Protein AF-A0A847HTV4-F1 (afdb_monomer_lite)

Secondary structure (DSSP, 8-state):
---------TTSS-SSSHHHHHHHHHHHHHHHHTS-----S--PPPPTT------TT-S-----SS----EEEEEETTEEEEEEEEEE-----------------PPPPP----GGG--SEEEEEEEEEEEEETTEEEEEEEEEEEEEE---TTS--PPEEE--S-EEEETT--EEEE-EEE----STT---EEEEEEEESSSPPEES-TTSSEEEEE-SS-EEEEEEEEEE-SS-EEEEEEEEEEEPPPPPP-PPEEE--S-EEEETTPPEEEE-EEE----SSS--EEEEEEEE-SS-EEES-TTSSEEEEEESSSEEEEEEEEEE-SS-EEEEEEEEEEEPPP---PPPPPP-------------PPPP-PPPP-PPPP-PPP--PPP---------S-------TT--GGGS-HHHHHHHHHHHHHHT-TT-SS-HHHHHHTTBHHHIIIIIHHHHHHHHHHHHHH--HHHHHHHHHHHHHHHTT-B-SSSSS--B-BB-S-TT-TTTBT-S--HHHHHHHHHHHHHHHHHHHHTTTSPPTT---HHHHHHHHHHHHHHHHHHHHHHTT--SSS-S----BHHHHHHHHHHHHHHHHHH--HHHHHHHHHHHHHHHHHT-EEEEETTEEEEE-BSBSSTTSS--BBPBHHHHHHHHHHHHHHHHSS-TTS-IIIIIHHHHHHIIIIIS-TTSSS--SBTTTTS-BTTBBPP-PPPPPHHHHTTSGGGGGGGG-TT-HHHHHHHHHHHHHTTT-SS-S-SHHHHHHHHHHHH--

Radius of gyration: 42.13 Å; chains: 1; bounding box: 91×130×142 Å

Sequence (777 aa):
MNHDGRSPNLRGRIGRHVYLAAAALIALVLTACNQAVQAPQDVARIDPTEVRLLSESGDQVALQAQTVSGVVEIQMPERDDVIDVEIYVDDLPTAEGAEPLTQASVSPFRWSIDTTTLEDGSHTVVFKVTFRGKRGTETQLVKVGFKVRNGDRTANKAPRVRAGPNQSTTVGTDLKIRGSVSDDGRPRDGRLEVRWTTERGPAEASFRDADQAQTLVSFPVAGRYVLRLTASDGQKSASDTVRVTVTAPPAQNAAPTVDAGRDLLVTLPNSAKLSGVASDDGLPTGRLDLTWSVVSGPGSVTFADANEGTTTADFSTSGTYVLELSATDGDLTSTDALTVVVEPEPVEPGTPTDPEPSDPEPTEPEPTDPEPTDPKPTDPKPSDPEPTDPEPTDPVPPVRGDLEMVGDPSFKASSLPSETRVWYDRFLAALNNSSQYPNVMSAARSGDIYKIGRTVNVDVTTTLNVFRLTGDLQLLDHVDEVMQAARAELRDTNGDGYLNWRWLHSSSETAWYGDDKHVMDEIMTHGLVAQVAWAFEQNRDLKSPNGVDYRERADFWSDYLRDWESKWRARNRKSSGFPFISKHLTHPHLNLLRFHWYSYRLTGNDGYLKEARRMAAEMNDSQFSAISTPNGTGYVFPHGVVKYSSHDYLAPLNYAGYSTQVLMDLAFEPFEEFSREATLVPLANTIATKVIDNGSRDFAPTIGGSKAIGGYGLSSGSRATVEQWAIWPIGEYAAFDESGTIRSINQQVYDKLERSSERPTRAGIPAAMVIAGLLGN

Structure (mmCIF, N/CA/C/O backbone):
data_AF-A0A847HTV4-F1
#
_entry.id   AF-A0A847HTV4-F1
#
loop_
_atom_site.group_PDB
_atom_site.id
_atom_site.type_symbol
_atom_site.label_atom_id
_atom_site.label_alt_id
_atom_site.label_comp_id
_atom_site.label_asym_id
_atom_site.label_entity_id
_atom_site.label_seq_id
_atom_site.pdbx_PDB_ins_code
_atom_site.Cartn_x
_atom_site.Cartn_y
_atom_site.Cartn_z
_atom_site.occupancy
_atom_site.B_iso_or_equiv
_atom_site.auth_seq_id
_atom_site.auth_comp_id
_atom_site.auth_asym_id
_atom_site.auth_atom_id
_atom_site.pdbx_PDB_model_num
ATOM 1 N N . MET A 1 1 ? 21.998 86.115 -36.693 1.00 37.72 1 MET A N 1
ATOM 2 C CA . MET A 1 1 ? 23.066 85.254 -37.251 1.00 37.72 1 MET A CA 1
ATOM 3 C C . MET A 1 1 ? 22.478 83.850 -37.347 1.00 37.72 1 MET A C 1
ATOM 5 O O . MET A 1 1 ? 22.427 83.174 -36.337 1.00 37.72 1 MET A O 1
ATOM 9 N N . ASN A 1 2 ? 21.644 83.540 -38.339 1.00 27.80 2 ASN A N 1
ATOM 10 C CA . ASN A 1 2 ? 21.916 83.235 -39.755 1.00 27.80 2 ASN A CA 1
ATOM 11 C C . ASN A 1 2 ? 22.825 82.017 -40.010 1.00 27.80 2 ASN A C 1
ATOM 13 O O . ASN A 1 2 ? 24.031 82.106 -39.829 1.00 27.80 2 ASN A O 1
ATOM 17 N N . HIS A 1 3 ? 22.157 80.976 -40.526 1.00 27.45 3 HIS A N 1
ATOM 18 C CA . HIS A 1 3 ? 22.430 80.194 -41.739 1.00 27.45 3 HIS A CA 1
ATOM 19 C C . HIS A 1 3 ? 23.590 79.186 -41.848 1.00 27.45 3 HIS A C 1
ATOM 21 O O . HIS A 1 3 ? 24.761 79.503 -41.697 1.00 27.45 3 HIS A O 1
ATOM 27 N N . ASP A 1 4 ? 23.155 78.003 -42.302 1.00 29.69 4 ASP A N 1
ATOM 28 C CA . ASP A 1 4 ? 23.723 77.123 -43.327 1.00 29.69 4 ASP A CA 1
ATOM 29 C C . ASP A 1 4 ? 25.091 76.462 -43.116 1.00 29.69 4 ASP A C 1
ATOM 31 O O . ASP A 1 4 ? 26.153 77.028 -43.330 1.00 29.69 4 ASP A O 1
ATOM 35 N N . GLY A 1 5 ? 25.016 75.142 -42.923 1.00 30.81 5 GLY A N 1
ATOM 36 C CA . GLY A 1 5 ? 25.168 74.247 -44.069 1.00 30.81 5 GLY A CA 1
ATOM 37 C C . GLY A 1 5 ? 26.599 73.937 -44.501 1.00 30.81 5 GLY A C 1
ATOM 38 O O . GLY A 1 5 ? 27.221 74.702 -45.228 1.00 30.81 5 GLY A O 1
ATOM 39 N N . ARG A 1 6 ? 27.034 72.704 -44.216 1.00 28.41 6 ARG A N 1
ATOM 40 C CA . ARG A 1 6 ? 27.703 71.828 -45.193 1.00 28.41 6 ARG A CA 1
ATOM 41 C C . ARG A 1 6 ? 27.636 70.366 -44.739 1.00 28.41 6 ARG A C 1
ATOM 43 O O . ARG A 1 6 ? 27.933 70.019 -43.605 1.00 28.41 6 ARG A O 1
ATOM 50 N N . SER A 1 7 ? 27.165 69.553 -45.676 1.00 37.97 7 SER A N 1
ATOM 51 C CA . SER A 1 7 ? 26.900 68.113 -45.637 1.00 37.97 7 SER A CA 1
ATOM 52 C C . SER A 1 7 ? 28.132 67.258 -45.297 1.00 37.97 7 SER A C 1
ATOM 54 O O . SER A 1 7 ? 29.165 67.454 -45.939 1.00 37.97 7 SER A O 1
ATOM 56 N N . PRO A 1 8 ? 28.023 66.231 -44.431 1.00 29.69 8 PRO A N 1
ATOM 57 C CA . PRO A 1 8 ? 28.887 65.066 -44.492 1.00 29.69 8 PRO A CA 1
ATOM 58 C C . PRO A 1 8 ? 28.197 63.953 -45.294 1.00 29.69 8 PRO A C 1
ATOM 60 O O . PRO A 1 8 ? 27.258 63.310 -44.838 1.00 29.69 8 PRO A O 1
ATOM 63 N N . ASN A 1 9 ? 28.709 63.768 -46.511 1.00 31.52 9 ASN A N 1
ATOM 64 C CA . ASN A 1 9 ? 28.887 62.513 -47.242 1.00 31.52 9 ASN A CA 1
ATOM 65 C C . ASN A 1 9 ? 27.726 61.499 -47.310 1.00 31.52 9 ASN A C 1
ATOM 67 O O . ASN A 1 9 ? 27.346 60.844 -46.344 1.00 31.52 9 ASN A O 1
ATOM 71 N N . LEU A 1 10 ? 27.310 61.246 -48.556 1.00 35.44 10 LEU A N 1
ATOM 72 C CA . LEU A 1 10 ? 26.372 60.226 -49.048 1.00 35.44 10 LEU A CA 1
ATOM 73 C C . LEU A 1 10 ? 26.632 58.760 -48.614 1.00 35.44 10 LEU A C 1
ATOM 75 O O . LEU A 1 10 ? 25.930 57.871 -49.080 1.00 35.44 10 LEU A O 1
ATOM 79 N N . ARG A 1 11 ? 27.595 58.462 -47.735 1.00 35.53 11 ARG A N 1
ATOM 80 C CA . ARG A 1 11 ? 27.940 57.084 -47.334 1.00 35.53 11 ARG A CA 1
ATOM 81 C C . ARG A 1 11 ? 27.244 56.573 -46.064 1.00 35.53 11 ARG A C 1
ATOM 83 O O . ARG A 1 11 ? 27.432 55.417 -45.720 1.00 35.53 11 ARG A O 1
ATOM 90 N N . GLY A 1 12 ? 26.421 57.383 -45.392 1.00 34.84 12 GLY A N 1
ATOM 91 C CA . GLY A 1 12 ? 25.816 57.020 -44.097 1.00 34.84 12 GLY A CA 1
ATOM 92 C C . GLY A 1 12 ? 24.303 56.756 -44.068 1.00 34.84 12 GLY A C 1
ATOM 93 O O . GLY A 1 12 ? 23.747 56.670 -42.979 1.00 34.84 12 GLY A O 1
ATOM 94 N N . ARG A 1 13 ? 23.587 56.696 -45.204 1.00 37.88 13 ARG A N 1
ATOM 95 C CA . ARG A 1 13 ? 22.099 56.676 -45.200 1.00 37.88 13 ARG A CA 1
ATOM 96 C C . ARG A 1 13 ? 21.413 55.620 -46.076 1.00 37.88 13 ARG A C 1
ATOM 98 O O . ARG A 1 13 ? 20.234 55.766 -46.378 1.00 37.88 13 ARG A O 1
ATOM 105 N N . ILE A 1 14 ? 22.098 54.531 -46.426 1.00 41.38 14 ILE A N 1
ATOM 106 C CA . ILE A 1 14 ? 21.538 53.447 -47.265 1.00 41.38 14 ILE A CA 1
ATOM 107 C C . ILE A 1 14 ? 21.646 52.084 -46.549 1.00 41.38 14 ILE A C 1
ATOM 109 O O . ILE A 1 14 ? 21.955 51.069 -47.150 1.00 41.38 14 ILE A O 1
ATOM 113 N N . GLY A 1 15 ? 21.435 52.044 -45.229 1.00 41.44 15 GLY A N 1
ATOM 114 C CA . GLY A 1 15 ? 21.549 50.798 -44.446 1.00 41.44 15 GLY A CA 1
ATOM 115 C C . GLY A 1 15 ? 20.240 50.018 -44.267 1.00 41.44 15 GLY A C 1
ATOM 116 O O . GLY A 1 15 ? 20.255 48.844 -43.924 1.00 41.44 15 GLY A O 1
ATOM 117 N N . ARG A 1 16 ? 19.080 50.653 -44.486 1.00 40.41 16 ARG A N 1
ATOM 118 C CA . ARG A 1 16 ? 17.779 50.113 -44.032 1.00 40.41 16 ARG A CA 1
ATOM 119 C C . ARG A 1 16 ? 16.759 49.796 -45.116 1.00 40.41 16 ARG A C 1
ATOM 121 O O . ARG A 1 16 ? 15.676 49.324 -44.804 1.00 40.41 16 ARG A O 1
ATOM 128 N N . HIS A 1 17 ? 17.086 50.016 -46.386 1.00 38.69 17 HIS A N 1
ATOM 129 C CA . HIS A 1 17 ? 16.221 49.609 -47.504 1.00 38.69 17 HIS A CA 1
ATOM 130 C C . HIS A 1 17 ? 16.484 48.158 -47.951 1.00 38.69 17 HIS A C 1
ATOM 132 O O . HIS A 1 17 ? 15.803 47.659 -48.838 1.00 38.69 17 HIS A O 1
ATOM 138 N N . VAL A 1 18 ? 17.445 47.474 -47.318 1.00 38.47 18 VAL A N 1
ATOM 139 C CA . VAL A 1 18 ? 17.996 46.198 -47.793 1.00 38.47 18 VAL A CA 1
ATOM 140 C C . VAL A 1 18 ? 17.341 44.977 -47.133 1.00 38.47 18 VAL A C 1
ATOM 142 O O . VAL A 1 18 ? 17.084 43.996 -47.817 1.00 38.47 18 VAL A O 1
ATOM 145 N N . TYR A 1 19 ? 16.953 45.049 -45.854 1.00 37.47 19 TYR A N 1
ATOM 146 C CA . TYR A 1 19 ? 16.320 43.915 -45.154 1.00 37.47 19 TYR A CA 1
ATOM 147 C C . TYR A 1 19 ? 14.873 43.649 -45.603 1.00 37.47 19 TYR A C 1
ATOM 149 O O . TYR A 1 19 ? 14.494 42.502 -45.817 1.00 37.47 19 TYR A O 1
ATOM 157 N N . LEU A 1 20 ? 14.081 44.701 -45.839 1.00 36.72 20 LEU A N 1
ATOM 158 C CA . LEU A 1 20 ? 12.747 44.569 -46.444 1.00 36.72 20 LEU A CA 1
ATOM 159 C C . LEU A 1 20 ? 12.828 44.203 -47.931 1.00 36.72 20 LEU A C 1
ATOM 161 O O . LEU A 1 20 ? 11.952 43.497 -48.416 1.00 36.72 20 LEU A O 1
ATOM 165 N N . ALA A 1 21 ? 13.886 44.619 -48.640 1.00 38.22 21 ALA A N 1
ATOM 166 C CA . ALA A 1 21 ? 14.132 44.173 -50.006 1.00 38.22 21 ALA A CA 1
ATOM 167 C C . ALA A 1 21 ? 14.506 42.688 -50.051 1.00 38.22 21 ALA A C 1
ATOM 169 O O . ALA A 1 21 ? 13.992 42.008 -50.921 1.00 38.22 21 ALA A O 1
ATOM 170 N N . ALA A 1 22 ? 15.304 42.171 -49.108 1.00 40.44 22 ALA A N 1
ATOM 171 C CA . ALA A 1 22 ? 15.650 40.751 -49.002 1.00 40.44 22 ALA A CA 1
ATOM 172 C C . ALA A 1 22 ? 14.446 39.879 -48.608 1.00 40.44 22 ALA A C 1
ATOM 174 O O . ALA A 1 22 ? 14.214 38.856 -49.239 1.00 40.44 22 ALA A O 1
ATOM 175 N N . ALA A 1 23 ? 13.618 40.315 -47.651 1.00 41.25 23 ALA A N 1
ATOM 176 C CA . ALA A 1 23 ? 12.365 39.632 -47.312 1.00 41.25 23 ALA A CA 1
ATOM 177 C C . ALA A 1 23 ? 11.344 39.684 -48.465 1.00 41.25 23 ALA A C 1
ATOM 179 O O . ALA A 1 23 ? 10.691 38.685 -48.755 1.00 41.25 23 ALA A O 1
ATOM 180 N N . ALA A 1 24 ? 11.250 40.814 -49.178 1.00 40.41 24 ALA A N 1
ATOM 181 C CA . ALA A 1 24 ? 10.441 40.928 -50.389 1.00 40.41 24 ALA A CA 1
ATOM 182 C C . ALA A 1 24 ? 11.012 40.104 -51.553 1.00 40.41 24 ALA A C 1
ATOM 184 O O . ALA A 1 24 ? 10.224 39.609 -52.345 1.00 40.41 24 ALA A O 1
ATOM 185 N N . LEU A 1 25 ? 12.338 39.918 -51.647 1.00 44.25 25 LEU A N 1
ATOM 186 C CA . LEU A 1 25 ? 13.009 39.068 -52.640 1.00 44.25 25 LEU A CA 1
ATOM 187 C C . LEU A 1 25 ? 12.782 37.583 -52.338 1.00 44.25 25 LEU A C 1
ATOM 189 O O . LEU A 1 25 ? 12.485 36.835 -53.256 1.00 44.25 25 LEU A O 1
ATOM 193 N N . ILE A 1 26 ? 12.858 37.172 -51.067 1.00 47.19 26 ILE A N 1
ATOM 194 C CA . ILE A 1 26 ? 12.531 35.815 -50.600 1.00 47.19 26 ILE A CA 1
ATOM 195 C C . ILE A 1 26 ? 11.048 35.533 -50.854 1.00 47.19 26 ILE A C 1
ATOM 197 O O . ILE A 1 26 ? 10.716 34.511 -51.443 1.00 47.19 26 ILE A O 1
ATOM 201 N N . ALA A 1 27 ? 10.156 36.475 -50.535 1.00 43.12 27 ALA A N 1
ATOM 202 C CA . ALA A 1 27 ? 8.742 36.375 -50.884 1.00 43.12 27 ALA A CA 1
ATOM 203 C C . ALA A 1 27 ? 8.513 36.361 -52.409 1.00 43.12 27 ALA A C 1
ATOM 205 O O . ALA A 1 27 ? 7.641 35.634 -52.872 1.00 43.12 27 ALA A O 1
ATOM 206 N N . LEU A 1 28 ? 9.296 37.102 -53.208 1.00 42.84 28 LEU A N 1
ATOM 207 C CA . LEU A 1 28 ? 9.221 37.083 -54.677 1.00 42.84 28 LEU A CA 1
ATOM 208 C C . LEU A 1 28 ? 9.718 35.759 -55.270 1.00 42.84 28 LEU A C 1
ATOM 210 O O . LEU A 1 28 ? 9.140 35.293 -56.242 1.00 42.84 28 LEU A O 1
ATOM 214 N N . VAL A 1 29 ? 10.775 35.170 -54.705 1.00 45.62 29 VAL A N 1
ATOM 215 C CA . VAL A 1 29 ? 11.336 33.869 -55.105 1.00 45.62 29 VAL A CA 1
ATOM 216 C C . VAL A 1 29 ? 10.373 32.746 -54.718 1.00 45.62 29 VAL A C 1
ATOM 218 O O . VAL A 1 29 ? 10.079 31.898 -55.552 1.00 45.62 29 VAL A O 1
ATOM 221 N N . LEU A 1 30 ? 9.764 32.810 -53.530 1.00 46.00 30 LEU A N 1
ATOM 222 C CA . LEU A 1 30 ? 8.685 31.906 -53.111 1.00 46.00 30 LEU A CA 1
ATOM 223 C C . LEU A 1 30 ? 7.420 32.083 -53.976 1.00 46.00 30 LEU A C 1
ATOM 225 O O . LEU A 1 30 ? 6.795 31.101 -54.362 1.00 46.00 30 LEU A O 1
ATOM 229 N N . THR A 1 31 ? 7.075 33.317 -54.367 1.00 38.72 31 THR A N 1
ATOM 230 C CA . THR A 1 31 ? 5.949 33.609 -55.282 1.00 38.72 31 THR A CA 1
ATOM 231 C C . THR A 1 31 ? 6.245 33.190 -56.727 1.00 38.72 31 THR A C 1
ATOM 233 O O . THR A 1 31 ? 5.329 32.829 -57.461 1.00 38.72 31 THR A O 1
ATOM 236 N N . ALA A 1 32 ? 7.506 33.207 -57.157 1.00 38.41 32 ALA A N 1
ATOM 237 C CA . ALA A 1 32 ? 7.910 32.759 -58.485 1.00 38.41 32 ALA A CA 1
ATOM 238 C C . ALA A 1 32 ? 8.011 31.233 -58.587 1.00 38.41 32 ALA A C 1
ATOM 240 O O . ALA A 1 32 ? 7.598 30.680 -59.604 1.00 38.41 32 ALA A O 1
ATOM 241 N N . CYS A 1 33 ? 8.427 30.549 -57.514 1.00 39.97 33 CYS A N 1
ATOM 242 C CA . CYS A 1 33 ? 8.220 29.105 -57.367 1.00 39.97 33 CYS A CA 1
ATOM 243 C C . CYS A 1 33 ? 6.720 28.746 -57.397 1.00 39.97 33 CYS A C 1
ATOM 245 O O . CYS A 1 33 ? 6.359 27.686 -57.893 1.00 39.97 33 CYS A O 1
ATOM 247 N N . ASN A 1 34 ? 5.842 29.659 -56.957 1.00 36.50 34 ASN A N 1
ATOM 248 C CA . ASN A 1 34 ? 4.381 29.504 -56.975 1.00 36.50 34 ASN A CA 1
ATOM 249 C C . ASN A 1 34 ? 3.705 29.843 -58.332 1.00 36.50 34 ASN A C 1
ATOM 251 O O . ASN A 1 34 ? 2.546 29.502 -58.535 1.00 36.50 34 ASN A O 1
ATOM 255 N N . GLN A 1 35 ? 4.374 30.514 -59.286 1.00 33.06 35 GLN A N 1
ATOM 256 C CA . GLN A 1 35 ? 3.789 30.846 -60.610 1.00 33.06 35 GLN A CA 1
ATOM 257 C C . GLN A 1 35 ? 4.310 29.980 -61.768 1.00 33.06 35 GLN A C 1
ATOM 259 O O . GLN A 1 35 ? 3.923 30.195 -62.918 1.00 33.06 35 GLN A O 1
ATOM 264 N N . ALA A 1 36 ? 5.140 28.977 -61.488 1.00 34.19 36 ALA A N 1
ATOM 265 C CA . ALA A 1 36 ? 5.730 28.098 -62.490 1.00 34.19 36 ALA A CA 1
ATOM 266 C C . ALA A 1 36 ? 4.812 26.930 -62.913 1.00 34.19 36 ALA A C 1
ATOM 268 O O . ALA A 1 36 ? 5.281 25.805 -62.971 1.00 34.19 36 ALA A O 1
ATOM 269 N N . VAL A 1 37 ? 3.532 27.178 -63.238 1.00 28.38 37 VAL A N 1
ATOM 270 C CA . VAL A 1 37 ? 2.711 26.271 -64.076 1.00 28.38 37 VAL A CA 1
ATOM 271 C C . VAL A 1 37 ? 1.621 27.066 -64.826 1.00 28.38 37 VAL A C 1
ATOM 273 O O . VAL A 1 37 ? 0.684 27.592 -64.230 1.00 28.38 37 VAL A O 1
ATOM 276 N N . GLN A 1 38 ? 1.703 27.120 -66.157 1.00 28.97 38 GLN A N 1
ATOM 277 C CA . GLN A 1 38 ? 0.558 27.300 -67.069 1.00 28.97 38 GLN A CA 1
ATOM 278 C C . GLN A 1 38 ? 0.746 26.269 -68.193 1.00 28.97 38 GLN A C 1
ATOM 280 O O . GLN A 1 38 ? 1.819 26.266 -68.782 1.00 28.97 38 GLN A O 1
ATOM 285 N N . ALA A 1 39 ? -0.160 25.383 -68.613 1.00 26.73 39 ALA A N 1
ATOM 286 C CA . ALA A 1 39 ? -1.536 24.945 -68.304 1.00 26.73 39 ALA A CA 1
ATOM 287 C C . ALA A 1 39 ? -1.730 23.587 -69.082 1.00 26.73 39 ALA A C 1
ATOM 289 O O . ALA A 1 39 ? -0.781 23.215 -69.779 1.00 26.73 39 ALA A O 1
ATOM 290 N N . PRO A 1 40 ? -2.888 22.872 -69.132 1.00 35.09 40 PRO A N 1
ATOM 291 C CA . PRO A 1 40 ? -4.180 23.091 -68.474 1.00 35.09 40 PRO A CA 1
ATOM 292 C C . PRO A 1 40 ? -4.839 21.842 -67.817 1.00 35.09 40 PRO A C 1
ATOM 294 O O . PRO A 1 40 ? -4.515 20.703 -68.130 1.00 35.09 40 PRO A O 1
ATOM 297 N N . GLN A 1 41 ? -5.910 22.154 -67.072 1.00 31.06 41 GLN A N 1
ATOM 298 C CA . GLN A 1 41 ? -6.976 21.317 -66.490 1.00 31.06 41 GLN A CA 1
ATOM 299 C C . GLN A 1 41 ? -6.641 20.702 -65.118 1.00 31.06 41 GLN A C 1
ATOM 301 O O . GLN A 1 41 ? -5.731 19.901 -64.991 1.00 31.06 41 GLN A O 1
ATOM 306 N N . ASP A 1 42 ? -7.425 21.127 -64.123 1.00 32.50 42 ASP A N 1
ATOM 307 C CA . ASP A 1 42 ? -7.474 20.689 -62.721 1.00 32.50 42 ASP A CA 1
ATOM 308 C C . ASP A 1 42 ? -6.347 21.181 -61.799 1.00 32.50 42 ASP A C 1
ATOM 310 O O . ASP A 1 42 ? -5.410 20.469 -61.481 1.00 32.50 42 ASP A O 1
ATOM 314 N N . VAL A 1 43 ? -6.459 22.425 -61.303 1.00 33.19 43 VAL A N 1
ATOM 315 C CA . VAL A 1 43 ? -5.600 22.916 -60.209 1.00 33.19 43 VAL A CA 1
ATOM 316 C C . VAL A 1 43 ? -6.421 23.594 -59.116 1.00 33.19 43 VAL A C 1
ATOM 318 O O . VAL A 1 43 ? -7.114 24.593 -59.338 1.00 33.19 43 VAL A O 1
ATOM 321 N N . ALA A 1 44 ? -6.280 23.042 -57.913 1.00 26.84 44 ALA A N 1
ATOM 322 C CA . ALA A 1 44 ? -6.667 23.629 -56.644 1.00 26.84 44 ALA A CA 1
ATOM 323 C C . ALA A 1 44 ? -5.771 24.828 -56.280 1.00 26.84 44 ALA A C 1
ATOM 325 O O . ALA A 1 44 ? -4.561 24.837 -56.493 1.00 26.84 44 ALA A O 1
ATOM 326 N N . ARG A 1 45 ? -6.389 25.849 -55.687 1.00 25.94 45 ARG A N 1
ATOM 327 C CA . ARG A 1 45 ? -5.724 26.997 -55.058 1.00 25.94 45 ARG A CA 1
ATOM 328 C C . ARG A 1 45 ? -5.063 26.542 -53.751 1.00 25.94 45 ARG A C 1
ATOM 330 O O . ARG A 1 45 ? -5.766 25.994 -52.909 1.00 25.94 45 ARG A O 1
ATOM 337 N N . ILE A 1 46 ? -3.784 26.849 -53.537 1.00 31.23 46 ILE A N 1
ATOM 338 C CA . ILE A 1 46 ? -3.188 26.849 -52.191 1.00 31.23 46 ILE A CA 1
ATOM 339 C C . ILE A 1 46 ? -3.214 28.286 -51.658 1.00 31.23 46 ILE A C 1
ATOM 341 O O . ILE A 1 46 ? -2.808 29.228 -52.344 1.00 31.23 46 ILE A O 1
ATOM 345 N N . ASP A 1 47 ? -3.765 28.445 -50.456 1.00 30.55 47 ASP A N 1
ATOM 346 C CA . ASP A 1 47 ? -3.891 29.710 -49.729 1.00 30.55 47 ASP A CA 1
ATOM 347 C C . ASP A 1 47 ? -2.503 30.117 -49.171 1.00 30.55 47 ASP A C 1
ATOM 349 O O . ASP A 1 47 ? -1.794 29.259 -48.644 1.00 30.55 47 ASP A O 1
ATOM 353 N N . PRO A 1 48 ? -2.054 31.385 -49.265 1.00 30.95 48 PRO A N 1
ATOM 354 C CA . PRO A 1 48 ? -0.684 31.793 -48.924 1.00 30.95 48 PRO A CA 1
ATOM 355 C C . PRO A 1 48 ? -0.353 31.789 -47.418 1.00 30.95 48 PRO A C 1
ATOM 357 O O . PRO A 1 48 ? 0.662 32.349 -47.005 1.00 30.95 48 PRO A O 1
ATOM 360 N N . THR A 1 49 ? -1.195 31.191 -46.580 1.00 27.39 49 THR A N 1
ATOM 361 C CA . THR A 1 49 ? -1.078 31.176 -45.116 1.00 27.39 49 THR A CA 1
ATOM 362 C C . THR A 1 49 ? -0.234 30.025 -44.555 1.00 27.39 49 THR A C 1
ATOM 364 O O . THR A 1 49 ? 0.072 30.049 -43.365 1.00 27.39 49 THR A O 1
ATOM 367 N N . GLU A 1 50 ? 0.220 29.068 -45.371 1.00 32.47 50 GLU A N 1
ATOM 368 C CA . GLU A 1 50 ? 1.009 27.912 -44.906 1.00 32.47 50 GLU A CA 1
ATOM 369 C C . GLU A 1 50 ? 2.382 27.787 -45.584 1.00 32.47 50 GLU A C 1
ATOM 371 O O . GLU A 1 50 ? 2.689 26.811 -46.258 1.00 32.47 50 GLU A O 1
ATOM 376 N N . VAL A 1 51 ? 3.263 28.762 -45.353 1.00 31.44 51 VAL A N 1
ATOM 377 C CA . VAL A 1 51 ? 4.714 28.563 -45.512 1.00 31.44 51 VAL A CA 1
ATOM 378 C C . VAL A 1 51 ? 5.362 28.789 -44.150 1.00 31.44 51 VAL A C 1
ATOM 380 O O . VAL A 1 51 ? 5.330 29.901 -43.622 1.00 31.44 51 VAL A O 1
ATOM 383 N N . ARG A 1 52 ? 5.928 27.734 -43.549 1.00 31.77 52 ARG A N 1
ATOM 384 C CA . ARG A 1 52 ? 6.657 27.818 -42.274 1.00 31.77 52 ARG A CA 1
ATOM 385 C C . ARG A 1 52 ? 8.155 27.675 -42.527 1.00 31.77 52 ARG A C 1
ATOM 387 O O . ARG A 1 52 ? 8.597 26.666 -43.056 1.00 31.77 52 ARG A O 1
ATOM 394 N N . LEU A 1 53 ? 8.929 28.680 -42.121 1.00 30.72 53 LEU A N 1
ATOM 395 C CA . LEU A 1 53 ? 10.385 28.577 -42.009 1.00 30.72 53 LEU A CA 1
ATOM 396 C C . LEU A 1 53 ? 10.709 27.824 -40.715 1.00 30.72 53 LEU A C 1
ATOM 398 O O . LEU A 1 53 ? 10.296 28.259 -39.640 1.00 30.72 53 LEU A O 1
ATOM 402 N N . LEU A 1 54 ? 11.426 26.709 -40.815 1.00 29.88 54 LEU A N 1
ATOM 403 C CA . LEU A 1 54 ? 11.886 25.941 -39.661 1.00 29.88 54 LEU A CA 1
ATOM 404 C C . LEU A 1 54 ? 13.388 26.176 -39.480 1.00 29.88 54 LEU A C 1
ATOM 406 O O . LEU A 1 54 ? 14.170 25.922 -40.393 1.00 29.88 54 LEU A O 1
ATOM 410 N N . SER A 1 55 ? 13.789 26.674 -38.309 1.00 31.72 55 SER A N 1
ATOM 411 C CA . SER A 1 55 ? 15.168 26.540 -37.829 1.00 31.72 55 SER A CA 1
ATOM 412 C C . SER A 1 55 ? 15.267 25.256 -37.000 1.00 31.72 55 SER A C 1
ATOM 414 O O . SER A 1 55 ? 14.285 24.854 -36.371 1.00 31.72 55 SER A O 1
ATOM 416 N N . GLU A 1 56 ? 16.437 24.614 -36.970 1.00 32.72 56 GLU A N 1
ATOM 417 C CA . GLU A 1 56 ? 16.654 23.334 -36.268 1.00 32.72 56 GLU A CA 1
ATOM 418 C C . GLU A 1 56 ? 16.382 23.378 -34.746 1.00 32.72 56 GLU A C 1
ATOM 420 O O . GLU A 1 56 ? 16.368 22.328 -34.108 1.00 32.72 56 GLU A O 1
ATOM 425 N N . SER A 1 57 ? 16.113 24.549 -34.149 1.00 33.09 57 SER A N 1
ATOM 426 C CA . SER A 1 57 ? 15.836 24.700 -32.712 1.00 33.09 57 SER A CA 1
ATOM 427 C C . SER A 1 57 ? 14.457 25.271 -32.346 1.00 33.09 57 SER A C 1
ATOM 429 O O . SER A 1 57 ? 14.165 25.388 -31.161 1.00 33.09 57 SER A O 1
ATOM 431 N N . GLY A 1 58 ? 13.585 25.605 -33.305 1.00 30.86 58 GLY A N 1
ATOM 432 C CA . GLY A 1 58 ? 12.175 25.934 -33.021 1.00 30.86 58 GLY A CA 1
ATOM 433 C C . GLY A 1 58 ? 11.854 27.314 -32.411 1.00 30.86 58 GLY A C 1
ATOM 434 O O . GLY A 1 58 ? 10.682 27.563 -32.134 1.00 30.86 58 GLY A O 1
ATOM 435 N N . ASP A 1 59 ? 12.817 28.230 -32.266 1.00 30.08 59 ASP A N 1
ATOM 436 C CA . ASP A 1 59 ? 12.576 29.609 -31.789 1.00 30.08 59 ASP A CA 1
ATOM 437 C C . ASP A 1 59 ? 12.502 30.651 -32.930 1.00 30.08 59 ASP A C 1
ATOM 439 O O . ASP A 1 59 ? 13.108 30.484 -33.994 1.00 30.08 59 ASP A O 1
ATOM 443 N N . GLN A 1 60 ? 11.788 31.772 -32.705 1.00 28.70 60 GLN A N 1
ATOM 444 C CA . GLN A 1 60 ? 11.778 32.933 -33.615 1.00 28.70 60 GLN A CA 1
ATOM 445 C C . GLN A 1 60 ? 13.192 33.519 -33.767 1.00 28.70 60 GLN A C 1
ATOM 447 O O . GLN A 1 60 ? 13.783 34.018 -32.811 1.00 28.70 60 GLN A O 1
ATOM 452 N N . VAL A 1 61 ? 13.718 33.512 -34.995 1.00 29.50 61 VAL A N 1
ATOM 453 C CA . VAL A 1 61 ? 15.055 34.034 -35.306 1.00 29.50 61 VAL A CA 1
ATOM 454 C C . VAL A 1 61 ? 15.057 35.566 -35.249 1.00 29.50 61 VAL A C 1
ATOM 456 O O . VAL A 1 61 ? 14.501 36.238 -36.120 1.00 29.50 61 VAL A O 1
ATOM 459 N N . ALA A 1 62 ? 15.735 36.136 -34.251 1.00 26.45 62 ALA A N 1
ATOM 460 C CA . ALA A 1 62 ? 16.136 37.538 -34.275 1.00 26.45 62 ALA A CA 1
ATOM 461 C C . ALA A 1 62 ? 17.285 37.707 -35.285 1.00 26.45 62 ALA A C 1
ATOM 463 O O . ALA A 1 62 ? 18.422 37.313 -35.034 1.00 26.45 62 ALA A O 1
ATOM 464 N N . LEU A 1 63 ? 16.978 38.271 -36.455 1.00 31.95 63 LEU A N 1
ATOM 465 C CA . LEU A 1 63 ? 17.942 38.486 -37.535 1.00 31.95 63 LEU A CA 1
ATOM 466 C C . LEU A 1 63 ? 18.897 39.639 -37.189 1.00 31.95 63 LEU A C 1
ATOM 468 O O . LEU A 1 63 ? 18.638 40.797 -37.526 1.00 31.95 63 LEU A O 1
ATOM 472 N N . GLN A 1 64 ? 20.018 39.328 -36.541 1.00 26.56 64 GLN A N 1
ATOM 473 C CA . GLN A 1 64 ? 21.195 40.193 -36.542 1.00 26.56 64 GLN A CA 1
ATOM 474 C C . GLN A 1 64 ? 22.294 39.580 -37.411 1.00 26.56 64 GLN A C 1
ATOM 476 O O . GLN A 1 64 ? 22.809 38.510 -37.122 1.00 26.56 64 GLN A O 1
ATOM 481 N N . ALA A 1 65 ? 22.595 40.300 -38.495 1.00 35.81 65 ALA A N 1
ATOM 482 C CA . ALA A 1 65 ? 23.830 40.305 -39.273 1.00 35.81 65 ALA A CA 1
ATOM 483 C C . ALA A 1 65 ? 24.716 39.050 -39.191 1.00 35.81 65 ALA A C 1
ATOM 485 O O . ALA A 1 65 ? 25.736 39.058 -38.511 1.00 35.81 65 ALA A O 1
ATOM 486 N N . GLN A 1 66 ? 24.369 38.033 -39.975 1.00 32.59 66 GLN A N 1
ATOM 487 C CA . GLN A 1 66 ? 25.275 37.134 -40.695 1.00 32.59 66 GLN A CA 1
ATOM 488 C C . GLN A 1 66 ? 24.418 36.196 -41.555 1.00 32.59 66 GLN A C 1
ATOM 490 O O . GLN A 1 66 ? 23.216 36.075 -41.329 1.00 32.59 66 GLN A O 1
ATOM 495 N N . THR A 1 67 ? 25.023 35.643 -42.604 1.00 33.00 67 THR A N 1
ATOM 496 C CA . THR A 1 67 ? 24.466 34.728 -43.611 1.00 33.00 67 THR A CA 1
ATOM 497 C C . THR A 1 67 ? 23.203 33.980 -43.165 1.00 33.00 67 THR A C 1
ATOM 499 O O . THR A 1 67 ? 23.253 33.169 -42.245 1.00 33.00 67 THR A O 1
ATOM 502 N N . VAL A 1 68 ? 22.073 34.224 -43.838 1.00 33.47 68 VAL A N 1
ATOM 503 C CA . VAL A 1 68 ? 20.850 33.435 -43.637 1.00 33.47 68 VAL A CA 1
ATOM 504 C C . VAL A 1 68 ? 20.928 32.229 -44.562 1.00 33.47 68 VAL A C 1
ATOM 506 O O . VAL A 1 68 ? 20.641 32.351 -45.750 1.00 33.47 68 VAL A O 1
ATOM 509 N N . SER A 1 69 ? 21.345 31.087 -44.027 1.00 35.66 69 SER A N 1
ATOM 510 C CA . SER A 1 69 ? 21.086 29.788 -44.641 1.00 35.66 69 SER A CA 1
ATOM 511 C C . SER A 1 69 ? 19.784 29.233 -44.068 1.00 35.66 69 SER A C 1
ATOM 513 O O . SER A 1 69 ? 19.531 29.289 -42.865 1.00 35.66 69 SER A O 1
ATOM 515 N N . GLY A 1 70 ? 18.924 28.730 -44.944 1.00 34.66 70 GLY A N 1
ATOM 516 C CA . GLY A 1 70 ? 17.682 28.066 -44.571 1.00 34.66 70 GLY A CA 1
ATOM 517 C C . GLY A 1 70 ? 17.373 26.977 -45.584 1.00 34.66 70 GLY A C 1
ATOM 518 O O . GLY A 1 70 ? 17.677 27.136 -46.766 1.00 34.66 70 GLY A O 1
ATOM 519 N N . VAL A 1 71 ? 16.798 25.877 -45.107 1.00 33.16 71 VAL A N 1
ATOM 520 C CA . VAL A 1 71 ? 16.259 24.811 -45.952 1.00 33.16 71 VAL A CA 1
ATOM 521 C C . VAL A 1 71 ? 14.770 25.087 -46.118 1.00 33.16 71 VAL A C 1
ATOM 523 O O . VAL A 1 71 ? 14.051 25.241 -45.130 1.00 33.16 71 VAL A O 1
ATOM 526 N N . VAL A 1 72 ? 14.313 25.204 -47.362 1.00 35.72 72 VAL A N 1
ATOM 527 C CA . VAL A 1 72 ? 12.885 25.309 -47.680 1.00 35.72 72 VAL A CA 1
ATOM 528 C C . VAL A 1 72 ? 12.466 24.000 -48.329 1.00 35.72 72 VAL A C 1
ATOM 530 O O . VAL A 1 72 ? 12.844 23.743 -49.468 1.00 35.72 72 VAL A O 1
ATOM 533 N N . GLU A 1 73 ? 11.685 23.189 -47.615 1.00 34.84 73 GLU A N 1
ATOM 534 C CA . GLU A 1 73 ? 10.998 22.042 -48.210 1.00 34.84 73 GLU A CA 1
ATOM 535 C C . GLU A 1 73 ? 9.774 22.558 -48.978 1.00 34.84 73 GLU A C 1
ATOM 537 O O . GLU A 1 73 ? 8.850 23.131 -48.396 1.00 34.84 73 GLU A O 1
ATOM 542 N N . ILE A 1 74 ? 9.769 22.381 -50.299 1.00 36.31 74 ILE A N 1
ATOM 543 C CA . ILE A 1 74 ? 8.591 22.641 -51.132 1.00 36.31 74 ILE A CA 1
ATOM 544 C C . ILE A 1 74 ? 7.957 21.294 -51.448 1.00 36.31 74 ILE A C 1
ATOM 546 O O . ILE A 1 74 ? 8.529 20.504 -52.194 1.00 36.31 74 ILE A O 1
ATOM 550 N N . GLN A 1 75 ? 6.779 21.045 -50.883 1.00 36.81 75 GLN A N 1
ATOM 551 C CA . GLN A 1 75 ? 6.015 19.828 -51.128 1.00 36.81 75 GLN A CA 1
ATOM 552 C C . GLN A 1 75 ? 5.043 20.072 -52.287 1.00 36.81 75 GLN A C 1
ATOM 554 O O . GLN A 1 75 ? 4.185 20.954 -52.208 1.00 36.81 75 GLN A O 1
ATOM 559 N N . MET A 1 76 ? 5.203 19.339 -53.392 1.00 34.75 76 MET A N 1
ATOM 560 C CA . MET A 1 76 ? 4.307 19.464 -54.543 1.00 34.75 76 MET A CA 1
ATOM 561 C C . MET A 1 76 ? 3.103 18.526 -54.365 1.00 34.75 76 MET A C 1
ATOM 563 O O . MET A 1 76 ? 3.290 17.334 -54.148 1.00 34.75 76 MET A O 1
ATOM 567 N N . PRO A 1 77 ? 1.859 19.014 -54.485 1.00 32.78 77 PRO A N 1
ATOM 568 C CA . PRO A 1 77 ? 0.670 18.236 -54.123 1.00 32.78 77 PRO A CA 1
ATOM 569 C C . PRO A 1 77 ? 0.379 17.023 -55.027 1.00 32.78 77 PRO A C 1
ATOM 571 O O . PRO A 1 77 ? -0.474 16.216 -54.678 1.00 32.78 77 PRO A O 1
ATOM 574 N N . GLU A 1 78 ? 1.081 16.860 -56.156 1.00 33.34 78 GLU A N 1
ATOM 575 C CA . GLU A 1 78 ? 0.926 15.703 -57.060 1.00 33.34 78 GLU A CA 1
ATOM 576 C C . GLU A 1 78 ? 2.226 14.908 -57.294 1.00 33.34 78 GLU A C 1
ATOM 578 O O . GLU A 1 78 ? 2.251 13.965 -58.088 1.00 33.34 78 GLU A O 1
ATOM 583 N N . ARG A 1 79 ? 3.319 15.265 -56.606 1.00 35.25 79 ARG A N 1
ATOM 584 C CA . ARG A 1 79 ? 4.572 14.498 -56.563 1.00 35.25 79 ARG A CA 1
ATOM 585 C C . ARG A 1 79 ? 5.240 14.712 -55.210 1.00 35.25 79 ARG A C 1
ATOM 587 O O . ARG A 1 79 ? 5.617 15.839 -54.907 1.00 35.25 79 ARG A O 1
ATOM 594 N N . ASP A 1 80 ? 5.494 13.639 -54.466 1.00 38.44 80 ASP A N 1
ATOM 595 C CA . ASP A 1 80 ? 6.239 13.666 -53.194 1.00 38.44 80 ASP A CA 1
ATOM 596 C C . ASP A 1 80 ? 7.757 13.912 -53.378 1.00 38.44 80 ASP A C 1
ATOM 598 O O . ASP A 1 80 ? 8.605 13.377 -52.662 1.00 38.44 80 ASP A O 1
ATOM 602 N N . ASP A 1 81 ? 8.129 14.742 -54.355 1.00 36.69 81 ASP A N 1
ATOM 603 C CA . ASP A 1 81 ? 9.485 15.248 -54.503 1.00 36.69 81 ASP A CA 1
ATOM 604 C C . ASP A 1 81 ? 9.685 16.393 -53.496 1.00 36.69 81 ASP A C 1
ATOM 606 O O . ASP A 1 81 ? 9.096 17.465 -53.628 1.00 36.69 81 ASP A O 1
ATOM 610 N N . VAL A 1 82 ? 10.550 16.179 -52.504 1.00 34.72 82 VAL A N 1
ATOM 611 C CA . VAL A 1 82 ? 11.084 17.254 -51.658 1.00 34.72 82 VAL A CA 1
ATOM 612 C C . VAL A 1 82 ? 12.332 17.804 -52.340 1.00 34.72 82 VAL A C 1
ATOM 614 O O . VAL A 1 82 ? 13.308 17.076 -52.532 1.00 34.72 82 VAL A O 1
ATOM 617 N N . ILE A 1 83 ? 12.298 19.076 -52.741 1.00 35.47 83 ILE A N 1
ATOM 618 C CA . ILE A 1 83 ? 13.480 19.774 -53.257 1.00 35.47 83 ILE A CA 1
ATOM 619 C C . ILE A 1 83 ? 14.098 20.561 -52.108 1.00 35.47 83 ILE A C 1
ATOM 621 O O . ILE A 1 83 ? 13.535 21.565 -51.678 1.00 35.47 83 ILE A O 1
ATOM 625 N N . ASP A 1 84 ? 15.275 20.133 -51.655 1.00 33.94 84 ASP A N 1
ATOM 626 C CA . ASP A 1 84 ? 16.077 20.908 -50.713 1.00 33.94 84 ASP A CA 1
ATOM 627 C C . ASP A 1 84 ? 16.736 22.072 -51.456 1.00 33.94 84 ASP A C 1
ATOM 629 O O . ASP A 1 84 ? 17.631 21.879 -52.289 1.00 33.94 84 ASP A O 1
ATOM 633 N N . VAL A 1 85 ? 16.279 23.292 -51.164 1.00 35.56 85 VAL A N 1
ATOM 634 C CA . VAL A 1 85 ? 16.839 24.524 -51.727 1.00 35.56 85 VAL A CA 1
ATOM 635 C C . VAL A 1 85 ? 17.616 25.260 -50.645 1.00 35.56 85 VAL A C 1
ATOM 637 O O . VAL A 1 85 ? 17.037 25.840 -49.729 1.00 35.56 85 VAL A O 1
ATOM 640 N N . GLU A 1 86 ? 18.941 25.255 -50.768 1.00 34.12 86 GLU A N 1
ATOM 641 C CA . GLU A 1 86 ? 19.836 26.037 -49.914 1.00 34.12 86 GLU A CA 1
ATOM 642 C C . GLU A 1 86 ? 20.065 27.410 -50.559 1.00 34.12 86 GLU A C 1
ATOM 644 O O . GLU A 1 86 ? 20.635 27.491 -51.650 1.00 34.12 86 GLU A O 1
ATOM 649 N N . ILE A 1 87 ? 19.593 28.481 -49.913 1.00 36.69 87 ILE A N 1
ATOM 650 C CA . ILE A 1 87 ? 19.703 29.864 -50.405 1.00 36.69 87 ILE A CA 1
ATOM 651 C C . ILE A 1 87 ? 20.823 30.578 -49.653 1.00 36.69 87 ILE A C 1
ATOM 653 O O . ILE A 1 87 ? 20.882 30.520 -48.427 1.00 36.69 87 ILE A O 1
ATOM 657 N N . TYR A 1 88 ? 21.678 31.294 -50.380 1.00 37.50 88 TYR A N 1
ATOM 658 C CA . TYR A 1 88 ? 22.691 32.162 -49.786 1.00 37.50 88 TYR A CA 1
ATOM 659 C C . TYR A 1 88 ? 22.731 33.524 -50.488 1.00 37.50 88 TYR A C 1
ATOM 661 O O . TYR A 1 88 ? 22.464 33.653 -51.688 1.00 37.50 88 TYR A O 1
ATOM 669 N N . VAL A 1 89 ? 23.046 34.558 -49.707 1.00 37.03 89 VAL A N 1
ATOM 670 C CA . VAL A 1 89 ? 23.176 35.946 -50.160 1.00 37.03 89 VAL A CA 1
ATOM 671 C C . VAL A 1 89 ? 24.538 36.447 -49.705 1.00 37.03 89 VAL A C 1
ATOM 673 O O . VAL A 1 89 ? 24.750 36.633 -48.508 1.00 37.03 89 VAL A O 1
ATOM 676 N N . ASP A 1 90 ? 25.449 36.660 -50.650 1.00 34.00 90 ASP A N 1
ATOM 677 C CA . ASP A 1 90 ? 26.782 37.178 -50.342 1.00 34.00 90 ASP A CA 1
ATOM 678 C C . ASP A 1 90 ? 26.806 38.716 -50.337 1.00 34.00 90 ASP A C 1
ATOM 680 O O . ASP A 1 90 ? 26.195 39.369 -51.187 1.00 34.00 90 ASP A O 1
ATOM 684 N N . ASP A 1 91 ? 27.558 39.262 -49.373 1.00 36.81 91 ASP A N 1
ATOM 685 C CA . ASP A 1 91 ? 27.881 40.678 -49.133 1.00 36.81 91 ASP A CA 1
ATOM 686 C C . ASP A 1 91 ? 26.718 41.625 -48.772 1.00 36.81 91 ASP A C 1
ATOM 688 O O . ASP A 1 91 ? 26.252 42.434 -49.580 1.00 36.81 91 ASP A O 1
ATOM 692 N N . LEU A 1 92 ? 26.346 41.648 -47.484 1.00 35.84 92 LEU A N 1
ATOM 693 C CA . LEU A 1 92 ? 25.604 42.772 -46.897 1.00 35.84 92 LEU A CA 1
ATOM 694 C C . LEU A 1 92 ? 26.491 43.577 -45.925 1.00 35.84 92 LEU A C 1
ATOM 696 O O . LEU A 1 92 ? 26.954 43.023 -44.928 1.00 35.84 92 LEU A O 1
ATOM 700 N N . PRO A 1 93 ? 26.719 44.888 -46.152 1.00 33.72 93 PRO A N 1
ATOM 701 C CA . PRO A 1 93 ? 27.504 45.714 -45.238 1.00 33.72 93 PRO A CA 1
ATOM 702 C C . PRO A 1 93 ? 26.725 46.009 -43.943 1.00 33.72 93 PRO A C 1
ATOM 704 O O . PRO A 1 93 ? 25.579 46.457 -43.972 1.00 33.72 93 PRO A O 1
ATOM 707 N N . THR A 1 94 ? 27.361 45.771 -42.795 1.00 31.05 94 THR A N 1
ATOM 708 C CA . THR A 1 94 ? 26.785 45.865 -41.441 1.00 31.05 94 THR A CA 1
ATOM 709 C C . THR A 1 94 ? 26.935 47.253 -40.804 1.00 31.05 94 THR A C 1
ATOM 711 O O . THR A 1 94 ? 28.022 47.826 -40.861 1.00 31.05 94 THR A O 1
ATOM 714 N N . ALA A 1 95 ? 25.899 47.760 -40.116 1.00 32.25 95 ALA A N 1
ATOM 715 C CA . ALA A 1 95 ? 26.038 48.807 -39.087 1.00 32.25 95 ALA A CA 1
ATOM 716 C C . ALA A 1 95 ? 24.866 48.811 -38.072 1.00 32.25 95 ALA A C 1
ATOM 718 O O . ALA A 1 95 ? 23.706 48.683 -38.465 1.00 32.25 95 ALA A O 1
ATOM 719 N N . GLU A 1 96 ? 25.189 48.976 -36.781 1.00 31.55 96 GLU A N 1
ATOM 720 C CA . GLU A 1 96 ? 24.294 48.966 -35.605 1.00 31.55 96 GLU A CA 1
ATOM 721 C C . GLU A 1 96 ? 23.432 50.237 -35.434 1.00 31.55 96 GLU A C 1
ATOM 723 O O . GLU A 1 96 ? 23.897 51.354 -35.662 1.00 31.55 96 GLU A O 1
ATOM 728 N N . GLY A 1 97 ? 22.205 50.059 -34.916 1.00 39.16 97 GLY A N 1
ATOM 729 C CA . GLY A 1 97 ? 21.423 51.102 -34.230 1.00 39.16 97 GLY A CA 1
ATOM 730 C C . GLY A 1 97 ? 20.053 51.480 -34.837 1.00 39.16 97 GLY A C 1
ATOM 731 O O . GLY A 1 97 ? 19.969 51.944 -35.972 1.00 39.16 97 GLY A O 1
ATOM 732 N N . ALA A 1 98 ? 19.008 51.409 -33.993 1.00 29.92 98 ALA A N 1
ATOM 733 C CA . ALA A 1 98 ? 17.647 51.995 -34.089 1.00 29.92 98 ALA A CA 1
ATOM 734 C C . ALA A 1 98 ? 16.518 51.196 -34.799 1.00 29.92 98 ALA A C 1
ATOM 736 O O . ALA A 1 98 ? 16.771 50.126 -35.333 1.00 29.92 98 ALA A O 1
ATOM 737 N N . GLU A 1 99 ? 15.272 51.724 -34.738 1.00 32.84 99 GLU A N 1
ATOM 738 C CA . GLU A 1 99 ? 13.920 51.099 -34.551 1.00 32.84 99 GLU A CA 1
ATOM 739 C C . GLU A 1 99 ? 12.995 50.891 -35.793 1.00 32.84 99 GLU A C 1
ATOM 741 O O . GLU A 1 99 ? 13.299 51.452 -36.844 1.00 32.84 99 GLU A O 1
ATOM 746 N N . PRO A 1 100 ? 11.900 50.089 -35.754 1.00 28.95 100 PRO A N 1
ATOM 747 C CA . PRO A 1 100 ? 11.170 49.624 -36.955 1.00 28.95 100 PRO A CA 1
ATOM 748 C C . PRO A 1 100 ? 10.319 50.686 -37.694 1.00 28.95 100 PRO A C 1
ATOM 750 O O . PRO A 1 100 ? 9.794 51.616 -37.091 1.00 28.95 100 PRO A O 1
ATOM 753 N N . LEU A 1 101 ? 10.138 50.512 -39.017 1.00 30.47 101 LEU A N 1
ATOM 754 C CA . LEU A 1 101 ? 9.159 51.239 -39.850 1.00 30.47 101 LEU A CA 1
ATOM 755 C C . LEU A 1 101 ? 8.054 50.291 -40.337 1.00 30.47 101 LEU A C 1
ATOM 757 O O . LEU A 1 101 ? 8.322 49.163 -40.749 1.00 30.47 101 LEU A O 1
ATOM 761 N N . THR A 1 102 ? 6.820 50.786 -40.341 1.00 31.34 102 THR A N 1
ATOM 762 C CA . THR A 1 102 ? 5.599 50.090 -40.750 1.00 31.34 102 THR A CA 1
ATOM 763 C C . THR A 1 102 ? 5.347 50.210 -42.264 1.00 31.34 102 THR A C 1
ATOM 765 O O . THR A 1 102 ? 5.203 51.303 -42.799 1.00 31.34 102 THR A O 1
ATOM 768 N N . GLN A 1 103 ? 5.306 49.049 -42.930 1.00 29.75 103 GLN A N 1
ATOM 769 C CA . GLN A 1 103 ? 4.636 48.719 -44.202 1.00 29.75 103 GLN A CA 1
ATOM 770 C C . GLN A 1 103 ? 4.902 49.617 -45.439 1.00 29.75 103 GLN A C 1
ATOM 772 O O . GLN A 1 103 ? 4.323 50.687 -45.600 1.00 29.75 103 GLN A O 1
ATOM 777 N N . ALA A 1 104 ? 5.695 49.111 -46.396 1.00 29.19 104 ALA A N 1
ATOM 778 C CA . ALA A 1 104 ? 5.783 49.649 -47.759 1.00 29.19 104 ALA A CA 1
ATOM 779 C C . ALA A 1 104 ? 5.182 48.660 -48.771 1.00 29.19 104 ALA A C 1
ATOM 781 O O . ALA A 1 104 ? 5.496 47.471 -48.760 1.00 29.19 104 ALA A O 1
ATOM 782 N N . SER A 1 105 ? 4.315 49.159 -49.648 1.00 27.62 105 SER A N 1
ATOM 783 C CA . SER A 1 105 ? 3.625 48.405 -50.694 1.00 27.62 105 SER A CA 1
ATOM 784 C C . SER A 1 105 ? 4.566 48.096 -51.865 1.00 27.62 105 SER A C 1
ATOM 786 O O . SER A 1 105 ? 5.021 48.999 -52.567 1.00 27.62 105 SER A O 1
ATOM 788 N N . VAL A 1 106 ? 4.844 46.812 -52.096 1.00 32.75 106 VAL A N 1
ATOM 789 C CA . VAL A 1 106 ? 5.629 46.324 -53.241 1.00 32.75 106 VAL A CA 1
ATOM 790 C C . VAL A 1 106 ? 4.655 45.890 -54.341 1.00 32.75 106 VAL A C 1
ATOM 792 O O . VAL A 1 106 ? 3.789 45.055 -54.103 1.00 32.75 106 VAL A O 1
ATOM 795 N N . SER A 1 107 ? 4.752 46.474 -55.540 1.00 27.72 107 SER A N 1
ATOM 796 C CA . SER A 1 107 ? 3.962 46.024 -56.701 1.00 27.72 107 SER A CA 1
ATOM 797 C C . SER A 1 107 ? 4.541 44.721 -57.279 1.00 27.72 107 SER A C 1
ATOM 799 O O . SER A 1 107 ? 5.766 44.591 -57.326 1.00 27.72 107 SER A O 1
ATOM 801 N N . PRO A 1 108 ? 3.711 43.762 -57.731 1.00 28.03 108 PRO A N 1
ATOM 802 C CA . PRO A 1 108 ? 4.190 42.451 -58.161 1.00 28.03 108 PRO A CA 1
ATOM 803 C C . PRO A 1 108 ? 4.912 42.529 -59.515 1.00 28.03 108 PRO A C 1
ATOM 805 O O . PRO A 1 108 ? 4.340 42.958 -60.516 1.00 28.03 108 PRO A O 1
ATOM 808 N N . PHE A 1 109 ? 6.169 42.085 -59.554 1.00 29.67 109 PHE A N 1
ATOM 809 C CA . PHE A 1 109 ? 6.902 41.799 -60.790 1.00 29.67 109 PHE A CA 1
ATOM 810 C C . PHE A 1 109 ? 6.591 40.363 -61.244 1.00 29.67 109 PHE A C 1
ATOM 812 O O . PHE A 1 109 ? 6.568 39.456 -60.415 1.00 29.67 109 PHE A O 1
ATOM 819 N N . ARG A 1 110 ? 6.382 40.139 -62.549 1.00 28.05 110 ARG A N 1
ATOM 820 C CA . ARG A 1 110 ? 6.258 38.794 -63.146 1.00 28.05 110 ARG A CA 1
ATOM 821 C C . ARG A 1 110 ? 7.550 38.402 -63.852 1.00 28.05 110 ARG A C 1
ATOM 823 O O . ARG A 1 110 ? 8.064 39.172 -64.659 1.00 28.05 110 ARG A O 1
ATOM 830 N N . TRP A 1 111 ? 8.017 37.190 -63.590 1.00 30.89 111 TRP A N 1
ATOM 831 C CA . TRP A 1 111 ? 9.064 36.500 -64.340 1.00 30.89 111 TRP A CA 1
ATOM 832 C C . TRP A 1 111 ? 8.769 34.993 -64.331 1.00 30.89 111 TRP A C 1
ATOM 834 O O . TRP A 1 111 ? 7.976 34.534 -63.512 1.00 30.89 111 TRP A O 1
ATOM 844 N N . SER A 1 112 ? 9.369 34.236 -65.251 1.00 30.45 112 SER A N 1
ATOM 845 C CA . SER A 1 112 ? 9.218 32.778 -65.363 1.00 30.45 112 SER A CA 1
ATOM 846 C C . SER A 1 112 ? 10.592 32.112 -65.453 1.00 30.45 112 SER A C 1
ATOM 848 O O . SER A 1 112 ? 11.438 32.586 -66.212 1.00 30.45 112 SER A O 1
ATOM 850 N N . ILE A 1 113 ? 10.804 31.021 -64.714 1.00 35.59 113 ILE A N 1
ATOM 851 C CA . ILE A 1 113 ? 11.950 30.114 -64.883 1.00 35.59 113 ILE A CA 1
ATOM 852 C C . ILE A 1 113 ? 11.425 28.796 -65.451 1.00 35.59 113 ILE A C 1
ATOM 854 O O . ILE A 1 113 ? 10.428 28.271 -64.962 1.00 35.59 113 ILE A O 1
ATOM 858 N N . ASP A 1 114 ? 12.099 28.280 -66.477 1.00 34.75 114 ASP A N 1
ATOM 859 C CA . ASP A 1 114 ? 11.872 26.931 -66.991 1.00 34.75 114 ASP A CA 1
ATOM 860 C C . ASP A 1 114 ? 12.620 25.933 -66.095 1.00 34.75 114 ASP A C 1
ATOM 862 O O . ASP A 1 114 ? 13.850 25.930 -66.030 1.00 34.75 114 ASP A O 1
ATOM 866 N N . THR A 1 115 ? 11.872 25.141 -65.329 1.00 40.09 115 THR A N 1
ATOM 867 C CA . THR A 1 115 ? 12.409 24.205 -64.331 1.00 40.09 115 THR A CA 1
ATOM 868 C C . THR A 1 115 ? 12.772 22.843 -64.922 1.00 40.09 115 THR A C 1
ATOM 870 O O . THR A 1 115 ? 13.344 22.012 -64.218 1.00 40.09 115 THR A O 1
ATOM 873 N N . THR A 1 116 ? 12.499 22.605 -66.210 1.00 36.50 116 THR A N 1
ATOM 874 C CA . THR A 1 116 ? 12.747 21.306 -66.861 1.00 36.50 116 THR A CA 1
ATOM 875 C C . THR A 1 116 ? 14.223 21.036 -67.182 1.00 36.50 116 THR A C 1
ATOM 877 O O . THR A 1 116 ? 14.575 19.906 -67.512 1.00 36.50 116 THR A O 1
ATOM 880 N N . THR A 1 117 ? 15.101 22.034 -67.031 1.00 37.88 117 THR A N 1
ATOM 881 C CA . THR A 1 117 ? 16.543 21.946 -67.338 1.00 37.88 117 THR A CA 1
ATOM 882 C C . THR A 1 117 ? 17.461 22.155 -66.129 1.00 37.88 117 THR A C 1
ATOM 884 O O . THR A 1 117 ? 18.664 22.346 -66.301 1.00 37.88 117 THR A O 1
ATOM 887 N N . LEU A 1 118 ? 16.930 22.182 -64.902 1.00 41.75 118 LEU A N 1
ATOM 888 C CA . LEU A 1 118 ? 17.764 22.351 -63.708 1.00 41.75 118 LEU A CA 1
ATOM 889 C C . LEU A 1 118 ? 18.447 21.019 -63.355 1.00 41.75 118 LEU A C 1
ATOM 891 O O . LEU A 1 118 ? 17.851 20.148 -62.728 1.00 41.75 118 LEU A O 1
ATOM 895 N N . GLU A 1 119 ? 19.702 20.865 -63.781 1.00 45.03 119 GLU A N 1
ATOM 896 C CA . GLU A 1 119 ? 20.589 19.772 -63.356 1.00 45.03 119 GLU A CA 1
ATOM 897 C C . GLU A 1 119 ? 21.099 19.991 -61.913 1.00 45.03 119 GLU A C 1
ATOM 899 O O . GLU A 1 119 ? 21.127 21.128 -61.420 1.00 45.03 119 GLU A O 1
ATOM 904 N N . ASP A 1 120 ? 21.514 18.908 -61.237 1.00 46.12 120 ASP A N 1
ATOM 905 C CA . ASP A 1 120 ? 22.099 18.946 -59.886 1.00 46.12 120 ASP A CA 1
ATOM 906 C C . ASP A 1 120 ? 23.323 19.876 -59.856 1.00 46.12 120 ASP A C 1
ATOM 908 O O . ASP A 1 120 ? 24.356 19.610 -60.475 1.00 46.12 120 ASP A O 1
ATOM 912 N N . GLY A 1 121 ? 23.216 20.993 -59.132 1.00 46.72 121 GLY A N 1
ATOM 913 C CA . GLY A 1 121 ? 24.243 22.031 -59.153 1.00 46.72 121 GLY A CA 1
ATOM 914 C C . GLY A 1 121 ? 23.836 23.347 -58.494 1.00 46.72 121 GLY A C 1
ATOM 915 O O . GLY A 1 121 ? 22.696 23.538 -58.063 1.00 46.72 121 GLY A O 1
ATOM 916 N N . SER A 1 122 ? 24.809 24.254 -58.379 1.00 44.81 122 SER A N 1
ATOM 917 C CA . SER A 1 122 ? 24.603 25.620 -57.885 1.00 44.81 122 SER A CA 1
ATOM 918 C C . SER A 1 122 ? 24.169 26.534 -59.028 1.00 44.81 122 SER A C 1
ATOM 920 O O . SER A 1 122 ? 24.889 26.694 -60.013 1.00 44.81 122 SER A O 1
ATOM 922 N N . HIS A 1 123 ? 23.022 27.179 -58.863 1.00 49.25 123 HIS A N 1
ATOM 923 C CA . HIS A 1 123 ? 22.422 28.122 -59.801 1.00 49.25 123 HIS A CA 1
ATOM 924 C C . HIS A 1 123 ? 22.454 29.534 -59.209 1.00 49.25 123 HIS A C 1
ATOM 926 O O . HIS A 1 123 ? 22.481 29.712 -57.993 1.00 49.25 123 HIS A O 1
ATOM 932 N N . THR A 1 124 ? 22.496 30.576 -60.042 1.00 45.84 124 THR A N 1
ATOM 933 C CA . THR A 1 124 ? 22.525 31.973 -59.569 1.00 45.84 124 THR A CA 1
ATOM 934 C C . THR A 1 124 ? 21.628 32.855 -60.418 1.00 45.84 124 THR A C 1
ATOM 936 O O . THR A 1 124 ? 21.773 32.913 -61.637 1.00 45.84 124 THR A O 1
ATOM 939 N N . VAL A 1 125 ? 20.739 33.596 -59.762 1.00 45.22 125 VAL A N 1
ATOM 940 C CA . VAL A 1 125 ? 19.854 34.579 -60.392 1.00 45.22 125 VAL A CA 1
ATOM 941 C C . VAL A 1 125 ? 20.295 35.979 -59.983 1.00 45.22 125 VAL A C 1
ATOM 943 O O . VAL A 1 125 ? 20.528 36.261 -58.809 1.00 45.22 125 VAL A O 1
ATOM 946 N N . VAL A 1 126 ? 20.435 36.874 -60.962 1.00 41.91 126 VAL A N 1
ATOM 947 C CA . VAL A 1 126 ? 20.843 38.265 -60.733 1.00 41.91 126 VAL A CA 1
ATOM 948 C C . VAL A 1 126 ? 19.644 39.184 -60.913 1.00 41.91 126 VAL A C 1
ATOM 950 O O . VAL A 1 126 ? 19.147 39.370 -62.021 1.00 41.91 126 VAL A O 1
ATOM 953 N N . PHE A 1 127 ? 19.200 39.794 -59.824 1.00 43.72 127 PHE A N 1
ATOM 954 C CA . PHE A 1 127 ? 18.129 40.777 -59.809 1.00 43.72 127 PHE A CA 1
ATOM 955 C C . PHE A 1 127 ? 18.689 42.186 -59.961 1.00 43.72 127 PHE A C 1
ATOM 957 O O . PHE A 1 127 ? 19.717 42.534 -59.386 1.00 43.72 127 PHE A O 1
ATOM 964 N N . LYS A 1 128 ? 17.977 43.035 -60.701 1.00 41.22 128 LYS A N 1
ATOM 965 C CA . LYS A 1 128 ? 18.246 44.471 -60.781 1.00 41.22 128 LYS A CA 1
ATOM 966 C C . LYS A 1 128 ? 17.175 45.206 -59.992 1.00 41.22 128 LYS A C 1
ATOM 968 O O . LYS A 1 128 ? 16.037 45.308 -60.437 1.00 41.22 128 LYS A O 1
ATOM 973 N N . VAL A 1 129 ? 17.541 45.691 -58.814 1.00 41.91 129 VAL A N 1
ATOM 974 C CA . VAL A 1 129 ? 16.631 46.356 -57.883 1.00 41.91 129 VAL A CA 1
ATOM 975 C C . VAL A 1 129 ? 16.833 47.859 -57.978 1.00 41.91 129 VAL A C 1
ATOM 977 O O . VAL A 1 129 ? 17.929 48.370 -57.763 1.00 41.91 129 VAL A O 1
ATOM 980 N N . THR A 1 130 ? 15.765 48.577 -58.309 1.00 40.00 130 THR A N 1
ATOM 981 C CA . THR A 1 130 ? 15.781 50.031 -58.459 1.00 40.00 130 THR A CA 1
ATOM 982 C C . THR A 1 130 ? 14.967 50.686 -57.349 1.00 40.00 130 THR A C 1
ATOM 984 O O . THR A 1 130 ? 13.759 50.486 -57.253 1.00 40.00 130 THR A O 1
ATOM 987 N N . PHE A 1 131 ? 15.615 51.510 -56.532 1.00 40.50 131 PHE A N 1
ATOM 988 C CA . PHE A 1 131 ? 14.990 52.298 -55.479 1.00 40.50 131 PHE A CA 1
ATOM 989 C C . PHE A 1 131 ? 14.660 53.694 -55.989 1.00 40.50 131 PHE A C 1
ATOM 991 O O . PHE A 1 131 ? 15.483 54.352 -56.627 1.00 40.50 131 PHE A O 1
ATOM 998 N N . ARG A 1 132 ? 13.457 54.182 -55.680 1.00 39.72 132 ARG A N 1
ATOM 999 C CA . ARG A 1 132 ? 13.027 55.529 -56.060 1.00 39.72 132 ARG A CA 1
ATOM 1000 C C . ARG A 1 132 ? 12.666 56.333 -54.822 1.00 39.72 132 ARG A C 1
ATOM 1002 O O . ARG A 1 132 ? 11.644 56.091 -54.191 1.00 39.72 132 ARG A O 1
ATOM 1009 N N . GLY A 1 133 ? 13.526 57.285 -54.476 1.00 39.75 133 GLY A N 1
ATOM 1010 C CA . GLY A 1 133 ? 13.316 58.212 -53.367 1.00 39.75 133 GLY A CA 1
ATOM 1011 C C . GLY A 1 133 ? 12.923 59.605 -53.854 1.00 39.75 133 GLY A C 1
ATOM 1012 O O . GLY A 1 133 ? 13.063 59.938 -55.031 1.00 39.75 133 GLY A O 1
ATOM 1013 N N . LYS A 1 134 ? 12.503 60.477 -52.928 1.00 39.25 134 LYS A N 1
ATOM 1014 C CA . LYS A 1 134 ? 12.062 61.858 -53.228 1.00 39.25 134 LYS A CA 1
ATOM 1015 C C . LYS A 1 134 ? 13.117 62.755 -53.917 1.00 39.25 134 LYS A C 1
ATOM 1017 O O . LYS A 1 134 ? 12.784 63.875 -54.284 1.00 39.25 134 LYS A O 1
ATOM 1022 N N . ARG A 1 135 ? 14.371 62.312 -54.090 1.00 35.28 135 ARG A N 1
ATOM 1023 C CA . ARG A 1 135 ? 15.448 63.064 -54.774 1.00 35.28 135 ARG A CA 1
ATOM 1024 C C . ARG A 1 135 ? 16.163 62.300 -55.900 1.00 35.28 135 ARG A C 1
ATOM 1026 O O . ARG A 1 135 ? 17.163 62.798 -56.403 1.00 35.28 135 ARG A O 1
ATOM 1033 N N . GLY A 1 136 ? 15.681 61.128 -56.319 1.00 40.78 136 GLY A N 1
ATOM 1034 C CA . GLY A 1 136 ? 16.309 60.389 -57.418 1.00 40.78 136 GLY A CA 1
ATOM 1035 C C . GLY A 1 136 ? 16.027 58.891 -57.416 1.00 40.78 136 GLY A C 1
ATOM 1036 O O . GLY A 1 136 ? 15.429 58.353 -56.484 1.00 40.78 136 GLY A O 1
ATOM 1037 N N . THR A 1 137 ? 16.448 58.237 -58.499 1.00 40.19 137 THR A N 1
ATOM 1038 C CA . THR A 1 137 ? 16.301 56.793 -58.719 1.00 40.19 137 THR A CA 1
ATOM 1039 C C . THR A 1 137 ? 17.687 56.151 -58.699 1.00 40.19 137 THR A C 1
ATOM 1041 O O . THR A 1 137 ? 18.543 56.565 -59.476 1.00 40.19 137 THR A O 1
ATOM 1044 N N . GLU A 1 138 ? 17.914 55.163 -57.841 1.00 41.19 138 GLU A N 1
ATOM 1045 C CA . GLU A 1 138 ? 19.181 54.431 -57.726 1.00 41.19 138 GLU A CA 1
ATOM 1046 C C . GLU A 1 138 ? 18.948 52.955 -58.034 1.00 41.19 138 GLU A C 1
ATOM 1048 O O . GLU A 1 138 ? 17.893 52.420 -57.715 1.00 41.19 138 GLU A O 1
ATOM 1053 N N . THR A 1 139 ? 19.889 52.292 -58.704 1.00 41.62 139 THR A N 1
ATOM 1054 C CA . THR A 1 139 ? 19.731 50.890 -59.106 1.00 41.62 139 THR A CA 1
ATOM 1055 C C . THR A 1 139 ? 20.925 50.060 -58.687 1.00 41.62 139 THR A C 1
ATOM 1057 O O . THR A 1 139 ? 22.058 50.425 -58.987 1.00 41.62 139 THR A O 1
ATOM 1060 N N . GLN A 1 140 ? 20.657 48.918 -58.065 1.00 44.34 140 GLN A N 1
ATOM 1061 C CA . GLN A 1 140 ? 21.658 47.975 -57.599 1.00 44.34 140 GLN A CA 1
ATOM 1062 C C . GLN A 1 140 ? 21.367 46.571 -58.130 1.00 44.34 140 GLN A C 1
ATOM 1064 O O . GLN A 1 140 ? 20.214 46.179 -58.296 1.00 44.34 140 GLN A O 1
ATOM 1069 N N . LEU A 1 141 ? 22.426 45.823 -58.431 1.00 41.75 141 LEU A N 1
ATOM 1070 C CA . LEU A 1 141 ? 22.329 44.421 -58.824 1.00 41.75 141 LEU A CA 1
ATOM 1071 C C . LEU A 1 141 ? 22.528 43.548 -57.583 1.00 41.75 141 LEU A C 1
ATOM 1073 O O . LEU A 1 141 ? 23.527 43.706 -56.887 1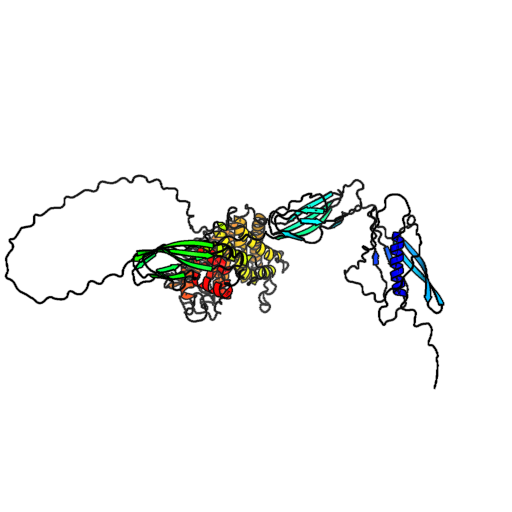.00 41.75 141 LEU A O 1
ATOM 1077 N N . VAL A 1 142 ? 21.592 42.640 -57.327 1.00 44.66 142 VAL A N 1
ATOM 1078 C CA . VAL A 1 142 ? 21.624 41.674 -56.225 1.00 44.66 142 VAL A CA 1
ATOM 1079 C C . VAL A 1 142 ? 21.699 40.280 -56.828 1.00 44.66 142 VAL A C 1
ATOM 1081 O O . VAL A 1 142 ? 20.850 39.916 -57.638 1.00 44.66 142 VAL A O 1
ATOM 1084 N N . LYS A 1 143 ? 22.716 39.501 -56.462 1.00 44.47 143 LYS A N 1
ATOM 1085 C CA . LYS A 1 143 ? 22.864 38.112 -56.910 1.00 44.47 143 LYS A CA 1
ATOM 1086 C C . LYS A 1 143 ? 22.379 37.180 -55.809 1.00 44.47 143 LYS A C 1
ATOM 1088 O O . LYS A 1 143 ? 22.783 37.341 -54.664 1.00 44.47 143 LYS A O 1
ATOM 1093 N N . VAL A 1 144 ? 21.535 36.221 -56.164 1.00 46.47 144 VAL A N 1
ATOM 1094 C CA . VAL A 1 144 ? 21.042 35.185 -55.253 1.00 46.47 144 VAL A CA 1
ATOM 1095 C C . VAL A 1 144 ? 21.430 33.834 -55.825 1.00 46.47 144 VAL A C 1
ATOM 1097 O O . VAL A 1 144 ? 21.066 33.518 -56.960 1.00 46.47 144 VAL A O 1
ATOM 1100 N N . GLY A 1 145 ? 22.193 33.067 -55.053 1.00 43.34 145 GLY A N 1
ATOM 1101 C CA . GLY A 1 145 ? 22.547 31.693 -55.379 1.00 43.34 145 GLY A CA 1
ATOM 1102 C C . GLY A 1 145 ? 21.596 30.708 -54.709 1.00 43.34 145 GLY A C 1
ATOM 1103 O O . GLY A 1 145 ? 21.154 30.945 -53.584 1.00 43.34 145 GLY A O 1
ATOM 1104 N N . PHE A 1 146 ? 21.294 29.604 -55.386 1.00 47.31 146 PHE A N 1
ATOM 1105 C CA . PHE A 1 146 ? 20.665 28.445 -54.762 1.00 47.31 146 PHE A CA 1
ATOM 1106 C C . PHE A 1 146 ? 21.271 27.146 -55.284 1.00 47.31 146 PHE A C 1
ATOM 1108 O O . PHE A 1 146 ? 21.694 27.073 -56.437 1.00 47.31 146 PHE A O 1
ATOM 1115 N N . LYS A 1 147 ? 21.326 26.113 -54.443 1.00 42.59 147 LYS A N 1
ATOM 1116 C CA . LYS A 1 147 ? 21.804 24.783 -54.836 1.00 42.59 147 LYS A CA 1
ATOM 1117 C C . LYS A 1 147 ? 20.669 23.776 -54.735 1.00 42.59 147 LYS A C 1
ATOM 1119 O O . LYS A 1 147 ? 20.038 23.683 -53.688 1.00 42.59 147 LYS A O 1
ATOM 1124 N N . VAL A 1 148 ? 20.443 23.032 -55.814 1.00 46.25 148 VAL A N 1
ATOM 1125 C CA . VAL A 1 148 ? 19.504 21.904 -55.835 1.00 46.25 148 VAL A CA 1
ATOM 1126 C C . VAL A 1 148 ? 20.285 20.647 -55.454 1.00 46.25 148 VAL A C 1
ATOM 1128 O O . VAL A 1 148 ? 21.348 20.397 -56.027 1.00 46.25 148 VAL A O 1
ATOM 1131 N N . ARG A 1 149 ? 19.811 19.903 -54.448 1.00 43.41 149 ARG A N 1
ATOM 1132 C CA . ARG A 1 149 ? 20.377 18.604 -54.051 1.00 43.41 149 ARG A CA 1
ATOM 1133 C C . ARG A 1 149 ? 19.320 17.519 -54.245 1.00 43.41 149 ARG A C 1
ATOM 1135 O O . ARG A 1 149 ? 18.402 17.408 -53.441 1.00 43.41 149 ARG A O 1
ATOM 1142 N N . ASN A 1 150 ? 19.437 16.715 -55.295 1.00 44.94 150 ASN A N 1
ATOM 1143 C CA . ASN A 1 150 ? 18.550 15.576 -55.519 1.00 44.94 150 ASN A CA 1
ATOM 1144 C C . ASN A 1 150 ? 19.141 14.330 -54.827 1.00 44.94 150 ASN A C 1
ATOM 1146 O O . ASN A 1 150 ? 20.193 13.825 -55.213 1.00 44.94 150 ASN A O 1
ATOM 1150 N N . GLY A 1 151 ? 18.499 13.837 -53.765 1.00 44.44 151 GLY A N 1
ATOM 1151 C CA . GLY A 1 151 ? 18.879 12.558 -53.151 1.00 44.44 151 GLY A CA 1
ATOM 1152 C C . GLY A 1 151 ? 18.635 11.390 -54.114 1.00 44.44 151 GLY A C 1
ATOM 1153 O O . GLY A 1 151 ? 17.674 11.419 -54.878 1.00 44.44 151 GLY A O 1
ATOM 1154 N N . ASP A 1 152 ? 19.497 10.369 -54.081 1.00 45.47 152 ASP A N 1
ATOM 1155 C CA . ASP A 1 152 ? 19.463 9.208 -54.986 1.00 45.47 152 ASP A CA 1
ATOM 1156 C C . ASP A 1 152 ? 18.045 8.619 -55.141 1.00 45.47 152 ASP A C 1
ATOM 1158 O O . ASP A 1 152 ? 17.478 8.013 -54.228 1.00 45.47 152 ASP A O 1
ATOM 1162 N N . ARG A 1 153 ? 17.464 8.818 -56.332 1.00 50.56 153 ARG A N 1
ATOM 1163 C CA . ARG A 1 153 ? 16.086 8.463 -56.703 1.00 50.56 153 ARG A CA 1
ATOM 1164 C C . ARG A 1 153 ? 15.966 6.991 -57.096 1.00 50.56 153 ARG A C 1
ATOM 1166 O O . ARG A 1 153 ? 15.207 6.672 -58.012 1.00 50.56 153 ARG A O 1
ATOM 1173 N N . THR A 1 154 ? 16.685 6.070 -56.466 1.00 52.38 154 THR A N 1
ATOM 1174 C CA . THR A 1 154 ? 16.564 4.624 -56.748 1.00 52.38 154 THR A CA 1
ATOM 1175 C C . THR A 1 154 ? 16.240 3.784 -55.515 1.00 52.38 154 THR A C 1
ATOM 1177 O O . THR A 1 154 ? 15.566 2.766 -55.655 1.00 52.38 154 THR A O 1
ATOM 1180 N N . ALA A 1 155 ? 16.585 4.242 -54.311 1.00 66.38 155 ALA A N 1
ATOM 1181 C CA . ALA A 1 155 ? 16.305 3.522 -53.071 1.00 66.38 155 ALA A CA 1
ATOM 1182 C C . ALA A 1 155 ? 14.911 3.857 -52.511 1.00 66.38 155 ALA A C 1
ATOM 1184 O O . ALA A 1 155 ? 14.556 5.027 -52.413 1.00 66.38 155 ALA A O 1
ATOM 1185 N N . ASN A 1 156 ? 14.149 2.831 -52.120 1.00 81.94 156 ASN A N 1
ATOM 1186 C CA . ASN A 1 156 ? 12.891 2.994 -51.385 1.00 81.94 156 ASN A CA 1
ATOM 1187 C C . ASN A 1 156 ? 13.143 3.596 -49.983 1.00 81.94 156 ASN A C 1
ATOM 1189 O O . ASN A 1 156 ? 14.090 3.164 -49.305 1.00 81.94 156 ASN A O 1
ATOM 1193 N N . LYS A 1 157 ? 12.318 4.535 -49.509 1.00 81.69 157 LYS A N 1
ATOM 1194 C CA . LYS A 1 157 ? 12.336 5.059 -48.128 1.00 81.69 157 LYS A CA 1
ATOM 1195 C C . LYS A 1 157 ? 11.137 4.520 -47.348 1.00 81.69 157 LYS A C 1
ATOM 1197 O O . LYS A 1 157 ? 10.169 4.093 -47.927 1.00 81.69 157 LYS A O 1
ATOM 1202 N N . ALA A 1 158 ? 11.232 4.478 -46.018 1.00 84.00 158 ALA A N 1
ATOM 1203 C CA . ALA A 1 158 ? 10.073 4.084 -45.218 1.00 84.00 158 ALA A CA 1
ATOM 1204 C C . ALA A 1 158 ? 9.017 5.205 -45.231 1.00 84.00 158 ALA A C 1
ATOM 1206 O O . ALA A 1 158 ? 9.422 6.379 -45.224 1.00 84.00 158 ALA A O 1
ATOM 1207 N N . PRO A 1 159 ? 7.716 4.875 -45.127 1.00 89.50 159 PRO A N 1
ATOM 1208 C CA . PRO A 1 159 ? 6.667 5.874 -44.973 1.00 89.50 159 PRO A CA 1
ATOM 1209 C C . PRO A 1 159 ? 6.941 6.811 -43.792 1.00 89.50 159 PRO A C 1
ATOM 1211 O O . PRO A 1 159 ? 7.481 6.410 -42.759 1.00 89.50 159 PRO A O 1
ATOM 1214 N N . ARG A 1 160 ? 6.536 8.073 -43.899 1.00 81.69 160 ARG A N 1
ATOM 1215 C CA . ARG A 1 160 ? 6.542 9.022 -42.781 1.00 81.69 160 ARG A CA 1
ATOM 1216 C C . ARG A 1 160 ? 5.187 8.982 -42.090 1.00 81.69 160 ARG A C 1
ATOM 1218 O O . ARG A 1 160 ? 4.162 9.214 -42.721 1.00 81.69 160 ARG A O 1
ATOM 1225 N N . VAL A 1 161 ? 5.186 8.733 -40.782 1.00 88.31 161 VAL A N 1
ATOM 1226 C CA . VAL A 1 161 ? 3.965 8.597 -39.976 1.00 88.31 161 VAL A CA 1
ATOM 1227 C C . VAL A 1 161 ? 3.958 9.622 -38.851 1.00 88.31 161 VAL A C 1
ATOM 1229 O O . VAL A 1 161 ? 4.965 9.801 -38.168 1.00 88.31 161 VAL A O 1
ATOM 1232 N N . ARG A 1 162 ? 2.817 10.289 -38.651 1.00 84.56 162 ARG A N 1
ATOM 1233 C CA . ARG A 1 162 ? 2.537 11.107 -37.465 1.00 84.56 162 ARG A CA 1
ATOM 1234 C C . ARG A 1 162 ? 1.173 10.730 -36.905 1.00 84.56 162 ARG A C 1
ATOM 1236 O O . ARG A 1 162 ? 0.172 10.849 -37.607 1.00 84.56 162 ARG A O 1
ATOM 1243 N N . ALA A 1 163 ? 1.124 10.305 -35.650 1.00 81.44 163 ALA A N 1
ATOM 1244 C CA . ALA A 1 163 ? -0.104 9.887 -34.972 1.00 81.44 163 ALA A CA 1
ATOM 1245 C C . ALA A 1 163 ? -0.957 11.083 -34.499 1.00 81.44 163 ALA A C 1
ATOM 1247 O O . ALA A 1 163 ? -2.152 10.939 -34.240 1.00 81.44 163 ALA A O 1
ATOM 1248 N N . GLY A 1 164 ? -0.361 12.277 -34.439 1.00 82.62 164 GLY A N 1
ATOM 1249 C CA . GLY A 1 164 ? -1.007 13.504 -33.975 1.00 82.62 164 GLY A CA 1
ATOM 1250 C C . GLY A 1 164 ? -0.728 13.804 -32.494 1.00 82.62 164 GLY A C 1
ATOM 1251 O O . GLY A 1 164 ? -0.044 13.040 -31.814 1.00 82.62 164 GLY A O 1
ATOM 1252 N N . PRO A 1 165 ? -1.202 14.951 -31.980 1.00 79.88 165 PRO A N 1
ATOM 1253 C CA . PRO A 1 165 ? -0.951 15.360 -30.599 1.00 79.88 165 PRO A CA 1
ATOM 1254 C C . PRO A 1 165 ? -1.769 14.535 -29.600 1.00 79.88 165 PRO A C 1
ATOM 1256 O O . PRO A 1 165 ? -2.878 14.108 -29.915 1.00 79.88 165 PRO A O 1
ATOM 1259 N N . ASN A 1 166 ? -1.266 14.392 -28.369 1.00 84.94 166 ASN A N 1
ATOM 1260 C CA . ASN A 1 166 ? -1.984 13.730 -27.270 1.00 84.94 166 ASN A CA 1
ATOM 1261 C C . ASN A 1 166 ? -3.382 14.339 -27.048 1.00 84.94 166 ASN A C 1
ATOM 1263 O O . ASN A 1 166 ? -3.563 15.546 -27.215 1.00 84.94 166 ASN A O 1
ATOM 1267 N N . GLN A 1 167 ? -4.348 13.512 -26.647 1.00 86.69 167 GLN A N 1
ATOM 1268 C CA . GLN A 1 167 ? -5.766 13.875 -26.524 1.00 86.69 167 GLN A CA 1
ATOM 1269 C C . GLN A 1 167 ? -6.363 13.442 -25.174 1.00 86.69 167 GLN A C 1
ATOM 1271 O O . GLN A 1 167 ? -5.759 12.678 -24.418 1.00 86.69 167 GLN A O 1
ATOM 1276 N N . SER A 1 168 ? -7.588 13.890 -24.894 1.00 82.50 168 SER A N 1
ATOM 1277 C CA . SER A 1 168 ? -8.403 13.409 -23.775 1.00 82.50 168 SER A CA 1
ATOM 1278 C C . SER A 1 168 ? -9.873 13.268 -24.172 1.00 82.50 168 SER A C 1
ATOM 1280 O O . SER A 1 168 ? -10.353 14.025 -25.014 1.00 82.50 168 SER A O 1
ATOM 1282 N N . THR A 1 169 ? -10.585 12.321 -23.564 1.00 91.62 169 THR A N 1
ATOM 1283 C CA . THR A 1 169 ? -12.033 12.107 -23.745 1.00 91.62 169 THR A CA 1
ATOM 1284 C C . THR A 1 169 ? -12.638 11.464 -22.489 1.00 91.62 169 THR A C 1
ATOM 1286 O O . THR A 1 169 ? -11.929 11.212 -21.516 1.00 91.62 169 THR A O 1
ATOM 1289 N N . THR A 1 170 ? -13.936 11.184 -22.495 1.00 80.88 170 THR A N 1
ATOM 1290 C CA . THR A 1 170 ? -14.649 10.451 -21.440 1.00 80.88 170 THR A CA 1
ATOM 1291 C C . THR A 1 170 ? -15.188 9.140 -22.012 1.00 80.88 170 THR A C 1
ATOM 1293 O O . THR A 1 170 ? -15.496 9.065 -23.206 1.00 80.88 170 THR A O 1
ATOM 1296 N N . VAL A 1 171 ? -15.278 8.094 -21.186 1.00 83.44 171 VAL A N 1
ATOM 1297 C CA . VAL A 1 171 ? -15.866 6.800 -21.583 1.00 83.44 171 VAL A CA 1
ATOM 1298 C C . VAL A 1 171 ? -17.241 7.022 -22.223 1.00 83.44 171 VAL A C 1
ATOM 1300 O O . VAL A 1 171 ? -18.038 7.826 -21.744 1.00 83.44 171 VAL A O 1
ATOM 1303 N N . GLY A 1 172 ? -17.504 6.325 -23.331 1.00 79.06 172 GLY A N 1
ATOM 1304 C CA . GLY A 1 172 ? -18.755 6.448 -24.087 1.00 79.06 172 GLY A CA 1
ATOM 1305 C C . GLY A 1 172 ? -18.804 7.598 -25.103 1.00 79.06 172 GLY A C 1
ATOM 1306 O O . GLY A 1 172 ? -19.815 7.744 -25.783 1.00 79.06 172 GLY A O 1
ATOM 1307 N N . THR A 1 173 ? -17.733 8.392 -25.249 1.00 87.38 173 THR A N 1
ATOM 1308 C CA . THR A 1 173 ? -17.628 9.438 -26.286 1.00 87.38 173 THR A CA 1
ATOM 1309 C C . THR A 1 173 ? -16.627 9.050 -27.378 1.00 87.38 173 THR A C 1
ATOM 1311 O O . THR A 1 173 ? -15.452 8.813 -27.088 1.00 87.38 173 THR A O 1
ATOM 1314 N N . ASP A 1 174 ? -17.068 9.054 -28.640 1.00 92.56 174 ASP A N 1
ATOM 1315 C CA . ASP A 1 174 ? -16.196 8.847 -29.802 1.00 92.56 174 ASP A CA 1
ATOM 1316 C C . ASP A 1 174 ? -15.194 10.004 -29.952 1.00 92.56 174 ASP A C 1
ATOM 1318 O O . ASP A 1 174 ? -15.568 11.162 -30.157 1.00 92.56 174 ASP A O 1
ATOM 1322 N N . LEU A 1 175 ? -13.899 9.690 -29.906 1.00 95.38 175 LEU A N 1
ATOM 1323 C CA . LEU A 1 175 ? -12.814 10.642 -30.117 1.00 95.38 175 LEU A CA 1
ATOM 1324 C C . LEU A 1 175 ? -12.320 10.579 -31.564 1.00 95.38 175 LEU A C 1
ATOM 1326 O O . LEU A 1 175 ? -11.969 9.517 -32.072 1.00 95.38 175 LEU A O 1
ATOM 1330 N N . LYS A 1 176 ? -12.210 11.731 -32.231 1.00 95.19 176 LYS A N 1
ATOM 1331 C CA . LYS A 1 176 ? -11.599 11.814 -33.564 1.00 95.19 176 LYS A CA 1
ATOM 1332 C C . LYS A 1 176 ? -10.082 11.957 -33.468 1.00 95.19 176 LYS A C 1
ATOM 1334 O O . LYS A 1 176 ? -9.593 13.013 -33.070 1.00 95.19 176 LYS A O 1
ATOM 1339 N N . ILE A 1 177 ? -9.346 10.948 -33.926 1.00 91.69 177 ILE A N 1
ATOM 1340 C CA . ILE A 1 177 ? -7.883 10.992 -34.055 1.00 91.69 177 ILE A CA 1
ATOM 1341 C C . ILE A 1 177 ? -7.483 11.360 -35.488 1.00 91.69 177 ILE A C 1
ATOM 1343 O O . ILE A 1 177 ? -8.102 10.920 -36.459 1.00 91.69 177 ILE A O 1
ATOM 1347 N N . ARG A 1 178 ? -6.477 12.233 -35.622 1.00 87.19 178 ARG A N 1
ATOM 1348 C CA . ARG A 1 178 ? -6.045 12.820 -36.902 1.00 87.19 178 ARG A CA 1
ATOM 1349 C C . ARG A 1 178 ? -4.573 12.520 -37.164 1.00 87.19 178 ARG A C 1
ATOM 1351 O O . ARG A 1 178 ? -3.727 13.397 -37.004 1.00 87.19 178 ARG A O 1
ATOM 1358 N N . GLY A 1 179 ? -4.286 11.285 -37.555 1.00 82.00 179 GLY A N 1
ATOM 1359 C CA . GLY A 1 179 ? -2.968 10.914 -38.044 1.00 82.00 179 GLY A CA 1
ATOM 1360 C C . GLY A 1 179 ? -2.722 11.403 -39.473 1.00 82.00 179 GLY A C 1
ATOM 1361 O O . GLY A 1 179 ? -3.657 11.726 -40.214 1.00 82.00 179 GLY A O 1
ATOM 1362 N N . SER A 1 180 ? -1.453 11.441 -39.863 1.00 84.12 180 SER A N 1
ATOM 1363 C CA . SER A 1 180 ? -1.008 11.713 -41.230 1.00 84.12 180 SER A CA 1
ATOM 1364 C C . SER A 1 180 ? 0.062 10.712 -41.642 1.00 84.12 180 SER A C 1
ATOM 1366 O O . SER A 1 180 ? 0.990 10.450 -40.871 1.00 84.12 180 SER A O 1
ATOM 1368 N N . VAL A 1 181 ? -0.047 10.202 -42.864 1.00 83.31 181 VAL A N 1
ATOM 1369 C CA . VAL A 1 181 ? 0.930 9.301 -43.474 1.00 83.31 181 VAL A CA 1
ATOM 1370 C C . VAL A 1 181 ? 1.293 9.849 -44.848 1.00 83.31 181 VAL A C 1
ATOM 1372 O O . VAL A 1 181 ? 0.400 10.246 -45.593 1.00 83.31 181 VAL A O 1
ATOM 1375 N N . SER A 1 182 ? 2.583 9.875 -45.168 1.00 82.94 182 SER A N 1
ATOM 1376 C CA . SER A 1 182 ? 3.088 10.142 -46.518 1.00 82.94 182 SER A CA 1
ATOM 1377 C C . SER A 1 182 ? 4.174 9.134 -46.879 1.00 82.94 182 SER A C 1
ATOM 1379 O O . SER A 1 182 ? 4.815 8.571 -45.993 1.00 82.94 182 SER A O 1
ATOM 1381 N N . ASP A 1 183 ? 4.386 8.904 -48.166 1.00 80.75 183 ASP A N 1
ATOM 1382 C CA . ASP A 1 183 ? 5.345 7.929 -48.684 1.00 80.75 183 ASP A CA 1
ATOM 1383 C C . ASP A 1 183 ? 6.055 8.499 -49.921 1.00 80.75 183 ASP A C 1
ATOM 1385 O O . ASP A 1 183 ? 5.571 9.467 -50.500 1.00 80.75 183 ASP A O 1
ATOM 1389 N N . ASP A 1 184 ? 7.211 7.962 -50.318 1.00 74.62 184 ASP A N 1
ATOM 1390 C CA . ASP A 1 184 ? 7.920 8.422 -51.524 1.00 74.62 184 ASP A CA 1
ATOM 1391 C C . ASP A 1 184 ? 7.403 7.765 -52.825 1.00 74.62 184 ASP A C 1
ATOM 1393 O O . ASP A 1 184 ? 7.984 7.952 -53.906 1.00 74.62 184 ASP A O 1
ATOM 1397 N N . GLY A 1 185 ? 6.298 7.015 -52.728 1.00 74.88 185 GLY A N 1
ATOM 1398 C CA . GLY A 1 185 ? 5.620 6.348 -53.834 1.00 74.88 185 GLY A CA 1
ATOM 1399 C C . GLY A 1 185 ? 6.384 5.124 -54.329 1.00 74.88 185 GLY A C 1
ATOM 1400 O O . GLY A 1 185 ? 6.304 4.782 -55.520 1.00 74.88 185 GLY A O 1
ATOM 1401 N N . ARG A 1 186 ? 7.196 4.511 -53.459 1.00 76.75 186 ARG A N 1
ATOM 1402 C CA . ARG A 1 186 ? 8.028 3.351 -53.779 1.00 76.75 186 ARG A CA 1
ATOM 1403 C C . ARG A 1 186 ? 7.770 2.206 -52.792 1.00 76.75 186 ARG A C 1
ATOM 1405 O O . ARG A 1 186 ? 7.507 2.446 -51.630 1.00 76.75 186 ARG A O 1
ATOM 1412 N N . PRO A 1 187 ? 7.891 0.944 -53.241 1.00 77.62 187 PRO A N 1
ATOM 1413 C CA . PRO A 1 187 ? 8.041 0.533 -54.639 1.00 77.62 187 PRO A CA 1
ATOM 1414 C C . PRO A 1 187 ? 6.822 0.961 -55.485 1.00 77.62 187 PRO A C 1
ATOM 1416 O O . PRO A 1 187 ? 5.749 1.209 -54.955 1.00 77.62 187 PRO A O 1
ATOM 1419 N N . ARG A 1 188 ? 6.992 1.137 -56.806 1.00 71.12 188 ARG A N 1
ATOM 1420 C CA . ARG A 1 188 ? 5.960 1.757 -57.679 1.00 71.12 188 ARG A CA 1
ATOM 1421 C C . ARG A 1 188 ? 4.660 0.946 -57.786 1.00 71.12 188 ARG A C 1
ATOM 1423 O O . ARG A 1 188 ? 3.656 1.452 -58.274 1.00 71.12 188 ARG A O 1
ATOM 1430 N N . ASP A 1 189 ? 4.721 -0.317 -57.395 1.00 72.25 189 ASP A N 1
ATOM 1431 C CA . ASP A 1 189 ? 3.638 -1.289 -57.281 1.00 72.25 189 ASP A CA 1
ATOM 1432 C C . ASP A 1 189 ? 3.238 -1.566 -55.817 1.00 72.25 189 ASP A C 1
ATOM 1434 O O . ASP A 1 189 ? 2.317 -2.343 -55.566 1.00 72.25 189 ASP A O 1
ATOM 1438 N N . GLY A 1 190 ? 3.908 -0.922 -54.858 1.00 68.06 190 GLY A N 1
ATOM 1439 C CA . GLY A 1 190 ? 3.607 -0.984 -53.435 1.00 68.06 190 GLY A CA 1
ATOM 1440 C C . GLY A 1 190 ? 2.336 -0.215 -53.109 1.00 68.06 190 GLY A C 1
ATOM 1441 O O . GLY A 1 190 ? 2.150 0.933 -53.516 1.00 68.06 190 GLY A O 1
ATOM 1442 N N . ARG A 1 191 ? 1.433 -0.857 -52.370 1.00 82.38 191 ARG A N 1
ATOM 1443 C CA . ARG A 1 191 ? 0.259 -0.197 -51.804 1.00 82.38 191 ARG A CA 1
ATOM 1444 C C . ARG A 1 191 ? 0.636 0.336 -50.429 1.00 82.38 191 ARG A C 1
ATOM 1446 O O . ARG A 1 191 ? 1.063 -0.439 -49.582 1.00 82.38 191 ARG A O 1
ATOM 1453 N N . LEU A 1 192 ? 0.424 1.631 -50.201 1.00 88.31 192 LEU A N 1
ATOM 1454 C CA . LEU A 1 192 ? 0.551 2.214 -48.870 1.00 88.31 192 LEU A CA 1
ATOM 1455 C C . LEU A 1 192 ? -0.611 1.736 -47.992 1.00 88.31 192 LEU A C 1
ATOM 1457 O O . LEU A 1 192 ? -1.768 2.106 -48.207 1.00 88.31 192 LEU A O 1
ATOM 1461 N N . GLU A 1 193 ? -0.295 0.904 -47.010 1.00 94.00 193 GLU A N 1
ATOM 1462 C CA . GLU A 1 193 ? -1.228 0.411 -46.005 1.00 94.00 193 GLU A CA 1
ATOM 1463 C C . GLU A 1 193 ? -1.016 1.167 -44.705 1.00 94.00 193 GLU A C 1
ATOM 1465 O O . GLU A 1 193 ? 0.118 1.403 -44.288 1.00 94.00 193 GLU A O 1
ATOM 1470 N N . VAL A 1 194 ? -2.110 1.553 -44.059 1.00 94.31 194 VAL A N 1
ATOM 1471 C CA . VAL A 1 194 ? -2.091 2.238 -42.767 1.00 94.31 194 VAL A CA 1
ATOM 1472 C C . VAL A 1 194 ? -2.957 1.460 -41.799 1.00 94.31 194 VAL A C 1
ATOM 1474 O O . VAL A 1 194 ? -3.969 0.902 -42.210 1.00 94.31 194 VAL A O 1
ATOM 1477 N N . ARG A 1 195 ? -2.565 1.416 -40.526 1.00 96.94 195 ARG A N 1
ATOM 1478 C CA . ARG A 1 195 ? -3.350 0.751 -39.490 1.00 96.94 195 ARG A CA 1
ATOM 1479 C C . ARG A 1 195 ? -3.152 1.387 -38.125 1.00 96.94 195 ARG A C 1
ATOM 1481 O O . ARG A 1 195 ? -2.021 1.596 -37.682 1.00 96.94 195 ARG A O 1
ATOM 1488 N N . TRP A 1 196 ? -4.262 1.632 -37.447 1.00 97.81 196 TRP A N 1
ATOM 1489 C CA . TRP A 1 196 ? -4.309 1.955 -36.033 1.00 97.81 196 TRP A CA 1
ATOM 1490 C C . TRP A 1 196 ? -4.415 0.694 -35.179 1.00 97.81 196 TRP A C 1
ATOM 1492 O O . TRP A 1 196 ? -5.199 -0.209 -35.466 1.00 97.81 196 TRP A O 1
ATOM 1502 N N . THR A 1 197 ? -3.647 0.661 -34.096 1.00 96.00 197 THR A N 1
ATOM 1503 C CA . THR A 1 197 ? -3.722 -0.383 -33.070 1.00 96.00 197 THR A CA 1
ATOM 1504 C C . THR A 1 197 ? -3.639 0.232 -31.683 1.00 96.00 197 THR A C 1
ATOM 1506 O O . THR A 1 197 ? -2.937 1.228 -31.474 1.00 96.00 197 THR A O 1
ATOM 1509 N N . THR A 1 198 ? -4.296 -0.385 -30.706 1.00 95.19 198 THR A N 1
ATOM 1510 C CA . THR A 1 198 ? -4.031 -0.093 -29.296 1.00 95.19 198 THR A CA 1
ATOM 1511 C C . THR A 1 198 ? -2.712 -0.746 -28.908 1.00 95.19 198 THR A C 1
ATOM 1513 O O . THR A 1 198 ? -2.598 -1.964 -28.909 1.00 95.19 198 THR A O 1
ATOM 1516 N N . GLU A 1 199 ? -1.697 0.060 -28.610 1.00 90.75 199 GLU A N 1
ATOM 1517 C CA . GLU A 1 199 ? -0.406 -0.455 -28.150 1.00 90.75 199 GLU A CA 1
ATOM 1518 C C . GLU A 1 199 ? -0.416 -0.712 -26.645 1.00 90.75 199 GLU A C 1
ATOM 1520 O O . GLU A 1 199 ? 0.122 -1.711 -26.178 1.00 90.75 199 GLU A O 1
ATOM 1525 N N . ARG A 1 200 ? -1.010 0.212 -25.883 1.00 80.44 200 ARG A N 1
ATOM 1526 C CA . ARG A 1 200 ? -1.217 0.087 -24.436 1.00 80.44 200 ARG A CA 1
ATOM 1527 C C . ARG A 1 200 ? -2.543 0.728 -24.053 1.00 80.44 200 ARG A C 1
ATOM 1529 O O . ARG A 1 200 ? -2.938 1.723 -24.657 1.00 80.44 200 ARG A O 1
ATOM 1536 N N . GLY A 1 201 ? -3.201 0.203 -23.035 1.00 69.19 201 GLY A N 1
ATOM 1537 C CA . GLY A 1 201 ? -4.437 0.755 -22.491 1.00 69.19 201 GLY A CA 1
ATOM 1538 C C . GLY A 1 201 ? -5.134 -0.262 -21.589 1.00 69.19 201 GLY A C 1
ATOM 1539 O O . GLY A 1 201 ? -4.848 -1.450 -21.717 1.00 69.19 201 GLY A O 1
ATOM 1540 N N . PRO A 1 202 ? -6.041 0.184 -20.704 1.00 62.12 202 PRO A N 1
ATOM 1541 C CA . PRO A 1 202 ? -6.781 -0.699 -19.794 1.00 62.12 202 PRO A CA 1
ATOM 1542 C C . PRO A 1 202 ? -7.726 -1.668 -20.529 1.00 62.12 202 PRO A C 1
ATOM 1544 O O . PRO A 1 202 ? -8.163 -2.662 -19.967 1.00 62.12 202 PRO A O 1
ATOM 1547 N N . ALA A 1 203 ? -8.034 -1.400 -21.800 1.00 81.12 203 ALA A N 1
ATOM 1548 C CA . ALA A 1 203 ? -8.775 -2.284 -22.691 1.00 81.12 203 ALA A CA 1
ATOM 1549 C C . ALA A 1 203 ? -8.372 -2.021 -24.153 1.00 81.12 203 ALA A C 1
ATOM 1551 O O . ALA A 1 203 ? -7.654 -1.062 -24.447 1.00 81.12 203 ALA A O 1
ATOM 1552 N N . GLU A 1 204 ? -8.842 -2.844 -25.090 1.00 88.38 204 GLU A N 1
ATOM 1553 C CA . GLU A 1 204 ? -8.679 -2.560 -26.519 1.00 88.38 204 GLU A CA 1
ATOM 1554 C C . GLU A 1 204 ? -9.598 -1.399 -26.933 1.00 88.38 204 GLU A C 1
ATOM 1556 O O . GLU A 1 204 ? -10.786 -1.371 -26.598 1.00 88.38 204 GLU A O 1
ATOM 1561 N N . ALA A 1 205 ? -9.045 -0.410 -27.637 1.00 93.12 205 ALA A N 1
ATOM 1562 C CA . ALA A 1 205 ? -9.831 0.697 -28.163 1.00 93.12 205 ALA A CA 1
ATOM 1563 C C . ALA A 1 205 ? -10.510 0.262 -29.466 1.00 93.12 205 ALA A C 1
ATOM 1565 O O . ALA A 1 205 ? -9.884 -0.344 -30.334 1.00 93.12 205 ALA A O 1
ATOM 1566 N N . SER A 1 206 ? -11.788 0.598 -29.625 1.00 95.75 206 SER A N 1
ATOM 1567 C CA . SER A 1 206 ? -12.539 0.250 -30.830 1.00 95.75 206 SER A CA 1
ATOM 1568 C C . SER A 1 206 ? -12.429 1.379 -31.848 1.00 95.75 206 SER A C 1
ATOM 1570 O O . SER A 1 206 ? -12.869 2.502 -31.597 1.00 95.75 206 SER A O 1
ATOM 1572 N N . PHE A 1 207 ? -11.831 1.082 -32.998 1.00 96.56 207 PHE A N 1
ATOM 1573 C CA . PHE A 1 207 ? -11.692 2.011 -34.114 1.00 96.56 207 PHE A CA 1
ATOM 1574 C C . PHE A 1 207 ? -12.828 1.791 -35.105 1.00 96.56 207 PHE A C 1
ATOM 1576 O O . PHE A 1 207 ? -13.063 0.666 -35.544 1.00 96.56 207 PHE A O 1
ATOM 1583 N N . ARG A 1 208 ? -13.505 2.868 -35.511 1.00 95.06 208 ARG A N 1
ATOM 1584 C CA . ARG A 1 208 ? -14.561 2.784 -36.528 1.00 95.06 208 ARG A CA 1
ATOM 1585 C C . ARG A 1 208 ? -14.019 2.309 -37.876 1.00 95.06 208 ARG A C 1
ATOM 1587 O O . ARG A 1 208 ? -14.678 1.541 -38.565 1.00 95.06 208 ARG A O 1
ATOM 1594 N N . ASP A 1 209 ? -12.834 2.790 -38.232 1.00 94.38 209 ASP A N 1
ATOM 1595 C CA . ASP A 1 209 ? -12.061 2.331 -39.383 1.00 94.38 209 ASP A CA 1
ATOM 1596 C C . ASP A 1 209 ? -10.575 2.416 -39.023 1.00 94.38 209 ASP A C 1
ATOM 1598 O O . ASP A 1 209 ? -10.007 3.508 -38.953 1.00 94.38 209 ASP A O 1
ATOM 1602 N N . ALA A 1 210 ? -9.967 1.280 -38.683 1.00 95.81 210 ALA A N 1
ATOM 1603 C CA . ALA A 1 210 ? -8.572 1.237 -38.254 1.00 95.81 210 ALA A CA 1
ATOM 1604 C C . ALA A 1 210 ? -7.598 1.496 -39.413 1.00 95.81 210 ALA A C 1
ATOM 1606 O O . ALA A 1 210 ? -6.463 1.892 -39.158 1.00 95.81 210 ALA A O 1
ATOM 1607 N N . ASP A 1 211 ? -8.033 1.324 -40.664 1.00 95.94 211 ASP A N 1
ATOM 1608 C CA . ASP A 1 211 ? -7.169 1.373 -41.846 1.00 95.94 211 ASP A CA 1
ATOM 1609 C C . ASP A 1 211 ? -7.236 2.741 -42.558 1.00 95.94 211 ASP A C 1
ATOM 1611 O O . ASP A 1 211 ? -6.934 2.883 -43.746 1.00 95.94 211 ASP A O 1
ATOM 1615 N N . GLN A 1 212 ? -7.626 3.783 -41.815 1.00 93.31 212 GLN A N 1
ATOM 1616 C CA . GLN A 1 212 ? -7.606 5.184 -42.230 1.00 93.31 212 GLN A CA 1
ATOM 1617 C C . GLN A 1 212 ? -6.745 6.013 -41.274 1.00 93.31 212 GLN A C 1
ATOM 1619 O O . GLN A 1 212 ? -6.888 5.939 -40.054 1.00 93.31 212 GLN A O 1
ATOM 1624 N N . ALA A 1 213 ? -5.886 6.881 -41.819 1.00 87.25 213 ALA A N 1
ATOM 1625 C CA . ALA A 1 213 ? -5.027 7.748 -41.005 1.00 87.25 213 ALA A CA 1
ATOM 1626 C C . ALA A 1 213 ? -5.839 8.678 -40.075 1.00 87.25 213 ALA A C 1
ATOM 1628 O O . ALA A 1 213 ? -5.391 8.994 -38.972 1.00 87.25 213 ALA A O 1
ATOM 1629 N N . GLN A 1 214 ? -7.056 9.065 -40.480 1.00 91.62 214 GLN A N 1
ATOM 1630 C CA . GLN A 1 214 ? -8.018 9.781 -39.639 1.00 91.62 214 GLN A CA 1
ATOM 1631 C C . GLN A 1 214 ? -9.243 8.907 -39.373 1.00 91.62 214 GLN A C 1
ATOM 1633 O O . GLN A 1 214 ? -9.916 8.490 -40.311 1.00 91.62 214 GLN A O 1
ATOM 1638 N N . THR A 1 215 ? -9.570 8.683 -38.102 1.00 95.69 215 THR A N 1
ATOM 1639 C CA . THR A 1 215 ? -10.671 7.794 -37.713 1.00 95.69 215 THR A CA 1
ATOM 1640 C C . THR A 1 215 ? -11.322 8.229 -36.399 1.00 95.69 215 THR A C 1
ATOM 1642 O O . THR A 1 215 ? -10.863 9.170 -35.742 1.00 95.69 215 THR A O 1
ATOM 1645 N N . LEU A 1 216 ? -12.430 7.580 -36.045 1.00 96.31 216 LEU A N 1
ATOM 1646 C CA . LEU A 1 216 ? -13.062 7.693 -34.732 1.00 96.31 216 LEU A CA 1
ATOM 1647 C C . LEU A 1 216 ? -12.650 6.493 -33.886 1.00 96.31 216 LEU A C 1
ATOM 1649 O O . LEU A 1 216 ? -12.662 5.362 -34.373 1.00 96.31 216 LEU A O 1
ATOM 1653 N N . VAL A 1 217 ? -12.308 6.751 -32.632 1.00 96.81 217 VAL A N 1
ATOM 1654 C CA . VAL A 1 217 ? -11.953 5.735 -31.648 1.00 96.81 217 VAL A CA 1
ATOM 1655 C C . VAL A 1 217 ? -12.817 5.902 -30.404 1.00 96.81 217 VAL A C 1
ATOM 1657 O O . VAL A 1 217 ? -12.982 7.010 -29.893 1.00 96.81 217 VAL A O 1
ATOM 1660 N N . SER A 1 218 ? -13.365 4.794 -29.922 1.00 94.69 218 SER A N 1
ATOM 1661 C CA . SER A 1 218 ? -14.141 4.718 -28.687 1.00 94.69 218 SER A CA 1
ATOM 1662 C C . SER A 1 218 ? -13.409 3.857 -27.664 1.00 94.69 218 SER A C 1
ATOM 1664 O O . SER A 1 218 ? -12.779 2.858 -28.024 1.00 94.69 218 SER A O 1
ATOM 1666 N N . PHE A 1 219 ? -13.536 4.215 -26.390 1.00 92.88 219 PHE A N 1
ATOM 1667 C CA . PHE A 1 219 ? -12.831 3.559 -25.293 1.00 92.88 219 PHE A CA 1
ATOM 1668 C C . PHE A 1 219 ? -13.838 2.961 -24.309 1.00 92.88 219 PHE A C 1
ATOM 1670 O O . PHE A 1 219 ? -14.695 3.702 -23.818 1.00 92.88 219 PHE A O 1
ATOM 1677 N N . PRO A 1 220 ? -13.756 1.652 -24.016 1.00 83.06 220 PRO A N 1
ATOM 1678 C CA . PRO A 1 220 ? -14.720 0.996 -23.136 1.00 83.06 220 PRO A CA 1
ATOM 1679 C C . PRO A 1 220 ? -14.431 1.240 -21.648 1.00 83.06 220 PRO A C 1
ATOM 1681 O O . PRO A 1 220 ? -15.342 1.143 -20.834 1.00 83.06 220 PRO A O 1
ATOM 1684 N N . VAL A 1 221 ? -13.186 1.572 -21.289 1.00 77.00 221 VAL A N 1
ATOM 1685 C CA . VAL A 1 221 ? -12.742 1.745 -19.896 1.00 77.00 221 VAL A CA 1
ATOM 1686 C C . VAL A 1 221 ? -11.983 3.064 -19.743 1.00 77.00 221 VAL A C 1
ATOM 1688 O O . VAL A 1 221 ? -11.267 3.486 -20.656 1.00 77.00 221 VAL A O 1
ATOM 1691 N N . ALA A 1 222 ? -12.139 3.732 -18.601 1.00 69.44 222 ALA A N 1
ATOM 1692 C CA . ALA A 1 222 ? -11.357 4.919 -18.269 1.00 69.44 222 ALA A CA 1
ATOM 1693 C C . ALA A 1 222 ? -9.884 4.546 -18.036 1.00 69.44 222 ALA A C 1
ATOM 1695 O O . ALA A 1 222 ? -9.580 3.465 -17.553 1.00 69.44 222 ALA A O 1
ATOM 1696 N N . GLY A 1 223 ? -8.958 5.436 -18.372 1.00 66.88 223 GLY A N 1
ATOM 1697 C CA . GLY A 1 223 ? -7.528 5.232 -18.170 1.00 66.88 223 GLY A CA 1
ATOM 1698 C C . GLY A 1 223 ? -6.685 5.822 -19.292 1.00 66.88 223 GLY A C 1
ATOM 1699 O O . GLY A 1 223 ? -7.161 6.583 -20.138 1.00 66.88 223 GLY A O 1
ATOM 1700 N N . ARG A 1 224 ? -5.389 5.512 -19.281 1.00 79.56 224 ARG A N 1
ATOM 1701 C CA . ARG A 1 224 ? -4.432 6.040 -20.260 1.00 79.56 224 ARG A CA 1
ATOM 1702 C C . ARG A 1 224 ? -4.205 5.032 -21.375 1.00 79.56 224 ARG A C 1
ATOM 1704 O O . ARG A 1 224 ? -3.731 3.931 -21.126 1.00 79.56 224 ARG A O 1
ATOM 1711 N N . TYR A 1 225 ? -4.472 5.450 -22.603 1.00 91.00 225 TYR A N 1
ATOM 1712 C CA . TYR A 1 225 ? -4.241 4.670 -23.810 1.00 91.00 225 TYR A CA 1
ATOM 1713 C C . TYR A 1 225 ? -3.043 5.229 -24.579 1.00 91.00 225 TYR A C 1
ATOM 1715 O O . TYR A 1 225 ? -2.829 6.441 -24.642 1.00 91.00 225 TYR A O 1
ATOM 1723 N N . VAL A 1 226 ? -2.275 4.339 -25.195 1.00 92.81 226 VAL A N 1
ATOM 1724 C CA . VAL A 1 226 ? -1.268 4.634 -26.211 1.00 92.81 226 VAL A CA 1
ATOM 1725 C C . VAL A 1 226 ? -1.746 3.971 -27.493 1.00 92.81 226 VAL A C 1
ATOM 1727 O O . VAL A 1 226 ? -1.803 2.744 -27.585 1.00 92.81 226 VAL A O 1
ATOM 1730 N N . LEU A 1 227 ? -2.134 4.785 -28.468 1.00 96.12 227 LEU A N 1
ATOM 1731 C CA . LEU A 1 227 ? -2.553 4.314 -29.782 1.00 96.12 227 LEU A CA 1
ATOM 1732 C C . LEU A 1 227 ? -1.386 4.472 -30.746 1.00 96.12 227 LEU A C 1
ATOM 1734 O O . LEU A 1 227 ? -0.731 5.515 -30.761 1.00 96.12 227 LEU A O 1
ATOM 1738 N N . ARG A 1 228 ? -1.141 3.450 -31.556 1.00 97.38 228 ARG A N 1
ATOM 1739 C CA . ARG A 1 228 ? -0.071 3.420 -32.547 1.00 97.38 228 ARG A CA 1
ATOM 1740 C C . ARG A 1 228 ? -0.667 3.472 -33.942 1.00 97.38 228 ARG A C 1
ATOM 1742 O O . ARG A 1 228 ? -1.493 2.629 -34.281 1.00 97.38 228 ARG A O 1
ATOM 1749 N N . LEU A 1 229 ? -0.215 4.430 -34.743 1.00 97.25 229 LEU A N 1
ATOM 1750 C CA . LEU A 1 229 ? -0.437 4.449 -36.183 1.00 97.25 229 LEU A CA 1
ATOM 1751 C C . LEU A 1 229 ? 0.790 3.845 -36.849 1.00 97.25 229 LEU A C 1
ATOM 1753 O O . LEU A 1 229 ? 1.904 4.310 -36.618 1.00 97.25 229 LEU A O 1
ATOM 1757 N N . THR A 1 230 ? 0.586 2.827 -37.672 1.00 97.19 230 THR A N 1
ATOM 1758 C CA . THR A 1 230 ? 1.634 2.199 -38.479 1.00 97.19 230 THR A CA 1
ATOM 1759 C C . THR A 1 230 ? 1.307 2.396 -39.948 1.00 97.19 230 THR A C 1
ATOM 1761 O O . THR A 1 230 ? 0.140 2.323 -40.327 1.00 97.19 230 THR A O 1
ATOM 1764 N N . ALA A 1 231 ? 2.325 2.630 -40.771 1.00 95.19 231 ALA A N 1
ATOM 1765 C CA . ALA A 1 231 ? 2.197 2.601 -42.218 1.00 95.19 231 ALA A CA 1
ATOM 1766 C C . ALA A 1 231 ? 3.286 1.741 -42.855 1.00 95.19 231 ALA A C 1
ATOM 1768 O O . ALA A 1 231 ? 4.422 1.725 -42.369 1.00 95.19 231 ALA A O 1
ATOM 1769 N N . SER A 1 232 ? 2.947 1.052 -43.942 1.00 94.12 232 SER A N 1
ATOM 1770 C CA . SER A 1 232 ? 3.878 0.254 -44.735 1.00 94.12 232 SER A CA 1
ATOM 1771 C C . SER A 1 232 ? 3.613 0.404 -46.227 1.00 94.12 232 SER A C 1
ATOM 1773 O O . SER A 1 232 ? 2.464 0.430 -46.651 1.00 94.12 232 SER A O 1
ATOM 1775 N N . ASP A 1 233 ? 4.682 0.472 -47.012 1.00 91.06 233 ASP A N 1
ATOM 1776 C CA . ASP A 1 233 ? 4.656 0.491 -48.482 1.00 91.06 233 ASP A CA 1
ATOM 1777 C C . ASP A 1 233 ? 4.789 -0.927 -49.102 1.00 91.06 233 ASP A C 1
ATOM 1779 O O . ASP A 1 233 ? 4.903 -1.089 -50.318 1.00 91.06 233 ASP A O 1
ATOM 1783 N N . GLY A 1 234 ? 4.811 -1.974 -48.263 1.00 87.88 234 GLY A N 1
ATOM 1784 C CA . GLY A 1 234 ? 5.044 -3.371 -48.654 1.00 87.88 234 GLY A CA 1
ATOM 1785 C C . GLY A 1 234 ? 6.510 -3.834 -48.607 1.00 87.88 234 GLY A C 1
ATOM 1786 O O . GLY A 1 234 ? 6.771 -5.034 -48.686 1.00 87.88 234 GLY A O 1
ATOM 1787 N N . GLN A 1 235 ? 7.474 -2.926 -48.434 1.00 88.38 235 GLN A N 1
ATOM 1788 C CA . GLN A 1 235 ? 8.904 -3.219 -48.243 1.00 88.38 235 GLN A CA 1
ATOM 1789 C C . GLN A 1 235 ? 9.482 -2.611 -46.960 1.00 88.38 235 GLN A C 1
ATOM 1791 O O . GLN A 1 235 ? 10.381 -3.192 -46.347 1.00 88.38 235 GLN A O 1
ATOM 1796 N N . LYS A 1 236 ? 9.000 -1.438 -46.558 1.00 88.56 236 LYS A N 1
ATOM 1797 C CA . LYS A 1 236 ? 9.404 -0.712 -45.360 1.00 88.56 236 LYS A CA 1
ATOM 1798 C C . LYS A 1 236 ? 8.174 -0.284 -44.570 1.00 88.56 236 LYS A C 1
ATOM 1800 O O . LYS A 1 236 ? 7.053 -0.234 -45.074 1.00 88.56 236 LYS A O 1
ATOM 1805 N N . SER A 1 237 ? 8.389 -0.009 -43.290 1.00 92.56 237 SER A N 1
ATOM 1806 C CA . SER A 1 237 ? 7.335 0.407 -42.371 1.00 92.56 237 SER A CA 1
ATOM 1807 C C . SER A 1 237 ? 7.849 1.433 -41.377 1.00 92.56 237 SER A C 1
ATOM 1809 O O . SER A 1 237 ? 9.002 1.360 -40.945 1.00 92.56 237 SER A O 1
ATOM 1811 N N . ALA A 1 238 ? 6.970 2.332 -40.957 1.00 89.75 238 ALA A N 1
ATOM 1812 C CA . ALA A 1 238 ? 7.203 3.230 -39.838 1.00 89.75 238 ALA A CA 1
ATOM 1813 C C . ALA A 1 238 ? 5.945 3.340 -38.980 1.00 89.75 238 ALA A C 1
ATOM 1815 O O . ALA A 1 238 ? 4.845 2.981 -39.401 1.00 89.75 238 ALA A O 1
ATOM 1816 N N . SER A 1 239 ? 6.106 3.852 -37.766 1.00 91.88 239 SER A N 1
ATOM 1817 C CA . SER A 1 239 ? 4.992 4.048 -36.849 1.00 91.88 239 SER A CA 1
ATOM 1818 C C . SER A 1 239 ? 5.230 5.236 -35.935 1.00 91.88 239 SER A C 1
ATOM 1820 O O . SER A 1 239 ? 6.378 5.537 -35.611 1.00 91.88 239 SER A O 1
ATOM 1822 N N . ASP A 1 240 ? 4.145 5.830 -35.460 1.00 91.12 240 ASP A N 1
ATOM 1823 C CA . ASP A 1 240 ? 4.144 6.861 -34.426 1.00 91.12 240 ASP A CA 1
ATOM 1824 C C . ASP A 1 240 ? 3.023 6.585 -33.414 1.00 91.12 240 ASP A C 1
ATOM 1826 O O . ASP A 1 240 ? 2.091 5.824 -33.695 1.00 91.12 240 ASP A O 1
ATOM 1830 N N . THR A 1 241 ? 3.110 7.185 -32.228 1.00 93.50 241 THR A N 1
ATOM 1831 C CA . THR A 1 241 ? 2.175 6.939 -31.121 1.00 93.50 241 THR A CA 1
ATOM 1832 C C . THR A 1 241 ? 1.531 8.223 -30.616 1.00 93.50 241 THR A C 1
ATOM 1834 O O . THR A 1 241 ? 2.178 9.264 -30.534 1.00 93.50 241 THR A O 1
ATOM 1837 N N . VAL A 1 242 ? 0.267 8.133 -30.206 1.00 90.75 242 VAL A N 1
ATOM 1838 C CA . VAL A 1 242 ? -0.473 9.207 -29.535 1.00 90.75 242 VAL A CA 1
ATOM 1839 C C . VAL A 1 242 ? -0.998 8.707 -28.193 1.00 90.75 242 VAL A C 1
ATOM 1841 O O . VAL A 1 242 ? -1.482 7.579 -28.084 1.00 90.75 242 VAL A O 1
ATOM 1844 N N . ARG A 1 243 ? -0.904 9.540 -27.152 1.00 88.25 243 ARG A N 1
ATOM 1845 C CA . ARG A 1 243 ? -1.476 9.228 -25.835 1.00 88.25 243 ARG A CA 1
ATOM 1846 C C . ARG A 1 243 ? -2.877 9.812 -25.715 1.00 88.25 243 ARG A C 1
ATOM 1848 O O . ARG A 1 243 ? -3.078 10.984 -26.034 1.00 88.25 243 ARG A O 1
ATOM 1855 N N . VAL A 1 244 ? -3.817 9.023 -25.209 1.00 89.25 244 VAL A N 1
ATOM 1856 C CA . VAL A 1 244 ? -5.194 9.446 -24.940 1.00 89.25 244 VAL A CA 1
ATOM 1857 C C . VAL A 1 244 ? -5.529 9.195 -23.474 1.00 89.25 244 VAL A C 1
ATOM 1859 O O . VAL A 1 244 ? -5.426 8.067 -23.000 1.00 89.25 244 VAL A O 1
ATOM 1862 N N . THR A 1 245 ? -5.938 10.236 -22.754 1.00 83.38 245 THR A N 1
ATOM 1863 C CA . THR A 1 245 ? -6.458 10.108 -21.384 1.00 83.38 245 THR A CA 1
ATOM 1864 C C . THR A 1 245 ? -7.978 10.018 -21.421 1.00 83.38 245 THR A C 1
ATOM 1866 O O . THR A 1 245 ? -8.640 10.964 -21.843 1.00 83.38 245 THR A O 1
ATOM 1869 N N . VAL A 1 246 ? -8.535 8.901 -20.968 1.00 83.38 246 VAL A N 1
ATOM 1870 C CA . VAL A 1 246 ? -9.980 8.664 -20.909 1.00 83.38 246 VAL A CA 1
ATOM 1871 C C . VAL A 1 246 ? -10.431 8.765 -19.457 1.00 83.38 246 VAL A C 1
ATOM 1873 O O . VAL A 1 246 ? -9.931 8.026 -18.615 1.00 83.38 246 VAL A O 1
ATOM 1876 N N . THR A 1 247 ? -11.353 9.664 -19.136 1.00 68.00 247 THR A N 1
ATOM 1877 C CA . THR A 1 247 ? -11.925 9.766 -17.783 1.00 68.00 247 THR A CA 1
ATOM 1878 C C . THR A 1 247 ? -13.233 8.987 -17.681 1.00 68.00 247 THR A C 1
ATOM 1880 O O . THR A 1 247 ? -13.930 8.800 -18.679 1.00 68.00 247 THR A O 1
ATOM 1883 N N . ALA A 1 248 ? -13.577 8.525 -16.479 1.00 68.56 248 ALA A N 1
ATOM 1884 C CA . ALA A 1 248 ? -14.890 7.945 -16.220 1.00 68.56 248 ALA A CA 1
ATOM 1885 C C . ALA A 1 248 ? -15.992 9.018 -16.362 1.00 68.56 248 ALA A C 1
ATOM 1887 O O . ALA A 1 248 ? -15.694 10.213 -16.225 1.00 68.56 248 ALA A O 1
ATOM 1888 N N . PRO A 1 249 ? -17.247 8.624 -16.643 1.00 70.44 249 PRO A N 1
ATOM 1889 C CA . PRO A 1 249 ? -18.380 9.535 -16.544 1.00 70.44 249 PRO A CA 1
ATOM 1890 C C . PRO A 1 249 ? -18.516 10.049 -15.100 1.00 70.44 249 PRO A C 1
ATOM 1892 O O . PRO A 1 249 ? -18.120 9.343 -14.170 1.00 70.44 249 PRO A O 1
ATOM 1895 N N . PRO A 1 250 ? -19.077 11.250 -14.883 1.00 63.94 250 PRO A N 1
ATOM 1896 C CA . PRO A 1 250 ? -19.429 11.693 -13.538 1.00 63.94 250 PRO A CA 1
ATOM 1897 C C . PRO A 1 250 ? -20.436 10.719 -12.905 1.00 63.94 250 PRO A C 1
ATOM 1899 O O . PRO A 1 250 ? -21.360 10.261 -13.579 1.00 63.94 250 PRO A O 1
ATOM 1902 N N . ALA A 1 251 ? -20.233 10.390 -11.626 1.00 66.88 251 ALA A N 1
ATOM 1903 C CA . ALA A 1 251 ? -21.151 9.551 -10.860 1.00 66.88 251 ALA A CA 1
ATOM 1904 C C . ALA A 1 251 ? -22.512 10.250 -10.685 1.00 66.88 251 ALA A C 1
ATOM 1906 O O . ALA A 1 251 ? -22.590 11.479 -10.642 1.00 66.88 251 ALA A O 1
ATOM 1907 N N . GLN A 1 252 ? -23.585 9.460 -10.636 1.00 78.81 252 GLN A N 1
ATOM 1908 C CA . GLN A 1 252 ? -24.945 9.943 -10.397 1.00 78.81 252 GLN A CA 1
ATOM 1909 C C . GLN A 1 252 ? -25.248 9.871 -8.899 1.00 78.81 252 GLN A C 1
ATOM 1911 O O . GLN A 1 252 ? -24.903 8.865 -8.291 1.00 78.81 252 GLN A O 1
ATOM 1916 N N . ASN A 1 253 ? -25.911 10.899 -8.354 1.00 84.00 253 ASN A N 1
ATOM 1917 C CA . ASN A 1 253 ? -26.283 10.958 -6.938 1.00 84.00 253 ASN A CA 1
ATOM 1918 C C . ASN A 1 253 ? -27.168 9.769 -6.522 1.00 84.00 253 ASN A C 1
ATOM 1920 O O . ASN A 1 253 ? -28.159 9.477 -7.209 1.00 84.00 253 ASN A O 1
ATOM 1924 N N . ALA A 1 254 ? -26.832 9.126 -5.408 1.00 74.69 254 ALA A N 1
ATOM 1925 C CA . ALA A 1 254 ? -27.608 8.080 -4.754 1.00 74.69 254 ALA A CA 1
ATOM 1926 C C . ALA A 1 254 ? -28.105 8.559 -3.383 1.00 74.69 254 ALA A C 1
ATOM 1928 O O . ALA A 1 254 ? -27.456 9.359 -2.738 1.00 74.69 254 ALA A O 1
ATOM 1929 N N . ALA A 1 255 ? -29.261 8.061 -2.933 1.00 81.50 255 ALA A N 1
ATOM 1930 C CA . ALA A 1 255 ? -29.788 8.445 -1.625 1.00 81.50 255 ALA A CA 1
ATOM 1931 C C . ALA A 1 255 ? -28.890 7.921 -0.487 1.00 81.50 255 ALA A C 1
ATOM 1933 O O . ALA A 1 255 ? -28.360 6.808 -0.620 1.00 81.50 255 ALA A O 1
ATOM 1934 N N . PRO A 1 256 ? -28.823 8.623 0.660 1.00 82.31 256 PRO A N 1
ATOM 1935 C CA . PRO A 1 256 ? -28.086 8.145 1.822 1.00 82.31 256 PRO A CA 1
ATOM 1936 C C . PRO A 1 256 ? -28.538 6.758 2.286 1.00 82.31 256 PRO A C 1
ATOM 1938 O O . PRO A 1 256 ? -29.707 6.390 2.170 1.00 82.31 256 PRO A O 1
ATOM 1941 N N . THR A 1 257 ? -27.638 5.991 2.887 1.00 77.25 257 THR A N 1
ATOM 1942 C CA . THR A 1 257 ? -27.962 4.772 3.639 1.00 77.25 257 THR A CA 1
ATOM 1943 C C . THR A 1 257 ? -28.009 5.098 5.124 1.00 77.25 257 THR A C 1
ATOM 1945 O O . THR A 1 257 ? -27.069 5.708 5.634 1.00 77.25 257 THR A O 1
ATOM 1948 N N . VAL A 1 258 ? -29.067 4.675 5.815 1.00 86.06 258 VAL A N 1
ATOM 1949 C CA . VAL A 1 258 ? -29.320 4.993 7.228 1.00 86.06 258 VAL A CA 1
ATOM 1950 C C . VAL A 1 258 ? -29.546 3.709 8.015 1.00 86.06 258 VAL A C 1
ATOM 1952 O O . VAL A 1 258 ? -30.223 2.812 7.524 1.00 86.06 258 VAL A O 1
ATOM 1955 N N . ASP A 1 259 ? -28.974 3.648 9.213 1.00 80.69 259 ASP A N 1
ATOM 1956 C CA . ASP A 1 259 ? -29.189 2.614 10.225 1.00 80.69 259 ASP A CA 1
ATOM 1957 C C . ASP A 1 259 ? -29.442 3.318 11.565 1.00 80.69 259 ASP A C 1
ATOM 1959 O O . ASP A 1 259 ? -28.591 4.057 12.068 1.00 80.69 259 ASP A O 1
ATOM 1963 N N . ALA A 1 260 ? -30.631 3.148 12.131 1.00 83.75 260 ALA A N 1
ATOM 1964 C CA . ALA A 1 260 ? -31.010 3.729 13.413 1.00 83.75 260 ALA A CA 1
ATOM 1965 C C . ALA A 1 260 ? -30.379 2.962 14.599 1.00 83.75 260 ALA A C 1
ATOM 1967 O O . ALA A 1 260 ? -30.272 3.490 15.710 1.00 83.75 260 ALA A O 1
ATOM 1968 N N . GLY A 1 261 ? -29.892 1.745 14.369 1.00 78.56 261 GLY A N 1
ATOM 1969 C CA . GLY A 1 261 ? -29.376 0.832 15.376 1.00 78.56 261 GLY A CA 1
ATOM 1970 C C . GLY A 1 261 ? -30.454 -0.102 15.929 1.00 78.56 261 GLY A C 1
ATOM 1971 O O . GLY A 1 261 ? -31.641 0.004 15.641 1.00 78.56 261 GLY A O 1
ATOM 1972 N N . ARG A 1 262 ? -30.028 -1.059 16.759 1.00 83.56 262 ARG A N 1
ATOM 1973 C CA . ARG A 1 262 ? -30.920 -2.077 17.342 1.00 83.56 262 ARG A CA 1
ATOM 1974 C C . ARG A 1 262 ? -31.963 -1.502 18.303 1.00 83.56 262 ARG A C 1
ATOM 1976 O O . ARG A 1 262 ? -31.719 -0.504 18.981 1.00 83.56 262 ARG A O 1
ATOM 1983 N N . ASP A 1 263 ? -33.045 -2.256 18.474 1.00 90.19 263 ASP A N 1
ATOM 1984 C CA . ASP A 1 263 ? -34.056 -2.026 19.506 1.00 90.19 263 ASP A CA 1
ATOM 1985 C C . ASP A 1 263 ? -33.458 -1.970 20.924 1.00 90.19 263 ASP A C 1
ATOM 1987 O O . ASP A 1 263 ? -32.455 -2.625 21.245 1.00 90.19 263 ASP A O 1
ATOM 1991 N N . LEU A 1 264 ? -34.093 -1.183 21.797 1.00 86.94 264 LEU A N 1
ATOM 1992 C CA . LEU A 1 264 ? -33.595 -0.865 23.135 1.00 86.94 264 LEU A CA 1
ATOM 1993 C C . LEU A 1 264 ? -34.631 -1.154 24.226 1.00 86.94 264 LEU A C 1
ATOM 1995 O O . LEU A 1 264 ? -35.833 -0.975 24.040 1.00 86.94 264 LEU A O 1
ATOM 1999 N N . LEU A 1 265 ? -34.135 -1.532 25.403 1.00 93.25 265 LEU A N 1
ATOM 2000 C CA . LEU A 1 265 ? -34.903 -1.643 26.642 1.00 93.25 265 LEU A CA 1
ATOM 2001 C C . LEU A 1 265 ? -34.331 -0.656 27.663 1.00 93.25 265 LEU A C 1
ATOM 2003 O O . LEU A 1 265 ? -33.122 -0.649 27.905 1.00 93.25 265 LEU A O 1
ATOM 2007 N N . VAL A 1 266 ? -35.188 0.177 28.251 1.00 94.06 266 VAL A N 1
ATOM 2008 C CA . VAL A 1 266 ? -34.801 1.215 29.216 1.00 94.06 266 VAL A CA 1
ATOM 2009 C C . VAL A 1 266 ? -35.785 1.234 30.377 1.00 94.06 266 VAL A C 1
ATOM 2011 O O . VAL A 1 266 ? -36.988 1.180 30.167 1.00 94.06 266 VAL A O 1
ATOM 2014 N N . THR A 1 267 ? -35.298 1.365 31.607 1.00 95.56 267 THR A N 1
ATOM 2015 C CA . THR A 1 267 ? -36.144 1.537 32.799 1.00 95.56 267 THR A CA 1
ATOM 2016 C C . THR A 1 267 ? -36.037 2.976 33.292 1.00 95.56 267 THR A C 1
ATOM 2018 O O . THR A 1 267 ? -34.923 3.491 33.447 1.00 95.56 267 THR A O 1
ATOM 2021 N N . LEU A 1 268 ? -37.174 3.626 33.553 1.00 93.19 268 LEU A N 1
ATOM 2022 C CA . LEU A 1 268 ? -37.197 4.982 34.107 1.00 93.19 268 LEU A CA 1
ATOM 2023 C C . LEU A 1 268 ? -36.448 5.054 35.454 1.00 93.19 268 LEU A C 1
ATOM 2025 O O . LEU A 1 268 ? -36.507 4.096 36.228 1.00 93.19 268 LEU A O 1
ATOM 2029 N N . PRO A 1 269 ? -35.753 6.173 35.745 1.00 93.94 269 PRO A N 1
ATOM 2030 C CA . PRO A 1 269 ? -35.677 7.421 34.968 1.00 93.94 269 PRO A CA 1
ATOM 2031 C C . PRO A 1 269 ? -34.496 7.492 33.971 1.00 93.94 269 PRO A C 1
ATOM 2033 O O . PRO A 1 269 ? -34.065 8.588 33.622 1.00 93.94 269 PRO A O 1
ATOM 2036 N N . ASN A 1 270 ? -33.921 6.363 33.537 1.00 93.56 270 ASN A N 1
ATOM 2037 C CA . ASN A 1 270 ? -32.761 6.379 32.635 1.00 93.56 270 ASN A CA 1
ATOM 2038 C C . ASN A 1 270 ? -33.131 6.812 31.203 1.00 93.56 270 ASN A C 1
ATOM 2040 O O . ASN A 1 270 ? -34.233 6.543 30.729 1.00 93.56 270 ASN A O 1
ATOM 2044 N N . SER A 1 271 ? -32.174 7.411 30.490 1.00 94.69 271 SER A N 1
ATOM 2045 C CA . SER A 1 271 ? -32.285 7.745 29.062 1.00 94.69 271 SER A CA 1
ATOM 2046 C C . SER A 1 271 ? -31.882 6.563 28.167 1.00 94.69 271 SER A C 1
ATOM 2048 O O . SER A 1 271 ? -30.967 5.802 28.502 1.00 94.69 271 SER A O 1
ATOM 2050 N N . ALA A 1 272 ? -32.483 6.447 26.978 1.00 96.19 272 ALA A N 1
ATOM 2051 C CA . ALA A 1 272 ? -31.979 5.566 25.921 1.00 96.19 272 ALA A CA 1
ATOM 2052 C C . ALA A 1 272 ? -30.733 6.174 25.274 1.00 96.19 272 ALA A C 1
ATOM 2054 O O . ALA A 1 272 ? -30.718 7.362 24.957 1.00 96.19 272 ALA A O 1
ATOM 2055 N N . LYS A 1 273 ? -29.708 5.355 25.030 1.00 95.06 273 LYS A N 1
ATOM 2056 C CA . LYS A 1 273 ? -28.549 5.736 24.213 1.00 95.06 273 LYS A CA 1
ATOM 2057 C C . LYS A 1 273 ? -28.800 5.299 22.777 1.00 95.06 273 LYS A C 1
ATOM 2059 O O . LYS A 1 273 ? -28.822 4.100 22.511 1.00 95.06 273 LYS A O 1
ATOM 2064 N N . LEU A 1 274 ? -28.994 6.264 21.888 1.00 91.62 274 LEU A N 1
ATOM 2065 C CA . LEU A 1 274 ? -29.182 6.036 20.460 1.00 91.62 274 LEU A CA 1
ATOM 2066 C C . LEU A 1 274 ? -27.820 6.088 19.769 1.00 91.62 274 LEU A C 1
ATOM 2068 O O . LEU A 1 274 ? -26.960 6.897 20.123 1.00 91.62 274 LEU A O 1
ATOM 2072 N N . SER A 1 275 ? -27.596 5.195 18.815 1.00 87.88 275 SER A N 1
ATOM 2073 C CA . SER A 1 275 ? -26.330 5.086 18.083 1.00 87.88 275 SER A CA 1
ATOM 2074 C C . SER A 1 275 ? -26.633 4.800 16.624 1.00 87.88 275 SER A C 1
ATOM 2076 O O . SER A 1 275 ? -26.365 3.710 16.133 1.00 87.88 275 SER A O 1
ATOM 2078 N N . GLY A 1 276 ? -27.252 5.781 15.975 1.00 81.12 276 GLY A N 1
ATOM 2079 C CA . GLY A 1 276 ? -27.574 5.707 14.564 1.00 81.12 276 GLY A CA 1
ATOM 2080 C C . GLY A 1 276 ? -26.430 6.216 13.696 1.00 81.12 276 GLY A C 1
ATOM 2081 O O . GLY A 1 276 ? -25.655 7.100 14.086 1.00 81.12 276 GLY A O 1
ATOM 2082 N N . VAL A 1 277 ? -26.328 5.634 12.512 1.00 77.81 277 VAL A N 1
ATOM 2083 C CA . VAL A 1 277 ? -25.264 5.864 11.543 1.00 77.81 277 VAL A CA 1
ATOM 2084 C C . VAL A 1 277 ? -25.911 6.148 10.195 1.00 77.81 277 VAL A C 1
ATOM 2086 O O . VAL A 1 277 ? -26.884 5.507 9.809 1.00 77.81 277 VAL A O 1
ATOM 2089 N N . ALA A 1 278 ? -25.368 7.108 9.454 1.00 79.56 278 ALA A N 1
ATOM 2090 C CA . ALA A 1 278 ? -25.687 7.247 8.044 1.00 79.56 278 ALA A CA 1
ATOM 2091 C C . ALA A 1 278 ? -24.422 7.477 7.233 1.00 79.56 278 ALA A C 1
ATOM 2093 O O . ALA A 1 278 ? -23.448 8.070 7.707 1.00 79.56 278 ALA A O 1
ATOM 2094 N N . SER A 1 279 ? -24.466 7.018 5.993 1.00 74.62 279 SER A N 1
ATOM 2095 C CA . SER A 1 279 ? -23.438 7.260 4.992 1.00 74.62 279 SER A CA 1
ATOM 2096 C C . SER A 1 279 ? -24.084 7.619 3.672 1.00 74.62 279 SER A C 1
ATOM 2098 O O . SER A 1 279 ? -25.216 7.235 3.402 1.00 74.62 279 SER A O 1
ATOM 2100 N N . ASP A 1 280 ? -23.344 8.342 2.854 1.00 82.06 280 ASP A N 1
ATOM 2101 C CA . ASP A 1 280 ? -23.800 8.840 1.571 1.00 82.06 280 ASP A CA 1
ATOM 2102 C C . ASP A 1 280 ? -22.653 8.758 0.556 1.00 82.06 280 ASP A C 1
ATOM 2104 O O . ASP A 1 280 ? -21.488 8.618 0.951 1.00 82.06 280 ASP A O 1
ATOM 2108 N N . ASP A 1 281 ? -22.966 8.806 -0.739 1.00 70.31 281 ASP A N 1
ATOM 2109 C CA . ASP A 1 281 ? -21.955 8.782 -1.804 1.00 70.31 281 ASP A CA 1
ATOM 2110 C C . ASP A 1 281 ? -21.195 10.120 -1.947 1.00 70.31 281 ASP A C 1
ATOM 2112 O O . ASP A 1 281 ? -20.220 10.213 -2.702 1.00 70.31 281 ASP A O 1
ATOM 2116 N N . GLY A 1 282 ? -21.593 11.135 -1.171 1.00 72.94 282 GLY A N 1
ATOM 2117 C CA . GLY A 1 282 ? -20.969 12.448 -1.121 1.00 72.94 282 GLY A CA 1
ATOM 2118 C C . GLY A 1 282 ? -21.438 13.372 -2.242 1.00 72.94 282 GLY A C 1
ATOM 2119 O O . GLY A 1 282 ? -20.874 14.457 -2.419 1.00 72.94 282 GLY A O 1
ATOM 2120 N N . LEU A 1 283 ? -22.447 12.973 -3.008 1.00 77.56 283 LEU A N 1
ATOM 2121 C CA . LEU A 1 283 ? -23.129 13.813 -3.977 1.00 77.56 283 LEU A CA 1
ATOM 2122 C C . LEU A 1 283 ? -24.407 14.396 -3.332 1.00 77.56 283 LEU A C 1
ATOM 2124 O O . LEU A 1 283 ? -24.814 13.990 -2.260 1.00 77.56 283 LEU A O 1
ATOM 2128 N N . PRO A 1 284 ? -24.981 15.481 -3.877 1.00 79.50 284 PRO A N 1
ATOM 2129 C CA . PRO A 1 284 ? -24.360 16.386 -4.838 1.00 79.50 284 PRO A CA 1
ATOM 2130 C C . PRO A 1 284 ? -23.223 17.238 -4.236 1.00 79.50 284 PRO A C 1
ATOM 2132 O O . PRO A 1 284 ? -22.434 17.800 -4.995 1.00 79.50 284 PRO A O 1
ATOM 2135 N N . THR A 1 285 ? -23.145 17.392 -2.906 1.00 82.19 285 THR A N 1
ATOM 2136 C CA . THR A 1 285 ? -22.262 18.393 -2.256 1.00 82.19 285 THR A CA 1
ATOM 2137 C C . THR A 1 285 ? -21.444 17.882 -1.066 1.00 82.19 285 THR A C 1
ATOM 2139 O O . THR A 1 285 ? -20.754 18.674 -0.426 1.00 82.19 285 THR A O 1
ATOM 2142 N N . GLY A 1 286 ? -21.534 16.593 -0.732 1.00 71.81 286 GLY A N 1
ATOM 2143 C CA . GLY A 1 286 ? -20.892 16.006 0.451 1.00 71.81 286 GLY A CA 1
ATOM 2144 C C . GLY A 1 286 ? -21.557 16.387 1.776 1.00 71.81 286 GLY A C 1
ATOM 2145 O O . GLY A 1 286 ? -21.050 16.063 2.850 1.00 71.81 286 GLY A O 1
ATOM 2146 N N . ARG A 1 287 ? -22.680 17.104 1.711 1.00 86.00 287 ARG A N 1
ATOM 2147 C CA . ARG A 1 287 ? -23.510 17.457 2.856 1.00 86.00 287 ARG A CA 1
ATOM 2148 C C . ARG A 1 287 ? -24.387 16.265 3.208 1.00 86.00 287 ARG A C 1
ATOM 2150 O O . ARG A 1 287 ? -25.051 15.746 2.331 1.00 86.00 287 ARG A O 1
ATOM 2157 N N . LEU A 1 288 ? -24.434 15.894 4.481 1.00 90.62 288 LEU A N 1
ATOM 2158 C CA . LEU A 1 288 ? -25.335 14.866 4.989 1.00 90.62 288 LEU A CA 1
ATOM 2159 C C . LEU A 1 288 ? -25.928 15.356 6.309 1.00 90.62 288 LEU A C 1
ATOM 2161 O O . LEU A 1 288 ? -25.194 15.518 7.285 1.00 90.62 288 LEU A O 1
ATOM 2165 N N . ASP A 1 289 ? -27.231 15.629 6.333 1.00 95.69 289 ASP A N 1
ATOM 2166 C CA . ASP A 1 289 ? -27.929 15.975 7.573 1.00 95.69 289 ASP A CA 1
ATOM 2167 C C . ASP A 1 289 ? -28.592 14.747 8.167 1.00 95.69 289 ASP A C 1
ATOM 2169 O O . ASP A 1 289 ? -29.172 13.949 7.436 1.00 95.69 289 ASP A O 1
ATOM 2173 N N . LEU A 1 290 ? -28.572 14.660 9.492 1.00 95.19 290 LEU A N 1
ATOM 2174 C CA . LEU A 1 290 ? -29.243 13.635 10.278 1.00 95.19 290 LEU A CA 1
ATOM 2175 C C . LEU A 1 290 ? -30.368 14.273 11.087 1.00 95.19 290 LEU A C 1
ATOM 2177 O O . LEU A 1 290 ? -30.242 15.412 11.539 1.00 95.19 290 LEU A O 1
ATOM 2181 N N . THR A 1 291 ? -31.461 13.548 11.301 1.00 98.06 291 THR A N 1
ATOM 2182 C CA . THR A 1 291 ? -32.518 13.982 12.221 1.00 98.06 291 THR A CA 1
ATOM 2183 C C . THR A 1 291 ? -33.226 12.787 12.846 1.00 98.06 291 THR A C 1
ATOM 2185 O O . THR A 1 291 ? -33.763 11.936 12.143 1.00 98.06 291 THR A O 1
ATOM 2188 N N . TRP A 1 292 ? -33.258 12.754 14.173 1.00 98.31 292 TRP A N 1
ATOM 2189 C CA . TRP A 1 292 ? -34.067 11.856 14.980 1.00 98.31 292 TRP A CA 1
ATOM 2190 C C . TRP A 1 292 ? -35.473 12.412 15.169 1.00 98.31 292 TRP A C 1
ATOM 2192 O O . TRP A 1 292 ? -35.665 13.589 15.486 1.00 98.31 292 TRP A O 1
ATOM 2202 N N . SER A 1 293 ? -36.469 11.544 15.035 1.00 97.69 293 SER A N 1
ATOM 2203 C CA . SER A 1 293 ? -37.868 11.886 15.256 1.00 97.69 293 SER A CA 1
ATOM 2204 C C . SER A 1 293 ? -38.621 10.772 15.981 1.00 97.69 293 SER A C 1
ATOM 2206 O O . SER A 1 293 ? -38.183 9.624 16.051 1.00 97.69 293 SER A O 1
ATOM 2208 N N . VAL A 1 294 ? -39.763 11.130 16.569 1.00 97.75 294 VAL A N 1
ATOM 2209 C CA . VAL A 1 294 ? -40.674 10.172 17.203 1.00 97.75 294 VAL A CA 1
ATOM 2210 C C . VAL A 1 294 ? -41.766 9.825 16.204 1.00 97.75 294 VAL A C 1
ATOM 2212 O O . VAL A 1 294 ? -42.560 10.691 15.837 1.00 97.75 294 VAL A O 1
ATOM 2215 N N . VAL A 1 295 ? -41.845 8.556 15.815 1.00 97.81 295 VAL A N 1
ATOM 2216 C CA . VAL A 1 295 ? -42.916 8.049 14.948 1.00 97.81 295 VAL A CA 1
ATOM 2217 C C . VAL A 1 295 ? -44.161 7.737 15.776 1.00 97.81 295 VAL A C 1
ATOM 2219 O O . VAL A 1 295 ? -45.276 8.093 15.398 1.00 97.81 295 VAL A O 1
ATOM 2222 N N . SER A 1 296 ? -43.989 7.075 16.926 1.00 97.25 296 SER A N 1
ATOM 2223 C CA . SER A 1 296 ? -45.091 6.760 17.845 1.00 97.25 296 SER A CA 1
ATOM 2224 C C . SER A 1 296 ? -44.615 6.535 19.285 1.00 97.25 296 SER A C 1
ATOM 2226 O O . SER A 1 296 ? -43.447 6.230 19.519 1.00 97.25 296 SER A O 1
ATOM 2228 N N . GLY A 1 297 ? -45.524 6.686 20.254 1.00 96.69 297 GLY A N 1
ATOM 2229 C CA . GLY A 1 297 ? -45.275 6.384 21.665 1.00 96.69 297 GLY A CA 1
ATOM 2230 C C . GLY A 1 297 ? -46.324 6.987 22.615 1.00 96.69 297 GLY A C 1
ATOM 2231 O O . GLY A 1 297 ? -47.060 7.891 22.218 1.00 96.69 297 GLY A O 1
ATOM 2232 N N . PRO A 1 298 ? -46.427 6.495 23.864 1.00 95.19 298 PRO A N 1
ATOM 2233 C CA . PRO A 1 298 ? -47.457 6.905 24.830 1.00 95.19 298 PRO A CA 1
ATOM 2234 C C . PRO A 1 298 ? -47.193 8.243 25.547 1.00 95.19 298 PRO A C 1
ATOM 2236 O O . PRO A 1 298 ? -48.077 8.739 26.243 1.00 95.19 298 PRO A O 1
ATOM 2239 N N . GLY A 1 299 ? -46.002 8.827 25.404 1.00 94.81 299 GLY A N 1
ATOM 2240 C CA . GLY A 1 299 ? -45.600 10.076 26.063 1.00 94.81 299 GLY A CA 1
ATOM 2241 C C . GLY A 1 299 ? -44.655 10.917 25.201 1.00 94.81 299 GLY A C 1
ATOM 2242 O O . GLY A 1 299 ? -44.408 10.585 24.045 1.00 94.81 299 GLY A O 1
ATOM 2243 N N . SER A 1 300 ? -44.105 12.001 25.747 1.00 95.56 300 SER A N 1
ATOM 2244 C CA . SER A 1 300 ? -43.115 12.824 25.040 1.00 95.56 300 SER A CA 1
ATOM 2245 C C . SER A 1 300 ? -41.717 12.207 25.112 1.00 95.56 300 SER A C 1
ATOM 2247 O O . SER A 1 300 ? -41.334 11.694 26.167 1.00 95.56 300 SER A O 1
ATOM 2249 N N . VAL A 1 301 ? -40.952 12.329 24.023 1.00 98.06 301 VAL A N 1
ATOM 2250 C CA . VAL A 1 301 ? -39.522 11.992 23.958 1.00 98.06 301 VAL A CA 1
ATOM 2251 C C . VAL A 1 301 ? -38.722 13.277 23.776 1.00 98.06 301 VAL A C 1
ATOM 2253 O O . VAL A 1 301 ? -39.070 14.096 22.925 1.00 98.06 301 VAL A O 1
ATOM 2256 N N . THR A 1 302 ? -37.667 13.458 24.566 1.00 97.88 302 THR A N 1
ATOM 2257 C CA . THR A 1 302 ? -36.738 14.589 24.426 1.00 97.88 302 THR A CA 1
ATOM 2258 C C . THR A 1 302 ? -35.372 14.061 24.016 1.00 97.88 302 THR A C 1
ATOM 2260 O O . THR A 1 302 ? -34.778 13.279 24.750 1.00 97.88 302 THR A O 1
ATOM 2263 N N . PHE A 1 303 ? -34.875 14.482 22.854 1.00 97.88 303 PHE A N 1
ATOM 2264 C CA . PHE A 1 303 ? -33.518 14.170 22.408 1.00 97.88 303 PHE A CA 1
ATOM 2265 C C . PHE A 1 303 ? -32.540 15.217 22.946 1.00 97.88 303 PHE A C 1
ATOM 2267 O O . PHE A 1 303 ? -32.852 16.409 22.920 1.00 97.88 303 PHE A O 1
ATOM 2274 N N . ALA A 1 304 ? -31.362 14.789 23.404 1.00 96.75 304 ALA A N 1
ATOM 2275 C CA . ALA A 1 304 ? -30.301 15.711 23.820 1.00 96.75 304 ALA A CA 1
ATOM 2276 C C . ALA A 1 304 ? -29.809 16.563 22.637 1.00 96.75 304 ALA A C 1
ATOM 2278 O O . ALA A 1 304 ? -29.731 17.785 22.742 1.00 96.75 304 ALA A O 1
ATOM 2279 N N . ASP A 1 305 ? -29.565 15.914 21.500 1.00 95.69 305 ASP A N 1
ATOM 2280 C CA . ASP A 1 305 ? -29.466 16.542 20.182 1.00 95.69 305 ASP A CA 1
ATOM 2281 C C . ASP A 1 305 ? -30.122 15.621 19.149 1.00 95.69 305 ASP A C 1
ATOM 2283 O O . ASP A 1 305 ? -29.732 14.463 19.011 1.00 95.69 305 ASP A O 1
ATOM 2287 N N . ALA A 1 306 ? -31.149 16.105 18.451 1.00 96.88 306 ALA A N 1
ATOM 2288 C CA . ALA A 1 306 ? -31.837 15.315 17.437 1.00 96.88 306 ALA A CA 1
ATOM 2289 C C . ALA A 1 306 ? -31.038 15.211 16.128 1.00 96.88 306 ALA A C 1
ATOM 2291 O O . ALA A 1 306 ? -31.342 14.347 15.318 1.00 96.88 306 ALA A O 1
ATOM 2292 N N . ASN A 1 307 ? -30.032 16.060 15.899 1.00 96.00 307 ASN A N 1
ATOM 2293 C CA . ASN A 1 307 ? -29.292 16.099 14.635 1.00 96.00 307 ASN A CA 1
ATOM 2294 C C . ASN A 1 307 ? -27.945 15.362 14.691 1.00 96.00 307 ASN A C 1
ATOM 2296 O O . ASN A 1 307 ? -27.198 15.367 13.713 1.00 96.00 307 ASN A O 1
ATOM 2300 N N . GLU A 1 308 ? -27.622 14.719 15.817 1.00 88.81 308 GLU A N 1
ATOM 2301 C CA . GLU A 1 308 ? -26.455 13.845 15.943 1.00 88.81 308 GLU A CA 1
ATOM 2302 C C . GLU A 1 308 ? -26.867 12.371 15.858 1.00 88.81 308 GLU A C 1
ATOM 2304 O O . GLU A 1 308 ? -27.815 11.931 16.508 1.00 88.81 308 GLU A O 1
ATOM 2309 N N . GLY A 1 309 ? -26.124 11.576 15.078 1.00 84.00 309 GLY A N 1
ATOM 2310 C CA . GLY A 1 309 ? -26.382 10.136 14.953 1.00 84.00 309 GLY A CA 1
ATOM 2311 C C . GLY A 1 309 ? -26.285 9.402 16.297 1.00 84.00 309 GLY A C 1
ATOM 2312 O O . GLY A 1 309 ? -27.126 8.562 16.613 1.00 84.00 309 GLY A O 1
ATOM 2313 N N . THR A 1 310 ? -25.318 9.782 17.141 1.00 91.31 310 THR A N 1
ATOM 2314 C CA . THR A 1 310 ? -25.214 9.307 18.529 1.00 91.31 310 THR A CA 1
ATOM 2315 C C . THR A 1 310 ? -25.765 10.355 19.485 1.00 91.31 310 THR A C 1
ATOM 2317 O O . THR A 1 310 ? -25.204 11.436 19.603 1.00 91.31 310 THR A O 1
ATOM 2320 N N . THR A 1 311 ? -26.839 10.025 20.197 1.00 96.56 311 THR A N 1
ATOM 2321 C CA . THR A 1 311 ? -27.526 10.951 21.107 1.00 96.56 311 THR A CA 1
ATOM 2322 C C . THR A 1 311 ? -28.213 10.187 22.238 1.00 96.56 311 THR A C 1
ATOM 2324 O O . THR A 1 311 ? -28.177 8.955 22.290 1.00 96.56 311 THR A O 1
ATOM 2327 N N . THR A 1 312 ? -28.843 10.897 23.169 1.00 96.94 312 THR A N 1
ATOM 2328 C CA . THR A 1 312 ? -29.706 10.289 24.188 1.00 96.94 312 THR A CA 1
ATOM 2329 C C . THR A 1 312 ? -31.144 10.750 24.041 1.00 96.94 312 THR A C 1
ATOM 2331 O O . THR A 1 312 ? -31.390 11.902 23.685 1.00 96.94 312 THR A O 1
ATOM 2334 N N . ALA A 1 313 ? -32.083 9.860 24.353 1.00 97.94 313 ALA A N 1
ATOM 2335 C CA . ALA A 1 313 ? -33.514 10.137 24.367 1.00 97.94 313 ALA A CA 1
ATOM 2336 C C . ALA A 1 313 ? -34.108 9.880 25.761 1.00 97.94 313 ALA A C 1
ATOM 2338 O O . ALA A 1 313 ? -33.971 8.784 26.308 1.00 97.94 313 ALA A O 1
ATOM 2339 N N . ASP A 1 314 ? -34.773 10.889 26.319 1.00 98.06 314 ASP A N 1
ATOM 2340 C CA . ASP A 1 314 ? -35.506 10.832 27.586 1.00 98.06 314 ASP A CA 1
ATOM 2341 C C . ASP A 1 314 ? -37.005 10.646 27.346 1.00 98.06 314 ASP A C 1
ATOM 2343 O O . ASP A 1 314 ? -37.569 11.260 26.439 1.00 98.06 314 ASP A O 1
ATOM 2347 N N . PHE A 1 315 ? -37.672 9.857 28.193 1.00 98.00 315 PHE A N 1
ATOM 2348 C CA . PHE A 1 315 ? -39.084 9.490 28.039 1.00 98.00 315 PHE A CA 1
ATOM 2349 C C . PHE A 1 315 ? -39.916 9.945 29.240 1.00 98.00 315 PHE A C 1
ATOM 2351 O O . PHE A 1 315 ? -39.523 9.755 30.388 1.00 98.00 315 PHE A O 1
ATOM 2358 N N . SER A 1 316 ? -41.102 10.510 28.995 1.00 96.38 316 SER A N 1
ATOM 2359 C CA . SER A 1 316 ? -41.996 10.963 30.074 1.00 96.38 316 SER A CA 1
ATOM 2360 C C . SER A 1 316 ? -42.852 9.856 30.694 1.00 96.38 316 SER A C 1
ATOM 2362 O O . SER A 1 316 ? -43.507 10.079 31.713 1.00 96.38 316 SER A O 1
ATOM 2364 N N . THR A 1 317 ? -42.987 8.710 30.026 1.00 95.88 317 THR A N 1
ATOM 2365 C CA . THR A 1 317 ? -43.968 7.673 30.376 1.00 95.88 317 THR A CA 1
ATOM 2366 C C . THR A 1 317 ? -43.459 6.304 29.940 1.00 95.88 317 THR A C 1
ATOM 2368 O O . THR A 1 317 ? -42.840 6.180 28.890 1.00 95.88 317 THR A O 1
ATOM 2371 N N . SER A 1 318 ? -43.722 5.268 30.737 1.00 96.06 318 SER A N 1
ATOM 2372 C CA . SER A 1 318 ? -43.413 3.887 30.359 1.00 96.06 318 SER A CA 1
ATOM 2373 C C . SER A 1 318 ? -44.306 3.402 29.210 1.00 96.06 318 SER A C 1
ATOM 2375 O O . SER A 1 318 ? -45.503 3.696 29.180 1.00 96.06 318 SER A O 1
ATOM 2377 N N . GLY A 1 319 ? -43.744 2.603 28.310 1.00 96.44 319 GLY A N 1
ATOM 2378 C CA . GLY A 1 319 ? -44.406 1.927 27.197 1.00 96.44 319 GLY A CA 1
ATOM 2379 C C . GLY A 1 319 ? -43.494 1.825 25.973 1.00 96.44 319 GLY A C 1
ATOM 2380 O O . GLY A 1 319 ? -42.294 2.069 26.064 1.00 96.44 319 GLY A O 1
ATOM 2381 N N . THR A 1 320 ? -44.045 1.427 24.829 1.00 97.19 320 THR A N 1
ATOM 2382 C CA . THR A 1 320 ? -43.269 1.197 23.600 1.00 97.19 320 THR A CA 1
ATOM 2383 C C . THR A 1 320 ? -43.270 2.432 22.703 1.00 97.19 320 THR A C 1
ATOM 2385 O O . THR A 1 320 ? -44.332 2.979 22.402 1.00 97.19 320 THR A O 1
ATOM 2388 N N . TYR A 1 321 ? -42.084 2.842 22.261 1.00 98.19 321 TYR A N 1
ATOM 2389 C CA . TYR A 1 321 ? -41.841 3.956 21.349 1.00 98.19 321 TYR A CA 1
ATOM 2390 C C . TYR A 1 321 ? -41.207 3.455 20.052 1.00 98.19 321 TYR A C 1
ATOM 2392 O O . TYR A 1 321 ? -40.402 2.529 20.084 1.00 98.19 321 TYR A O 1
ATOM 2400 N N . VAL A 1 322 ? -41.528 4.102 18.932 1.00 98.00 322 VAL A N 1
ATOM 2401 C CA . VAL A 1 322 ? -40.818 3.931 17.655 1.00 98.00 322 VAL A CA 1
ATOM 2402 C C . VAL A 1 322 ? -40.133 5.249 17.325 1.00 98.00 322 VAL A C 1
ATOM 2404 O O . VAL A 1 322 ? -40.807 6.279 17.207 1.00 98.00 322 VAL A O 1
ATOM 2407 N N . LEU A 1 323 ? -38.809 5.213 17.213 1.00 98.00 323 LEU A N 1
ATOM 2408 C CA . LEU A 1 323 ? -37.965 6.357 16.876 1.00 98.00 323 LEU A CA 1
ATOM 2409 C C . LEU A 1 323 ? -37.377 6.141 15.482 1.00 98.00 323 LEU A C 1
ATOM 2411 O O . LEU A 1 323 ? -36.983 5.025 15.161 1.00 98.00 323 LEU A O 1
ATOM 2415 N N . GLU A 1 324 ? -37.316 7.189 14.670 1.00 98.25 324 GLU A N 1
ATOM 2416 C CA . GLU A 1 324 ? -36.790 7.137 13.301 1.00 98.25 324 GLU A CA 1
ATOM 2417 C C . GLU A 1 324 ? -35.606 8.089 13.158 1.00 98.25 324 GLU A C 1
ATOM 2419 O O . GLU A 1 324 ? -35.680 9.242 13.594 1.00 98.25 324 GLU A O 1
ATOM 2424 N N . LEU A 1 325 ? -34.535 7.607 12.534 1.00 97.94 325 LEU A N 1
ATOM 2425 C CA . LEU A 1 325 ? -33.433 8.415 12.041 1.00 97.94 325 LEU A CA 1
ATOM 2426 C C . LEU A 1 325 ? -33.628 8.649 10.544 1.00 97.94 325 LEU A C 1
ATOM 2428 O O . LEU A 1 325 ? -33.746 7.702 9.771 1.00 97.94 325 LEU A O 1
ATOM 2432 N N . SER A 1 326 ? -33.621 9.908 10.121 1.00 97.25 326 SER A N 1
ATOM 2433 C CA . SER A 1 326 ? -33.564 10.291 8.710 1.00 97.25 326 SER A CA 1
ATOM 2434 C C . SER A 1 326 ? -32.191 10.843 8.361 1.00 97.25 326 SER A C 1
ATOM 2436 O O . SER A 1 326 ? -31.638 11.606 9.157 1.00 97.25 326 SER A O 1
ATOM 2438 N N . ALA A 1 327 ? -31.693 10.544 7.162 1.00 94.00 327 ALA A N 1
ATOM 2439 C CA . ALA A 1 327 ? -30.540 11.227 6.592 1.00 94.00 327 ALA A CA 1
ATOM 2440 C C . ALA A 1 327 ? -30.830 11.762 5.188 1.00 94.00 327 ALA A C 1
ATOM 2442 O O . ALA A 1 327 ? -31.461 11.080 4.379 1.00 94.00 327 ALA A O 1
ATOM 2443 N N . THR A 1 328 ? -30.364 12.978 4.898 1.00 95.19 328 THR A N 1
ATOM 2444 C CA . THR A 1 328 ? -30.570 13.651 3.607 1.00 95.19 328 THR A CA 1
ATOM 2445 C C . THR A 1 328 ? -29.287 14.291 3.090 1.00 95.19 328 THR A C 1
ATOM 2447 O O . THR A 1 328 ? -28.601 14.997 3.831 1.00 95.19 328 THR A O 1
ATOM 2450 N N . ASP A 1 329 ? -29.000 14.094 1.805 1.00 89.94 329 ASP A N 1
ATOM 2451 C CA . ASP A 1 329 ? -27.846 14.693 1.114 1.00 89.94 329 ASP A CA 1
ATOM 2452 C C . ASP A 1 329 ? -28.143 16.118 0.564 1.00 89.94 329 ASP A C 1
ATOM 2454 O O . ASP A 1 329 ? -27.264 16.871 0.136 1.00 89.94 329 ASP A O 1
ATOM 2458 N N . GLY A 1 330 ? -29.420 16.516 0.621 1.00 91.94 330 GLY A N 1
ATOM 2459 C CA . GLY A 1 330 ? -29.957 17.780 0.104 1.00 91.94 330 GLY A CA 1
ATOM 2460 C C . GLY A 1 330 ? -30.853 17.613 -1.128 1.00 91.94 330 GLY A C 1
ATOM 2461 O O . GLY A 1 330 ? -31.722 18.458 -1.346 1.00 91.94 330 GLY A O 1
ATOM 2462 N N . ASP A 1 331 ? -30.698 16.509 -1.857 1.00 91.56 331 ASP A N 1
ATOM 2463 C CA . ASP A 1 331 ? -31.489 16.105 -3.023 1.00 91.56 331 ASP A CA 1
ATOM 2464 C C . ASP A 1 331 ? -32.334 14.843 -2.745 1.00 91.56 331 ASP A C 1
ATOM 2466 O O . ASP A 1 331 ? -33.489 14.764 -3.176 1.00 91.56 331 ASP A O 1
ATOM 2470 N N . LEU A 1 332 ? -31.784 13.860 -2.029 1.00 88.06 332 LEU A N 1
ATOM 2471 C CA . LEU A 1 332 ? -32.373 12.565 -1.704 1.00 88.06 332 LEU A CA 1
ATOM 2472 C C . LEU A 1 332 ? -32.324 12.298 -0.190 1.00 88.06 332 LEU A C 1
ATOM 2474 O O . LEU A 1 332 ? -31.454 12.775 0.537 1.00 88.06 332 LEU A O 1
ATOM 2478 N N . THR A 1 333 ? -33.293 11.524 0.299 1.00 94.50 333 THR A N 1
ATOM 2479 C CA . THR A 1 333 ? -33.475 11.236 1.729 1.00 94.50 333 THR A CA 1
ATOM 2480 C C . THR A 1 333 ? -33.812 9.764 1.933 1.00 94.50 333 THR A C 1
ATOM 2482 O O . THR A 1 333 ? -34.620 9.212 1.184 1.00 94.50 333 THR A O 1
ATOM 2485 N N . SER A 1 334 ? -33.254 9.172 2.987 1.00 89.69 334 SER A N 1
ATOM 2486 C CA . SER A 1 334 ? -33.591 7.830 3.473 1.00 89.69 334 SER A CA 1
ATOM 2487 C C . SER A 1 334 ? -33.850 7.853 4.975 1.00 89.69 334 SER A C 1
ATOM 2489 O O . SER A 1 334 ? -33.390 8.759 5.674 1.00 89.69 334 SER A O 1
ATOM 2491 N N . THR A 1 335 ? -34.581 6.859 5.475 1.00 94.62 335 THR A N 1
ATOM 2492 C CA . THR A 1 335 ? -34.887 6.720 6.901 1.00 94.62 335 THR A CA 1
ATOM 2493 C C . THR A 1 335 ? -34.728 5.279 7.368 1.00 94.62 335 THR A C 1
ATOM 2495 O O . THR A 1 335 ? -34.814 4.351 6.562 1.00 94.62 335 THR A O 1
ATOM 2498 N N . ASP A 1 336 ? -34.497 5.109 8.667 1.00 89.12 336 ASP A N 1
ATOM 2499 C CA . ASP A 1 336 ? -34.564 3.827 9.366 1.00 89.12 336 ASP A CA 1
ATOM 2500 C C . ASP A 1 336 ? -35.129 4.021 10.782 1.00 89.12 336 ASP A C 1
ATOM 2502 O O . ASP A 1 336 ? -35.008 5.108 11.355 1.00 89.12 336 ASP A O 1
ATOM 2506 N N . ALA A 1 337 ? -35.766 2.997 11.351 1.00 93.94 337 ALA A N 1
ATOM 2507 C CA . ALA A 1 337 ? -36.479 3.103 12.622 1.00 93.94 337 ALA A CA 1
ATOM 2508 C C . ALA A 1 337 ? -36.161 1.966 13.597 1.00 93.94 337 ALA A C 1
ATOM 2510 O O . ALA A 1 337 ? -36.029 0.811 13.206 1.00 93.94 337 ALA A O 1
ATOM 2511 N N . LEU A 1 338 ? -36.148 2.299 14.890 1.00 94.69 338 LEU A N 1
ATOM 2512 C CA . LEU A 1 338 ? -35.947 1.361 15.994 1.00 94.69 338 LEU A CA 1
ATOM 2513 C C . LEU A 1 338 ? -37.068 1.452 17.029 1.00 94.69 338 LEU A C 1
ATOM 2515 O O . LEU A 1 338 ? -37.718 2.492 17.205 1.00 94.69 338 LEU A O 1
ATOM 2519 N N . THR A 1 339 ? -37.255 0.365 17.769 1.00 96.25 339 THR A N 1
ATOM 2520 C CA . THR A 1 339 ? -38.209 0.270 18.874 1.00 96.25 339 THR A CA 1
ATOM 2521 C C . THR A 1 339 ? -37.506 0.443 20.219 1.00 96.25 339 THR A C 1
ATOM 2523 O O . THR A 1 339 ? -36.517 -0.226 20.515 1.00 96.25 339 THR A O 1
ATOM 2526 N N . VAL A 1 340 ? -38.049 1.302 21.085 1.00 96.94 340 VAL A N 1
ATOM 2527 C CA . VAL A 1 340 ? -37.620 1.431 22.486 1.00 96.94 340 VAL A CA 1
ATOM 2528 C C . VAL A 1 340 ? -38.749 1.000 23.412 1.00 96.94 340 VAL A C 1
ATOM 2530 O O . VAL A 1 340 ? -39.827 1.596 23.413 1.00 96.94 340 VAL A O 1
ATOM 2533 N N . VAL A 1 341 ? -38.505 -0.017 24.232 1.00 96.81 341 VAL A N 1
ATOM 2534 C CA . VAL A 1 341 ? -39.407 -0.424 25.313 1.00 96.81 341 VAL A CA 1
ATOM 2535 C C . VAL A 1 341 ? -38.969 0.273 26.598 1.00 96.81 341 VAL A C 1
ATOM 2537 O O . VAL A 1 341 ? -37.849 0.078 27.065 1.00 96.81 341 VAL A O 1
ATOM 2540 N N . VAL A 1 342 ? -39.853 1.098 27.161 1.00 97.44 342 VAL A N 1
ATOM 2541 C CA . VAL A 1 342 ? -39.599 1.863 28.387 1.00 97.44 342 VAL A CA 1
ATOM 2542 C C . VAL A 1 342 ? -40.395 1.270 29.547 1.00 97.44 342 VAL A C 1
ATOM 2544 O O . VAL A 1 342 ? -41.625 1.288 29.536 1.00 97.44 342 VAL A O 1
ATOM 2547 N N . GLU A 1 343 ? -39.713 0.773 30.570 1.00 96.25 343 GLU A N 1
ATOM 2548 C CA . GLU A 1 343 ? -40.313 0.210 31.780 1.00 96.25 343 GLU A CA 1
ATOM 2549 C C . GLU A 1 343 ? -40.475 1.271 32.885 1.00 96.25 343 GLU A C 1
ATOM 2551 O O . GLU A 1 343 ? -39.680 2.216 32.961 1.00 96.25 343 GLU A O 1
ATOM 2556 N N . PRO A 1 344 ? -41.504 1.154 33.748 1.00 93.69 344 PRO A N 1
ATOM 2557 C CA . PRO A 1 344 ? -41.692 2.068 34.871 1.00 93.69 344 PRO A CA 1
ATOM 2558 C C . PRO A 1 344 ? -40.567 1.932 35.906 1.00 93.69 344 PRO A C 1
ATOM 2560 O O . PRO A 1 344 ? -39.934 0.884 36.020 1.00 93.69 344 PRO A O 1
ATOM 2563 N N . GLU A 1 345 ? -40.351 2.988 36.691 1.00 89.38 345 GLU A N 1
ATOM 2564 C CA . GLU A 1 345 ? -39.396 2.968 37.801 1.00 89.38 345 GLU A CA 1
ATOM 2565 C C . GLU A 1 345 ? -39.787 1.881 38.828 1.00 89.38 345 GLU A C 1
ATOM 2567 O O . GLU A 1 345 ? -40.972 1.771 39.174 1.00 89.38 345 GLU A O 1
ATOM 2572 N N . PRO A 1 346 ? -38.836 1.063 39.322 1.00 83.12 346 PRO A N 1
ATOM 2573 C CA . PRO A 1 346 ? -39.125 0.062 40.341 1.00 83.12 346 PRO A CA 1
ATOM 2574 C C . PRO A 1 346 ? -39.675 0.722 41.609 1.00 83.12 346 PRO A C 1
ATOM 2576 O O . PRO A 1 346 ? -39.016 1.554 42.228 1.00 83.12 346 PRO A O 1
ATOM 2579 N N . VAL A 1 347 ? -40.884 0.338 42.022 1.00 79.88 347 VAL A N 1
ATOM 2580 C CA . VAL A 1 347 ? -41.472 0.834 43.271 1.00 79.88 347 VAL A CA 1
ATOM 2581 C C . VAL A 1 347 ? -40.749 0.162 44.439 1.00 79.88 347 VAL A C 1
ATOM 2583 O O . VAL A 1 347 ? -40.861 -1.055 44.607 1.00 79.88 347 VAL A O 1
ATOM 2586 N N . GLU A 1 348 ? -40.014 0.921 45.257 1.00 69.94 348 GLU A N 1
ATOM 2587 C CA . GLU A 1 348 ? -39.484 0.375 46.510 1.00 69.94 348 GLU A CA 1
ATOM 2588 C C . GLU A 1 348 ? -40.651 -0.016 47.441 1.00 69.94 348 GLU A C 1
ATOM 2590 O O . GLU A 1 348 ? -41.575 0.785 47.638 1.00 69.94 348 GLU A O 1
ATOM 2595 N N . PRO A 1 349 ? -40.659 -1.228 48.030 1.00 59.88 349 PRO A N 1
ATOM 2596 C CA . PRO A 1 349 ? -41.674 -1.599 49.005 1.00 59.88 349 PRO A CA 1
ATOM 2597 C C . PRO A 1 349 ? -41.553 -0.694 50.236 1.00 59.88 349 PRO A C 1
ATOM 2599 O O . PRO A 1 349 ? -40.562 -0.734 50.963 1.00 59.88 349 PRO A O 1
ATOM 2602 N N . GLY A 1 350 ? -42.577 0.133 50.459 1.00 51.62 350 GLY A N 1
ATOM 2603 C CA . GLY A 1 350 ? -42.649 1.033 51.605 1.00 51.62 350 GLY A CA 1
ATOM 2604 C C . GLY A 1 350 ? -42.522 0.290 52.938 1.00 51.62 350 GLY A C 1
ATOM 2605 O O . GLY A 1 350 ? -43.052 -0.807 53.121 1.00 51.62 350 GLY A O 1
ATOM 2606 N N . THR A 1 351 ? -41.825 0.912 53.884 1.00 46.25 351 THR A N 1
ATOM 2607 C CA . THR A 1 351 ? -41.713 0.476 55.279 1.00 46.25 351 THR A CA 1
ATOM 2608 C C . THR A 1 351 ? -43.108 0.313 55.904 1.00 46.25 351 THR A C 1
ATOM 2610 O O . THR A 1 351 ? -43.920 1.239 55.800 1.00 46.25 351 THR A O 1
ATOM 2613 N N . PRO A 1 352 ? -43.418 -0.811 56.584 1.00 48.81 352 PRO A N 1
ATOM 2614 C CA . PRO A 1 352 ? -44.697 -0.972 57.264 1.00 48.81 352 PRO A CA 1
ATOM 2615 C C . PRO A 1 352 ? -44.809 0.068 58.380 1.00 48.81 352 PRO A C 1
ATOM 2617 O O . PRO A 1 352 ? -43.941 0.152 59.248 1.00 48.81 352 PRO A O 1
ATOM 2620 N N . THR A 1 353 ? -45.873 0.866 58.359 1.00 43.50 353 THR A N 1
ATOM 2621 C CA . THR A 1 353 ? -46.267 1.674 59.514 1.00 43.50 353 THR A CA 1
ATOM 2622 C C . THR A 1 353 ? -47.020 0.772 60.485 1.00 43.50 353 THR A C 1
ATOM 2624 O O . THR A 1 353 ? -48.029 0.167 60.135 1.00 43.50 353 THR A O 1
ATOM 2627 N N . ASP A 1 354 ? -46.458 0.653 61.684 1.00 42.00 354 ASP A N 1
ATOM 2628 C CA . ASP A 1 354 ? -46.965 -0.080 62.843 1.00 42.00 354 ASP A CA 1
ATOM 2629 C C . ASP A 1 354 ? -48.305 0.509 63.336 1.00 42.00 354 ASP A C 1
ATOM 2631 O O . ASP A 1 354 ? -48.340 1.693 63.692 1.00 42.00 354 ASP A O 1
ATOM 2635 N N . PRO A 1 355 ? -49.417 -0.253 63.352 1.00 45.50 355 PRO A N 1
ATOM 2636 C CA . PRO A 1 355 ? -50.618 0.135 64.071 1.00 45.50 355 PRO A CA 1
ATOM 2637 C C . PRO A 1 355 ? -50.586 -0.385 65.520 1.00 45.50 355 PRO A C 1
ATOM 2639 O O . PRO A 1 355 ? -50.377 -1.564 65.789 1.00 45.50 355 PRO A O 1
ATOM 2642 N N . GLU A 1 356 ? -50.855 0.541 66.440 1.00 40.97 356 GLU A N 1
ATOM 2643 C CA . GLU A 1 356 ? -51.013 0.388 67.893 1.00 40.97 356 GLU A CA 1
ATOM 2644 C C . GLU A 1 356 ? -51.890 -0.826 68.307 1.00 40.97 356 GLU A C 1
ATOM 2646 O O . GLU A 1 356 ? -52.902 -1.108 67.654 1.00 40.97 356 GLU A O 1
ATOM 2651 N N . PRO A 1 357 ? -51.553 -1.555 69.395 1.00 45.78 357 PRO A N 1
ATOM 2652 C CA . PRO A 1 357 ? -52.161 -2.846 69.691 1.00 45.78 357 PRO A CA 1
ATOM 2653 C C . PRO A 1 357 ? -53.547 -2.692 70.322 1.00 45.78 357 PRO A C 1
ATOM 2655 O O . PRO A 1 357 ? -53.734 -1.974 71.305 1.00 45.78 357 PRO A O 1
ATOM 2658 N N . SER A 1 358 ? -54.511 -3.455 69.812 1.00 37.84 358 SER A N 1
ATOM 2659 C CA . SER A 1 358 ? -55.735 -3.796 70.538 1.00 37.84 358 SER A CA 1
ATOM 2660 C C . SER A 1 358 ? -55.870 -5.315 70.587 1.00 37.84 358 SER A C 1
ATOM 2662 O O . SER A 1 358 ? -55.886 -5.994 69.565 1.00 37.84 358 SER A O 1
ATOM 2664 N N . ASP A 1 359 ? -55.879 -5.820 71.814 1.00 45.09 359 ASP A N 1
ATOM 2665 C CA . ASP A 1 359 ? -55.988 -7.226 72.191 1.00 45.09 359 ASP A CA 1
ATOM 2666 C C . ASP A 1 359 ? -57.423 -7.738 71.971 1.00 45.09 359 ASP A C 1
ATOM 2668 O O . ASP A 1 359 ? -58.383 -7.067 72.374 1.00 45.09 359 ASP A O 1
ATOM 2672 N N . PRO A 1 360 ? -57.591 -8.921 71.357 1.00 40.56 360 PRO A N 1
ATOM 2673 C CA . PRO A 1 360 ? -58.577 -9.848 71.893 1.00 40.56 360 PRO A CA 1
ATOM 2674 C C . PRO A 1 360 ? -58.074 -11.298 72.039 1.00 40.56 360 PRO A C 1
ATOM 2676 O O . PRO A 1 360 ? -57.249 -11.798 71.277 1.00 40.56 360 PRO A O 1
ATOM 2679 N N . GLU A 1 361 ? -58.687 -11.946 73.034 1.00 38.41 361 GLU A N 1
ATOM 2680 C CA . GLU A 1 361 ? -58.532 -13.305 73.576 1.00 38.41 361 GLU A CA 1
ATOM 2681 C C . GLU A 1 361 ? -58.338 -14.482 72.592 1.00 38.41 361 GLU A C 1
ATOM 2683 O O . GLU A 1 361 ? -58.793 -14.447 71.447 1.00 38.41 361 GLU A O 1
ATOM 2688 N N . PRO A 1 362 ? -57.751 -15.601 73.078 1.00 46.72 362 PRO A N 1
ATOM 2689 C CA . PRO A 1 362 ? -57.344 -16.733 72.258 1.00 46.72 362 PRO A CA 1
ATOM 2690 C C . PRO A 1 362 ? -58.486 -17.729 72.017 1.00 46.72 362 PRO A C 1
ATOM 2692 O O . PRO A 1 362 ? -59.278 -18.036 72.908 1.00 46.72 362 PRO A O 1
ATOM 2695 N N . THR A 1 363 ? -58.511 -18.332 70.829 1.00 36.62 363 THR A N 1
ATOM 2696 C CA . THR A 1 363 ? -59.192 -19.615 70.602 1.00 36.62 363 THR A CA 1
ATOM 2697 C C . THR A 1 363 ? -58.322 -20.521 69.729 1.00 36.62 363 THR A C 1
ATOM 2699 O O . THR A 1 363 ? -57.866 -20.132 68.657 1.00 36.62 363 THR A O 1
ATOM 2702 N N . GLU A 1 364 ? -58.052 -21.712 70.262 1.00 46.16 364 GLU A N 1
ATOM 2703 C CA . GLU A 1 364 ? -57.292 -22.830 69.686 1.00 46.16 364 GLU A CA 1
ATOM 2704 C C . GLU A 1 364 ? -57.813 -23.297 68.316 1.00 46.16 364 GLU A C 1
ATOM 2706 O O . GLU A 1 364 ? -59.027 -23.392 68.126 1.00 46.16 364 GLU A O 1
ATOM 2711 N N . PRO A 1 365 ? -56.916 -23.761 67.427 1.00 40.94 365 PRO A N 1
ATOM 2712 C CA . PRO A 1 365 ? -57.239 -24.818 66.480 1.00 40.94 365 PRO A CA 1
ATOM 2713 C C . PRO A 1 365 ? -56.525 -26.141 66.822 1.00 40.94 365 PRO A C 1
ATOM 2715 O O . PRO A 1 365 ? -55.348 -26.174 67.180 1.00 40.94 365 PRO A O 1
ATOM 2718 N N . GLU A 1 366 ? -57.281 -27.233 66.682 1.00 43.47 366 GLU A N 1
ATOM 2719 C CA . GLU A 1 366 ? -56.859 -28.638 66.771 1.00 43.47 366 GLU A CA 1
ATOM 2720 C C . GLU A 1 366 ? -55.765 -29.021 65.747 1.00 43.47 366 GLU A C 1
ATOM 2722 O O . GLU A 1 366 ? -55.652 -28.390 64.692 1.00 43.47 366 GLU A O 1
ATOM 2727 N N . PRO A 1 367 ? -54.982 -30.092 66.003 1.00 45.50 367 PRO A N 1
ATOM 2728 C CA . PRO A 1 367 ? -53.924 -30.535 65.106 1.00 45.50 367 PRO A CA 1
ATOM 2729 C C . PRO A 1 367 ? -54.455 -31.495 64.029 1.00 45.50 367 PRO A C 1
ATOM 2731 O O . PRO A 1 367 ? -55.175 -32.447 64.328 1.00 45.50 367 PRO A O 1
ATOM 2734 N N . THR A 1 368 ? -54.005 -31.320 62.786 1.00 38.28 368 THR A N 1
ATOM 2735 C CA . THR A 1 368 ? -54.047 -32.374 61.760 1.00 38.28 368 THR A CA 1
ATOM 2736 C C . THR A 1 368 ? -52.635 -32.701 61.287 1.00 38.28 368 THR A C 1
ATOM 2738 O O . THR A 1 368 ? -51.898 -31.829 60.832 1.00 38.28 368 THR A O 1
ATOM 2741 N N . ASP A 1 369 ? -52.296 -33.977 61.452 1.00 40.94 369 ASP A N 1
ATOM 2742 C CA . ASP A 1 369 ? -51.059 -34.679 61.097 1.00 40.94 369 ASP A CA 1
ATOM 2743 C C . ASP A 1 369 ? -50.838 -34.701 59.564 1.00 40.94 369 ASP A C 1
ATOM 2745 O O . ASP A 1 369 ? -51.817 -34.859 58.825 1.00 40.94 369 ASP A O 1
ATOM 2749 N N . PRO A 1 370 ? -49.603 -34.552 59.046 1.00 45.62 370 PRO A N 1
ATOM 2750 C CA . PRO A 1 370 ? -49.328 -34.654 57.618 1.00 45.62 370 PRO A CA 1
ATOM 2751 C C . PRO A 1 370 ? -49.147 -36.115 57.175 1.00 45.62 370 PRO A C 1
ATOM 2753 O O . PRO A 1 370 ? -48.390 -36.882 57.767 1.00 45.62 370 PRO A O 1
ATOM 2756 N N . GLU A 1 371 ? -49.798 -36.485 56.074 1.00 43.22 371 GLU A N 1
ATOM 2757 C CA . GLU A 1 371 ? -49.573 -37.757 55.382 1.00 43.22 371 GLU A CA 1
ATOM 2758 C C . GLU A 1 371 ? -48.284 -37.681 54.526 1.00 43.22 371 GLU A C 1
ATOM 2760 O O . GLU A 1 371 ? -48.081 -36.682 53.827 1.00 43.22 371 GLU A O 1
ATOM 2765 N N . PRO A 1 372 ? -47.397 -38.697 54.542 1.00 46.81 372 PRO A N 1
ATOM 2766 C CA . PRO A 1 372 ? -46.170 -38.689 53.755 1.00 46.81 372 PRO A CA 1
ATOM 2767 C C . PRO A 1 372 ? -46.406 -39.287 52.362 1.00 46.81 372 PRO A C 1
ATOM 2769 O O . PRO A 1 372 ? -46.893 -40.409 52.226 1.00 46.81 372 PRO A O 1
ATOM 2772 N N . THR A 1 373 ? -45.991 -38.582 51.310 1.00 39.66 373 THR A N 1
ATOM 2773 C CA . THR A 1 373 ? -45.876 -39.156 49.961 1.00 39.66 373 THR A CA 1
ATOM 2774 C C . THR A 1 373 ? -44.412 -39.389 49.609 1.00 39.66 373 THR A C 1
ATOM 2776 O O . THR A 1 373 ? -43.661 -38.436 49.394 1.00 39.66 373 THR A O 1
ATOM 2779 N N . ASP A 1 374 ? -44.028 -40.664 49.530 1.00 40.97 374 ASP A N 1
ATOM 2780 C CA . ASP A 1 374 ? -42.744 -41.121 48.995 1.00 40.97 374 ASP A CA 1
ATOM 2781 C C . ASP A 1 374 ? -42.621 -40.840 47.482 1.00 40.97 374 ASP A C 1
ATOM 2783 O O . ASP A 1 374 ? -43.583 -41.036 46.728 1.00 40.97 374 ASP A O 1
ATOM 2787 N N . PRO A 1 375 ? -41.430 -40.451 46.991 1.00 44.66 375 PRO A N 1
ATOM 2788 C CA . PRO A 1 375 ? -41.163 -40.301 45.568 1.00 44.66 375 PRO A CA 1
ATOM 2789 C C . PRO A 1 375 ? -40.907 -41.665 44.907 1.00 44.66 375 PRO A C 1
ATOM 2791 O O . PRO A 1 375 ? -40.059 -42.452 45.328 1.00 44.66 375 PRO A O 1
ATOM 2794 N N . LYS A 1 376 ? -41.621 -41.933 43.811 1.00 40.69 376 LYS A N 1
ATOM 2795 C CA . LYS A 1 376 ? -41.394 -43.092 42.939 1.00 40.69 376 LYS A CA 1
ATOM 2796 C C . LYS A 1 376 ? -40.187 -42.835 42.015 1.00 40.69 376 LYS A C 1
ATOM 2798 O O . LYS A 1 376 ? -40.137 -41.769 41.403 1.00 40.69 376 LYS A O 1
ATOM 2803 N N . PRO A 1 377 ? -39.258 -43.794 41.840 1.00 45.62 377 PRO A N 1
ATOM 2804 C CA . PRO A 1 377 ? -38.130 -43.643 40.929 1.00 45.62 377 PRO A CA 1
ATOM 2805 C C . PRO A 1 377 ? -38.572 -43.872 39.478 1.00 45.62 377 PRO A C 1
ATOM 2807 O O . PRO A 1 377 ? -39.306 -44.818 39.177 1.00 45.62 377 PRO A O 1
ATOM 2810 N N . THR A 1 378 ? -38.110 -43.017 38.572 1.00 38.56 378 THR A N 1
ATOM 2811 C CA . THR A 1 378 ? -38.216 -43.209 37.120 1.00 38.56 378 THR A CA 1
ATOM 2812 C C . THR A 1 378 ? -36.829 -43.463 36.548 1.00 38.56 378 THR A C 1
ATOM 2814 O O . THR A 1 378 ? -35.974 -42.580 36.596 1.00 38.56 378 THR A O 1
ATOM 2817 N N . ASP A 1 379 ? -36.622 -44.666 36.012 1.00 40.19 379 ASP A N 1
ATOM 2818 C CA . ASP A 1 379 ? -35.439 -45.021 35.225 1.00 40.19 379 ASP A CA 1
ATOM 2819 C C . ASP A 1 379 ? -35.372 -44.196 33.924 1.00 40.19 379 ASP A C 1
ATOM 2821 O O . ASP A 1 379 ? -36.404 -43.987 33.273 1.00 40.19 379 ASP A O 1
ATOM 2825 N N . PRO A 1 380 ? -34.174 -43.766 33.490 1.00 40.72 380 PRO A N 1
ATOM 2826 C CA . PRO A 1 380 ? -33.991 -43.093 32.215 1.00 40.72 380 PRO A CA 1
ATOM 2827 C C . PRO A 1 380 ? -34.039 -44.114 31.069 1.00 40.72 380 PRO A C 1
ATOM 2829 O O . PRO A 1 380 ? -33.266 -45.071 31.018 1.00 40.72 380 PRO A O 1
ATOM 2832 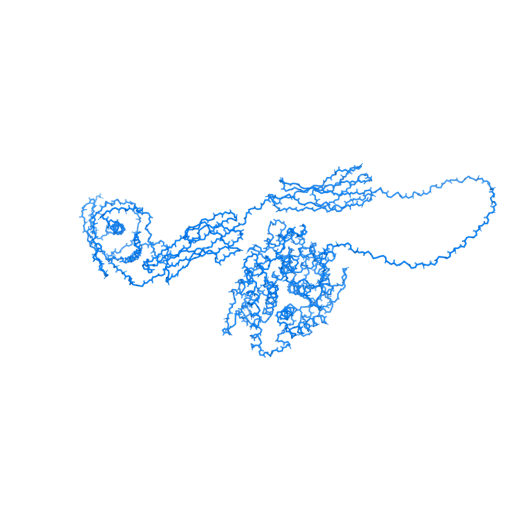N N . LYS A 1 381 ? -34.943 -43.893 30.112 1.00 38.56 381 LYS A N 1
ATOM 2833 C CA . LYS A 1 381 ? -34.941 -44.575 28.812 1.00 38.56 381 LYS A CA 1
ATOM 2834 C C . LYS A 1 381 ? -33.959 -43.845 27.878 1.00 38.56 381 LYS A C 1
ATOM 2836 O O . LYS A 1 381 ? -34.009 -42.618 27.843 1.00 38.56 381 LYS A O 1
ATOM 2841 N N . PRO A 1 382 ? -33.104 -44.545 27.111 1.00 43.28 382 PRO A N 1
ATOM 2842 C CA . PRO A 1 382 ? -32.219 -43.897 26.149 1.00 43.28 382 PRO A CA 1
ATOM 2843 C C . PRO A 1 382 ? -33.052 -43.339 24.988 1.00 43.28 382 PRO A C 1
ATOM 2845 O O . PRO A 1 382 ? -33.818 -44.075 24.360 1.00 43.28 382 PRO A O 1
ATOM 2848 N N . SER A 1 383 ? -32.933 -42.040 24.727 1.00 36.41 383 SER A N 1
ATOM 2849 C CA . SER A 1 383 ? -33.361 -41.415 23.480 1.00 36.41 383 SER A CA 1
ATOM 2850 C C . SER A 1 383 ? -32.229 -41.552 22.468 1.00 36.41 383 SER A C 1
ATOM 2852 O O . SER A 1 383 ? -31.139 -41.020 22.661 1.00 36.41 383 SER A O 1
ATOM 2854 N N . ASP A 1 384 ? -32.494 -42.298 21.402 1.00 43.25 384 ASP A N 1
ATOM 2855 C CA . ASP A 1 384 ? -31.696 -42.245 20.180 1.00 43.25 384 ASP A CA 1
ATOM 2856 C C . ASP A 1 384 ? -31.847 -40.839 19.569 1.00 43.25 384 ASP A C 1
ATOM 2858 O O . ASP A 1 384 ? -32.979 -40.345 19.497 1.00 43.25 384 ASP A O 1
ATOM 2862 N N . PRO A 1 385 ? -30.762 -40.168 19.149 1.00 37.44 385 PRO A N 1
ATOM 2863 C CA . PRO A 1 385 ? -30.870 -38.893 18.463 1.00 37.44 385 PRO A CA 1
ATOM 2864 C C . PRO A 1 385 ? -31.411 -39.114 17.045 1.00 37.44 385 PRO A C 1
ATOM 2866 O O . PRO A 1 385 ? -30.879 -39.897 16.260 1.00 37.44 385 PRO A O 1
ATOM 2869 N N . GLU A 1 386 ? -32.486 -38.404 16.727 1.00 37.66 386 GLU A N 1
ATOM 2870 C CA . GLU A 1 386 ? -33.010 -38.250 15.373 1.00 37.66 386 GLU A CA 1
ATOM 2871 C C . GLU A 1 386 ? -31.990 -37.446 14.534 1.00 37.66 386 GLU A C 1
ATOM 2873 O O . GLU A 1 386 ? -31.453 -36.452 15.032 1.00 37.66 386 GLU A O 1
ATOM 2878 N N . PRO A 1 387 ? -31.660 -37.853 13.294 1.00 37.50 387 PRO A N 1
ATOM 2879 C CA . PRO A 1 387 ? -30.713 -37.118 12.469 1.00 37.50 387 PRO A CA 1
ATOM 2880 C C . PRO A 1 387 ? -31.393 -35.859 11.927 1.00 37.50 387 PRO A C 1
ATOM 2882 O O . PRO A 1 387 ? -32.154 -35.912 10.964 1.00 37.50 387 PRO A O 1
ATOM 2885 N N . THR A 1 388 ? -31.118 -34.714 12.543 1.00 37.47 388 THR A N 1
ATOM 2886 C CA . THR A 1 388 ? -31.366 -33.411 11.925 1.00 37.47 388 THR A CA 1
ATOM 2887 C C . THR A 1 388 ? -30.323 -33.181 10.840 1.00 37.47 388 THR A C 1
ATOM 2889 O O . THR A 1 388 ? -29.146 -32.971 11.134 1.00 37.47 388 THR A O 1
ATOM 2892 N N . ASP A 1 389 ? -30.771 -33.250 9.591 1.00 38.66 389 ASP A N 1
ATOM 2893 C CA . ASP A 1 389 ? -30.039 -32.753 8.430 1.00 38.66 389 ASP A CA 1
ATOM 2894 C C . ASP A 1 389 ? -29.861 -31.229 8.604 1.00 38.66 389 ASP A C 1
ATOM 2896 O O . ASP A 1 389 ? -30.861 -30.537 8.832 1.00 38.66 389 ASP A O 1
ATOM 2900 N N . PRO A 1 390 ? -28.631 -30.686 8.600 1.00 36.56 390 PRO A N 1
ATOM 2901 C CA . PRO A 1 390 ? -28.431 -29.253 8.748 1.00 36.56 390 PRO A CA 1
ATOM 2902 C C . PRO A 1 390 ? -28.985 -28.522 7.520 1.00 36.56 390 PRO A C 1
ATOM 2904 O O . PRO A 1 390 ? -28.652 -28.846 6.380 1.00 36.56 390 PRO A O 1
ATOM 2907 N N . GLU A 1 391 ? -29.819 -27.510 7.765 1.00 38.81 391 GLU A N 1
ATOM 2908 C CA . GLU A 1 391 ? -30.145 -26.479 6.778 1.00 38.81 391 GLU A CA 1
ATOM 2909 C C . GLU A 1 391 ? -28.841 -25.919 6.180 1.00 38.81 391 GLU A C 1
ATOM 2911 O O . GLU A 1 391 ? -27.866 -25.743 6.920 1.00 38.81 391 GLU A O 1
ATOM 2916 N N . PRO A 1 392 ? -28.781 -25.636 4.865 1.00 32.62 392 PRO A N 1
ATOM 2917 C CA . PRO A 1 392 ? -27.601 -25.043 4.264 1.00 32.62 392 PRO A CA 1
ATOM 2918 C C . PRO A 1 392 ? -27.466 -23.613 4.789 1.00 32.62 392 PRO A C 1
ATOM 2920 O O . PRO A 1 392 ? -28.063 -22.682 4.259 1.00 32.62 392 PRO A O 1
ATOM 2923 N N . THR A 1 393 ? -26.682 -23.437 5.849 1.00 39.00 393 THR A N 1
ATOM 2924 C CA . THR A 1 393 ? -26.109 -22.135 6.170 1.00 39.00 393 THR A CA 1
ATOM 2925 C C . THR A 1 393 ? -25.230 -21.736 5.001 1.00 39.00 393 THR A C 1
ATOM 2927 O O . THR A 1 393 ? -24.345 -22.507 4.612 1.00 39.00 393 THR A O 1
ATOM 2930 N N . ASP A 1 394 ? -25.473 -20.544 4.457 1.00 36.16 394 ASP A N 1
ATOM 2931 C CA . ASP A 1 394 ? -24.526 -19.882 3.568 1.00 36.16 394 ASP A CA 1
ATOM 2932 C C . ASP A 1 394 ? -23.115 -20.018 4.160 1.00 36.16 394 ASP A C 1
ATOM 2934 O O . ASP A 1 394 ? -22.951 -19.926 5.384 1.00 36.16 394 ASP A O 1
ATOM 2938 N N . PRO A 1 395 ? -22.094 -20.298 3.336 1.00 29.78 395 PRO A N 1
ATOM 2939 C CA . PRO A 1 395 ? -20.757 -20.525 3.842 1.00 29.78 395 PRO A CA 1
ATOM 2940 C C . PRO A 1 395 ? -20.262 -19.236 4.495 1.00 29.78 395 PRO A C 1
ATOM 2942 O O . PRO A 1 395 ? -19.836 -18.306 3.819 1.00 29.78 395 PRO A O 1
ATOM 2945 N N . VAL A 1 396 ? -20.277 -19.202 5.826 1.00 34.31 396 VAL A N 1
ATOM 2946 C CA . VAL A 1 396 ? -19.345 -18.373 6.583 1.00 34.31 396 VAL A CA 1
ATOM 2947 C C . VAL A 1 396 ? -17.959 -18.895 6.200 1.00 34.31 396 VAL A C 1
ATOM 2949 O O . VAL A 1 396 ? -17.673 -20.070 6.464 1.00 34.31 396 VAL A O 1
ATOM 2952 N N . PRO A 1 397 ? -17.105 -18.095 5.535 1.00 30.47 397 PRO A N 1
ATOM 2953 C CA . PRO A 1 397 ? -15.759 -18.535 5.229 1.00 30.47 397 PRO A CA 1
ATOM 2954 C C . PRO A 1 397 ? -15.068 -18.853 6.555 1.00 30.47 397 PRO A C 1
ATOM 2956 O O . PRO A 1 397 ? -15.164 -18.069 7.504 1.00 30.47 397 PRO A O 1
ATOM 2959 N N . PRO A 1 398 ? -14.381 -19.995 6.670 1.00 30.30 398 PRO A N 1
ATOM 2960 C CA . PRO A 1 398 ? -13.596 -20.250 7.856 1.00 30.30 398 PRO A CA 1
ATOM 2961 C C . PRO A 1 398 ? -12.501 -19.182 7.900 1.00 30.30 398 PRO A C 1
ATOM 2963 O O . PRO A 1 398 ? -11.675 -19.129 6.992 1.00 30.30 398 PRO A O 1
ATOM 2966 N N . VAL A 1 399 ? -12.434 -18.366 8.955 1.00 43.47 399 VAL A N 1
ATOM 2967 C CA . VAL A 1 399 ? -11.200 -17.625 9.264 1.00 43.47 399 VAL A CA 1
ATOM 2968 C C . VAL A 1 399 ? -10.198 -18.646 9.814 1.00 43.47 399 VAL A C 1
ATOM 2970 O O . VAL A 1 399 ? -9.920 -18.728 11.008 1.00 43.47 399 VAL A O 1
ATOM 2973 N N . ARG A 1 400 ? -9.726 -19.522 8.922 1.00 37.19 400 ARG A N 1
ATOM 2974 C CA . ARG A 1 400 ? -8.448 -20.223 9.050 1.00 37.19 400 ARG A CA 1
ATOM 2975 C C . ARG A 1 400 ? -7.358 -19.192 8.774 1.00 37.19 400 ARG A C 1
ATOM 2977 O O . ARG A 1 400 ? -7.605 -18.229 8.056 1.00 37.19 400 ARG A O 1
ATOM 2984 N N . GLY A 1 401 ? -6.169 -19.376 9.336 1.00 40.50 401 GLY A N 1
ATOM 2985 C CA . GLY A 1 401 ? -5.002 -18.504 9.131 1.00 40.50 401 GLY A CA 1
ATOM 2986 C C . GLY A 1 401 ? -4.441 -18.488 7.700 1.00 40.50 401 GLY A C 1
ATOM 2987 O O . GLY A 1 401 ? -3.245 -18.308 7.532 1.00 40.50 401 GLY A O 1
ATOM 2988 N N . ASP A 1 402 ? -5.289 -18.672 6.690 1.00 63.19 402 ASP A N 1
ATOM 2989 C CA . ASP A 1 402 ? -4.945 -18.803 5.280 1.00 63.19 402 ASP A CA 1
ATOM 2990 C C . ASP A 1 402 ? -5.554 -17.614 4.515 1.00 63.19 402 ASP A C 1
ATOM 2992 O O . ASP A 1 402 ? -6.409 -17.778 3.645 1.00 63.19 402 ASP A O 1
ATOM 2996 N N . LEU A 1 403 ? -5.156 -16.387 4.867 1.00 83.25 403 LEU A N 1
ATOM 2997 C CA . LEU A 1 403 ? -5.519 -15.192 4.096 1.00 83.25 403 LEU A CA 1
ATOM 2998 C C . LEU A 1 403 ? -4.561 -15.061 2.912 1.00 83.25 403 LEU A C 1
ATOM 3000 O O . LEU A 1 403 ? -3.744 -14.143 2.867 1.00 83.25 403 LEU A O 1
ATOM 3004 N N . GLU A 1 404 ? -4.589 -16.023 1.990 1.00 84.69 404 GLU A N 1
ATOM 3005 C CA . GLU A 1 404 ? -3.661 -16.067 0.858 1.00 84.69 404 GLU A CA 1
ATOM 3006 C C . GLU A 1 404 ? -3.782 -14.824 -0.043 1.00 84.69 404 GLU A C 1
ATOM 3008 O O . GLU A 1 404 ? -4.823 -14.178 -0.127 1.00 84.69 404 GLU A O 1
ATOM 3013 N N . MET A 1 405 ? -2.699 -14.474 -0.744 1.00 93.62 405 MET A N 1
ATOM 3014 C CA . MET A 1 405 ? -2.679 -13.352 -1.693 1.00 93.62 405 MET A CA 1
ATOM 3015 C C . MET A 1 405 ? -3.343 -13.731 -3.025 1.00 93.62 405 MET A C 1
ATOM 3017 O O . MET A 1 405 ? -2.707 -13.651 -4.074 1.00 93.62 405 MET A O 1
ATOM 3021 N N . VAL A 1 406 ? -4.599 -14.170 -2.998 1.00 93.12 406 VAL A N 1
ATOM 3022 C CA . VAL A 1 406 ? -5.338 -14.606 -4.190 1.00 93.12 406 VAL A CA 1
ATOM 3023 C C . VAL A 1 406 ? -6.410 -13.580 -4.536 1.00 93.12 406 VAL A C 1
ATOM 3025 O O . VAL A 1 406 ? -7.203 -13.171 -3.694 1.00 93.12 406 VAL A O 1
ATOM 3028 N N . GLY A 1 407 ? -6.420 -13.158 -5.793 1.00 94.19 407 GLY A N 1
ATOM 3029 C CA . GLY A 1 407 ? -7.384 -12.221 -6.336 1.00 94.19 407 GLY A CA 1
ATOM 3030 C C . GLY A 1 407 ? -8.703 -12.897 -6.681 1.00 94.19 407 GLY A C 1
ATOM 3031 O O . GLY A 1 407 ? -8.743 -14.045 -7.123 1.00 94.19 407 GLY A O 1
ATOM 3032 N N . ASP A 1 408 ? -9.782 -12.140 -6.536 1.00 93.31 408 ASP A N 1
ATOM 3033 C CA . ASP A 1 408 ? -11.135 -12.522 -6.901 1.00 93.31 408 ASP A CA 1
ATOM 3034 C C . ASP A 1 408 ? -11.609 -11.648 -8.076 1.00 93.31 408 ASP A C 1
ATOM 3036 O O . ASP A 1 408 ? -12.030 -10.505 -7.881 1.00 93.31 408 ASP A O 1
ATOM 3040 N N . PRO A 1 409 ? -11.590 -12.168 -9.320 1.00 90.12 409 PRO A N 1
ATOM 3041 C CA . PRO A 1 409 ? -12.101 -11.450 -10.488 1.00 90.12 409 PRO A CA 1
ATOM 3042 C C . PRO A 1 409 ? -13.593 -11.089 -10.409 1.00 90.12 409 PRO A C 1
ATOM 3044 O O . PRO A 1 409 ? -14.081 -10.336 -11.254 1.00 90.12 409 PRO A O 1
ATOM 3047 N N . SER A 1 410 ? -14.337 -11.668 -9.461 1.00 88.94 410 SER A N 1
ATOM 3048 C CA . SER A 1 410 ? -15.757 -11.396 -9.241 1.00 88.94 410 SER A CA 1
ATOM 3049 C C . SER A 1 410 ? -16.025 -10.347 -8.160 1.00 88.94 410 SER A C 1
ATOM 3051 O O . SER A 1 410 ? -17.182 -9.938 -8.011 1.00 88.94 410 SER A O 1
ATOM 3053 N N . PHE A 1 411 ? -14.981 -9.880 -7.463 1.00 92.75 411 PHE A N 1
ATOM 3054 C CA . PHE A 1 411 ? -15.103 -8.897 -6.396 1.00 92.75 411 PHE A CA 1
ATOM 3055 C C . PHE A 1 411 ? -15.797 -7.620 -6.876 1.00 92.75 411 PHE A C 1
ATOM 3057 O O . PHE A 1 411 ? -15.558 -7.103 -7.972 1.00 92.75 411 PHE A O 1
ATOM 3064 N N . LYS A 1 412 ? -16.669 -7.087 -6.020 1.00 85.56 412 LYS A N 1
ATOM 3065 C CA . LYS A 1 412 ? -17.333 -5.800 -6.223 1.00 85.56 412 LYS A CA 1
ATOM 3066 C C . LYS A 1 412 ? -17.293 -5.035 -4.914 1.00 85.56 412 LYS A C 1
ATOM 3068 O O . LYS A 1 412 ? -17.838 -5.510 -3.930 1.00 85.56 412 LYS A O 1
ATOM 3073 N N . ALA A 1 413 ? -16.796 -3.799 -4.914 1.00 85.06 413 ALA A N 1
ATOM 3074 C CA . ALA A 1 413 ? -16.812 -2.950 -3.715 1.00 85.06 413 ALA A CA 1
ATOM 3075 C C . ALA A 1 413 ? -18.219 -2.803 -3.092 1.00 85.06 413 ALA A C 1
ATOM 3077 O O . ALA A 1 413 ? -18.360 -2.628 -1.887 1.00 85.06 413 ALA A O 1
ATOM 3078 N N . SER A 1 414 ? -19.278 -2.936 -3.900 1.00 83.75 414 SER A N 1
ATOM 3079 C CA . SER A 1 414 ? -20.664 -2.920 -3.429 1.00 83.75 414 SER A CA 1
ATOM 3080 C C . SER A 1 414 ? -21.088 -4.123 -2.587 1.00 83.75 414 SER A C 1
ATOM 3082 O O . SER A 1 414 ? -22.170 -4.067 -2.013 1.00 83.75 414 SER A O 1
ATOM 3084 N N . SER A 1 415 ? -20.307 -5.206 -2.546 1.00 87.38 415 SER A N 1
ATOM 3085 C CA . SER A 1 415 ? -20.570 -6.352 -1.668 1.00 87.38 415 SER A CA 1
ATOM 3086 C C . SER A 1 415 ? -19.972 -6.184 -0.272 1.00 87.38 415 SER A C 1
ATOM 3088 O O . SER A 1 415 ? -20.232 -7.015 0.592 1.00 87.38 415 SER A O 1
ATOM 3090 N N . LEU A 1 416 ? -19.162 -5.145 -0.042 1.00 85.25 416 LEU A N 1
ATOM 3091 C CA . LEU A 1 416 ? -18.643 -4.835 1.287 1.00 85.25 416 LEU A CA 1
ATOM 3092 C C . LEU A 1 416 ? -19.771 -4.305 2.192 1.00 85.25 416 LEU A C 1
ATOM 3094 O O . LEU A 1 416 ? -20.651 -3.593 1.695 1.00 85.25 416 LEU A O 1
ATOM 3098 N N . PRO A 1 417 ? -19.727 -4.572 3.515 1.00 86.25 417 PRO A N 1
ATOM 3099 C CA . PRO A 1 417 ? -20.593 -3.897 4.482 1.00 86.25 417 PRO A CA 1
ATOM 3100 C C . PRO A 1 417 ? -20.527 -2.374 4.310 1.00 86.25 417 PRO A C 1
ATOM 3102 O O . PRO A 1 417 ? -19.457 -1.844 4.011 1.00 86.25 417 PRO A O 1
ATOM 3105 N N . SER A 1 418 ? -21.642 -1.665 4.502 1.00 80.62 418 SER A N 1
ATOM 3106 C CA . SER A 1 418 ? -21.757 -0.219 4.233 1.00 80.62 418 SER A CA 1
ATOM 3107 C C . SER A 1 418 ? -20.659 0.606 4.914 1.00 80.62 418 SER A C 1
ATOM 3109 O O . SER A 1 418 ? -19.971 1.376 4.243 1.00 80.62 418 SER A O 1
ATOM 3111 N N . GLU A 1 419 ? -20.417 0.386 6.210 1.00 78.94 419 GLU A N 1
ATOM 3112 C CA . GLU A 1 419 ? -19.341 1.069 6.944 1.00 78.94 419 GLU A CA 1
ATOM 3113 C C . GLU A 1 419 ? -17.955 0.775 6.354 1.00 78.94 419 GLU A C 1
ATOM 3115 O O . GLU A 1 419 ? -17.143 1.680 6.151 1.00 78.94 419 GLU A O 1
ATOM 3120 N N . THR A 1 420 ? -17.682 -0.494 6.052 1.00 86.69 420 THR A N 1
ATOM 3121 C CA . THR A 1 420 ? -16.414 -0.949 5.468 1.00 86.69 420 THR A CA 1
ATOM 3122 C C . THR A 1 420 ? -16.208 -0.367 4.074 1.00 86.69 420 THR A C 1
ATOM 3124 O O . THR A 1 420 ? -15.098 0.043 3.734 1.00 86.69 420 THR A O 1
ATOM 3127 N N . ARG A 1 421 ? -17.274 -0.273 3.275 1.00 90.00 421 ARG A N 1
ATOM 3128 C CA . ARG A 1 421 ? -17.245 0.293 1.929 1.00 90.00 421 ARG A CA 1
ATOM 3129 C C . ARG A 1 421 ? -16.818 1.757 1.938 1.00 90.00 421 ARG A C 1
ATOM 3131 O O . ARG A 1 421 ? -15.967 2.132 1.141 1.00 90.00 421 ARG A O 1
ATOM 3138 N N . VAL A 1 422 ? -17.318 2.559 2.879 1.00 86.00 422 VAL A N 1
ATOM 3139 C CA . VAL A 1 422 ? -16.898 3.966 3.024 1.00 86.00 422 VAL A CA 1
ATOM 3140 C C . VAL A 1 422 ? -15.387 4.070 3.251 1.00 86.00 422 VAL A C 1
ATOM 3142 O O . VAL A 1 422 ? -14.711 4.911 2.654 1.00 86.00 422 VAL A O 1
ATOM 3145 N N . TRP A 1 423 ? -14.830 3.209 4.104 1.00 89.62 423 TRP A N 1
ATOM 3146 C CA . TRP A 1 423 ? -13.386 3.171 4.346 1.00 89.62 423 TRP A CA 1
ATOM 3147 C C . TRP A 1 423 ? -12.595 2.635 3.159 1.00 89.62 423 TRP A C 1
ATOM 3149 O O . TRP A 1 423 ? -11.494 3.117 2.898 1.00 89.62 423 TRP A O 1
ATOM 3159 N N . TYR A 1 424 ? -13.172 1.699 2.415 1.00 93.88 424 TYR A N 1
ATOM 3160 C CA . TYR A 1 424 ? -12.588 1.160 1.198 1.00 93.88 424 TYR A CA 1
ATOM 3161 C C . TYR A 1 424 ? -12.492 2.216 0.093 1.00 93.88 424 TYR A C 1
ATOM 3163 O O . TYR A 1 424 ? -11.421 2.424 -0.474 1.00 93.88 424 TYR A O 1
ATOM 3171 N N . ASP A 1 425 ? -13.562 2.974 -0.138 1.00 88.31 425 ASP A N 1
ATOM 3172 C CA . ASP A 1 425 ? -13.577 4.060 -1.120 1.00 88.31 425 ASP A CA 1
ATOM 3173 C C . ASP A 1 425 ? -12.581 5.168 -0.734 1.00 88.31 425 ASP A C 1
ATOM 3175 O O . ASP A 1 425 ? -11.839 5.681 -1.575 1.00 88.31 425 ASP A O 1
ATOM 3179 N N . ARG A 1 426 ? -12.471 5.478 0.566 1.00 89.25 426 ARG A N 1
ATOM 3180 C CA . ARG A 1 426 ? -11.434 6.371 1.115 1.00 89.25 426 ARG A CA 1
ATOM 3181 C C . ARG A 1 426 ? -10.024 5.836 0.888 1.00 89.25 426 ARG A C 1
ATOM 3183 O O . ARG A 1 426 ? -9.128 6.607 0.548 1.00 89.25 426 ARG A O 1
ATOM 3190 N N . PHE A 1 427 ? -9.817 4.536 1.070 1.00 93.19 427 PHE A N 1
ATOM 3191 C CA . PHE A 1 427 ? -8.532 3.891 0.832 1.00 93.19 427 PHE A CA 1
ATOM 3192 C C . PHE A 1 427 ? -8.130 4.004 -0.643 1.00 93.19 427 PHE A C 1
ATOM 3194 O O . PHE A 1 427 ? -7.045 4.506 -0.938 1.00 93.19 427 PHE A O 1
ATOM 3201 N N . LEU A 1 428 ? -9.034 3.681 -1.572 1.00 90.62 428 LEU A N 1
ATOM 3202 C CA . LEU A 1 428 ? -8.806 3.870 -3.008 1.00 90.62 428 LEU A CA 1
ATOM 3203 C C . LEU A 1 428 ? -8.555 5.336 -3.378 1.00 90.62 428 LEU A C 1
ATOM 3205 O O . LEU A 1 428 ? -7.691 5.630 -4.207 1.00 90.62 428 LEU A O 1
ATOM 3209 N N . ALA A 1 429 ? -9.296 6.272 -2.781 1.00 85.56 429 ALA A N 1
ATOM 3210 C CA . ALA A 1 429 ? -9.104 7.700 -3.017 1.00 85.56 429 ALA A CA 1
ATOM 3211 C C . ALA A 1 429 ? -7.709 8.173 -2.579 1.00 85.56 429 ALA A C 1
ATOM 3213 O O . ALA A 1 429 ? -7.110 8.998 -3.275 1.00 85.56 429 ALA A O 1
ATOM 3214 N N . ALA A 1 430 ? -7.185 7.631 -1.473 1.00 87.56 430 ALA A N 1
ATOM 3215 C CA . ALA A 1 430 ? -5.816 7.880 -1.038 1.00 87.56 430 ALA A CA 1
ATOM 3216 C C . ALA A 1 430 ? -4.810 7.321 -2.056 1.00 87.56 430 ALA A C 1
ATOM 3218 O O . ALA A 1 430 ? -4.038 8.093 -2.623 1.00 87.56 430 ALA A O 1
ATOM 3219 N N . LEU A 1 431 ? -4.888 6.026 -2.392 1.00 88.44 431 LEU A N 1
ATOM 3220 C CA . LEU A 1 431 ? -3.957 5.383 -3.338 1.00 88.44 431 LEU A CA 1
ATOM 3221 C C . LEU A 1 431 ? -3.891 6.095 -4.704 1.00 88.44 431 LEU A C 1
ATOM 3223 O O . LEU A 1 431 ? -2.821 6.224 -5.300 1.00 88.44 431 LEU A O 1
ATOM 3227 N N . ASN A 1 432 ? -5.023 6.618 -5.183 1.00 80.06 432 ASN A N 1
ATOM 3228 C CA . ASN A 1 432 ? -5.118 7.327 -6.462 1.00 80.06 432 ASN A CA 1
ATOM 3229 C C . ASN A 1 432 ? -4.611 8.786 -6.425 1.00 80.06 432 ASN A C 1
ATOM 3231 O O . ASN A 1 432 ? -4.569 9.462 -7.461 1.00 80.06 432 ASN A O 1
ATOM 3235 N N . ASN A 1 433 ? -4.227 9.315 -5.261 1.00 76.94 433 ASN A N 1
ATOM 3236 C CA . ASN A 1 433 ? -3.778 10.695 -5.113 1.00 76.94 433 ASN A CA 1
ATOM 3237 C C . ASN A 1 433 ? -2.252 10.826 -5.269 1.00 76.94 433 ASN A C 1
ATOM 3239 O O . ASN A 1 433 ? -1.482 10.654 -4.328 1.00 76.94 433 ASN A O 1
ATOM 3243 N N . SER A 1 434 ? -1.788 11.266 -6.443 1.00 58.41 434 SER A N 1
ATOM 3244 C CA . SER A 1 434 ? -0.350 11.435 -6.737 1.00 58.41 434 SER A CA 1
ATOM 3245 C C . SER A 1 434 ? 0.385 12.494 -5.891 1.00 58.41 434 SER A C 1
ATOM 3247 O O . SER A 1 434 ? 1.614 12.603 -5.972 1.00 58.41 434 SER A O 1
ATOM 3249 N N . SER A 1 435 ? -0.348 13.298 -5.116 1.00 64.19 435 SER A N 1
ATOM 3250 C CA . SER A 1 435 ? 0.186 14.345 -4.233 1.00 64.19 435 SER A CA 1
ATOM 3251 C C . SER A 1 435 ? 0.231 13.926 -2.755 1.00 64.19 435 SER A C 1
ATOM 3253 O O . SER A 1 435 ? 0.598 14.746 -1.914 1.00 64.19 435 SER A O 1
ATOM 3255 N N . GLN A 1 436 ? -0.131 12.677 -2.435 1.00 71.19 436 GLN A N 1
ATOM 3256 C CA . GLN A 1 436 ? -0.193 12.140 -1.071 1.00 71.19 436 GLN A CA 1
ATOM 3257 C C . GLN A 1 436 ? 1.144 12.231 -0.322 1.00 71.19 436 GLN A C 1
ATOM 3259 O O . GLN A 1 436 ? 2.231 12.138 -0.903 1.00 71.19 436 GLN A O 1
ATOM 3264 N N . TYR A 1 437 ? 1.045 12.390 1.001 1.00 72.88 437 TYR A N 1
ATOM 3265 C CA . TYR A 1 437 ? 2.147 12.187 1.933 1.00 72.88 437 TYR A CA 1
ATOM 3266 C C . TYR A 1 437 ? 1.936 10.874 2.720 1.00 72.88 437 TYR A C 1
ATOM 3268 O O . TYR A 1 437 ? 0.907 10.738 3.366 1.00 72.88 437 TYR A O 1
ATOM 3276 N N . PRO A 1 438 ? 2.893 9.932 2.740 1.00 84.69 438 PRO A N 1
ATOM 3277 C CA . PRO A 1 438 ? 4.164 10.001 2.042 1.00 84.69 438 PRO A CA 1
ATOM 3278 C C . PRO A 1 438 ? 3.948 9.801 0.538 1.00 84.69 438 PRO A C 1
ATOM 3280 O O . PRO A 1 438 ? 3.076 9.050 0.123 1.00 84.69 438 PRO A O 1
ATOM 3283 N N . ASN A 1 439 ? 4.758 10.459 -0.290 1.00 89.56 439 ASN A N 1
ATOM 3284 C CA . ASN A 1 439 ? 4.639 10.306 -1.737 1.00 89.56 439 ASN A CA 1
ATOM 3285 C C . ASN A 1 439 ? 5.316 8.998 -2.174 1.00 89.56 439 ASN A C 1
ATOM 3287 O O . ASN A 1 439 ? 6.525 8.969 -2.424 1.00 89.56 439 ASN A O 1
ATOM 3291 N N . VAL A 1 440 ? 4.537 7.915 -2.220 1.00 92.69 440 VAL A N 1
ATOM 3292 C CA . VAL A 1 440 ? 5.016 6.550 -2.491 1.00 92.69 440 VAL A CA 1
ATOM 3293 C C . VAL A 1 440 ? 5.601 6.437 -3.895 1.00 92.69 440 VAL A C 1
ATOM 3295 O O . VAL A 1 440 ? 6.699 5.913 -4.061 1.00 92.69 440 VAL A O 1
ATOM 3298 N N . MET A 1 441 ? 4.953 7.030 -4.900 1.00 91.25 441 MET A N 1
ATOM 3299 C CA . MET A 1 441 ? 5.476 7.032 -6.270 1.00 91.25 441 MET A CA 1
ATOM 3300 C C . MET A 1 441 ? 6.800 7.790 -6.396 1.00 91.25 441 MET A C 1
ATOM 3302 O O . MET A 1 441 ? 7.693 7.361 -7.124 1.00 91.25 441 MET A O 1
ATOM 3306 N N . SER A 1 442 ? 6.971 8.898 -5.674 1.00 92.44 442 SER A N 1
ATOM 3307 C CA . SER A 1 442 ? 8.252 9.612 -5.590 1.00 92.44 442 SER A CA 1
ATOM 3308 C C . SER A 1 442 ? 9.316 8.778 -4.874 1.00 92.44 442 SER A C 1
ATOM 3310 O O . SER A 1 442 ? 10.467 8.740 -5.309 1.00 92.44 442 SER A O 1
ATOM 3312 N N . ALA A 1 443 ? 8.941 8.060 -3.810 1.00 94.19 443 ALA A N 1
ATOM 3313 C CA . ALA A 1 443 ? 9.828 7.120 -3.133 1.00 94.19 443 ALA A CA 1
ATOM 3314 C C . ALA A 1 443 ? 10.282 5.989 -4.074 1.00 94.19 443 ALA A C 1
ATOM 3316 O O . ALA A 1 443 ? 11.485 5.754 -4.178 1.00 94.19 443 ALA A O 1
ATOM 3317 N N . ALA A 1 444 ? 9.367 5.368 -4.821 1.00 94.94 444 ALA A N 1
ATOM 3318 C CA . ALA A 1 444 ? 9.680 4.325 -5.797 1.00 94.94 444 ALA A CA 1
ATOM 3319 C C . ALA A 1 444 ? 10.594 4.840 -6.927 1.00 94.94 444 ALA A C 1
ATOM 3321 O O . ALA A 1 444 ? 11.645 4.260 -7.191 1.00 94.94 444 ALA A O 1
ATOM 3322 N N . ARG A 1 445 ? 10.265 5.998 -7.522 1.00 94.38 445 ARG A N 1
ATOM 3323 C CA . ARG A 1 445 ? 11.045 6.633 -8.609 1.00 94.38 445 ARG A CA 1
ATOM 3324 C C . ARG A 1 445 ? 12.381 7.226 -8.169 1.00 94.38 445 ARG A C 1
ATOM 3326 O O . ARG A 1 445 ? 13.152 7.688 -9.002 1.00 94.38 445 ARG A O 1
ATOM 3333 N N . SER A 1 446 ? 12.658 7.277 -6.869 1.00 94.62 446 SER A N 1
ATOM 3334 C CA . SER A 1 446 ? 13.916 7.846 -6.380 1.00 94.62 446 SER A CA 1
ATOM 3335 C C . SER A 1 446 ? 15.124 6.947 -6.645 1.00 94.62 446 SER A C 1
ATOM 3337 O O . SER A 1 446 ? 16.259 7.425 -6.603 1.00 94.62 446 SER A O 1
ATOM 3339 N N . GLY A 1 447 ? 14.892 5.648 -6.862 1.00 91.88 447 GLY A N 1
ATOM 3340 C CA . GLY A 1 447 ? 15.949 4.641 -6.912 1.00 91.88 447 GLY A CA 1
ATOM 3341 C C . GLY A 1 447 ? 16.734 4.500 -5.600 1.00 91.88 447 GLY A C 1
ATOM 3342 O O . GLY A 1 447 ? 17.837 3.950 -5.614 1.00 91.88 447 GLY A O 1
ATOM 3343 N N . ASP A 1 448 ? 16.194 5.029 -4.493 1.00 96.06 448 ASP A N 1
ATOM 3344 C CA . ASP A 1 448 ? 16.781 4.989 -3.156 1.00 96.06 448 ASP A CA 1
ATOM 3345 C C . ASP A 1 448 ? 16.277 3.768 -2.383 1.00 96.06 448 ASP A C 1
ATOM 3347 O O . ASP A 1 448 ? 15.134 3.734 -1.913 1.00 96.06 448 ASP A O 1
ATOM 3351 N N . ILE A 1 449 ? 17.153 2.784 -2.192 1.00 95.31 449 ILE A N 1
ATOM 3352 C CA . ILE A 1 449 ? 16.835 1.547 -1.474 1.00 95.31 449 ILE A CA 1
ATOM 3353 C C . ILE A 1 449 ? 16.387 1.812 -0.021 1.00 95.31 449 ILE A C 1
ATOM 3355 O O . ILE A 1 449 ? 15.613 1.037 0.537 1.00 95.31 449 ILE A O 1
ATOM 3359 N N . TYR A 1 450 ? 16.767 2.952 0.578 1.00 95.38 450 TYR A N 1
ATOM 3360 C CA . TYR A 1 450 ? 16.247 3.387 1.882 1.00 95.38 450 TYR A CA 1
ATOM 3361 C C . TYR A 1 450 ? 14.742 3.620 1.886 1.00 95.38 450 TYR A C 1
ATOM 3363 O O . TYR A 1 450 ? 14.047 3.227 2.831 1.00 95.38 450 TYR A O 1
ATOM 3371 N N . LYS A 1 451 ? 14.257 4.316 0.853 1.00 96.62 451 LYS A N 1
ATOM 3372 C CA . LYS A 1 451 ? 12.853 4.696 0.712 1.00 96.62 451 LYS A CA 1
ATOM 3373 C C . LYS A 1 451 ? 12.026 3.512 0.243 1.00 96.62 451 LYS A C 1
ATOM 3375 O O . LYS A 1 451 ? 10.904 3.352 0.716 1.00 96.62 451 LYS A O 1
ATOM 3380 N N . ILE A 1 452 ? 12.591 2.665 -0.618 1.00 97.62 452 ILE A N 1
ATOM 3381 C CA . ILE A 1 452 ? 11.933 1.437 -1.069 1.00 97.62 452 ILE A CA 1
ATOM 3382 C C . ILE A 1 452 ? 11.725 0.492 0.120 1.00 97.62 452 ILE A C 1
ATOM 3384 O O . ILE A 1 452 ? 10.591 0.134 0.424 1.00 97.62 452 ILE A O 1
ATOM 3388 N N . GLY A 1 453 ? 12.776 0.196 0.890 1.00 96.00 453 GLY A N 1
ATOM 3389 C CA . GLY A 1 453 ? 12.693 -0.684 2.061 1.00 96.00 453 GLY A CA 1
ATOM 3390 C C . GLY A 1 453 ? 11.837 -0.165 3.229 1.00 96.00 453 GLY A C 1
ATOM 3391 O O . GLY A 1 453 ? 11.613 -0.912 4.183 1.00 96.00 453 GLY A O 1
ATOM 3392 N N . ARG A 1 454 ? 11.351 1.087 3.180 1.00 94.00 454 ARG A N 1
ATOM 3393 C CA . ARG A 1 454 ? 10.504 1.713 4.217 1.00 94.00 454 ARG A CA 1
ATOM 3394 C C . ARG A 1 454 ? 9.181 2.214 3.665 1.00 94.00 454 ARG A C 1
ATOM 3396 O O . ARG A 1 454 ? 8.167 1.575 3.881 1.00 94.00 454 ARG A O 1
ATOM 3403 N N . THR A 1 455 ? 9.184 3.358 2.989 1.00 93.81 455 THR A N 1
ATOM 3404 C CA . THR A 1 455 ? 7.964 4.022 2.519 1.00 93.81 455 THR A CA 1
ATOM 3405 C C . THR A 1 455 ? 7.190 3.148 1.542 1.00 93.81 455 THR A C 1
ATOM 3407 O O . THR A 1 455 ? 6.000 2.951 1.745 1.00 93.81 455 THR A O 1
ATOM 3410 N N . VAL A 1 456 ? 7.864 2.602 0.525 1.00 96.81 456 VAL A N 1
ATOM 3411 C CA . VAL A 1 456 ? 7.214 1.709 -0.450 1.00 96.81 456 VAL A CA 1
ATOM 3412 C C . VAL A 1 456 ? 6.823 0.393 0.214 1.00 96.81 456 VAL A C 1
ATOM 3414 O O . VAL A 1 456 ? 5.721 -0.087 0.010 1.00 96.81 456 VAL A O 1
ATOM 3417 N N . ASN A 1 457 ? 7.698 -0.153 1.060 1.00 97.62 457 ASN A N 1
ATOM 3418 C CA . ASN A 1 457 ? 7.438 -1.391 1.789 1.00 97.62 457 ASN A CA 1
ATOM 3419 C C . ASN A 1 457 ? 6.164 -1.331 2.644 1.00 97.62 457 ASN A C 1
ATOM 3421 O O . ASN A 1 457 ? 5.328 -2.223 2.538 1.00 97.62 457 ASN A O 1
ATOM 3425 N N . VAL A 1 458 ? 5.998 -0.262 3.430 1.00 94.94 458 VAL A N 1
ATOM 3426 C CA . VAL A 1 458 ? 4.801 -0.047 4.257 1.00 94.94 458 VAL A CA 1
ATOM 3427 C C . VAL A 1 458 ? 3.554 0.050 3.394 1.00 94.94 458 VAL A C 1
ATOM 3429 O O . VAL A 1 458 ? 2.587 -0.655 3.656 1.00 94.94 458 VAL A O 1
ATOM 3432 N N . ASP A 1 459 ? 3.585 0.874 2.352 1.00 95.12 459 ASP A N 1
ATOM 3433 C CA . ASP A 1 459 ? 2.425 1.098 1.492 1.00 95.12 459 ASP A CA 1
ATOM 3434 C C . ASP A 1 459 ? 1.998 -0.166 0.725 1.00 95.12 459 ASP A C 1
ATOM 3436 O O . ASP A 1 459 ? 0.830 -0.555 0.756 1.00 95.12 459 ASP A O 1
ATOM 3440 N N . VAL A 1 460 ? 2.959 -0.875 0.125 1.00 97.81 460 VAL A N 1
ATOM 3441 C CA . VAL A 1 460 ? 2.701 -2.126 -0.597 1.00 97.81 460 VAL A CA 1
ATOM 3442 C C . VAL A 1 460 ? 2.224 -3.222 0.354 1.00 97.81 460 VAL A C 1
ATOM 3444 O O . VAL A 1 460 ? 1.256 -3.905 0.036 1.00 97.81 460 VAL A O 1
ATOM 3447 N N . THR A 1 461 ? 2.838 -3.373 1.533 1.00 97.94 461 THR A N 1
ATOM 3448 C CA . THR A 1 461 ? 2.394 -4.369 2.525 1.00 97.94 461 THR A CA 1
ATOM 3449 C C . THR A 1 461 ? 0.966 -4.070 2.996 1.00 97.94 461 THR A C 1
ATOM 3451 O O . THR A 1 461 ? 0.135 -4.972 3.019 1.00 97.94 461 THR A O 1
ATOM 3454 N N . THR A 1 462 ? 0.655 -2.801 3.289 1.00 96.56 462 THR A N 1
ATOM 3455 C CA . THR A 1 462 ? -0.695 -2.341 3.673 1.00 96.56 462 THR A CA 1
ATOM 3456 C C . THR A 1 462 ? -1.716 -2.655 2.575 1.00 96.56 462 THR A C 1
ATOM 3458 O O . THR A 1 462 ? -2.787 -3.204 2.832 1.00 96.56 462 THR A O 1
ATOM 3461 N N . THR A 1 463 ? -1.365 -2.356 1.321 1.00 97.81 463 THR A N 1
ATOM 3462 C CA . THR A 1 463 ? -2.217 -2.627 0.156 1.00 97.81 463 THR A CA 1
ATOM 3463 C C . THR A 1 463 ? -2.454 -4.120 -0.033 1.00 97.81 463 THR A C 1
ATOM 3465 O O . THR A 1 463 ? -3.589 -4.534 -0.268 1.00 97.81 463 THR A O 1
ATOM 3468 N N . LEU A 1 464 ? -1.417 -4.942 0.140 1.00 98.44 464 LEU A N 1
ATOM 3469 C CA . LEU A 1 464 ? -1.538 -6.394 0.060 1.00 98.44 464 LEU A CA 1
ATOM 3470 C C . LEU A 1 464 ? -2.382 -6.970 1.206 1.00 98.44 464 LEU A C 1
ATOM 3472 O O . LEU A 1 464 ? -3.125 -7.916 0.972 1.00 98.44 464 LEU A O 1
ATOM 3476 N N . ASN A 1 465 ? -2.357 -6.384 2.407 1.00 96.75 465 ASN A N 1
ATOM 3477 C CA . ASN A 1 465 ? -3.237 -6.802 3.504 1.00 96.75 465 ASN A CA 1
ATOM 3478 C C . ASN A 1 465 ? -4.720 -6.579 3.170 1.00 96.75 465 ASN A C 1
ATOM 3480 O O . ASN A 1 465 ? -5.539 -7.466 3.402 1.00 96.75 465 ASN A O 1
ATOM 3484 N N . VAL A 1 466 ? -5.071 -5.435 2.572 1.00 97.50 466 VAL A N 1
ATOM 3485 C CA . VAL A 1 466 ? -6.445 -5.190 2.096 1.00 97.50 466 VAL A CA 1
ATOM 3486 C C . VAL A 1 466 ? -6.786 -6.100 0.910 1.00 97.50 466 VAL A C 1
ATOM 3488 O O . VAL A 1 466 ? -7.896 -6.631 0.836 1.00 97.50 466 VAL A O 1
ATOM 3491 N N . PHE A 1 467 ? -5.834 -6.335 0.003 1.00 98.25 467 PHE A N 1
ATOM 3492 C CA . PHE A 1 467 ? -6.002 -7.258 -1.122 1.00 98.25 467 PHE A CA 1
ATOM 3493 C C . PHE A 1 467 ? -6.306 -8.686 -0.661 1.00 98.25 467 PHE A C 1
ATOM 3495 O O . PHE A 1 467 ? -7.249 -9.273 -1.168 1.00 98.25 467 PHE A O 1
ATOM 3502 N N . ARG A 1 468 ? -5.606 -9.221 0.346 1.00 95.81 468 ARG A N 1
ATOM 3503 C CA . ARG A 1 468 ? -5.885 -10.560 0.907 1.00 95.81 468 ARG A CA 1
ATOM 3504 C C . ARG A 1 468 ? -7.334 -10.729 1.378 1.00 95.81 468 ARG A C 1
ATOM 3506 O O . ARG A 1 468 ? -7.877 -11.824 1.318 1.00 95.81 468 ARG A O 1
ATOM 3513 N N . LEU A 1 469 ? -7.948 -9.655 1.876 1.00 94.94 469 LEU A N 1
ATOM 3514 C CA . LEU A 1 469 ? -9.305 -9.683 2.430 1.00 94.94 469 LEU A CA 1
ATOM 3515 C C . LEU A 1 469 ? -10.395 -9.440 1.386 1.00 94.94 469 LEU A C 1
ATOM 3517 O O . LEU A 1 469 ? -11.541 -9.828 1.592 1.00 94.94 469 LEU A O 1
ATOM 3521 N N . THR A 1 470 ? -10.057 -8.751 0.300 1.00 95.88 470 THR A N 1
ATOM 3522 C CA . THR A 1 470 ? -11.023 -8.333 -0.726 1.00 95.88 470 THR A CA 1
ATOM 3523 C C . THR A 1 470 ? -10.886 -9.122 -2.021 1.00 95.88 470 THR A C 1
ATOM 3525 O O . THR A 1 470 ? -11.849 -9.254 -2.761 1.00 95.88 470 THR A O 1
ATOM 3528 N N . GLY A 1 471 ? -9.693 -9.626 -2.327 1.00 96.25 471 GLY A N 1
ATOM 3529 C CA . GLY A 1 471 ? -9.341 -10.167 -3.633 1.00 96.25 471 GLY A CA 1
ATOM 3530 C C . GLY A 1 471 ? -9.314 -9.114 -4.748 1.00 96.25 471 GLY A C 1
ATOM 3531 O O . GLY A 1 471 ? -9.196 -9.483 -5.915 1.00 96.25 471 GLY A O 1
ATOM 3532 N N . ASP A 1 472 ? -9.423 -7.814 -4.447 1.00 97.25 472 ASP A N 1
ATOM 3533 C CA . ASP A 1 472 ? -9.586 -6.807 -5.495 1.00 97.25 472 ASP A CA 1
ATOM 3534 C C . ASP A 1 472 ? -8.308 -6.614 -6.325 1.00 97.25 472 ASP A C 1
ATOM 3536 O O . ASP A 1 472 ? -7.326 -6.007 -5.889 1.00 97.25 472 ASP A O 1
ATOM 3540 N N . LEU A 1 473 ? -8.348 -7.083 -7.572 1.00 96.31 473 LEU A N 1
ATOM 3541 C CA . LEU A 1 473 ? -7.234 -7.012 -8.514 1.00 96.31 473 LEU A CA 1
ATOM 3542 C C . LEU A 1 473 ? -6.784 -5.578 -8.840 1.00 96.31 473 LEU A C 1
ATOM 3544 O O . LEU A 1 473 ? -5.638 -5.393 -9.250 1.00 96.31 473 LEU A O 1
ATOM 3548 N N . GLN A 1 474 ? -7.610 -4.549 -8.615 1.00 96.00 474 GLN A N 1
ATOM 3549 C CA . GLN A 1 474 ? -7.158 -3.161 -8.773 1.00 96.00 474 GLN A CA 1
ATOM 3550 C C . GLN A 1 474 ? -6.083 -2.778 -7.742 1.00 96.00 474 GLN A C 1
ATOM 3552 O O . GLN A 1 474 ? -5.224 -1.942 -8.021 1.00 96.00 474 GLN A O 1
ATOM 3557 N N . LEU A 1 475 ? -6.097 -3.406 -6.561 1.00 98.12 475 LEU A N 1
ATOM 3558 C CA . LEU A 1 475 ? -5.069 -3.209 -5.539 1.00 98.12 475 LEU A CA 1
ATOM 3559 C C . LEU A 1 475 ? -3.756 -3.877 -5.954 1.00 98.12 475 LEU A C 1
ATOM 3561 O O . LEU A 1 475 ? -2.687 -3.298 -5.774 1.00 98.12 475 LEU A O 1
ATOM 3565 N N . LEU A 1 476 ? -3.827 -5.058 -6.576 1.00 98.25 476 LEU A N 1
ATOM 3566 C CA . LEU A 1 476 ? -2.649 -5.718 -7.139 1.00 98.25 476 LEU A CA 1
ATOM 3567 C C . LEU A 1 476 ? -2.072 -4.934 -8.333 1.00 98.25 476 LEU A C 1
ATOM 3569 O O . LEU A 1 476 ? -0.854 -4.835 -8.475 1.00 98.25 476 LEU A O 1
ATOM 3573 N N . ASP A 1 477 ? -2.922 -4.306 -9.148 1.00 96.75 477 ASP A N 1
ATOM 3574 C CA . ASP A 1 477 ? -2.487 -3.380 -10.202 1.00 96.75 477 ASP A CA 1
ATOM 3575 C C . ASP A 1 477 ? -1.814 -2.121 -9.636 1.00 96.75 477 ASP A C 1
ATOM 3577 O O . ASP A 1 477 ? -0.829 -1.645 -10.202 1.00 96.75 477 ASP A O 1
ATOM 3581 N N . HIS A 1 478 ? -2.294 -1.593 -8.504 1.00 96.06 478 HIS A N 1
ATOM 3582 C CA . HIS A 1 478 ? -1.623 -0.493 -7.809 1.00 96.06 478 HIS A CA 1
ATOM 3583 C C . HIS A 1 478 ? -0.228 -0.908 -7.316 1.00 96.06 478 HIS A C 1
ATOM 3585 O O . HIS A 1 478 ? 0.751 -0.185 -7.522 1.00 96.06 478 HIS A O 1
ATOM 3591 N N . VAL A 1 479 ? -0.112 -2.109 -6.735 1.00 98.44 479 VAL A N 1
ATOM 3592 C CA . VAL A 1 479 ? 1.187 -2.692 -6.368 1.00 98.44 479 VAL A CA 1
ATOM 3593 C C . VAL A 1 479 ? 2.094 -2.810 -7.597 1.00 98.44 479 VAL A C 1
ATOM 3595 O O . VAL A 1 479 ? 3.272 -2.456 -7.502 1.00 98.44 479 VAL A O 1
ATOM 3598 N N . ASP A 1 480 ? 1.573 -3.231 -8.758 1.00 98.19 480 ASP A N 1
ATOM 3599 C CA . ASP A 1 480 ? 2.346 -3.226 -10.008 1.00 98.19 480 ASP A CA 1
ATOM 3600 C C . ASP A 1 480 ? 2.829 -1.821 -10.368 1.00 98.19 480 ASP A C 1
ATOM 3602 O O . ASP A 1 480 ? 4.020 -1.638 -10.598 1.00 98.19 480 ASP A O 1
ATOM 3606 N N . GLU A 1 481 ? 1.955 -0.814 -10.379 1.00 95.44 481 GLU A N 1
ATOM 3607 C CA . GLU A 1 481 ? 2.329 0.558 -10.740 1.00 95.44 481 GLU A CA 1
ATOM 3608 C C . GLU A 1 481 ? 3.511 1.069 -9.898 1.00 95.44 481 GLU A C 1
ATOM 3610 O O . GLU A 1 481 ? 4.508 1.574 -10.439 1.00 95.44 481 GLU A O 1
ATOM 3615 N N . VAL A 1 482 ? 3.426 0.892 -8.578 1.00 96.44 482 VAL A N 1
ATOM 3616 C CA . VAL A 1 482 ? 4.466 1.301 -7.629 1.00 96.44 482 VAL A CA 1
ATOM 3617 C C . VAL A 1 482 ? 5.756 0.508 -7.857 1.00 96.44 482 VAL A C 1
ATOM 3619 O O . VAL A 1 482 ? 6.847 1.086 -7.945 1.00 96.44 482 VAL A O 1
ATOM 3622 N N . MET A 1 483 ? 5.655 -0.814 -8.004 1.00 98.44 483 MET A N 1
ATOM 3623 C CA . MET A 1 483 ? 6.822 -1.684 -8.143 1.00 98.44 483 MET A CA 1
ATOM 3624 C C . MET A 1 483 ? 7.484 -1.579 -9.518 1.00 98.44 483 MET A C 1
ATOM 3626 O O . MET A 1 483 ? 8.710 -1.653 -9.594 1.00 98.44 483 MET A O 1
ATOM 3630 N N . GLN A 1 484 ? 6.747 -1.310 -10.600 1.00 96.38 484 GLN A N 1
ATOM 3631 C CA . GLN A 1 484 ? 7.336 -0.997 -11.907 1.00 96.38 484 GLN A CA 1
ATOM 3632 C C . GLN A 1 484 ? 8.068 0.347 -11.883 1.00 96.38 484 GLN A C 1
ATOM 3634 O O . GLN A 1 484 ? 9.116 0.484 -12.519 1.00 96.38 484 GLN A O 1
ATOM 3639 N N . ALA A 1 485 ? 7.571 1.332 -11.129 1.00 94.12 485 ALA A N 1
ATOM 3640 C CA . ALA A 1 485 ? 8.287 2.589 -10.940 1.00 94.12 485 ALA A CA 1
ATOM 3641 C C . ALA A 1 485 ? 9.616 2.386 -10.197 1.00 94.12 485 ALA A C 1
ATOM 3643 O O . ALA A 1 485 ? 10.615 2.991 -10.579 1.00 94.12 485 ALA A O 1
ATOM 3644 N N . ALA A 1 486 ? 9.655 1.496 -9.199 1.00 95.94 486 ALA A N 1
ATOM 3645 C CA . ALA A 1 486 ? 10.907 1.086 -8.567 1.00 95.94 486 ALA A CA 1
ATOM 3646 C C . ALA A 1 486 ? 11.796 0.296 -9.544 1.00 95.94 486 ALA A C 1
ATOM 3648 O O . ALA A 1 486 ? 12.969 0.629 -9.712 1.00 95.94 486 ALA A O 1
ATOM 3649 N N . ARG A 1 487 ? 11.251 -0.706 -10.248 1.00 96.88 487 ARG A N 1
ATOM 3650 C CA . ARG A 1 487 ? 11.962 -1.531 -11.247 1.00 96.88 487 ARG A CA 1
ATOM 3651 C C . ARG A 1 487 ? 12.665 -0.679 -12.300 1.00 96.88 487 ARG A C 1
ATOM 3653 O O . ARG A 1 487 ? 13.802 -0.969 -12.662 1.00 96.88 487 ARG A O 1
ATOM 3660 N N . ALA A 1 488 ? 12.019 0.391 -12.764 1.00 93.38 488 ALA A N 1
ATOM 3661 C CA . ALA A 1 488 ? 12.576 1.313 -13.749 1.00 93.38 488 ALA A CA 1
ATOM 3662 C C . ALA A 1 488 ? 13.871 1.999 -13.283 1.00 93.38 488 ALA A C 1
ATOM 3664 O O . ALA A 1 488 ? 14.625 2.486 -14.126 1.00 93.38 488 ALA A O 1
ATOM 3665 N N . GLU A 1 489 ? 14.168 2.000 -11.981 1.00 95.62 489 GLU A N 1
ATOM 3666 C CA . GLU A 1 489 ? 15.377 2.574 -11.380 1.00 95.62 489 GLU A CA 1
ATOM 3667 C C . GLU A 1 489 ? 16.476 1.556 -11.051 1.00 95.62 489 GLU A C 1
ATOM 3669 O O . GLU A 1 489 ? 17.525 1.935 -10.533 1.00 95.62 489 GLU A O 1
ATOM 3674 N N . LEU A 1 490 ? 16.287 0.280 -11.388 1.00 92.62 490 LEU A N 1
ATOM 3675 C CA . LEU A 1 490 ? 17.321 -0.741 -11.248 1.00 92.62 490 LEU A CA 1
ATOM 3676 C C . LEU A 1 490 ? 18.518 -0.436 -12.170 1.00 92.62 490 LEU A C 1
ATOM 3678 O O . LEU A 1 490 ? 18.360 -0.230 -13.378 1.00 92.62 490 LEU A O 1
ATOM 3682 N N . ARG A 1 491 ? 19.734 -0.388 -11.613 1.00 89.75 491 ARG A N 1
ATOM 3683 C CA . ARG A 1 491 ? 20.979 -0.085 -12.345 1.00 89.75 491 ARG A CA 1
ATOM 3684 C C . ARG A 1 491 ? 22.107 -1.005 -11.898 1.00 89.75 491 ARG A C 1
ATOM 3686 O O . ARG A 1 491 ? 22.247 -1.280 -10.711 1.00 89.75 491 ARG A O 1
ATOM 3693 N N . ASP A 1 492 ? 22.964 -1.402 -12.830 1.00 88.94 492 ASP A N 1
ATOM 3694 C CA . ASP A 1 492 ? 24.266 -1.979 -12.494 1.00 88.94 492 ASP A CA 1
ATOM 3695 C C . ASP A 1 492 ? 25.236 -0.838 -12.157 1.00 88.94 492 ASP A C 1
ATOM 3697 O O . ASP A 1 492 ? 25.869 -0.243 -13.030 1.00 88.94 492 ASP A O 1
ATOM 3701 N N . THR A 1 493 ? 25.265 -0.449 -10.882 1.00 83.75 493 THR A N 1
ATOM 3702 C CA . THR A 1 493 ? 25.986 0.757 -10.443 1.00 83.75 493 THR A CA 1
ATOM 3703 C C . THR A 1 493 ? 27.492 0.520 -10.306 1.00 83.75 493 THR A C 1
ATOM 3705 O O . THR A 1 493 ? 28.279 1.450 -10.470 1.00 83.75 493 THR A O 1
ATOM 3708 N N . ASN A 1 494 ? 27.910 -0.713 -10.020 1.00 79.56 494 ASN A N 1
ATOM 3709 C CA . ASN A 1 494 ? 29.312 -1.080 -9.806 1.00 79.56 494 ASN A CA 1
ATOM 3710 C C . ASN A 1 494 ? 29.905 -1.960 -10.915 1.00 79.56 494 ASN A C 1
ATOM 3712 O O . ASN A 1 494 ? 31.057 -2.379 -10.790 1.00 79.56 494 ASN A O 1
ATOM 3716 N N . GLY A 1 495 ? 29.172 -2.176 -12.010 1.00 81.25 495 GLY A N 1
ATOM 3717 C CA . GLY A 1 495 ? 29.653 -2.905 -13.182 1.00 81.25 495 GLY A CA 1
ATOM 3718 C C . GLY A 1 495 ? 29.806 -4.403 -12.934 1.00 81.25 495 GLY A C 1
ATOM 3719 O O . GLY A 1 495 ? 30.625 -5.044 -13.595 1.00 81.25 495 GLY A O 1
ATOM 3720 N N . ASP A 1 496 ? 29.090 -4.952 -11.949 1.00 77.19 496 ASP A N 1
ATOM 3721 C CA . ASP A 1 496 ? 29.151 -6.373 -11.604 1.00 77.19 496 ASP A CA 1
ATOM 3722 C C . ASP A 1 496 ? 28.101 -7.223 -12.335 1.00 77.19 496 ASP A C 1
ATOM 3724 O O . ASP A 1 496 ? 28.032 -8.434 -12.119 1.00 77.19 496 ASP A O 1
ATOM 3728 N N . GLY A 1 497 ? 27.348 -6.606 -13.251 1.00 75.31 497 GLY A N 1
ATOM 3729 C CA . GLY A 1 497 ? 26.412 -7.252 -14.164 1.00 75.31 497 GLY A CA 1
ATOM 3730 C C . GLY A 1 497 ? 24.991 -7.389 -13.628 1.00 75.31 497 GLY A C 1
ATOM 3731 O O . GLY A 1 497 ? 24.134 -7.885 -14.358 1.00 75.31 497 GLY A O 1
ATOM 3732 N N . TYR A 1 498 ? 24.709 -6.946 -12.399 1.00 81.50 498 TYR A N 1
ATOM 3733 C CA . TYR A 1 498 ? 23.384 -7.106 -11.800 1.00 81.50 498 TYR A CA 1
ATOM 3734 C C . TYR A 1 498 ? 22.753 -5.770 -11.453 1.00 81.50 498 TYR A C 1
ATOM 3736 O O . TYR A 1 498 ? 23.345 -4.926 -10.775 1.00 81.50 498 TYR A O 1
ATOM 3744 N N . LEU A 1 499 ? 21.491 -5.630 -11.837 1.00 88.56 499 LEU A N 1
ATOM 3745 C CA . LEU A 1 499 ? 20.734 -4.426 -11.570 1.00 88.56 499 LEU A CA 1
ATOM 3746 C C . LEU A 1 499 ? 20.285 -4.385 -10.103 1.00 88.56 499 LEU A C 1
ATOM 3748 O O . LEU A 1 499 ? 19.737 -5.356 -9.593 1.00 88.56 499 LEU A O 1
ATOM 3752 N N . ASN A 1 500 ? 20.498 -3.262 -9.424 1.00 92.88 500 ASN A N 1
ATOM 3753 C CA . ASN A 1 500 ? 20.007 -3.017 -8.067 1.00 92.88 500 ASN A CA 1
ATOM 3754 C C . ASN A 1 500 ? 19.743 -1.512 -7.857 1.00 92.88 500 ASN A C 1
ATOM 3756 O O . ASN A 1 500 ? 20.051 -0.686 -8.721 1.00 92.88 500 ASN A O 1
ATOM 3760 N N . TRP A 1 501 ? 19.154 -1.150 -6.720 1.00 94.81 501 TRP A N 1
ATOM 3761 C CA . TRP A 1 501 ? 18.974 0.236 -6.284 1.00 94.81 501 TRP A CA 1
ATOM 3762 C C . TRP A 1 501 ? 20.171 0.742 -5.485 1.00 94.81 501 TRP A C 1
ATOM 3764 O O . TRP A 1 501 ? 20.987 -0.034 -4.991 1.00 94.81 501 TRP A O 1
ATOM 3774 N N . ARG A 1 502 ? 20.269 2.064 -5.328 1.00 93.38 502 ARG A N 1
ATOM 3775 C CA . ARG A 1 502 ? 21.375 2.714 -4.611 1.00 93.38 502 ARG A CA 1
ATOM 3776 C C . ARG A 1 502 ? 20.926 3.184 -3.240 1.00 93.38 502 ARG A C 1
ATOM 3778 O O . ARG A 1 502 ? 19.770 3.541 -3.044 1.00 93.38 502 ARG A O 1
ATOM 3785 N N . TRP A 1 503 ? 21.854 3.262 -2.300 1.00 93.88 503 TRP A N 1
ATOM 3786 C CA . TRP A 1 503 ? 21.633 3.930 -1.023 1.00 93.88 503 TRP A CA 1
ATOM 3787 C C . TRP A 1 503 ? 21.788 5.444 -1.166 1.00 93.88 503 TRP A C 1
ATOM 3789 O O . TRP A 1 503 ? 22.896 5.924 -1.395 1.00 93.88 503 TRP A O 1
ATOM 3799 N N . LEU A 1 504 ? 20.701 6.213 -1.033 1.00 92.88 504 LEU A N 1
ATOM 3800 C CA . LEU A 1 504 ? 20.715 7.676 -1.207 1.00 92.88 504 LEU A CA 1
ATOM 3801 C C . LEU A 1 504 ? 20.232 8.446 0.037 1.00 92.88 504 LEU A C 1
ATOM 3803 O O . LEU A 1 504 ? 20.081 9.666 -0.030 1.00 92.88 504 LEU A O 1
ATOM 3807 N N . HIS A 1 505 ? 20.034 7.767 1.173 1.00 90.06 505 HIS A N 1
ATOM 3808 C CA . HIS A 1 505 ? 19.470 8.370 2.386 1.00 90.06 505 HIS A CA 1
ATOM 3809 C C . HIS A 1 505 ? 20.289 9.538 2.944 1.00 90.06 505 HIS A C 1
ATOM 3811 O O . HIS A 1 505 ? 19.753 10.622 3.174 1.00 90.06 505 HIS A O 1
ATOM 3817 N N . SER A 1 506 ? 21.581 9.316 3.190 1.00 87.31 506 SER A N 1
ATOM 3818 C CA . SER A 1 506 ? 22.448 10.321 3.793 1.00 87.31 506 SER A CA 1
ATOM 3819 C C . SER A 1 506 ? 23.816 10.327 3.136 1.00 87.31 506 SER A C 1
ATOM 3821 O O . SER A 1 506 ? 24.578 9.368 3.248 1.00 87.31 506 SER A O 1
ATOM 3823 N N . SER A 1 507 ? 24.164 11.447 2.501 1.00 79.06 507 SER A N 1
ATOM 3824 C CA . SER A 1 507 ? 25.494 11.648 1.919 1.00 79.06 507 SER A CA 1
ATOM 3825 C C . SER A 1 507 ? 26.600 11.748 2.972 1.00 79.06 507 SER A C 1
ATOM 3827 O O . SER A 1 507 ? 27.774 11.679 2.620 1.00 79.06 507 SER A O 1
ATOM 3829 N N . SER A 1 508 ? 26.254 11.909 4.257 1.00 81.69 508 SER A N 1
ATOM 3830 C CA . SER A 1 508 ? 27.229 11.824 5.350 1.00 81.69 508 SER A CA 1
ATOM 3831 C C . SER A 1 508 ? 27.636 10.380 5.667 1.00 81.69 508 SER A C 1
ATOM 3833 O O . SER A 1 508 ? 28.727 10.165 6.193 1.00 81.69 508 SER A O 1
ATOM 3835 N N . GLU A 1 509 ? 26.827 9.385 5.291 1.00 80.94 509 GLU A N 1
ATOM 3836 C CA . GLU A 1 509 ? 27.177 7.962 5.360 1.00 80.94 509 GLU A CA 1
ATOM 3837 C C . GLU A 1 509 ? 27.937 7.537 4.095 1.00 80.94 509 GLU A C 1
ATOM 3839 O O . GLU A 1 509 ? 27.509 6.693 3.303 1.00 80.94 509 GLU A O 1
ATOM 3844 N N . THR A 1 510 ? 29.104 8.149 3.900 1.00 80.75 510 THR A N 1
ATOM 3845 C CA . THR A 1 510 ? 29.916 8.023 2.679 1.00 80.75 510 THR A CA 1
ATOM 3846 C C . THR A 1 510 ? 30.352 6.595 2.352 1.00 80.75 510 THR A C 1
ATOM 3848 O O . THR A 1 510 ? 30.689 6.319 1.208 1.00 80.75 510 THR A O 1
ATOM 3851 N N . ALA A 1 511 ? 30.337 5.675 3.324 1.00 85.38 511 ALA A N 1
ATOM 3852 C CA . ALA A 1 511 ? 30.704 4.273 3.115 1.00 85.38 511 ALA A CA 1
ATOM 3853 C C . ALA A 1 511 ? 29.754 3.524 2.163 1.00 85.38 511 ALA A C 1
ATOM 3855 O O . ALA A 1 511 ? 30.145 2.504 1.592 1.00 85.38 511 ALA A O 1
ATOM 3856 N N . TRP A 1 512 ? 28.519 4.014 2.024 1.00 87.06 512 TRP A N 1
ATOM 3857 C CA . TRP A 1 512 ? 27.461 3.337 1.277 1.00 87.06 512 TRP A CA 1
ATOM 3858 C C . TRP A 1 512 ? 26.705 4.260 0.329 1.00 87.06 512 TRP A C 1
ATOM 3860 O O . TRP A 1 512 ? 26.034 3.766 -0.568 1.00 87.06 512 TRP A O 1
ATOM 3870 N N . TYR A 1 513 ? 26.773 5.581 0.520 1.00 88.75 513 TYR A N 1
ATOM 3871 C CA . TYR A 1 513 ? 26.048 6.526 -0.324 1.00 88.75 513 TYR A CA 1
ATOM 3872 C C . TYR A 1 513 ? 26.407 6.359 -1.807 1.00 88.75 513 TYR A C 1
ATOM 3874 O O . TYR A 1 513 ? 27.570 6.454 -2.192 1.00 88.75 513 TYR A O 1
ATOM 3882 N N . GLY A 1 514 ? 25.389 6.141 -2.637 1.00 89.00 514 GLY A N 1
ATOM 3883 C CA . GLY A 1 514 ? 25.521 5.871 -4.065 1.00 89.00 514 GLY A CA 1
ATOM 3884 C C . GLY A 1 514 ? 25.792 4.406 -4.418 1.00 89.00 514 GLY A C 1
ATOM 3885 O O . GLY A 1 514 ? 25.695 4.074 -5.595 1.00 89.00 514 GLY A O 1
ATOM 3886 N N . ASP A 1 515 ? 26.059 3.537 -3.440 1.00 86.81 515 ASP A N 1
ATOM 3887 C CA . ASP A 1 515 ? 26.322 2.113 -3.651 1.00 86.81 515 ASP A CA 1
ATOM 3888 C C . ASP A 1 515 ? 25.073 1.247 -3.422 1.00 86.81 515 ASP A C 1
ATOM 3890 O O . ASP A 1 515 ? 24.164 1.592 -2.666 1.00 86.81 515 ASP A O 1
ATOM 3894 N N . ASP A 1 516 ? 25.068 0.061 -4.027 1.00 88.00 516 ASP A N 1
ATOM 3895 C CA . ASP A 1 516 ? 23.999 -0.941 -3.962 1.00 88.00 516 ASP A CA 1
ATOM 3896 C C . ASP A 1 516 ? 24.299 -2.080 -2.966 1.00 88.00 516 ASP A C 1
ATOM 3898 O O . ASP A 1 516 ? 23.959 -3.236 -3.204 1.00 88.00 516 ASP A O 1
ATOM 3902 N N . LYS A 1 517 ? 25.030 -1.781 -1.886 1.00 87.06 517 LYS A N 1
ATOM 3903 C CA . LYS A 1 517 ? 25.580 -2.784 -0.946 1.00 87.06 517 LYS A CA 1
ATOM 3904 C C . LYS A 1 517 ? 25.250 -2.492 0.527 1.00 87.06 517 LYS A C 1
ATOM 3906 O O . LYS A 1 517 ? 25.920 -2.985 1.439 1.00 87.06 517 LYS A O 1
ATOM 3911 N N . HIS A 1 518 ? 24.249 -1.644 0.778 1.00 91.25 518 HIS A N 1
ATOM 3912 C CA . HIS A 1 518 ? 23.824 -1.307 2.135 1.00 91.25 518 HIS A CA 1
ATOM 3913 C C . HIS A 1 518 ? 22.982 -2.438 2.743 1.00 91.25 518 HIS A C 1
ATOM 3915 O O . HIS A 1 518 ? 21.760 -2.464 2.621 1.00 91.25 518 HIS A O 1
ATOM 3921 N N . VAL A 1 519 ? 23.651 -3.373 3.426 1.00 90.81 519 VAL A N 1
ATOM 3922 C CA . VAL A 1 519 ? 23.091 -4.667 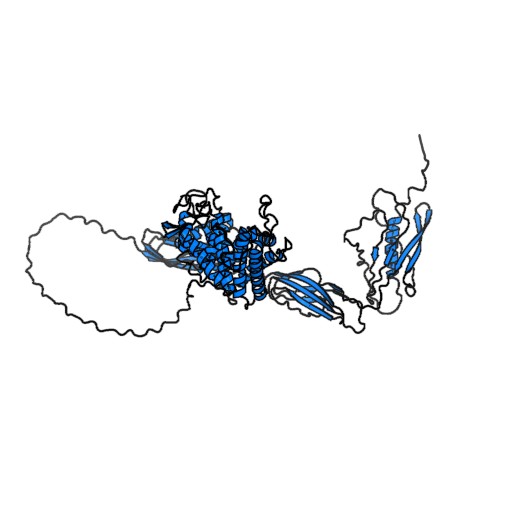3.868 1.00 90.81 519 VAL A CA 1
ATOM 3923 C C . VAL A 1 519 ? 21.729 -4.569 4.564 1.00 90.81 519 VAL A C 1
ATOM 3925 O O . VAL A 1 519 ? 20.870 -5.411 4.331 1.00 90.81 519 VAL A O 1
ATOM 3928 N N . MET A 1 520 ? 21.519 -3.585 5.447 1.00 90.94 520 MET A N 1
ATOM 3929 C CA . MET A 1 520 ? 20.241 -3.463 6.164 1.00 90.94 520 MET A CA 1
ATOM 3930 C C . MET A 1 520 ? 19.083 -3.215 5.197 1.00 90.94 520 MET A C 1
ATOM 3932 O O . MET A 1 520 ? 18.028 -3.819 5.337 1.00 90.94 520 MET A O 1
ATOM 3936 N N . ASP A 1 521 ? 19.286 -2.353 4.212 1.00 93.38 521 ASP A N 1
ATOM 3937 C CA . ASP A 1 521 ? 18.213 -1.887 3.339 1.00 93.38 521 ASP A CA 1
ATOM 3938 C C . ASP A 1 521 ? 18.077 -2.726 2.086 1.00 93.38 521 ASP A C 1
ATOM 3940 O O . ASP A 1 521 ? 16.975 -2.835 1.554 1.00 93.38 521 ASP A O 1
ATOM 3944 N N . GLU A 1 522 ? 19.145 -3.431 1.708 1.00 93.00 522 GLU A N 1
ATOM 3945 C CA . GLU A 1 522 ? 19.027 -4.622 0.878 1.00 93.00 522 GLU A CA 1
ATOM 3946 C C . GLU A 1 522 ? 18.067 -5.623 1.527 1.00 93.00 522 GLU A C 1
ATOM 3948 O O . GLU A 1 522 ? 17.093 -6.001 0.892 1.00 93.00 522 GLU A O 1
ATOM 3953 N N . ILE A 1 523 ? 18.256 -5.988 2.800 1.00 95.25 523 ILE A N 1
ATOM 3954 C CA . ILE A 1 523 ? 17.348 -6.924 3.483 1.00 95.25 523 ILE A CA 1
ATOM 3955 C C . ILE A 1 523 ? 15.906 -6.407 3.505 1.00 95.25 523 ILE A C 1
ATOM 3957 O O . ILE A 1 523 ? 14.992 -7.132 3.119 1.00 95.25 523 ILE A O 1
ATOM 3961 N N . MET A 1 524 ? 15.696 -5.163 3.950 1.00 95.38 524 MET A N 1
ATOM 3962 C CA . MET A 1 524 ? 14.352 -4.577 4.038 1.00 95.38 524 MET A CA 1
ATOM 3963 C C . MET A 1 524 ? 13.649 -4.577 2.673 1.00 95.38 524 MET A C 1
ATOM 3965 O O . MET A 1 524 ? 12.477 -4.930 2.578 1.00 95.38 524 MET A O 1
ATOM 3969 N N . THR A 1 525 ? 14.374 -4.212 1.614 1.00 97.31 525 THR A N 1
ATOM 3970 C CA . THR A 1 525 ? 13.833 -4.132 0.252 1.00 97.31 525 THR A CA 1
ATOM 3971 C C . THR A 1 525 ? 13.577 -5.509 -0.347 1.00 97.31 525 THR A C 1
ATOM 3973 O O . THR A 1 525 ? 12.530 -5.726 -0.941 1.00 97.31 525 THR A O 1
ATOM 3976 N N . HIS A 1 526 ? 14.477 -6.474 -0.172 1.00 97.25 526 HIS A N 1
ATOM 3977 C CA . HIS A 1 526 ? 14.307 -7.799 -0.776 1.00 97.25 526 HIS A CA 1
ATOM 3978 C C . HIS A 1 526 ? 13.281 -8.654 -0.023 1.00 97.25 526 HIS A C 1
ATOM 3980 O O . HIS A 1 526 ? 12.627 -9.492 -0.636 1.00 97.25 526 HIS A O 1
ATOM 3986 N N . GLY A 1 527 ? 13.051 -8.381 1.268 1.00 98.12 527 GLY A N 1
ATOM 3987 C CA . GLY A 1 527 ? 11.893 -8.902 1.996 1.00 98.12 527 GLY A CA 1
ATOM 3988 C C . GLY A 1 527 ? 10.562 -8.446 1.394 1.00 98.12 527 GLY A C 1
ATOM 3989 O O . GLY A 1 527 ? 9.645 -9.254 1.286 1.00 98.12 527 GLY A O 1
ATOM 3990 N N . LEU A 1 528 ? 10.469 -7.180 0.967 1.00 98.56 528 LEU A N 1
ATOM 3991 C CA . LEU A 1 528 ? 9.319 -6.663 0.215 1.00 98.56 528 LEU A CA 1
ATOM 3992 C C . LEU A 1 528 ? 9.214 -7.317 -1.167 1.00 98.56 528 LEU A C 1
ATOM 3994 O O . LEU A 1 528 ? 8.150 -7.792 -1.543 1.00 98.56 528 LEU A O 1
ATOM 3998 N N . VAL A 1 529 ? 10.310 -7.357 -1.931 1.00 98.75 529 VAL A N 1
ATOM 3999 C CA . VAL A 1 529 ? 10.288 -7.915 -3.294 1.00 98.75 529 VAL A CA 1
ATOM 4000 C C . VAL A 1 529 ? 9.871 -9.389 -3.285 1.00 98.75 529 VAL A C 1
ATOM 4002 O O . VAL A 1 529 ? 9.135 -9.805 -4.172 1.00 98.75 529 VAL A O 1
ATOM 4005 N N . ALA A 1 530 ? 10.264 -10.167 -2.271 1.00 98.81 530 ALA A N 1
ATOM 4006 C CA . ALA A 1 530 ? 9.826 -11.555 -2.116 1.00 98.81 530 ALA A CA 1
ATOM 4007 C C . ALA A 1 530 ? 8.313 -11.684 -1.886 1.00 98.81 530 ALA A C 1
ATOM 4009 O O . ALA A 1 530 ? 7.676 -12.528 -2.513 1.00 98.81 530 ALA A O 1
ATOM 4010 N N . GLN A 1 531 ? 7.731 -10.813 -1.057 1.00 98.69 531 GLN A N 1
ATOM 4011 C CA . GLN A 1 531 ? 6.281 -10.734 -0.861 1.00 98.69 531 GLN A CA 1
ATOM 4012 C C . GLN A 1 531 ? 5.558 -10.378 -2.172 1.00 98.69 531 GLN A C 1
ATOM 4014 O O . GLN A 1 531 ? 4.591 -11.034 -2.547 1.00 98.69 531 GLN A O 1
ATOM 4019 N N . VAL A 1 532 ? 6.060 -9.380 -2.906 1.00 98.81 532 VAL A N 1
ATOM 4020 C CA . VAL A 1 532 ? 5.496 -8.947 -4.197 1.00 98.81 532 VAL A CA 1
ATOM 4021 C C . VAL A 1 532 ? 5.587 -10.047 -5.256 1.00 98.81 532 VAL A C 1
ATOM 4023 O O . VAL A 1 532 ? 4.619 -10.294 -5.972 1.00 98.81 532 VAL A O 1
ATOM 4026 N N . ALA A 1 533 ? 6.731 -10.728 -5.355 1.00 98.75 533 ALA A N 1
ATOM 4027 C CA . ALA A 1 533 ? 6.913 -11.851 -6.269 1.00 98.75 533 ALA A CA 1
ATOM 4028 C C . ALA A 1 533 ? 5.888 -12.957 -5.989 1.00 98.75 533 ALA A C 1
ATOM 4030 O O . ALA A 1 533 ? 5.282 -13.485 -6.919 1.00 98.75 533 ALA A O 1
ATOM 4031 N N . TRP A 1 534 ? 5.651 -13.259 -4.710 1.00 98.50 534 TRP A N 1
ATOM 4032 C CA . TRP A 1 534 ? 4.645 -14.232 -4.302 1.00 98.50 534 TRP A CA 1
ATOM 4033 C C . TRP A 1 534 ? 3.217 -13.790 -4.640 1.00 98.50 534 TRP A C 1
ATOM 4035 O O . TRP A 1 534 ? 2.459 -14.588 -5.189 1.00 98.50 534 TRP A O 1
ATOM 4045 N N . ALA A 1 535 ? 2.872 -12.521 -4.396 1.00 98.62 535 ALA A N 1
ATOM 4046 C CA . ALA A 1 535 ? 1.574 -11.963 -4.774 1.00 98.62 535 ALA A CA 1
ATOM 4047 C C . ALA A 1 535 ? 1.300 -12.145 -6.275 1.00 98.62 535 ALA A C 1
ATOM 4049 O O . ALA A 1 535 ? 0.225 -12.593 -6.664 1.00 98.62 535 ALA A O 1
ATOM 4050 N N . PHE A 1 536 ? 2.279 -11.853 -7.135 1.00 98.75 536 PHE A N 1
ATOM 4051 C CA . PHE A 1 536 ? 2.115 -12.060 -8.573 1.00 98.75 536 PHE A CA 1
ATOM 4052 C C . PHE A 1 536 ? 2.088 -13.538 -8.968 1.00 98.75 536 PHE A C 1
ATOM 4054 O O . PHE A 1 536 ? 1.291 -13.898 -9.830 1.00 98.75 536 PHE A O 1
ATOM 4061 N N . GLU A 1 537 ? 2.887 -14.407 -8.339 1.00 98.12 537 GLU A N 1
ATOM 4062 C CA . GLU A 1 537 ? 2.864 -15.849 -8.633 1.00 98.12 537 GLU A CA 1
ATOM 4063 C C . GLU A 1 537 ? 1.496 -16.468 -8.319 1.00 98.12 537 GLU A C 1
ATOM 4065 O O . GLU A 1 537 ? 0.973 -17.236 -9.126 1.00 98.12 537 GLU A O 1
ATOM 4070 N N . GLN A 1 538 ? 0.869 -16.078 -7.206 1.00 97.06 538 GLN A N 1
ATOM 4071 C CA . GLN A 1 538 ? -0.484 -16.524 -6.844 1.00 97.06 538 GLN A CA 1
ATOM 4072 C C . GLN A 1 538 ? -1.553 -16.103 -7.860 1.00 97.06 538 GLN A C 1
ATOM 4074 O O . GLN A 1 538 ? -2.540 -16.806 -8.058 1.00 97.06 538 GLN A O 1
ATOM 4079 N N . ASN A 1 539 ? -1.340 -14.976 -8.539 1.00 98.06 539 ASN A N 1
ATOM 4080 C CA . ASN A 1 539 ? -2.303 -14.379 -9.464 1.00 98.06 539 ASN A CA 1
ATOM 4081 C C . ASN A 1 539 ? -1.889 -14.505 -10.932 1.00 98.06 539 ASN A C 1
ATOM 4083 O O . ASN A 1 539 ? -2.518 -13.909 -11.804 1.00 98.06 539 ASN A O 1
ATOM 4087 N N . ARG A 1 540 ? -0.850 -15.291 -11.230 1.00 97.56 540 ARG A N 1
ATOM 4088 C CA . ARG A 1 540 ? -0.193 -15.352 -12.545 1.00 97.56 540 ARG A CA 1
ATOM 4089 C C . ARG A 1 540 ? -1.119 -15.661 -13.722 1.00 97.56 540 ARG A C 1
ATOM 4091 O O . ARG A 1 540 ? -0.822 -15.287 -14.854 1.00 97.56 540 ARG A O 1
ATOM 4098 N N . ASP A 1 541 ? -2.200 -16.392 -13.461 1.00 95.75 541 ASP A N 1
ATOM 4099 C CA . ASP A 1 541 ? -3.162 -16.852 -14.465 1.00 95.75 541 ASP A CA 1
ATOM 4100 C C . ASP A 1 541 ? -4.417 -15.965 -14.534 1.00 95.75 541 ASP A C 1
ATOM 4102 O O . ASP A 1 541 ? -5.253 -16.138 -15.425 1.00 95.75 541 ASP A O 1
ATOM 4106 N N . LEU A 1 542 ? -4.558 -15.008 -13.611 1.00 92.12 542 LEU A N 1
ATOM 4107 C CA . LEU A 1 542 ? -5.680 -14.079 -13.585 1.00 92.12 542 LEU A CA 1
ATOM 4108 C C . LEU A 1 542 ? -5.479 -12.938 -14.583 1.00 92.12 542 LEU A C 1
ATOM 4110 O O . LEU A 1 542 ? -4.364 -12.558 -14.939 1.00 92.12 542 LEU A O 1
ATOM 4114 N N . LYS A 1 543 ? -6.599 -12.371 -15.034 1.00 90.31 543 LYS A N 1
ATOM 4115 C CA . LYS A 1 543 ? -6.600 -11.193 -15.901 1.00 90.31 543 LYS A CA 1
ATOM 4116 C C . LYS A 1 543 ? -6.679 -9.937 -15.049 1.00 90.31 543 LYS A C 1
ATOM 4118 O O . LYS A 1 543 ? -7.671 -9.732 -14.358 1.00 90.31 543 LYS A O 1
ATOM 4123 N N . SER A 1 544 ? -5.663 -9.093 -15.163 1.00 89.94 544 SER A N 1
ATOM 4124 C CA . SER A 1 544 ? -5.670 -7.757 -14.577 1.00 89.94 544 SER A CA 1
ATOM 4125 C C . SER A 1 544 ? -6.795 -6.889 -15.167 1.00 89.94 544 SER A C 1
ATOM 4127 O O . SER A 1 544 ? -6.987 -6.898 -16.391 1.00 89.94 544 SER A O 1
ATOM 4129 N N . PRO A 1 545 ? -7.499 -6.093 -14.341 1.00 82.62 545 PRO A N 1
ATOM 4130 C CA . PRO A 1 545 ? -8.472 -5.118 -14.821 1.00 82.62 545 PRO A CA 1
ATOM 4131 C C . PRO A 1 545 ? -7.831 -3.960 -15.607 1.00 82.62 545 PRO A C 1
ATOM 4133 O O . PRO A 1 545 ? -8.513 -3.358 -16.435 1.00 82.62 545 PRO A O 1
ATOM 4136 N N . ASN A 1 546 ? -6.536 -3.671 -15.414 1.00 80.88 546 ASN A N 1
ATOM 4137 C CA . ASN A 1 546 ? -5.804 -2.627 -16.145 1.00 80.88 546 ASN A CA 1
ATOM 4138 C C . ASN A 1 546 ? -4.779 -3.169 -17.160 1.00 80.88 546 ASN A C 1
ATOM 4140 O O . ASN A 1 546 ? -3.929 -2.418 -17.647 1.00 80.88 546 ASN A O 1
ATOM 4144 N N . GLY A 1 547 ? -4.855 -4.457 -17.509 1.00 85.75 547 GLY A N 1
ATOM 4145 C CA . GLY A 1 547 ? -3.993 -5.073 -18.524 1.00 85.75 547 GLY A CA 1
ATOM 4146 C C . GLY A 1 547 ? -2.557 -5.356 -18.066 1.00 85.75 547 GLY A C 1
ATOM 4147 O O . GLY A 1 547 ? -1.665 -5.491 -18.907 1.00 85.75 547 GLY A O 1
ATOM 4148 N N . VAL A 1 548 ? -2.314 -5.444 -16.755 1.00 89.12 548 VAL A N 1
ATOM 4149 C CA . VAL A 1 548 ? -1.047 -5.930 -16.192 1.00 89.12 548 VAL A CA 1
ATOM 4150 C C . VAL A 1 548 ? -0.867 -7.418 -16.515 1.00 89.12 548 VAL A C 1
ATOM 4152 O O . VAL A 1 548 ? -1.773 -8.230 -16.331 1.00 89.12 548 VAL A O 1
ATOM 4155 N N . ASP A 1 549 ? 0.326 -7.783 -16.983 1.00 93.19 549 ASP A N 1
ATOM 4156 C CA . ASP A 1 549 ? 0.727 -9.178 -17.172 1.00 93.19 549 ASP A CA 1
ATOM 4157 C C . ASP A 1 549 ? 1.318 -9.723 -15.865 1.00 93.19 549 ASP A C 1
ATOM 4159 O O . ASP A 1 549 ? 2.514 -9.575 -15.595 1.00 93.19 549 ASP A O 1
ATOM 4163 N N . TYR A 1 550 ? 0.468 -10.321 -15.025 1.00 97.62 550 TYR A N 1
ATOM 4164 C CA . TYR A 1 550 ? 0.891 -10.870 -13.734 1.00 97.62 550 TYR A CA 1
ATOM 4165 C C . TYR A 1 550 ? 1.899 -12.010 -13.873 1.00 97.62 550 TYR A C 1
ATOM 4167 O O . TYR A 1 550 ? 2.767 -12.145 -13.012 1.00 97.62 550 TYR A O 1
ATOM 4175 N N . ARG A 1 551 ? 1.852 -12.788 -14.963 1.00 96.94 551 ARG A N 1
ATOM 4176 C CA . ARG A 1 551 ? 2.857 -13.826 -15.213 1.00 96.94 551 ARG A CA 1
ATOM 4177 C C . ARG A 1 551 ? 4.226 -13.206 -15.450 1.00 96.94 551 ARG A C 1
ATOM 4179 O O . ARG A 1 551 ? 5.185 -13.637 -14.819 1.00 96.94 551 ARG A O 1
ATOM 4186 N N . GLU A 1 552 ? 4.319 -12.179 -16.297 1.00 97.31 552 GLU A N 1
ATOM 4187 C CA . GLU A 1 552 ? 5.596 -11.480 -16.508 1.00 97.31 552 GLU A CA 1
ATOM 4188 C C . GLU A 1 552 ? 6.127 -10.886 -15.204 1.00 97.31 552 GLU A C 1
ATOM 4190 O O . GLU A 1 552 ? 7.332 -10.948 -14.954 1.00 97.31 552 GLU A O 1
ATOM 4195 N N . ARG A 1 553 ? 5.244 -10.352 -14.349 1.00 97.69 553 ARG A N 1
ATOM 4196 C CA . ARG A 1 553 ? 5.658 -9.799 -13.052 1.00 97.69 553 ARG A CA 1
ATOM 4197 C C . ARG A 1 553 ? 6.204 -10.881 -12.131 1.00 97.69 553 ARG A C 1
ATOM 4199 O O . ARG A 1 553 ? 7.256 -10.674 -11.525 1.00 97.69 553 ARG A O 1
ATOM 4206 N N . ALA A 1 554 ? 5.509 -12.012 -12.041 1.00 97.44 554 ALA A N 1
ATOM 4207 C CA . ALA A 1 554 ? 5.929 -13.155 -11.241 1.00 97.44 554 ALA A CA 1
ATOM 4208 C C . ALA A 1 554 ? 7.300 -13.676 -11.696 1.00 97.44 554 ALA A C 1
ATOM 4210 O O . ALA A 1 554 ? 8.211 -13.810 -10.873 1.00 97.44 554 ALA A O 1
ATOM 4211 N N . ASP A 1 555 ? 7.467 -13.883 -13.007 1.00 95.00 555 ASP A N 1
ATOM 4212 C CA . ASP A 1 555 ? 8.709 -14.376 -13.606 1.00 95.00 555 ASP A CA 1
ATOM 4213 C C . ASP A 1 555 ? 9.864 -13.391 -13.347 1.00 95.00 555 ASP A C 1
ATOM 4215 O O . ASP A 1 555 ? 10.907 -13.776 -12.813 1.00 95.00 555 ASP A O 1
ATOM 4219 N N . PHE A 1 556 ? 9.665 -12.096 -13.625 1.00 97.44 556 PHE A N 1
ATOM 4220 C CA . PHE A 1 556 ? 10.707 -11.082 -13.445 1.00 97.44 556 PHE A CA 1
ATOM 4221 C C . PHE A 1 556 ? 11.170 -10.955 -11.990 1.00 97.44 556 PHE A C 1
ATOM 4223 O O . PHE A 1 556 ? 12.375 -10.940 -11.725 1.00 97.44 556 PHE A O 1
ATOM 4230 N N . TRP A 1 557 ? 10.241 -10.825 -11.039 1.00 98.06 557 TRP A N 1
ATOM 4231 C CA . TRP A 1 557 ? 10.619 -10.620 -9.639 1.00 98.06 557 TRP A CA 1
ATOM 4232 C C . TRP A 1 557 ? 11.239 -11.876 -9.024 1.00 98.06 557 TRP A C 1
ATOM 4234 O O . TRP A 1 557 ? 12.171 -11.764 -8.226 1.00 98.06 557 TRP A O 1
ATOM 4244 N N . SER A 1 558 ? 10.800 -13.064 -9.442 1.00 97.00 558 SER A N 1
ATOM 4245 C CA . SER A 1 558 ? 11.427 -14.327 -9.040 1.00 97.00 558 SER A CA 1
ATOM 4246 C C . SER A 1 558 ? 12.855 -14.454 -9.579 1.00 97.00 558 SER A C 1
ATOM 4248 O O . SER A 1 558 ? 13.765 -14.818 -8.830 1.00 97.00 558 SER A O 1
ATOM 4250 N N . ASP A 1 559 ? 13.082 -14.110 -10.850 1.00 94.06 559 ASP A N 1
ATOM 4251 C CA . ASP A 1 559 ? 14.418 -14.073 -11.462 1.00 94.06 559 ASP A CA 1
ATOM 4252 C C . ASP A 1 559 ? 15.336 -13.093 -10.735 1.00 94.06 559 ASP A C 1
ATOM 4254 O O . ASP A 1 559 ? 16.443 -13.451 -10.325 1.00 94.06 559 ASP A O 1
ATOM 4258 N N . TYR A 1 560 ? 14.833 -11.886 -10.484 1.00 96.19 560 TYR A N 1
ATOM 4259 C CA . TYR A 1 560 ? 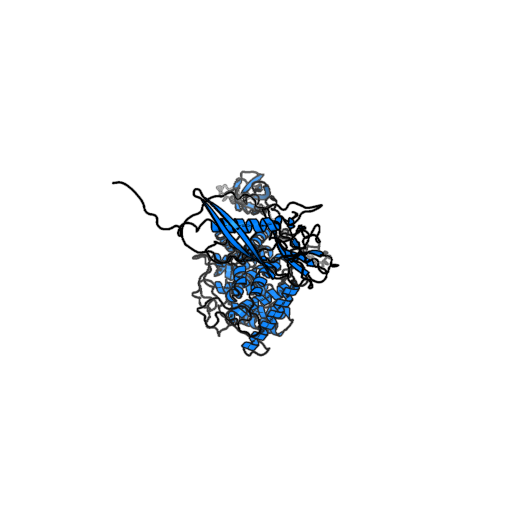15.554 -10.843 -9.769 1.00 96.19 560 TYR A CA 1
ATOM 4260 C C . TYR A 1 560 ? 16.024 -11.293 -8.376 1.00 96.19 560 TYR A C 1
ATOM 4262 O O . TYR A 1 560 ? 17.177 -11.060 -8.011 1.00 96.19 560 TYR A O 1
ATOM 4270 N N . LEU A 1 561 ? 15.170 -11.966 -7.594 1.00 96.25 561 LEU A N 1
ATOM 4271 C CA . LEU A 1 561 ? 15.535 -12.451 -6.255 1.00 96.25 561 LEU A CA 1
ATOM 4272 C C . LEU A 1 561 ? 16.628 -13.527 -6.303 1.00 96.25 561 LEU A C 1
ATOM 4274 O O . LEU A 1 561 ? 17.533 -13.517 -5.462 1.00 96.25 561 LEU A O 1
ATOM 4278 N N . ARG A 1 562 ? 16.572 -14.430 -7.294 1.00 93.12 562 ARG A N 1
ATOM 4279 C CA . ARG A 1 562 ? 17.607 -15.459 -7.507 1.00 93.12 562 ARG A CA 1
ATOM 4280 C C . ARG A 1 562 ? 18.957 -14.827 -7.831 1.00 93.12 562 ARG A C 1
ATOM 4282 O O . ARG A 1 562 ? 19.975 -15.208 -7.242 1.00 93.12 562 ARG A O 1
ATOM 4289 N N . ASP A 1 563 ? 18.952 -13.838 -8.716 1.00 91.69 563 ASP A N 1
ATOM 4290 C CA . ASP A 1 563 ? 20.143 -13.088 -9.104 1.00 91.69 563 ASP A CA 1
ATOM 4291 C C . ASP A 1 563 ? 20.717 -12.289 -7.927 1.00 91.69 563 ASP A C 1
ATOM 4293 O O . ASP A 1 563 ? 21.922 -12.360 -7.656 1.00 91.69 563 ASP A O 1
ATOM 4297 N N . TRP A 1 564 ? 19.860 -11.594 -7.172 1.00 92.00 564 TRP A N 1
ATOM 4298 C CA . TRP A 1 564 ? 20.264 -10.852 -5.980 1.00 92.00 564 TRP A CA 1
ATOM 4299 C C . TRP A 1 564 ? 20.934 -11.750 -4.939 1.00 92.00 564 TRP A C 1
ATOM 4301 O O . TRP A 1 564 ? 22.029 -11.428 -4.469 1.00 92.00 564 TRP A O 1
ATOM 4311 N N . GLU A 1 565 ? 20.327 -12.884 -4.581 1.00 93.00 565 GLU A N 1
ATOM 4312 C CA . GLU A 1 565 ? 20.902 -13.770 -3.567 1.00 93.00 565 GLU A CA 1
ATOM 4313 C C . GLU A 1 565 ? 22.257 -14.331 -4.021 1.00 93.00 565 GLU A C 1
ATOM 4315 O O . GLU A 1 565 ? 23.227 -14.313 -3.255 1.00 93.00 565 GLU A O 1
ATOM 4320 N N . SER A 1 566 ? 22.344 -14.797 -5.272 1.00 90.12 566 SER A N 1
ATOM 4321 C CA . SER A 1 566 ? 23.586 -15.306 -5.865 1.00 90.12 566 SER A CA 1
ATOM 4322 C C . SER A 1 566 ? 24.709 -14.266 -5.781 1.00 90.12 566 SER A C 1
ATOM 4324 O O . SER A 1 566 ? 25.802 -14.538 -5.264 1.00 90.12 566 SER A O 1
ATOM 4326 N N . LYS A 1 567 ? 24.406 -13.030 -6.189 1.00 86.62 567 LYS A N 1
ATOM 4327 C CA . LYS A 1 567 ? 25.305 -11.875 -6.121 1.00 86.62 567 LYS A CA 1
ATOM 4328 C C . LYS A 1 567 ? 25.726 -11.570 -4.690 1.00 86.62 567 LYS A C 1
ATOM 4330 O O . LYS A 1 567 ? 26.917 -11.411 -4.404 1.00 86.62 567 LYS A O 1
ATOM 4335 N N . TRP A 1 568 ? 24.763 -11.495 -3.778 1.00 90.12 568 TRP A N 1
ATOM 4336 C CA . TRP A 1 568 ? 25.023 -11.179 -2.384 1.00 90.12 568 TRP A CA 1
ATOM 4337 C C . TRP A 1 568 ? 25.957 -12.224 -1.764 1.00 90.12 568 TRP A C 1
ATOM 4339 O O . TRP A 1 568 ? 26.948 -11.866 -1.115 1.00 90.12 568 TRP A O 1
ATOM 4349 N N . ARG A 1 569 ? 25.717 -13.516 -2.028 1.00 91.75 569 ARG A N 1
ATOM 4350 C CA . ARG A 1 569 ? 26.586 -14.614 -1.581 1.00 91.75 569 ARG A CA 1
ATOM 4351 C C . ARG A 1 569 ? 27.992 -14.495 -2.162 1.00 91.75 569 ARG A C 1
ATOM 4353 O O . ARG A 1 569 ? 28.959 -14.608 -1.406 1.00 91.75 569 ARG A O 1
ATOM 4360 N N . ALA A 1 570 ? 28.122 -14.209 -3.458 1.00 89.88 570 ALA A N 1
ATOM 4361 C CA . ALA A 1 570 ? 29.415 -14.042 -4.119 1.00 89.88 570 ALA A CA 1
ATOM 4362 C C . ALA A 1 570 ? 30.223 -12.878 -3.518 1.00 89.88 570 ALA A C 1
ATOM 4364 O O . ALA A 1 570 ? 31.362 -13.074 -3.082 1.00 89.88 570 ALA A O 1
ATOM 4365 N N . ARG A 1 571 ? 29.611 -11.690 -3.398 1.00 87.38 571 ARG A N 1
ATOM 4366 C CA . ARG A 1 571 ? 30.221 -10.492 -2.788 1.00 87.38 571 ARG A CA 1
ATOM 4367 C C . ARG A 1 571 ? 30.713 -10.755 -1.364 1.00 87.38 571 ARG A C 1
ATOM 4369 O O . ARG A 1 571 ? 31.792 -10.307 -0.980 1.00 87.38 571 ARG A O 1
ATOM 4376 N N . ASN A 1 572 ? 29.941 -11.516 -0.590 1.00 88.69 572 ASN A N 1
ATOM 4377 C CA . ASN A 1 572 ? 30.227 -11.798 0.817 1.00 88.69 572 ASN A CA 1
ATOM 4378 C C . ASN A 1 572 ? 30.985 -13.116 1.046 1.00 88.69 572 ASN A C 1
ATOM 4380 O O . ASN A 1 572 ? 31.197 -13.501 2.199 1.00 88.69 572 ASN A O 1
ATOM 4384 N N . ARG A 1 573 ? 31.426 -13.794 -0.026 1.00 91.81 573 ARG A N 1
ATOM 4385 C CA . ARG A 1 573 ? 32.139 -15.085 0.018 1.00 91.81 573 ARG A CA 1
ATOM 4386 C C . ARG A 1 573 ? 31.404 -16.133 0.865 1.00 91.81 573 ARG A C 1
ATOM 4388 O O . ARG A 1 573 ? 32.006 -16.819 1.692 1.00 91.81 573 ARG A O 1
ATOM 4395 N N . LYS A 1 574 ? 30.087 -16.230 0.684 1.00 91.31 574 LYS A N 1
ATOM 4396 C CA . LYS A 1 574 ? 29.219 -17.189 1.376 1.00 91.31 574 LYS A CA 1
ATOM 4397 C C . LYS A 1 574 ? 28.964 -18.412 0.499 1.00 91.31 574 LYS A C 1
ATOM 4399 O O . LYS A 1 574 ? 28.781 -18.284 -0.707 1.00 91.31 574 LYS A O 1
ATOM 4404 N N . SER A 1 575 ? 28.953 -19.595 1.113 1.00 87.38 575 SER A N 1
ATOM 4405 C CA . SER A 1 575 ? 28.527 -20.840 0.459 1.00 87.38 575 SER A CA 1
ATOM 4406 C C . SER A 1 575 ? 27.009 -20.844 0.236 1.00 87.38 575 SER A C 1
ATOM 4408 O O . SER A 1 575 ? 26.335 -19.899 0.631 1.00 87.38 575 SER A O 1
ATOM 4410 N N . SER A 1 576 ? 26.455 -21.898 -0.371 1.00 79.81 576 SER A N 1
ATOM 4411 C CA . SER A 1 576 ? 25.012 -22.066 -0.626 1.00 79.81 576 SER A CA 1
ATOM 4412 C C . SER A 1 576 ? 24.166 -22.395 0.617 1.00 79.81 576 SER A C 1
ATOM 4414 O O . SER A 1 576 ? 22.948 -22.492 0.515 1.00 79.81 576 SER A O 1
ATOM 4416 N N . GLY A 1 577 ? 24.782 -22.565 1.793 1.00 88.00 577 GLY A N 1
ATOM 4417 C CA . GLY A 1 577 ? 24.083 -22.885 3.044 1.00 88.00 577 GLY A CA 1
ATOM 4418 C C . GLY A 1 577 ? 23.459 -21.674 3.748 1.00 88.00 577 GLY A C 1
ATOM 4419 O O . GLY A 1 577 ? 23.638 -20.530 3.327 1.00 88.00 577 GLY A O 1
ATOM 4420 N N . PHE A 1 578 ? 22.755 -21.936 4.849 1.00 91.62 578 PHE A N 1
ATOM 4421 C CA . PHE A 1 578 ? 22.157 -20.932 5.737 1.00 91.62 578 PHE A CA 1
ATOM 4422 C C . PHE A 1 578 ? 22.849 -20.939 7.120 1.00 91.62 578 PHE A C 1
ATOM 4424 O O . PHE A 1 578 ? 23.391 -21.981 7.503 1.00 91.62 578 PHE A O 1
ATOM 4431 N N . PRO A 1 579 ? 22.861 -19.816 7.868 1.00 90.12 579 PRO A N 1
ATOM 4432 C CA . PRO A 1 579 ? 22.481 -18.472 7.432 1.00 90.12 579 PRO A CA 1
ATOM 4433 C C . PRO A 1 579 ? 23.522 -17.909 6.457 1.00 90.12 579 PRO A C 1
ATOM 4435 O O . PRO A 1 579 ? 24.732 -18.006 6.686 1.00 90.12 579 PRO A O 1
ATOM 4438 N N . PHE A 1 580 ? 23.073 -17.279 5.374 1.00 89.75 580 PHE A N 1
ATOM 4439 C CA . PHE A 1 580 ? 23.995 -16.589 4.467 1.00 89.75 580 PHE A CA 1
ATOM 4440 C C . PHE A 1 580 ? 24.172 -15.124 4.849 1.00 89.75 580 PHE A C 1
ATOM 4442 O O . PHE A 1 580 ? 25.293 -14.614 4.836 1.00 89.75 580 PHE A O 1
ATOM 4449 N N . ILE A 1 581 ? 23.094 -14.498 5.307 1.00 89.56 581 ILE A N 1
ATOM 4450 C CA . ILE A 1 581 ? 23.004 -13.114 5.754 1.00 89.56 581 ILE A CA 1
ATOM 4451 C C . ILE A 1 581 ? 22.392 -13.081 7.159 1.00 89.56 581 ILE A C 1
ATOM 4453 O O . ILE A 1 581 ? 21.612 -13.953 7.524 1.00 89.56 581 ILE A O 1
ATOM 4457 N N . SER A 1 582 ? 22.787 -12.106 7.976 1.00 84.50 582 SER A N 1
ATOM 4458 C CA . SER A 1 582 ? 22.260 -11.941 9.332 1.00 84.50 582 SER A CA 1
ATOM 4459 C C . SER A 1 582 ? 22.287 -10.473 9.745 1.00 84.50 582 SER A C 1
ATOM 4461 O O . SER A 1 582 ? 23.302 -9.790 9.563 1.00 84.50 582 SER A O 1
ATOM 4463 N N . LYS A 1 583 ? 21.206 -9.991 10.361 1.00 86.50 583 LYS A N 1
ATOM 4464 C CA . LYS A 1 583 ? 21.153 -8.683 11.023 1.00 86.50 583 LYS A CA 1
ATOM 4465 C C . LYS A 1 583 ? 20.430 -8.801 12.351 1.00 86.50 583 LYS A C 1
ATOM 4467 O O . LYS A 1 583 ? 19.357 -9.371 12.421 1.00 86.50 583 LYS A O 1
ATOM 4472 N N . HIS A 1 584 ? 21.021 -8.213 13.386 1.00 83.88 584 HIS A N 1
ATOM 4473 C CA . HIS A 1 584 ? 20.546 -8.364 14.760 1.00 83.88 584 HIS A CA 1
ATOM 4474 C C . HIS A 1 584 ? 19.620 -7.232 15.231 1.00 83.88 584 HIS A C 1
ATOM 4476 O O . HIS A 1 584 ? 19.392 -7.117 16.429 1.00 83.88 584 HIS A O 1
ATOM 4482 N N . LEU A 1 585 ? 19.118 -6.389 14.320 1.00 88.50 585 LEU A N 1
ATOM 4483 C CA . LEU A 1 585 ? 18.023 -5.449 14.593 1.00 88.50 585 LEU A CA 1
ATOM 4484 C C . LEU A 1 585 ? 16.695 -6.118 14.224 1.00 88.50 585 LEU A C 1
ATOM 4486 O O . LEU A 1 585 ? 16.637 -6.845 13.233 1.00 88.50 585 LEU A O 1
ATOM 4490 N N . THR A 1 586 ? 15.630 -5.849 14.976 1.00 90.06 586 THR A N 1
ATOM 4491 C CA . THR A 1 586 ? 14.352 -6.569 14.839 1.00 90.06 586 THR A CA 1
ATOM 4492 C C . THR A 1 586 ? 13.710 -6.388 13.461 1.00 90.06 586 THR A C 1
ATOM 4494 O O . THR A 1 586 ? 13.319 -7.366 12.833 1.00 90.06 586 THR A O 1
ATOM 4497 N N . HIS A 1 587 ? 13.660 -5.158 12.940 1.00 90.94 587 HIS A N 1
ATOM 4498 C CA . HIS A 1 587 ? 13.008 -4.862 11.660 1.00 90.94 587 HIS A CA 1
ATOM 4499 C C . HIS A 1 587 ? 13.696 -5.503 10.429 1.00 90.94 587 HIS A C 1
ATOM 4501 O O . HIS A 1 587 ? 12.976 -6.105 9.627 1.00 90.94 587 HIS A O 1
ATOM 4507 N N . PRO A 1 588 ? 15.041 -5.484 10.249 1.00 93.44 588 PRO A N 1
ATOM 4508 C CA . PRO A 1 588 ? 15.660 -6.240 9.163 1.00 93.44 588 PRO A CA 1
ATOM 4509 C C . PRO A 1 588 ? 15.616 -7.749 9.408 1.00 93.44 588 PRO A C 1
ATOM 4511 O O . PRO A 1 588 ? 15.482 -8.493 8.448 1.00 93.44 588 PRO A O 1
ATOM 4514 N N . HIS A 1 589 ? 15.687 -8.229 10.654 1.00 93.12 589 HIS A N 1
ATOM 4515 C CA . HIS A 1 589 ? 15.570 -9.667 10.924 1.00 93.12 589 HIS A CA 1
ATOM 4516 C C . HIS A 1 589 ? 14.217 -10.217 10.483 1.00 93.12 589 HIS A C 1
ATOM 4518 O O . HIS A 1 589 ? 14.171 -11.231 9.796 1.00 93.12 589 HIS A O 1
ATOM 4524 N N . LEU A 1 590 ? 13.130 -9.509 10.797 1.00 94.25 590 LEU A N 1
ATOM 4525 C CA . LEU A 1 590 ? 11.790 -9.847 10.316 1.00 94.25 590 LEU A CA 1
ATOM 4526 C C . LEU A 1 590 ? 11.694 -9.808 8.791 1.00 94.25 590 LEU A C 1
ATOM 4528 O O . LEU A 1 590 ? 11.156 -10.730 8.193 1.00 94.25 590 LEU A O 1
ATOM 4532 N N . ASN A 1 591 ? 12.244 -8.780 8.141 1.00 97.00 591 ASN A N 1
ATOM 4533 C CA . ASN A 1 591 ? 12.219 -8.706 6.676 1.00 97.00 591 ASN A CA 1
ATOM 4534 C C . ASN A 1 591 ? 13.028 -9.827 6.013 1.00 97.00 591 ASN A C 1
ATOM 4536 O O . ASN A 1 591 ? 12.631 -10.322 4.962 1.00 97.00 591 ASN A O 1
ATOM 4540 N N . LEU A 1 592 ? 14.130 -10.255 6.626 1.00 96.31 592 LEU A N 1
ATOM 4541 C CA . LEU A 1 592 ? 14.906 -11.396 6.153 1.00 96.31 592 LEU A CA 1
ATOM 4542 C C . LEU A 1 592 ? 14.165 -12.725 6.375 1.00 96.31 592 LEU A C 1
ATOM 4544 O O . LEU A 1 592 ? 14.178 -13.584 5.497 1.00 96.31 592 LEU A O 1
ATOM 4548 N N . LEU A 1 593 ? 13.468 -12.872 7.503 1.00 96.19 593 LEU A N 1
ATOM 4549 C CA . LEU A 1 593 ? 12.564 -13.996 7.742 1.00 96.19 593 LEU A CA 1
ATOM 4550 C C . LEU A 1 593 ? 11.473 -14.036 6.661 1.00 96.19 593 LEU A C 1
ATOM 4552 O O . LEU A 1 593 ? 11.295 -15.070 6.023 1.00 96.19 593 LEU A O 1
ATOM 4556 N N . ARG A 1 594 ? 10.825 -12.898 6.379 1.00 97.81 594 ARG A N 1
ATOM 4557 C CA . ARG A 1 594 ? 9.844 -12.743 5.293 1.00 97.81 594 ARG A CA 1
ATOM 4558 C C . ARG A 1 594 ? 10.423 -13.113 3.927 1.00 97.81 594 ARG A C 1
ATOM 4560 O O . ARG A 1 594 ? 9.785 -13.842 3.173 1.00 97.81 594 ARG A O 1
ATOM 4567 N N . PHE A 1 595 ? 11.649 -12.679 3.627 1.00 98.19 595 PHE A N 1
ATOM 4568 C CA . PHE A 1 595 ? 12.362 -13.094 2.418 1.00 98.19 595 PHE A CA 1
ATOM 4569 C C . PHE A 1 595 ? 12.502 -14.620 2.341 1.00 98.19 595 PHE A C 1
ATOM 4571 O O . PHE A 1 595 ? 12.199 -15.205 1.303 1.00 98.19 595 PHE A O 1
ATOM 4578 N N . HIS A 1 596 ? 12.927 -15.283 3.421 1.00 98.00 596 HIS A N 1
ATOM 4579 C CA . HIS A 1 596 ? 13.056 -16.741 3.442 1.00 98.00 596 HIS A CA 1
ATOM 4580 C C . HIS A 1 596 ? 11.704 -17.446 3.311 1.00 98.00 596 HIS A C 1
ATOM 4582 O O . HIS A 1 596 ? 11.597 -18.392 2.535 1.00 98.00 596 HIS A O 1
ATOM 4588 N N . TRP A 1 597 ? 10.664 -16.970 3.996 1.00 97.62 597 TRP A N 1
ATOM 4589 C CA . TRP A 1 597 ? 9.318 -17.526 3.870 1.00 97.62 597 TRP A CA 1
ATOM 4590 C C . TRP A 1 597 ? 8.829 -17.505 2.418 1.00 97.62 597 TRP A C 1
ATOM 4592 O O . TRP A 1 597 ? 8.522 -18.554 1.852 1.00 97.62 597 TRP A O 1
ATOM 4602 N N . TYR A 1 598 ? 8.844 -16.342 1.767 1.00 98.25 598 TYR A N 1
ATOM 4603 C CA . TYR A 1 598 ? 8.374 -16.254 0.385 1.00 98.25 598 TYR A CA 1
ATOM 4604 C C . TYR A 1 598 ? 9.327 -16.909 -0.616 1.00 98.25 598 TYR A C 1
ATOM 4606 O O . TYR A 1 598 ? 8.868 -17.481 -1.599 1.00 98.25 598 TYR A O 1
ATOM 4614 N N . SER A 1 599 ? 10.636 -16.945 -0.349 1.00 97.69 599 SER A N 1
ATOM 4615 C CA . SER A 1 599 ? 11.572 -17.731 -1.168 1.00 97.69 599 SER A CA 1
ATOM 4616 C C . SER A 1 599 ? 11.262 -19.227 -1.099 1.00 97.69 599 SER A C 1
ATOM 4618 O O . SER A 1 599 ? 11.351 -19.917 -2.115 1.00 97.69 599 SER A O 1
ATOM 4620 N N . TYR A 1 600 ? 10.852 -19.742 0.066 1.00 97.19 600 TYR A N 1
ATOM 4621 C CA . TYR A 1 600 ? 10.328 -21.103 0.177 1.00 97.19 600 TYR A CA 1
ATOM 4622 C C . TYR A 1 600 ? 9.052 -21.270 -0.653 1.00 97.19 600 TYR A C 1
ATOM 4624 O O . TYR A 1 600 ? 8.987 -22.198 -1.455 1.00 97.19 600 TYR A O 1
ATOM 4632 N N . ARG A 1 601 ? 8.080 -20.358 -0.533 1.00 96.38 601 ARG A N 1
ATOM 4633 C CA . ARG A 1 601 ? 6.818 -20.433 -1.290 1.00 96.38 601 ARG A CA 1
ATOM 4634 C C . ARG A 1 601 ? 7.030 -20.415 -2.807 1.00 96.38 601 ARG A C 1
ATOM 4636 O O . ARG A 1 601 ? 6.419 -21.211 -3.510 1.00 96.38 601 ARG A O 1
ATOM 4643 N N . LEU A 1 602 ? 7.953 -19.588 -3.295 1.00 96.50 602 LEU A N 1
ATOM 4644 C CA . LEU A 1 602 ? 8.286 -19.469 -4.718 1.00 96.50 602 LEU A CA 1
ATOM 4645 C C . LEU A 1 602 ? 9.058 -20.677 -5.272 1.00 96.50 602 LEU A C 1
ATOM 4647 O O . LEU A 1 602 ? 8.954 -20.982 -6.457 1.00 96.50 602 LEU A O 1
ATOM 4651 N N . THR A 1 603 ? 9.874 -21.349 -4.453 1.00 95.25 603 THR A N 1
ATOM 4652 C CA . THR A 1 603 ? 10.841 -22.352 -4.952 1.00 95.25 603 THR A CA 1
ATOM 4653 C C . THR A 1 603 ? 10.600 -23.780 -4.471 1.00 95.25 603 THR A C 1
ATOM 4655 O O . THR A 1 603 ? 11.177 -24.711 -5.032 1.00 95.25 603 THR A O 1
ATOM 4658 N N . GLY A 1 604 ? 9.817 -23.973 -3.409 1.00 94.56 604 GLY A N 1
ATOM 4659 C CA . GLY A 1 604 ? 9.674 -25.253 -2.711 1.00 94.56 604 GLY A CA 1
ATOM 4660 C C . GLY A 1 604 ? 10.949 -25.734 -2.002 1.00 94.56 604 GLY A C 1
ATOM 4661 O O . GLY A 1 604 ? 11.037 -26.899 -1.623 1.00 94.56 604 GLY A O 1
ATOM 4662 N N . ASN A 1 605 ? 11.972 -24.886 -1.841 1.00 94.44 605 ASN A N 1
ATOM 4663 C CA . ASN A 1 605 ? 13.240 -25.286 -1.229 1.00 94.44 605 ASN A CA 1
ATOM 4664 C C . ASN A 1 605 ? 13.179 -25.216 0.308 1.00 94.44 605 ASN A C 1
ATOM 4666 O O . ASN A 1 605 ? 13.265 -24.139 0.905 1.00 94.44 605 ASN A O 1
ATOM 4670 N N . ASP A 1 606 ? 13.132 -26.388 0.948 1.00 95.06 606 ASP A N 1
ATOM 4671 C CA . ASP A 1 606 ? 13.101 -26.575 2.408 1.00 95.06 606 ASP A CA 1
ATOM 4672 C C . ASP A 1 606 ? 14.227 -25.873 3.181 1.00 95.06 606 ASP A C 1
ATOM 4674 O O . ASP A 1 606 ? 14.103 -25.656 4.387 1.00 95.06 606 ASP A O 1
ATOM 4678 N N . GLY A 1 607 ? 15.351 -25.550 2.535 1.00 95.25 607 GLY A N 1
ATOM 4679 C CA . GLY A 1 607 ? 16.432 -24.793 3.164 1.00 95.25 607 GLY A CA 1
ATOM 4680 C C . GLY A 1 607 ? 15.965 -23.416 3.639 1.00 95.25 607 GLY A C 1
ATOM 4681 O O . GLY A 1 607 ? 16.269 -23.028 4.766 1.00 95.25 607 GLY A O 1
ATOM 4682 N N . TYR A 1 608 ? 15.163 -22.727 2.822 1.00 96.25 608 TYR A N 1
ATOM 4683 C CA . TYR A 1 608 ? 14.570 -21.444 3.191 1.00 96.25 608 TYR A CA 1
ATOM 4684 C C . TYR A 1 608 ? 13.543 -21.590 4.311 1.00 96.25 608 TYR A C 1
ATOM 4686 O O . TYR A 1 608 ? 13.571 -20.805 5.253 1.00 96.25 608 TYR A O 1
ATOM 4694 N N . LEU A 1 609 ? 12.688 -22.619 4.262 1.00 95.88 609 LEU A N 1
ATOM 4695 C CA . LEU A 1 609 ? 11.713 -22.872 5.326 1.00 95.88 609 LEU A CA 1
ATOM 4696 C C . LEU A 1 609 ? 12.414 -23.128 6.663 1.00 95.88 609 LEU A C 1
ATOM 4698 O O . LEU A 1 609 ? 12.069 -22.523 7.673 1.00 95.88 609 LEU A O 1
ATOM 4702 N N . LYS A 1 610 ? 13.438 -23.991 6.676 1.00 96.38 610 LYS A N 1
ATOM 4703 C CA . LYS A 1 610 ? 14.231 -24.272 7.883 1.00 96.38 610 LYS A CA 1
ATOM 4704 C C . LYS A 1 610 ? 14.873 -23.007 8.444 1.00 96.38 610 LYS A C 1
ATOM 4706 O O . LYS A 1 610 ? 14.881 -22.834 9.659 1.00 96.38 610 LYS A O 1
ATOM 4711 N N . GLU A 1 611 ? 15.383 -22.132 7.581 1.00 95.62 611 GLU A N 1
ATOM 4712 C CA . GLU A 1 611 ? 15.970 -20.864 8.010 1.00 95.62 611 GLU A CA 1
ATOM 4713 C C . GLU A 1 611 ? 14.920 -19.880 8.542 1.00 95.62 611 GLU A C 1
ATOM 4715 O O . GLU A 1 611 ? 15.130 -19.300 9.605 1.00 95.62 611 GLU A O 1
ATOM 4720 N N . ALA A 1 612 ? 13.769 -19.745 7.876 1.00 95.75 612 ALA A N 1
ATOM 4721 C CA . ALA A 1 612 ? 12.655 -18.924 8.350 1.00 95.75 612 ALA A CA 1
ATOM 4722 C C . ALA A 1 612 ? 12.193 -19.368 9.747 1.00 95.75 612 ALA A C 1
ATOM 4724 O O . ALA A 1 612 ? 12.096 -18.544 10.655 1.00 95.75 612 ALA A O 1
ATOM 4725 N N . ARG A 1 613 ? 12.014 -20.680 9.958 1.00 94.75 613 ARG A N 1
ATOM 4726 C CA . ARG A 1 613 ? 11.654 -21.258 11.265 1.00 94.75 613 ARG A CA 1
ATOM 4727 C C . ARG A 1 613 ? 12.724 -21.035 12.326 1.00 94.75 613 ARG A C 1
ATOM 4729 O O . ARG A 1 613 ? 12.407 -20.668 13.453 1.00 94.75 613 ARG A O 1
ATOM 4736 N N . ARG A 1 614 ? 14.003 -21.211 11.972 1.00 92.81 614 ARG A N 1
ATOM 4737 C CA . ARG A 1 614 ? 15.135 -20.929 12.870 1.00 92.81 614 ARG A CA 1
ATOM 4738 C C . ARG A 1 614 ? 15.119 -19.467 13.319 1.00 92.81 614 ARG A C 1
ATOM 4740 O O . ARG A 1 614 ? 15.280 -19.189 14.503 1.00 92.81 614 ARG A O 1
ATOM 4747 N N . MET A 1 615 ? 14.905 -18.543 12.385 1.00 92.19 615 MET A N 1
ATOM 4748 C CA . MET A 1 615 ? 14.837 -17.108 12.663 1.00 92.19 615 MET A CA 1
ATOM 4749 C C . MET A 1 615 ? 13.594 -16.706 13.464 1.00 92.19 615 MET A C 1
ATOM 4751 O O . MET A 1 615 ? 13.690 -15.796 14.289 1.00 92.19 615 MET A O 1
ATOM 4755 N N . ALA A 1 616 ? 12.455 -17.364 13.236 1.00 90.69 616 ALA A N 1
ATOM 4756 C CA . ALA A 1 616 ? 11.240 -17.181 14.025 1.00 90.69 616 ALA A CA 1
ATOM 4757 C C . ALA A 1 616 ? 11.448 -17.658 15.469 1.00 90.69 616 ALA A C 1
ATOM 4759 O O . ALA A 1 616 ? 11.157 -16.920 16.408 1.00 90.69 616 ALA A O 1
ATOM 4760 N N . ALA A 1 617 ? 12.054 -18.837 15.651 1.00 87.25 617 ALA A N 1
ATOM 4761 C CA . ALA A 1 617 ? 12.419 -19.363 16.963 1.00 87.25 617 ALA A CA 1
ATOM 4762 C C . ALA A 1 617 ? 13.377 -18.422 17.712 1.00 87.25 617 ALA A C 1
ATOM 4764 O O . ALA A 1 617 ? 13.153 -18.136 18.881 1.00 87.25 617 ALA A O 1
ATOM 4765 N N . GLU A 1 618 ? 14.381 -17.840 17.041 1.00 83.44 618 GLU A N 1
ATOM 4766 C CA . GLU A 1 618 ? 15.254 -16.823 17.658 1.00 83.44 618 GLU A CA 1
ATOM 4767 C C . GLU A 1 618 ? 14.472 -15.614 18.196 1.00 83.44 618 GLU A C 1
ATOM 4769 O O . GLU A 1 618 ? 14.833 -15.049 19.232 1.00 83.44 618 GLU A O 1
ATOM 4774 N N . MET A 1 619 ? 13.393 -15.223 17.518 1.00 80.69 619 MET A N 1
ATOM 4775 C CA . MET A 1 619 ? 12.543 -14.121 17.955 1.00 80.69 619 MET A CA 1
ATOM 4776 C C . MET A 1 619 ? 11.626 -14.529 19.117 1.00 80.69 619 MET A C 1
ATOM 4778 O O . MET A 1 619 ? 11.540 -13.804 20.112 1.00 80.69 619 MET A O 1
ATOM 4782 N N . ASN A 1 620 ? 11.006 -15.706 19.023 1.00 73.44 620 ASN A N 1
ATOM 4783 C CA . ASN A 1 620 ? 10.056 -16.223 20.009 1.00 73.44 620 ASN A CA 1
ATOM 4784 C C . ASN A 1 620 ? 10.741 -16.640 21.323 1.00 73.44 620 ASN A C 1
ATOM 4786 O O . ASN A 1 620 ? 10.270 -16.268 22.396 1.00 73.44 620 ASN A O 1
ATOM 4790 N N . ASP A 1 621 ? 11.886 -17.323 21.258 1.00 66.44 621 ASP A N 1
ATOM 4791 C CA . ASP A 1 621 ? 12.602 -17.837 22.437 1.00 66.44 621 ASP A CA 1
ATOM 4792 C C . ASP A 1 621 ? 13.351 -16.744 23.217 1.00 66.44 621 ASP A C 1
ATOM 4794 O O . ASP A 1 621 ? 13.725 -16.951 24.376 1.00 66.44 621 ASP A O 1
ATOM 4798 N N . SER A 1 622 ? 13.601 -15.582 22.599 1.00 56.66 622 SER A N 1
ATOM 4799 C CA . SER A 1 622 ? 14.523 -14.588 23.166 1.00 56.66 622 SER A CA 1
ATOM 4800 C C . SER A 1 622 ? 13.981 -13.162 23.307 1.00 56.66 622 SER A C 1
ATOM 4802 O O . SER A 1 622 ? 14.637 -12.380 23.999 1.00 56.66 622 SER A O 1
ATOM 4804 N N . GLN A 1 623 ? 12.872 -12.772 22.654 1.00 66.12 623 GLN A N 1
ATOM 4805 C CA . GLN A 1 623 ? 12.611 -11.338 22.407 1.00 66.12 623 GLN A CA 1
ATOM 4806 C C . GLN A 1 623 ? 11.164 -10.844 22.560 1.00 66.12 623 GLN A C 1
ATOM 4808 O O . GLN A 1 623 ? 10.993 -9.646 22.776 1.00 66.12 623 GLN A O 1
ATOM 4813 N N . PHE A 1 624 ? 10.129 -11.691 22.504 1.00 79.69 624 PHE A N 1
ATOM 4814 C CA . PHE A 1 624 ? 8.778 -11.268 22.903 1.00 79.69 624 PHE A CA 1
ATOM 4815 C C . PHE A 1 624 ? 8.582 -11.482 24.402 1.00 79.69 624 PHE A C 1
ATOM 4817 O O . PHE A 1 624 ? 8.449 -12.603 24.886 1.00 79.69 624 PHE A O 1
ATOM 4824 N N . SER A 1 625 ? 8.556 -10.389 25.161 1.00 84.12 625 SER A N 1
ATOM 4825 C CA . SER A 1 625 ? 8.196 -10.446 26.575 1.00 84.12 625 SER A CA 1
ATOM 4826 C C . SER A 1 625 ? 6.693 -10.308 26.742 1.00 84.12 625 SER A C 1
ATOM 4828 O O . SER A 1 625 ? 6.113 -9.280 26.385 1.00 84.12 625 SER A O 1
ATOM 4830 N N . ALA A 1 626 ? 6.087 -11.337 27.335 1.00 88.38 626 ALA A N 1
ATOM 4831 C CA . ALA A 1 626 ? 4.723 -11.295 27.840 1.00 88.38 626 ALA A CA 1
ATOM 4832 C C . ALA A 1 626 ? 4.590 -10.210 28.909 1.00 88.38 626 ALA A C 1
ATOM 4834 O O . ALA A 1 626 ? 5.376 -10.145 29.859 1.00 88.38 626 ALA A O 1
ATOM 4835 N N . ILE A 1 627 ? 3.572 -9.374 28.770 1.00 88.56 627 ILE A N 1
ATOM 4836 C CA . ILE A 1 627 ? 3.222 -8.339 29.732 1.00 88.56 627 ILE A CA 1
ATOM 4837 C C . ILE A 1 627 ? 1.747 -8.459 30.085 1.00 88.56 627 ILE A C 1
ATOM 4839 O O . ILE A 1 627 ? 0.926 -8.850 29.262 1.00 88.56 627 ILE A O 1
ATOM 4843 N N . SER A 1 628 ? 1.394 -8.105 31.316 1.00 90.12 628 SER A N 1
ATOM 4844 C CA . SER A 1 628 ? -0.012 -8.009 31.700 1.00 90.12 628 SER A CA 1
ATOM 4845 C C . SER A 1 628 ? -0.579 -6.656 31.268 1.00 90.12 628 SER A C 1
ATOM 4847 O O . SER A 1 628 ? 0.007 -5.594 31.534 1.00 90.12 628 SER A O 1
ATOM 4849 N N . THR A 1 629 ? -1.726 -6.702 30.600 1.00 88.12 629 THR A N 1
ATOM 4850 C CA . THR A 1 629 ? -2.521 -5.535 30.221 1.00 88.12 629 THR A CA 1
ATOM 4851 C C . THR A 1 629 ? -3.960 -5.708 30.719 1.00 88.12 629 THR A C 1
ATOM 4853 O O . THR A 1 629 ? -4.370 -6.837 30.993 1.00 88.12 629 THR A O 1
ATOM 4856 N N . PRO A 1 630 ? -4.744 -4.621 30.839 1.00 87.00 630 PRO A N 1
ATOM 4857 C CA . PRO A 1 630 ? -6.177 -4.728 31.120 1.00 87.00 630 PRO A CA 1
ATOM 4858 C C . PRO A 1 630 ? -6.956 -5.609 30.130 1.00 87.00 630 PRO A C 1
ATOM 4860 O O . PRO A 1 630 ? -7.946 -6.208 30.528 1.00 87.00 630 PRO A O 1
ATOM 4863 N N . ASN A 1 631 ? -6.477 -5.738 28.888 1.00 85.38 631 ASN A N 1
ATOM 4864 C CA . ASN A 1 631 ? -7.127 -6.493 27.812 1.00 85.38 631 ASN A CA 1
ATOM 4865 C C . ASN A 1 631 ? -6.587 -7.937 27.693 1.00 85.38 631 ASN A C 1
ATOM 4867 O O . ASN A 1 631 ? -6.822 -8.619 26.704 1.00 85.38 631 ASN A O 1
ATOM 4871 N N . GLY A 1 632 ? -5.816 -8.404 28.683 1.00 90.44 632 GLY A N 1
ATOM 4872 C CA . GLY A 1 632 ? -5.168 -9.717 28.675 1.00 90.44 632 GLY A CA 1
ATOM 4873 C C . GLY A 1 632 ? -3.659 -9.647 28.436 1.00 90.44 632 GLY A C 1
ATOM 4874 O O . GLY A 1 632 ? -2.988 -8.674 28.802 1.00 90.44 632 GLY A O 1
ATOM 4875 N N . THR A 1 633 ? -3.093 -10.714 27.872 1.00 90.88 633 THR A N 1
ATOM 4876 C CA . THR A 1 633 ? -1.654 -10.791 27.585 1.00 90.88 633 THR A CA 1
ATOM 4877 C C . THR A 1 633 ? -1.298 -9.799 26.486 1.00 90.88 633 THR A C 1
ATOM 4879 O O . THR A 1 633 ? -1.909 -9.819 25.423 1.00 90.88 633 THR A O 1
ATOM 4882 N N . GLY A 1 634 ? -0.306 -8.947 26.734 1.00 90.94 634 GLY A N 1
ATOM 4883 C CA . GLY A 1 634 ? 0.346 -8.135 25.713 1.00 90.94 634 GLY A CA 1
ATOM 4884 C C . GLY A 1 634 ? 1.754 -8.642 25.400 1.00 90.94 634 GLY A C 1
ATOM 4885 O O . GLY A 1 634 ? 2.373 -9.287 26.249 1.00 90.94 634 GLY A O 1
ATOM 4886 N N . TYR A 1 635 ? 2.292 -8.309 24.225 1.00 90.12 635 TYR A N 1
ATOM 4887 C CA . TYR A 1 635 ? 3.707 -8.530 23.892 1.00 90.12 635 TYR A CA 1
ATOM 4888 C C . TYR A 1 635 ? 4.487 -7.248 23.609 1.00 90.12 635 TYR A C 1
ATOM 4890 O O . TYR A 1 635 ? 4.022 -6.360 22.898 1.00 90.12 635 TYR A O 1
ATOM 4898 N N . VAL A 1 636 ? 5.700 -7.164 24.159 1.00 88.75 636 VAL A N 1
ATOM 4899 C CA . VAL A 1 636 ? 6.703 -6.136 23.836 1.00 88.75 636 VAL A CA 1
ATOM 4900 C C . VAL A 1 636 ? 7.979 -6.804 23.348 1.00 88.75 636 VAL A C 1
ATOM 4902 O O . VAL A 1 636 ? 8.253 -7.946 23.711 1.00 88.75 636 VAL A O 1
ATOM 4905 N N . PHE A 1 637 ? 8.773 -6.083 22.562 1.00 88.31 637 PHE A N 1
ATOM 4906 C CA . PHE A 1 637 ? 10.035 -6.590 22.039 1.00 88.31 637 PHE A CA 1
ATOM 4907 C C . PHE A 1 637 ? 11.113 -5.497 21.990 1.00 88.31 637 PHE A C 1
ATOM 4909 O O . PHE A 1 637 ? 10.801 -4.310 21.821 1.00 88.31 637 PHE A O 1
ATOM 4916 N N . PRO A 1 638 ? 12.394 -5.863 22.145 1.00 87.12 638 PRO A N 1
ATOM 4917 C CA . PRO A 1 638 ? 13.494 -4.922 22.049 1.00 87.12 638 PRO A CA 1
ATOM 4918 C C . PRO A 1 638 ? 13.819 -4.556 20.598 1.00 87.12 638 PRO A C 1
ATOM 4920 O O . PRO A 1 638 ? 13.336 -5.150 19.631 1.00 87.12 638 PRO A O 1
ATOM 4923 N N . HIS A 1 639 ? 14.659 -3.536 20.434 1.00 86.88 639 HIS A N 1
ATOM 4924 C CA . HIS A 1 639 ? 15.106 -3.081 19.120 1.00 86.88 639 HIS A CA 1
ATOM 4925 C C . HIS A 1 639 ? 16.062 -4.080 18.431 1.00 86.88 639 HIS A C 1
ATOM 4927 O O . HIS A 1 639 ? 16.190 -4.057 17.204 1.00 86.88 639 HIS A O 1
ATOM 4933 N N . GLY A 1 640 ? 16.727 -4.950 19.197 1.00 84.19 640 GLY A N 1
ATOM 4934 C CA . GLY A 1 640 ? 17.579 -6.026 18.688 1.00 84.19 640 GLY A CA 1
ATOM 4935 C C . GLY A 1 640 ? 16.995 -7.421 18.909 1.00 84.19 640 GLY A C 1
ATOM 4936 O O . GLY A 1 640 ? 16.153 -7.604 19.769 1.00 84.19 640 GLY A O 1
ATOM 4937 N N . VAL A 1 641 ? 17.460 -8.421 18.156 1.00 70.50 641 VAL A N 1
ATOM 4938 C CA . VAL A 1 641 ? 16.917 -9.802 18.187 1.00 70.50 641 VAL A CA 1
ATOM 4939 C C . VAL A 1 641 ? 17.840 -10.841 18.833 1.00 70.50 641 VAL A C 1
ATOM 4941 O O . VAL A 1 641 ? 17.506 -12.018 18.906 1.00 70.50 641 VAL A O 1
ATOM 4944 N N . VAL A 1 642 ? 18.998 -10.437 19.365 1.00 59.66 642 VAL A N 1
ATOM 4945 C CA . VAL A 1 642 ? 19.973 -11.361 19.972 1.00 59.66 642 VAL A CA 1
ATOM 4946 C C . VAL A 1 642 ? 20.658 -10.705 21.178 1.00 59.66 642 VAL A C 1
ATOM 4948 O O . VAL A 1 642 ? 20.996 -9.525 21.096 1.00 59.66 642 VAL A O 1
ATOM 4951 N N . LYS A 1 643 ? 20.998 -11.479 22.231 1.00 52.66 643 LYS A N 1
ATOM 4952 C CA . LYS A 1 643 ? 21.887 -11.071 23.359 1.00 52.66 643 LYS A CA 1
ATOM 4953 C C . LYS A 1 643 ? 23.265 -10.517 22.932 1.00 52.66 643 LYS A C 1
ATOM 4955 O O . LYS A 1 643 ? 24.043 -10.078 23.770 1.00 52.66 643 LYS A O 1
ATOM 4960 N N . TYR A 1 644 ? 23.589 -10.586 21.641 1.00 42.25 644 TYR A N 1
ATOM 4961 C CA . TYR A 1 644 ? 24.823 -10.097 21.023 1.00 42.25 644 TYR A CA 1
ATOM 4962 C C . TYR A 1 644 ? 24.684 -8.702 20.387 1.00 42.25 644 TYR A C 1
ATOM 4964 O O . TYR A 1 644 ? 25.667 -8.177 19.864 1.00 42.25 644 TYR A O 1
ATOM 4972 N N . SER A 1 645 ? 23.494 -8.093 20.400 1.00 56.75 645 SER A N 1
ATOM 4973 C CA . SER A 1 645 ? 23.319 -6.698 19.982 1.00 56.75 645 SER A CA 1
ATOM 4974 C C . SER A 1 645 ? 23.448 -5.771 21.194 1.00 56.75 645 SER A C 1
ATOM 4976 O O . SER A 1 645 ? 22.982 -6.103 22.273 1.00 56.75 645 SER A O 1
ATOM 4978 N N . SER A 1 646 ? 24.031 -4.583 21.031 1.00 58.16 646 SER A N 1
ATOM 4979 C CA . SER A 1 646 ? 24.138 -3.579 22.103 1.00 58.16 646 SER A CA 1
ATOM 4980 C C . SER A 1 646 ? 22.814 -2.864 22.434 1.00 58.16 646 SER A C 1
ATOM 4982 O O . SER A 1 646 ? 22.836 -1.824 23.090 1.00 58.16 646 SER A O 1
ATOM 4984 N N . HIS A 1 647 ? 21.674 -3.340 21.921 1.00 71.25 647 HIS A N 1
ATOM 4985 C CA . HIS A 1 647 ? 20.396 -2.621 21.915 1.00 71.25 647 HIS A CA 1
ATOM 4986 C C . HIS A 1 647 ? 19.316 -3.350 22.733 1.00 71.25 647 HIS A C 1
ATOM 4988 O O . HIS A 1 647 ? 18.236 -3.643 22.222 1.00 71.25 647 HIS A O 1
ATOM 4994 N N . ASP A 1 648 ? 19.589 -3.590 24.018 1.00 76.19 648 ASP A N 1
ATOM 4995 C CA . ASP A 1 648 ? 18.675 -4.245 24.978 1.00 76.19 648 ASP A CA 1
ATOM 4996 C C . ASP A 1 648 ? 17.528 -3.325 25.469 1.00 76.19 648 ASP A C 1
ATOM 4998 O O . ASP A 1 648 ? 17.064 -3.416 26.607 1.00 76.19 648 ASP A O 1
ATOM 5002 N N . TYR A 1 649 ? 17.078 -2.387 24.634 1.00 85.06 649 TYR A N 1
ATOM 5003 C CA . TYR A 1 649 ? 15.984 -1.466 24.944 1.00 85.06 649 TYR A CA 1
ATOM 5004 C C . TYR A 1 649 ? 14.761 -1.731 24.070 1.00 85.06 649 TYR A C 1
ATOM 5006 O O . TYR A 1 649 ? 14.883 -2.226 22.949 1.00 85.06 649 TYR A O 1
ATOM 5014 N N . LEU A 1 650 ? 13.584 -1.352 24.569 1.00 88.06 650 LEU A N 1
ATOM 5015 C CA . LEU A 1 650 ? 12.308 -1.474 23.861 1.00 88.06 650 LEU A CA 1
ATOM 5016 C C . LEU A 1 650 ? 12.343 -0.777 22.499 1.00 88.06 650 LEU A C 1
ATOM 5018 O O . LEU A 1 650 ? 12.822 0.356 22.390 1.00 88.06 650 LEU A O 1
ATOM 5022 N N . ALA A 1 651 ? 11.813 -1.438 21.466 1.00 88.31 651 ALA A N 1
ATOM 5023 C CA . ALA A 1 651 ? 11.836 -0.906 20.109 1.00 88.31 651 ALA A CA 1
ATOM 5024 C C . ALA A 1 651 ? 11.179 0.492 20.046 1.00 88.31 651 ALA A C 1
ATOM 5026 O O . ALA A 1 651 ? 10.017 0.646 20.440 1.00 88.31 651 ALA A O 1
ATOM 5027 N N . PRO A 1 652 ? 11.892 1.521 19.551 1.00 89.00 652 PRO A N 1
ATOM 5028 C CA . PRO A 1 652 ? 11.289 2.820 19.276 1.00 89.00 652 PRO A CA 1
ATOM 5029 C C . PRO A 1 652 ? 10.136 2.678 18.276 1.00 89.00 652 PRO A C 1
ATOM 5031 O O . PRO A 1 652 ? 10.222 1.854 17.359 1.00 89.00 652 PRO A O 1
ATOM 5034 N N . LEU A 1 653 ? 9.064 3.464 18.432 1.00 87.38 653 LEU A N 1
ATOM 5035 C CA . LEU A 1 653 ? 7.831 3.238 17.661 1.00 87.38 653 LEU A CA 1
ATOM 5036 C C . LEU A 1 653 ? 8.016 3.321 16.143 1.00 87.38 653 LEU A C 1
ATOM 5038 O O . LEU A 1 653 ? 7.395 2.551 15.417 1.00 87.38 653 LEU A O 1
ATOM 5042 N N . ASN A 1 654 ? 8.912 4.178 15.655 1.00 84.94 654 ASN A N 1
ATOM 5043 C CA . ASN A 1 654 ? 9.229 4.253 14.228 1.00 84.94 654 ASN A CA 1
ATOM 5044 C C . ASN A 1 654 ? 9.800 2.944 13.672 1.00 84.94 654 ASN A C 1
ATOM 5046 O O . ASN A 1 654 ? 9.474 2.562 12.553 1.00 84.94 654 ASN A O 1
ATOM 5050 N N . TYR A 1 655 ? 10.624 2.238 14.446 1.00 87.62 655 TYR A N 1
ATOM 5051 C CA . TYR A 1 655 ? 11.144 0.931 14.045 1.00 87.62 655 TYR A CA 1
ATOM 5052 C C . TYR A 1 655 ? 10.136 -0.186 14.305 1.00 87.62 655 TYR A C 1
ATOM 5054 O O . TYR A 1 655 ? 10.077 -1.137 13.528 1.00 87.62 655 TYR A O 1
ATOM 5062 N N . ALA A 1 656 ? 9.312 -0.059 15.350 1.00 89.19 656 ALA A N 1
ATOM 5063 C CA . ALA A 1 656 ? 8.206 -0.977 15.596 1.00 89.19 656 ALA A CA 1
ATOM 5064 C C . ALA A 1 656 ? 7.190 -0.960 14.442 1.00 89.19 656 ALA A C 1
ATOM 5066 O O . ALA A 1 656 ? 6.707 -2.022 14.062 1.00 89.19 656 ALA A O 1
ATOM 5067 N N . GLY A 1 657 ? 6.934 0.197 13.818 1.00 89.50 657 GLY A N 1
ATOM 5068 C CA . GLY A 1 657 ? 6.121 0.295 12.600 1.00 89.50 657 GLY A CA 1
ATOM 5069 C C . GLY A 1 657 ? 6.656 -0.573 11.455 1.00 89.50 657 GLY A C 1
ATOM 5070 O O . GLY A 1 657 ? 5.893 -1.278 10.804 1.00 89.50 657 GLY A O 1
ATOM 5071 N N . TYR A 1 658 ? 7.979 -0.626 11.262 1.00 91.62 658 TYR A N 1
ATOM 5072 C CA . TYR A 1 658 ? 8.576 -1.489 10.237 1.00 91.62 658 TYR A CA 1
ATOM 5073 C C . TYR A 1 658 ? 8.533 -2.982 10.577 1.00 91.62 658 TYR A C 1
ATOM 5075 O O . TYR A 1 658 ? 8.574 -3.799 9.660 1.00 91.62 658 TYR A O 1
ATOM 5083 N N . SER A 1 659 ? 8.484 -3.332 11.864 1.00 92.31 659 SER A N 1
ATOM 5084 C CA . SER A 1 659 ? 8.383 -4.716 12.341 1.00 92.31 659 SER A CA 1
ATOM 5085 C C . SER A 1 659 ? 6.944 -5.239 12.309 1.00 92.31 659 SER A C 1
ATOM 5087 O O . SER A 1 659 ? 6.698 -6.350 11.855 1.00 92.31 659 SER A O 1
ATOM 5089 N N . THR A 1 660 ? 5.989 -4.436 12.777 1.00 92.69 660 THR A N 1
ATOM 5090 C CA . THR A 1 660 ? 4.575 -4.821 12.946 1.00 92.69 660 THR A CA 1
ATOM 5091 C C . THR A 1 660 ? 3.884 -5.138 11.625 1.00 92.69 660 THR A C 1
ATOM 5093 O O . THR A 1 660 ? 3.087 -6.070 11.592 1.00 92.69 660 THR A O 1
ATOM 5096 N N . GLN A 1 661 ? 4.260 -4.460 10.535 1.00 94.25 661 GLN A N 1
ATOM 5097 C CA . GLN A 1 661 ? 3.797 -4.799 9.182 1.00 94.25 661 GLN A CA 1
ATOM 5098 C C . GLN A 1 661 ? 4.172 -6.234 8.785 1.00 94.25 661 GLN A C 1
ATOM 5100 O O . GLN A 1 661 ? 3.378 -6.951 8.193 1.00 94.25 661 GLN A O 1
ATOM 5105 N N . VAL A 1 662 ? 5.394 -6.661 9.128 1.00 95.50 662 VAL A N 1
ATOM 5106 C CA . VAL A 1 662 ? 5.923 -7.967 8.726 1.00 95.50 662 VAL A CA 1
ATOM 5107 C C . VAL A 1 662 ? 5.344 -9.061 9.608 1.00 95.50 662 VAL A C 1
ATOM 5109 O O . VAL A 1 662 ? 5.047 -10.140 9.121 1.00 95.50 662 VAL A O 1
ATOM 5112 N N . LEU A 1 663 ? 5.157 -8.777 10.899 1.00 94.31 663 LEU A N 1
ATOM 5113 C CA . LEU A 1 663 ? 4.480 -9.692 11.817 1.00 94.31 663 LEU A CA 1
ATOM 5114 C C . LEU A 1 663 ? 3.031 -9.940 11.390 1.00 94.31 663 LEU A C 1
ATOM 5116 O O . LEU A 1 663 ? 2.580 -11.077 11.442 1.00 94.31 663 LEU A O 1
ATOM 5120 N N . MET A 1 664 ? 2.332 -8.899 10.932 1.00 93.94 664 MET A N 1
ATOM 5121 C CA . MET A 1 664 ? 0.979 -9.026 10.394 1.00 93.94 664 MET A CA 1
ATOM 5122 C C . MET A 1 664 ? 0.955 -9.835 9.099 1.00 93.94 664 MET A C 1
ATOM 5124 O O . MET A 1 664 ? 0.202 -10.798 9.009 1.00 93.94 664 MET A O 1
ATOM 5128 N N . ASP A 1 665 ? 1.839 -9.513 8.153 1.00 95.44 665 ASP A N 1
ATOM 5129 C CA . ASP A 1 665 ? 1.982 -10.263 6.903 1.00 95.44 665 ASP A CA 1
ATOM 5130 C C . ASP A 1 665 ? 2.259 -11.757 7.146 1.00 95.44 665 ASP A C 1
ATOM 5132 O O . ASP A 1 665 ? 1.581 -12.607 6.583 1.00 95.44 665 ASP A O 1
ATOM 5136 N N . LEU A 1 666 ? 3.204 -12.089 8.031 1.00 94.06 666 LEU A N 1
ATOM 5137 C CA . LEU A 1 666 ? 3.543 -13.479 8.352 1.00 94.06 666 LEU A CA 1
ATOM 5138 C C . LEU A 1 666 ? 2.430 -14.212 9.110 1.00 94.06 666 LEU A C 1
ATOM 5140 O O . LEU A 1 666 ? 2.283 -15.412 8.930 1.00 94.06 666 LEU A O 1
ATOM 5144 N N . ALA A 1 667 ? 1.657 -13.518 9.947 1.00 92.31 667 ALA A N 1
ATOM 5145 C CA . ALA A 1 667 ? 0.535 -14.115 10.672 1.00 92.31 667 ALA A CA 1
ATOM 5146 C C . ALA A 1 667 ? -0.713 -14.342 9.795 1.00 92.31 667 ALA A C 1
ATOM 5148 O O . ALA A 1 667 ? -1.627 -15.049 10.217 1.00 92.31 667 ALA A O 1
ATOM 5149 N N . PHE A 1 668 ? -0.772 -13.720 8.613 1.00 92.06 668 PHE A N 1
ATOM 5150 C CA . PHE A 1 668 ? -1.784 -13.974 7.578 1.00 92.06 668 PHE A CA 1
ATOM 5151 C C . PHE A 1 668 ? -1.404 -15.111 6.631 1.00 92.06 668 PHE A C 1
ATOM 5153 O O . PHE A 1 668 ? -2.242 -15.595 5.871 1.00 92.06 668 PHE A O 1
ATOM 5160 N N . GLU A 1 669 ? -0.142 -15.522 6.667 1.00 91.00 669 GLU A N 1
ATOM 5161 C CA . GLU A 1 669 ? 0.364 -16.667 5.936 1.00 91.00 669 GLU A CA 1
ATOM 5162 C C . GLU A 1 669 ? 0.179 -17.958 6.750 1.00 91.00 669 GLU A C 1
ATOM 5164 O O . GLU A 1 669 ? 0.162 -17.913 7.982 1.00 91.00 669 GLU A O 1
ATOM 5169 N N . PRO A 1 670 ? 0.143 -19.132 6.090 1.00 88.56 670 PRO A N 1
ATOM 5170 C CA . PRO A 1 670 ? 0.144 -20.435 6.756 1.00 88.56 670 PRO A CA 1
ATOM 5171 C C . PRO A 1 670 ? 1.525 -20.764 7.364 1.00 88.56 670 PRO A C 1
ATOM 5173 O O . PRO A 1 670 ? 2.177 -21.747 7.000 1.00 88.56 670 PRO A O 1
ATOM 5176 N N . PHE A 1 671 ? 2.003 -19.918 8.276 1.00 88.88 671 PHE A N 1
ATOM 5177 C CA . PHE A 1 671 ? 3.301 -19.999 8.937 1.00 88.88 671 PHE A CA 1
ATOM 5178 C C . PHE A 1 671 ? 3.112 -20.018 10.459 1.00 88.88 671 PHE A C 1
ATOM 5180 O O . PHE A 1 671 ? 3.078 -18.982 11.112 1.00 88.88 671 PHE A O 1
ATOM 5187 N N . GLU A 1 672 ? 2.973 -21.224 11.015 1.00 84.50 672 GLU A N 1
ATOM 5188 C CA . GLU A 1 672 ? 2.521 -21.502 12.392 1.00 84.50 672 GLU A CA 1
ATOM 5189 C C . GLU A 1 672 ? 3.292 -20.766 13.503 1.00 84.50 672 GLU A C 1
ATOM 5191 O O . GLU A 1 672 ? 2.771 -20.578 14.604 1.00 84.50 672 GLU A O 1
ATOM 5196 N N . GLU A 1 673 ? 4.531 -20.350 13.240 1.00 88.00 673 GLU A N 1
ATOM 5197 C CA . GLU A 1 673 ? 5.357 -19.603 14.182 1.00 88.00 673 GLU A CA 1
ATOM 5198 C C . GLU A 1 673 ? 4.809 -18.198 14.503 1.00 88.00 673 GLU A C 1
ATOM 5200 O O . GLU A 1 673 ? 5.166 -17.644 15.549 1.00 88.00 673 GLU A O 1
ATOM 5205 N N . PHE A 1 674 ? 3.941 -17.646 13.645 1.00 89.12 674 PHE A N 1
ATOM 5206 C CA . PHE A 1 674 ? 3.173 -16.425 13.889 1.00 89.12 674 PHE A CA 1
ATOM 5207 C C . PHE A 1 674 ? 1.688 -16.677 13.620 1.00 89.12 674 PHE A C 1
ATOM 5209 O O . PHE A 1 674 ? 1.310 -17.307 12.642 1.00 89.12 674 PHE A O 1
ATOM 5216 N N . SER A 1 675 ? 0.811 -16.180 14.488 1.00 86.19 675 SER A N 1
ATOM 5217 C CA . SER A 1 675 ? -0.634 -16.359 14.303 1.00 86.19 675 SER A CA 1
ATOM 5218 C C . SER A 1 675 ? -1.433 -15.208 14.894 1.00 86.19 675 SER A C 1
ATOM 5220 O O . SER A 1 675 ? -0.913 -14.393 15.662 1.00 86.19 675 SER A O 1
ATOM 5222 N N . ARG A 1 676 ? -2.730 -15.161 14.572 1.00 84.94 676 ARG A N 1
ATOM 5223 C CA . ARG A 1 676 ? -3.673 -14.214 15.178 1.00 84.94 676 ARG A CA 1
ATOM 5224 C C . ARG A 1 676 ? -3.586 -14.235 16.707 1.00 84.94 676 ARG A C 1
ATOM 5226 O O . ARG A 1 676 ? -3.284 -13.207 17.307 1.00 84.94 676 ARG A O 1
ATOM 5233 N N . GLU A 1 677 ? -3.767 -15.403 17.319 1.00 85.94 677 GLU A N 1
ATOM 5234 C CA . GLU A 1 677 ? -3.833 -15.538 18.781 1.00 85.94 677 GLU A CA 1
ATOM 5235 C C . GLU A 1 677 ? -2.469 -15.418 19.463 1.00 85.94 677 GLU A C 1
ATOM 5237 O O . GLU A 1 677 ? -2.346 -14.810 20.525 1.00 85.94 677 GLU A O 1
ATOM 5242 N N . ALA A 1 678 ? -1.418 -15.976 18.857 1.00 83.44 678 ALA A N 1
ATOM 5243 C CA . ALA A 1 678 ? -0.091 -15.975 19.467 1.00 83.44 678 ALA A CA 1
ATOM 5244 C C . ALA A 1 678 ? 0.717 -14.708 19.162 1.00 83.44 678 ALA A C 1
ATOM 5246 O O . ALA A 1 678 ? 1.786 -14.520 19.732 1.00 83.44 678 ALA A O 1
ATOM 5247 N N . THR A 1 679 ? 0.278 -13.849 18.241 1.00 88.44 679 THR A N 1
ATOM 5248 C CA . THR A 1 679 ? 1.081 -12.698 17.800 1.00 88.44 679 THR A CA 1
ATOM 5249 C C . THR A 1 679 ? 0.250 -11.430 17.688 1.00 88.44 679 THR A C 1
ATOM 5251 O O . THR A 1 679 ? 0.585 -10.438 18.337 1.00 88.44 679 THR A O 1
ATOM 5254 N N . LEU A 1 680 ? -0.836 -11.441 16.912 1.00 92.25 680 LEU A N 1
ATOM 5255 C CA . LEU A 1 680 ? -1.565 -10.210 16.590 1.00 92.25 680 LEU A CA 1
ATOM 5256 C C . LEU A 1 680 ? -2.388 -9.679 17.765 1.00 92.25 680 LEU A C 1
ATOM 5258 O O . LEU A 1 680 ? -2.258 -8.501 18.096 1.00 92.25 680 LEU A O 1
ATOM 5262 N N . VAL A 1 681 ? -3.149 -10.540 18.447 1.00 92.06 681 VAL A N 1
ATOM 5263 C CA . VAL A 1 681 ? -3.954 -10.163 19.624 1.00 92.06 681 VAL A CA 1
ATOM 5264 C C . VAL A 1 681 ? -3.068 -9.621 20.761 1.00 92.06 681 VAL A C 1
ATOM 5266 O O . VAL A 1 681 ? -3.312 -8.508 21.234 1.00 92.06 681 VAL A O 1
ATOM 5269 N N . PRO A 1 682 ? -1.964 -10.284 21.170 1.00 92.50 682 PRO A N 1
ATOM 5270 C CA . PRO A 1 682 ? -1.089 -9.720 22.196 1.00 92.50 682 PRO A CA 1
ATOM 5271 C C . PRO A 1 682 ? -0.404 -8.408 21.791 1.00 92.50 682 PRO A C 1
ATOM 5273 O O . PRO A 1 682 ? -0.173 -7.533 22.632 1.00 92.50 682 PRO A O 1
ATOM 5276 N N . LEU A 1 683 ? -0.049 -8.233 20.517 1.00 93.94 683 LEU A N 1
ATOM 5277 C CA . LEU A 1 683 ? 0.504 -6.960 20.051 1.00 93.94 683 LEU A CA 1
ATOM 5278 C C . LEU A 1 683 ? -0.553 -5.854 20.067 1.00 93.94 683 LEU A C 1
ATOM 5280 O O . LEU A 1 683 ? -0.248 -4.755 20.531 1.00 93.94 683 LEU A O 1
ATOM 5284 N N . ALA A 1 684 ? -1.789 -6.147 19.660 1.00 94.19 684 ALA A N 1
ATOM 5285 C CA . ALA A 1 684 ? -2.912 -5.219 19.749 1.00 94.19 684 ALA A CA 1
ATOM 5286 C C . ALA A 1 684 ? -3.169 -4.790 21.203 1.00 94.19 684 ALA A C 1
ATOM 5288 O O . ALA A 1 684 ? -3.232 -3.594 21.487 1.00 94.19 684 ALA A O 1
ATOM 5289 N N . ASN A 1 685 ? -3.150 -5.730 22.153 1.00 92.69 685 ASN A N 1
ATOM 5290 C CA . ASN A 1 685 ? -3.255 -5.439 23.587 1.00 92.69 685 ASN A CA 1
ATOM 5291 C C . ASN A 1 685 ? -2.148 -4.500 24.091 1.00 92.69 685 ASN A C 1
ATOM 5293 O O . ASN A 1 685 ? -2.404 -3.561 24.855 1.00 92.69 685 ASN A O 1
ATOM 5297 N N . THR A 1 686 ? -0.901 -4.708 23.656 1.00 92.25 686 THR A N 1
ATOM 5298 C CA . THR A 1 686 ? 0.202 -3.786 23.969 1.00 92.25 686 THR A CA 1
ATOM 5299 C C . THR A 1 686 ? -0.022 -2.413 23.346 1.00 92.25 686 THR A C 1
ATOM 5301 O O . THR A 1 686 ? 0.218 -1.399 24.008 1.00 92.25 686 THR A O 1
ATOM 5304 N N . ILE A 1 687 ? -0.462 -2.354 22.089 1.00 92.19 687 ILE A N 1
ATOM 5305 C CA . ILE A 1 687 ? -0.687 -1.093 21.383 1.00 92.19 687 ILE A CA 1
ATOM 5306 C C . ILE A 1 687 ? -1.790 -0.287 22.085 1.00 92.19 687 ILE A C 1
ATOM 5308 O O . ILE A 1 687 ? -1.548 0.853 22.488 1.00 92.19 687 ILE A O 1
ATOM 5312 N N . ALA A 1 688 ? -2.939 -0.915 22.339 1.00 90.38 688 ALA A N 1
ATOM 5313 C CA . ALA A 1 688 ? -4.094 -0.326 23.012 1.00 90.38 688 ALA A CA 1
ATOM 5314 C C . ALA A 1 688 ? -3.759 0.237 24.404 1.00 90.38 688 ALA A C 1
ATOM 5316 O O . ALA A 1 688 ? -4.253 1.293 24.789 1.00 90.38 688 ALA A O 1
ATOM 5317 N N . THR A 1 689 ? -2.901 -0.448 25.170 1.00 88.44 689 THR A N 1
ATOM 5318 C CA . THR A 1 689 ? -2.748 -0.160 26.610 1.00 88.44 689 THR A CA 1
ATOM 5319 C C . THR A 1 689 ? -1.407 0.447 27.013 1.00 88.44 689 THR A C 1
ATOM 5321 O O . THR A 1 689 ? -1.292 1.001 28.112 1.00 88.44 689 THR A O 1
ATOM 5324 N N . LYS A 1 690 ? -0.366 0.306 26.184 1.00 87.75 690 LYS A N 1
ATOM 5325 C CA . LYS A 1 690 ? 1.001 0.755 26.500 1.00 87.75 690 LYS A CA 1
ATOM 5326 C C . LYS A 1 690 ? 1.582 1.710 25.471 1.00 87.75 690 LYS A C 1
ATOM 5328 O O . LYS A 1 690 ? 2.418 2.526 25.848 1.00 87.75 690 LYS A O 1
ATOM 5333 N N . VAL A 1 691 ? 1.203 1.603 24.198 1.00 88.62 691 VAL A N 1
ATOM 5334 C CA . VAL A 1 691 ? 1.708 2.505 23.147 1.00 88.62 691 VAL A CA 1
ATOM 5335 C C . VAL A 1 691 ? 0.965 3.831 23.152 1.00 88.62 691 VAL A C 1
ATOM 5337 O O . VAL A 1 691 ? 1.576 4.867 22.913 1.00 88.62 691 VAL A O 1
ATOM 5340 N N . ILE A 1 692 ? -0.327 3.825 23.451 1.00 84.06 692 ILE A N 1
ATOM 5341 C CA . ILE A 1 692 ? -1.118 5.049 23.561 1.00 84.06 692 ILE A CA 1
ATOM 5342 C C . ILE A 1 692 ? -0.867 5.660 24.952 1.00 84.06 692 ILE A C 1
ATOM 5344 O O . ILE A 1 692 ? -1.111 5.026 25.979 1.00 84.06 692 ILE A O 1
ATOM 5348 N N . ASP A 1 693 ? -0.282 6.865 24.992 1.00 71.69 693 ASP A N 1
ATOM 5349 C CA . ASP A 1 693 ? 0.110 7.548 26.238 1.00 71.69 693 ASP A CA 1
ATOM 5350 C C . ASP A 1 693 ? -0.999 8.505 26.698 1.00 71.69 693 ASP A C 1
ATOM 5352 O O . ASP A 1 693 ? -1.106 9.633 26.215 1.00 71.69 693 ASP A O 1
ATOM 5356 N N . ASN A 1 694 ? -1.785 8.081 27.691 1.00 57.25 694 ASN A N 1
ATOM 5357 C CA . ASN A 1 694 ? -2.873 8.877 28.278 1.00 57.25 694 ASN A CA 1
ATOM 5358 C C . ASN A 1 694 ? -2.399 10.129 29.058 1.00 57.25 694 ASN A C 1
ATOM 5360 O O . ASN A 1 694 ? -3.230 10.846 29.616 1.00 57.25 694 ASN A O 1
ATOM 5364 N N . GLY A 1 695 ? -1.087 10.392 29.155 1.00 54.31 695 GLY A N 1
ATOM 5365 C CA . GLY A 1 695 ? -0.516 11.462 29.982 1.00 54.31 695 GLY A CA 1
ATOM 5366 C C . GLY A 1 695 ? 0.030 12.696 29.250 1.00 54.31 695 GLY A C 1
ATOM 5367 O O . GLY A 1 695 ? 0.249 13.711 29.910 1.00 54.31 695 GLY A O 1
ATOM 5368 N N . SER A 1 696 ? 0.293 12.652 27.935 1.00 48.22 696 SER A N 1
ATOM 5369 C CA . SER A 1 696 ? 0.718 13.817 27.124 1.00 48.22 696 SER A CA 1
ATOM 5370 C C . SER A 1 696 ? 0.942 13.423 25.657 1.00 48.22 696 SER A C 1
ATOM 5372 O O . SER A 1 696 ? 1.731 12.518 25.403 1.00 48.22 696 SER A O 1
ATOM 5374 N N . ARG A 1 697 ? 0.327 14.165 24.718 1.00 53.25 697 ARG A N 1
ATOM 5375 C CA . ARG A 1 697 ? 0.482 14.113 23.243 1.00 53.25 697 ARG A CA 1
ATOM 5376 C C . ARG A 1 697 ? 0.491 12.698 22.648 1.00 53.25 697 ARG A C 1
ATOM 5378 O O . ARG A 1 697 ? 1.555 12.176 22.332 1.00 53.25 697 ARG A O 1
ATOM 5385 N N . ASP A 1 698 ? -0.720 12.187 22.456 1.00 70.31 698 ASP A N 1
ATOM 5386 C CA . ASP A 1 698 ? -1.224 11.137 21.559 1.00 70.31 698 ASP A CA 1
ATOM 5387 C C . ASP A 1 698 ? -0.521 9.746 21.572 1.00 70.31 698 ASP A C 1
ATOM 5389 O O . ASP A 1 698 ? -1.228 8.743 21.544 1.00 70.31 698 ASP A O 1
ATOM 5393 N N . PHE A 1 699 ? 0.815 9.618 21.703 1.00 85.19 699 PHE A N 1
ATOM 5394 C CA . PHE A 1 699 ? 1.542 8.329 21.659 1.00 85.19 699 PHE A CA 1
ATOM 5395 C C . PHE A 1 699 ? 2.848 8.284 22.486 1.00 85.19 699 PHE A C 1
ATOM 5397 O O . PHE A 1 699 ? 3.561 9.278 22.667 1.00 85.19 699 PHE A O 1
ATOM 5404 N N . ALA A 1 700 ? 3.214 7.086 22.945 1.00 87.00 700 ALA A N 1
ATOM 5405 C CA . ALA A 1 700 ? 4.455 6.778 23.655 1.00 87.00 700 ALA A CA 1
ATOM 5406 C C . ALA A 1 700 ? 5.696 6.790 22.729 1.00 87.00 700 ALA A C 1
ATOM 5408 O O . ALA A 1 700 ? 5.573 6.826 21.510 1.00 87.00 700 ALA A O 1
ATOM 5409 N N . PRO A 1 701 ? 6.933 6.770 23.262 1.00 85.44 701 PRO A N 1
ATOM 5410 C CA . PRO A 1 701 ? 8.146 6.691 22.436 1.00 85.44 701 PRO A CA 1
ATOM 5411 C C . PRO A 1 701 ? 8.551 5.270 22.013 1.00 85.44 701 PRO A C 1
ATOM 5413 O O . PRO A 1 701 ? 9.309 5.111 21.056 1.00 85.44 701 PRO A O 1
ATOM 5416 N N . THR A 1 702 ? 8.084 4.230 22.710 1.00 88.06 702 THR A N 1
ATOM 5417 C CA . THR A 1 702 ? 8.514 2.840 22.474 1.00 88.06 702 THR A CA 1
ATOM 5418 C C . THR A 1 702 ? 7.359 1.851 22.551 1.00 88.06 702 THR A C 1
ATOM 5420 O O . THR A 1 702 ? 6.335 2.136 23.179 1.00 88.06 702 THR A O 1
ATOM 5423 N N . ILE A 1 703 ? 7.542 0.673 21.950 1.00 86.94 703 ILE A N 1
ATOM 5424 C CA . ILE A 1 703 ? 6.646 -0.467 22.161 1.00 86.94 703 ILE A CA 1
ATOM 5425 C C . ILE A 1 703 ? 6.732 -0.880 23.640 1.00 86.94 703 ILE A C 1
ATOM 5427 O O . ILE A 1 703 ? 7.801 -1.222 24.127 1.00 86.94 703 ILE A O 1
ATOM 5431 N N . GLY A 1 704 ? 5.636 -0.774 24.393 1.00 85.88 704 GLY A N 1
ATOM 5432 C CA . GLY A 1 704 ? 5.641 -0.972 25.855 1.00 85.88 704 GLY A CA 1
ATOM 5433 C C . GLY A 1 704 ? 5.579 0.311 26.695 1.00 85.88 704 GLY A C 1
ATOM 5434 O O . GLY A 1 704 ? 5.465 0.237 27.919 1.00 85.88 704 GLY A O 1
ATOM 5435 N N . GLY A 1 705 ? 5.553 1.485 26.062 1.00 84.94 705 GLY A N 1
ATOM 5436 C CA . GLY A 1 705 ? 5.215 2.742 26.727 1.00 84.94 705 GLY A CA 1
ATOM 5437 C C . GLY A 1 705 ? 6.406 3.511 27.293 1.00 84.94 705 GLY A C 1
ATOM 5438 O O . GLY A 1 705 ? 7.488 3.538 26.711 1.00 84.94 705 GLY A O 1
ATOM 5439 N N . SER A 1 706 ? 6.186 4.205 28.413 1.00 80.31 706 SER A N 1
ATOM 5440 C CA . SER A 1 706 ? 7.182 5.047 29.099 1.00 80.31 706 SER A CA 1
ATOM 5441 C C . SER A 1 706 ? 7.876 4.353 30.276 1.00 80.31 706 SER A C 1
ATOM 5443 O O . SER A 1 706 ? 8.615 4.995 31.022 1.00 80.31 706 SER A O 1
ATOM 5445 N N . LYS A 1 707 ? 7.648 3.047 30.462 1.00 80.44 707 LYS A N 1
ATOM 5446 C CA . LYS A 1 707 ? 8.233 2.244 31.543 1.00 80.44 707 LYS A CA 1
ATOM 5447 C C . LYS A 1 707 ? 9.048 1.095 30.960 1.00 80.44 707 LYS A C 1
ATOM 5449 O O . LYS A 1 707 ? 8.646 0.500 29.971 1.00 80.44 707 LYS A O 1
ATOM 5454 N N . ALA A 1 708 ? 10.173 0.778 31.597 1.00 82.69 708 ALA A N 1
ATOM 5455 C CA . ALA A 1 708 ? 10.925 -0.437 31.302 1.00 82.69 708 ALA A CA 1
ATOM 5456 C C . ALA A 1 708 ? 10.068 -1.671 31.630 1.00 82.69 708 ALA A C 1
ATOM 5458 O O . ALA A 1 708 ? 9.390 -1.691 32.662 1.00 82.69 708 ALA A O 1
ATOM 5459 N N . ILE A 1 709 ? 10.090 -2.689 30.767 1.00 81.31 709 ILE A N 1
ATOM 5460 C CA . ILE A 1 709 ? 9.326 -3.930 30.950 1.00 81.31 709 ILE A CA 1
ATOM 5461 C C . ILE A 1 709 ? 10.167 -5.119 30.475 1.00 81.31 709 ILE A C 1
ATOM 5463 O O . ILE A 1 709 ? 10.939 -4.986 29.532 1.00 81.31 709 ILE A O 1
ATOM 5467 N N . GLY A 1 710 ? 10.044 -6.276 31.135 1.00 73.88 710 GLY A N 1
ATOM 5468 C CA . GLY A 1 710 ? 10.686 -7.518 30.678 1.00 73.88 710 GLY A CA 1
ATOM 5469 C C . GLY A 1 710 ? 12.217 -7.503 30.740 1.00 73.88 710 GLY A C 1
ATOM 5470 O O . GLY A 1 710 ? 12.869 -8.238 30.013 1.00 73.88 710 GLY A O 1
ATOM 5471 N N . GLY A 1 711 ? 12.811 -6.646 31.580 1.00 76.12 711 GLY A N 1
ATOM 5472 C CA . GLY A 1 711 ? 14.266 -6.458 31.631 1.00 76.12 711 GLY A CA 1
ATOM 5473 C C . GLY A 1 711 ? 14.827 -5.580 30.508 1.00 76.12 711 GLY A C 1
ATOM 5474 O O . GLY A 1 711 ? 16.026 -5.311 30.508 1.00 76.12 711 GLY A O 1
ATOM 5475 N N . TYR A 1 712 ? 13.980 -5.082 29.603 1.00 81.50 712 TYR A N 1
ATOM 5476 C CA . TYR A 1 712 ? 14.384 -4.160 28.550 1.00 81.50 712 TYR A CA 1
ATOM 5477 C C . TYR A 1 712 ? 14.404 -2.720 29.052 1.00 81.50 712 TYR A C 1
ATOM 5479 O O . TYR A 1 712 ? 13.456 -2.239 29.685 1.00 81.50 712 TYR A O 1
ATOM 5487 N N . GLY A 1 713 ? 15.490 -2.016 28.740 1.00 82.50 713 GLY A N 1
ATOM 5488 C CA . GLY A 1 713 ? 15.614 -0.590 29.015 1.00 82.50 713 GLY A CA 1
ATOM 5489 C C . GLY A 1 713 ? 14.651 0.253 28.173 1.00 82.50 713 GLY A C 1
ATOM 5490 O O . GLY A 1 713 ? 14.110 -0.192 27.162 1.00 82.50 713 GLY A O 1
ATOM 5491 N N . LEU A 1 714 ? 14.464 1.511 28.565 1.00 83.50 714 LEU A N 1
ATOM 5492 C CA . LEU A 1 714 ? 13.763 2.493 27.737 1.00 83.50 714 LEU A CA 1
ATOM 5493 C C . LEU A 1 714 ? 14.718 3.084 26.699 1.00 83.50 714 LEU A C 1
ATOM 5495 O O . LEU A 1 714 ? 15.868 3.388 27.017 1.00 83.50 714 LEU A O 1
ATOM 5499 N N . SER A 1 715 ? 14.233 3.300 25.476 1.00 81.69 715 SER A N 1
ATOM 5500 C CA . SER A 1 715 ? 14.971 4.085 24.482 1.00 81.69 715 SER A CA 1
ATOM 5501 C C . SER A 1 715 ? 14.726 5.585 24.690 1.00 81.69 715 SER A C 1
ATOM 5503 O O . SER A 1 715 ? 13.633 5.991 25.086 1.00 81.69 715 SER A O 1
ATOM 5505 N N . SER A 1 716 ? 15.704 6.427 24.344 1.00 69.44 716 SER A N 1
ATOM 5506 C CA . SER A 1 716 ? 15.526 7.886 24.259 1.00 69.44 716 SER A CA 1
ATOM 5507 C C . SER A 1 716 ? 14.904 8.342 22.925 1.00 69.44 716 SER A C 1
ATOM 5509 O O . SER A 1 716 ? 15.073 9.496 22.533 1.00 69.44 716 SER A O 1
ATOM 5511 N N . GLY A 1 717 ? 14.274 7.425 22.182 1.00 67.38 717 GLY A N 1
ATOM 5512 C CA . GLY A 1 717 ? 13.732 7.656 20.845 1.00 67.38 717 GLY A CA 1
ATOM 5513 C C . GLY A 1 717 ? 12.570 8.652 20.801 1.00 67.38 717 GLY A C 1
ATOM 5514 O O . GLY A 1 717 ? 11.913 8.939 21.803 1.00 67.38 717 GLY A O 1
ATOM 5515 N N . SER A 1 718 ? 12.325 9.190 19.607 1.00 69.38 718 SER A N 1
ATOM 5516 C CA . SER A 1 718 ? 11.232 10.123 19.327 1.00 69.38 718 SER A CA 1
ATOM 5517 C C . SER A 1 718 ? 9.866 9.440 19.469 1.00 69.38 718 SER A C 1
ATOM 5519 O O . SER A 1 718 ? 9.694 8.301 19.043 1.00 69.38 718 SER A O 1
ATOM 5521 N N . ARG A 1 719 ? 8.884 10.152 20.036 1.00 79.31 719 ARG A N 1
ATOM 5522 C CA . ARG A 1 719 ? 7.472 9.731 20.052 1.00 79.31 719 ARG A CA 1
ATOM 5523 C C . ARG A 1 719 ? 6.895 9.693 18.640 1.00 79.31 719 ARG A C 1
ATOM 5525 O O . ARG A 1 719 ? 7.273 10.528 17.818 1.00 79.31 719 ARG A O 1
ATOM 5532 N N . ALA A 1 720 ? 5.978 8.757 18.393 1.00 81.56 720 ALA A N 1
ATOM 5533 C CA . ALA A 1 720 ? 5.196 8.754 17.162 1.00 81.56 720 ALA A CA 1
ATOM 5534 C C . ALA A 1 720 ? 4.314 10.006 17.108 1.00 81.56 720 ALA A C 1
ATOM 5536 O O . ALA A 1 720 ? 3.686 10.364 18.106 1.00 81.56 720 ALA A O 1
ATOM 5537 N N . THR A 1 721 ? 4.270 10.684 15.965 1.00 84.25 721 THR A N 1
ATOM 5538 C CA . THR A 1 721 ? 3.319 11.781 15.750 1.00 84.25 721 THR A CA 1
ATOM 5539 C C . THR A 1 721 ? 1.985 11.252 15.225 1.00 84.25 721 THR A C 1
ATOM 5541 O O . THR A 1 721 ? 1.905 10.123 14.740 1.00 84.25 721 THR A O 1
ATOM 5544 N N . VAL A 1 722 ? 0.933 12.076 15.273 1.00 85.81 722 VAL A N 1
ATOM 5545 C CA . VAL A 1 722 ? -0.361 11.734 14.652 1.00 85.81 722 VAL A CA 1
ATOM 5546 C C . VAL A 1 722 ? -0.220 11.472 13.155 1.00 85.81 722 VAL A C 1
ATOM 5548 O O . VAL A 1 722 ? -0.845 10.562 12.623 1.00 85.81 722 VAL A O 1
ATOM 5551 N N . GLU A 1 723 ? 0.660 12.207 12.475 1.00 85.94 723 GLU A N 1
ATOM 5552 C CA . GLU A 1 723 ? 0.941 12.006 11.056 1.00 85.94 723 GLU A CA 1
ATOM 5553 C C . GLU A 1 723 ? 1.630 10.666 10.806 1.00 85.94 723 GLU A C 1
ATOM 5555 O O . GLU A 1 723 ? 1.333 10.013 9.813 1.00 85.94 723 GLU A O 1
ATOM 5560 N N . GLN A 1 724 ? 2.535 10.247 11.696 1.00 85.81 724 GLN A N 1
ATOM 5561 C CA . GLN A 1 724 ? 3.196 8.946 11.599 1.00 85.81 724 GLN A CA 1
ATOM 5562 C C . GLN A 1 724 ? 2.224 7.798 11.868 1.00 85.81 724 GLN A C 1
ATOM 5564 O O . GLN A 1 724 ? 2.236 6.823 11.123 1.00 85.81 724 GLN A O 1
ATOM 5569 N N . TRP A 1 725 ? 1.346 7.931 12.867 1.00 88.69 725 TRP A N 1
ATOM 5570 C CA . TRP A 1 725 ? 0.288 6.952 13.126 1.00 88.69 725 TRP A CA 1
ATOM 5571 C C . TRP A 1 725 ? -0.617 6.754 11.908 1.00 88.69 725 TRP A C 1
ATOM 5573 O O . TRP A 1 725 ? -0.927 5.626 11.550 1.00 88.69 725 TRP A O 1
ATOM 5583 N N . ALA A 1 726 ? -0.968 7.842 11.216 1.00 88.50 726 ALA A N 1
ATOM 5584 C CA . ALA A 1 726 ? -1.817 7.790 10.029 1.00 88.50 726 ALA A CA 1
ATOM 5585 C C . ALA A 1 726 ? -1.195 7.079 8.811 1.00 88.50 726 ALA A C 1
ATOM 5587 O O . ALA A 1 726 ? -1.888 6.826 7.825 1.00 88.50 726 ALA A O 1
ATOM 5588 N N . ILE A 1 727 ? 0.109 6.796 8.860 1.00 87.12 727 ILE A N 1
ATOM 5589 C CA . ILE A 1 727 ? 0.881 6.173 7.778 1.00 87.12 727 ILE A CA 1
ATOM 5590 C C . ILE A 1 727 ? 1.361 4.776 8.180 1.00 87.12 727 ILE A C 1
ATOM 5592 O O . ILE A 1 727 ? 1.568 3.930 7.317 1.00 87.12 727 ILE A O 1
ATOM 5596 N N . TRP A 1 728 ? 1.605 4.538 9.468 1.00 87.19 728 TRP A N 1
ATOM 5597 C CA . TRP A 1 728 ? 2.173 3.282 9.935 1.00 87.19 728 TRP A CA 1
ATOM 5598 C C . TRP A 1 728 ? 1.118 2.179 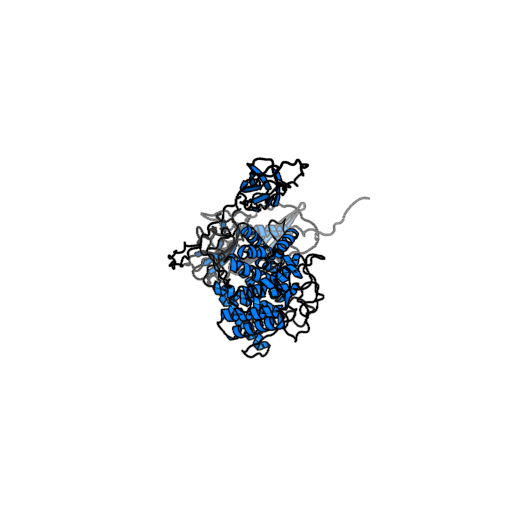10.080 1.00 87.19 728 TRP A C 1
ATOM 5600 O O . TRP A 1 728 ? 0.003 2.440 10.524 1.00 87.19 728 TRP A O 1
ATOM 5610 N N . PRO A 1 729 ? 1.517 0.918 9.859 1.00 87.81 729 PRO A N 1
ATOM 5611 C CA . PRO A 1 729 ? 0.621 -0.237 9.919 1.00 87.81 729 PRO A CA 1
ATOM 5612 C C . PRO A 1 729 ? 0.234 -0.625 11.355 1.00 87.81 729 PRO A C 1
ATOM 5614 O O . PRO A 1 729 ? -0.513 -1.568 11.580 1.00 87.81 729 PRO A O 1
ATOM 5617 N N . ILE A 1 730 ? 0.706 0.118 12.364 1.00 90.56 730 ILE A N 1
ATOM 5618 C CA . ILE A 1 730 ? 0.314 -0.076 13.768 1.00 90.56 730 ILE A CA 1
ATOM 5619 C C . ILE A 1 730 ? -1.201 0.116 13.940 1.00 90.56 730 ILE A C 1
ATOM 5621 O O . ILE A 1 730 ? -1.811 -0.584 14.745 1.00 90.56 730 ILE A O 1
ATOM 5625 N N . GLY A 1 731 ? -1.818 1.014 13.161 1.00 92.12 731 GLY A N 1
ATOM 5626 C CA . GLY A 1 731 ? -3.267 1.215 13.183 1.00 92.12 731 GLY A CA 1
ATOM 5627 C C . GLY A 1 731 ? -4.065 -0.010 12.723 1.00 92.12 731 GLY A C 1
ATOM 5628 O O . GLY A 1 731 ? -5.190 -0.191 13.186 1.00 92.12 731 GLY A O 1
ATOM 5629 N N . GLU A 1 732 ? -3.494 -0.875 11.874 1.00 95.75 732 GLU A N 1
ATOM 5630 C CA . GLU A 1 732 ? -4.161 -2.074 11.331 1.00 95.75 732 GLU A CA 1
ATOM 5631 C C . GLU A 1 732 ? -4.472 -3.117 12.412 1.00 95.75 732 GLU A C 1
ATOM 5633 O O . GLU A 1 732 ? -5.399 -3.913 12.268 1.00 95.75 732 GLU A O 1
ATOM 5638 N N . TYR A 1 733 ? -3.775 -3.056 13.553 1.00 95.56 733 TYR A N 1
ATOM 5639 C CA . TYR A 1 733 ? -4.027 -3.929 14.701 1.00 95.56 733 TYR A CA 1
ATOM 5640 C C . TYR A 1 733 ? -5.380 -3.663 15.380 1.00 95.56 733 TYR A C 1
ATOM 5642 O O . TYR A 1 733 ? -5.765 -4.417 16.271 1.00 95.56 733 TYR A O 1
ATOM 5650 N N . ALA A 1 734 ? -6.134 -2.647 14.941 1.00 94.50 734 ALA A N 1
ATOM 5651 C CA . ALA A 1 734 ? -7.517 -2.424 15.359 1.00 94.50 734 ALA A CA 1
ATOM 5652 C C . ALA A 1 734 ? -8.421 -3.646 15.132 1.00 94.50 734 ALA A C 1
ATOM 5654 O O . ALA A 1 734 ? -9.357 -3.843 15.897 1.00 94.50 734 ALA A O 1
ATOM 5655 N N . ALA A 1 735 ? -8.120 -4.483 14.135 1.00 92.00 735 ALA A N 1
ATOM 5656 C CA . ALA A 1 735 ? -8.847 -5.727 13.876 1.00 92.00 735 ALA A CA 1
ATOM 5657 C C . ALA A 1 735 ? -8.699 -6.792 14.980 1.00 92.00 735 ALA A C 1
ATOM 5659 O O . ALA A 1 735 ? -9.479 -7.740 15.020 1.00 92.00 735 ALA A O 1
ATOM 5660 N N . PHE A 1 736 ? -7.700 -6.656 15.857 1.00 92.75 736 PHE A N 1
ATOM 5661 C CA . PHE A 1 736 ? -7.384 -7.624 16.915 1.00 92.75 736 PHE A CA 1
ATOM 5662 C C . PHE A 1 736 ? -7.436 -7.004 18.316 1.00 92.75 736 PHE A C 1
ATOM 5664 O O . PHE A 1 736 ? -7.016 -7.635 19.283 1.00 92.75 736 PHE A O 1
ATOM 5671 N N . ASP A 1 737 ? -7.910 -5.761 18.427 1.00 91.12 737 ASP A N 1
ATOM 5672 C CA . ASP A 1 737 ? -8.121 -5.073 19.698 1.00 91.12 737 ASP A CA 1
ATOM 5673 C C . ASP A 1 737 ? -9.600 -5.123 20.087 1.00 91.12 737 ASP A C 1
ATOM 5675 O O . ASP A 1 737 ? -10.387 -4.255 19.703 1.00 91.12 737 ASP A O 1
ATOM 5679 N N . GLU A 1 738 ? -9.962 -6.107 20.910 1.00 86.88 738 GLU A N 1
ATOM 5680 C CA . GLU A 1 738 ? -11.329 -6.274 21.424 1.00 86.88 738 GLU A CA 1
ATOM 5681 C C . GLU A 1 738 ? -11.821 -5.064 22.231 1.00 86.88 738 GLU A C 1
ATOM 5683 O O . GLU A 1 738 ? -13.024 -4.838 22.343 1.00 86.88 738 GLU A O 1
ATOM 5688 N N . SER A 1 739 ? -10.916 -4.242 22.780 1.00 84.00 739 SER A N 1
ATOM 5689 C CA . SER A 1 739 ? -11.327 -3.047 23.528 1.00 84.00 739 SER A CA 1
ATOM 5690 C C . SER A 1 739 ? -11.810 -1.902 22.635 1.00 84.00 739 SER A C 1
ATOM 5692 O O . SER A 1 739 ? -12.374 -0.932 23.144 1.00 84.00 739 SER A O 1
ATOM 5694 N N . GLY A 1 740 ? -11.555 -1.965 21.323 1.00 87.75 740 GLY A N 1
ATOM 5695 C CA . GLY A 1 740 ? -11.878 -0.902 20.368 1.00 87.75 740 GLY A CA 1
ATOM 5696 C C . GLY A 1 740 ? -11.044 0.376 20.530 1.00 87.75 740 GLY A C 1
ATOM 5697 O O . GLY A 1 740 ? -11.302 1.375 19.852 1.00 87.75 740 GLY A O 1
ATOM 5698 N N . THR A 1 741 ? -10.023 0.367 21.390 1.00 88.00 741 THR A N 1
ATOM 5699 C CA . THR A 1 741 ? -9.169 1.526 21.677 1.00 88.00 741 THR A CA 1
ATOM 5700 C C . THR A 1 741 ? -8.410 1.973 20.430 1.00 88.00 741 THR A C 1
ATOM 5702 O O . THR A 1 741 ? -8.425 3.158 20.090 1.00 88.00 741 THR A O 1
ATOM 5705 N N . ILE A 1 742 ? -7.783 1.042 19.706 1.00 92.19 742 ILE A N 1
ATOM 5706 C CA . ILE A 1 742 ? -7.029 1.351 18.482 1.00 92.19 742 ILE A CA 1
ATOM 5707 C C . ILE A 1 742 ? -7.976 1.892 17.403 1.00 92.19 742 ILE A C 1
ATOM 5709 O O . ILE A 1 742 ? -7.650 2.888 16.759 1.00 92.19 742 ILE A O 1
ATOM 5713 N N . ARG A 1 743 ? -9.177 1.311 17.252 1.00 90.19 743 ARG A N 1
ATOM 5714 C CA . ARG A 1 743 ? -10.203 1.798 16.309 1.00 90.19 743 ARG A CA 1
ATOM 5715 C C . ARG A 1 743 ? -10.640 3.228 16.646 1.00 90.19 743 ARG A C 1
ATOM 5717 O O . ARG A 1 743 ? -10.688 4.077 15.758 1.00 90.19 743 ARG A O 1
ATOM 5724 N N . SER A 1 744 ? -10.871 3.523 17.925 1.00 86.62 744 SER A N 1
ATOM 5725 C CA . SER A 1 744 ? -11.181 4.878 18.402 1.00 86.62 744 SER A CA 1
ATOM 5726 C C . SER A 1 744 ? -10.048 5.868 18.107 1.00 86.62 744 SER A C 1
ATOM 5728 O O . SER A 1 744 ? -10.297 6.976 17.635 1.00 86.62 744 SER A O 1
ATOM 5730 N N . ILE A 1 745 ? -8.790 5.485 18.335 1.00 89.50 745 ILE A N 1
ATOM 5731 C CA . ILE A 1 745 ? -7.640 6.348 18.031 1.00 89.50 745 ILE A CA 1
ATOM 5732 C C . ILE A 1 745 ? -7.470 6.557 16.524 1.00 89.50 745 ILE A C 1
ATOM 5734 O O . ILE A 1 745 ? -7.225 7.687 16.104 1.00 89.50 745 ILE A O 1
ATOM 5738 N N . ASN A 1 746 ? -7.651 5.522 15.701 1.00 91.38 746 ASN A N 1
ATOM 5739 C CA . ASN A 1 746 ? -7.662 5.661 14.243 1.00 91.38 746 ASN A CA 1
ATOM 5740 C C . ASN A 1 746 ? -8.701 6.698 13.806 1.00 91.38 746 ASN A C 1
ATOM 5742 O O . ASN A 1 746 ? -8.369 7.591 13.027 1.00 91.38 746 ASN A O 1
ATOM 5746 N N . GLN A 1 747 ? -9.913 6.639 14.367 1.00 88.19 747 GLN A N 1
ATOM 5747 C CA . GLN A 1 747 ? -10.953 7.629 14.097 1.00 88.19 747 GLN A CA 1
ATOM 5748 C C . GLN A 1 747 ? -10.523 9.038 14.523 1.00 88.19 747 GLN A C 1
ATOM 5750 O O . GLN A 1 747 ? -10.626 9.963 13.728 1.00 88.19 747 GLN A O 1
ATOM 5755 N N . GLN A 1 748 ? -9.973 9.214 15.728 1.00 86.62 748 GLN A N 1
ATOM 5756 C CA . GLN A 1 748 ? -9.515 10.525 16.211 1.00 86.62 748 GLN A CA 1
ATOM 5757 C C . GLN A 1 748 ? -8.381 11.111 15.358 1.00 86.62 748 GLN A C 1
ATOM 5759 O O . GLN A 1 748 ? -8.363 12.310 15.073 1.00 86.62 748 GLN A O 1
ATOM 5764 N N . VAL A 1 749 ? -7.423 10.281 14.937 1.00 87.94 749 VAL A N 1
ATOM 5765 C CA . VAL A 1 749 ? -6.314 10.714 14.077 1.00 87.94 749 VAL A CA 1
ATOM 5766 C C . VAL A 1 749 ? -6.823 11.060 12.681 1.00 87.94 749 VAL A C 1
ATOM 5768 O O . VAL A 1 749 ? -6.430 12.095 12.139 1.00 87.94 749 VAL A O 1
ATOM 5771 N N . TYR A 1 750 ? -7.721 10.248 12.119 1.00 86.81 750 TYR A N 1
ATOM 5772 C CA . TYR A 1 750 ? -8.394 10.568 10.863 1.00 86.81 750 TYR A CA 1
ATOM 5773 C C . TYR A 1 750 ? -9.155 11.886 10.979 1.00 86.81 750 TYR A C 1
ATOM 5775 O O . TYR A 1 750 ? -9.008 12.767 10.137 1.00 86.81 750 TYR A O 1
ATOM 5783 N N . ASP A 1 751 ? -9.896 12.070 12.068 1.00 84.44 751 ASP A N 1
ATOM 5784 C CA . ASP A 1 751 ? -10.700 13.261 12.289 1.00 84.44 751 ASP A CA 1
ATOM 5785 C C . ASP A 1 751 ? -9.841 14.532 12.376 1.00 84.44 751 ASP A C 1
ATOM 5787 O O . ASP A 1 751 ? -10.207 15.609 11.907 1.00 84.44 751 ASP A O 1
ATOM 5791 N N . LYS A 1 752 ? -8.651 14.396 12.957 1.00 83.62 752 LYS A N 1
ATOM 5792 C CA . LYS A 1 752 ? -7.685 15.482 13.110 1.00 83.62 752 LYS A CA 1
ATOM 5793 C C . LYS A 1 752 ? -6.966 15.838 11.810 1.00 83.62 752 LYS A C 1
ATOM 5795 O O . LYS A 1 752 ? -6.582 16.994 11.639 1.00 83.62 752 LYS A O 1
ATOM 5800 N N . LEU A 1 753 ? -6.723 14.861 10.937 1.00 83.19 753 LEU A N 1
ATOM 5801 C CA . LEU A 1 753 ? -5.864 15.033 9.760 1.00 83.19 753 LEU A CA 1
ATOM 5802 C C . LEU A 1 753 ? -6.627 15.117 8.437 1.00 83.19 753 LEU A C 1
ATOM 5804 O O . LEU A 1 753 ? -6.131 15.747 7.507 1.00 83.19 753 LEU A O 1
ATOM 5808 N N . GLU A 1 754 ? -7.785 14.468 8.340 1.00 75.38 754 GLU A N 1
ATOM 5809 C CA . GLU A 1 754 ? -8.432 14.137 7.066 1.00 75.38 754 GLU A CA 1
ATOM 5810 C C . GLU A 1 754 ? -9.969 14.299 7.081 1.00 75.38 754 GLU A C 1
ATOM 5812 O O . GLU A 1 754 ? -10.568 14.206 6.014 1.00 75.38 754 GLU A O 1
ATOM 5817 N N . ARG A 1 755 ? -10.639 14.566 8.225 1.00 67.12 755 ARG A N 1
ATOM 5818 C CA . ARG A 1 755 ? -12.129 14.584 8.312 1.00 67.12 755 ARG A CA 1
ATOM 5819 C C . ARG A 1 755 ? -12.811 15.496 7.305 1.00 67.12 755 ARG A C 1
ATOM 5821 O O . ARG A 1 755 ? -13.878 15.168 6.808 1.00 67.12 755 ARG A O 1
ATOM 5828 N N . SER A 1 756 ? -12.226 16.669 7.070 1.00 53.00 756 SER A N 1
ATOM 5829 C CA . SER A 1 756 ? -12.775 17.683 6.167 1.00 53.00 756 SER A CA 1
ATOM 5830 C C . SER A 1 756 ? -12.310 17.500 4.722 1.00 53.00 756 SER A C 1
ATOM 5832 O O . SER A 1 756 ? -12.536 18.382 3.898 1.00 53.00 756 SER A O 1
ATOM 5834 N N . SER A 1 757 ? -11.579 16.423 4.430 1.00 55.59 757 SER A N 1
ATOM 5835 C CA . SER A 1 757 ? -11.077 16.132 3.098 1.00 55.59 757 SER A CA 1
ATOM 5836 C C . SER A 1 757 ? -12.023 15.176 2.384 1.00 55.59 757 SER A C 1
ATOM 5838 O O . SER A 1 757 ? -12.235 14.052 2.831 1.00 55.59 757 SER A O 1
ATOM 5840 N N . GLU A 1 758 ? -12.521 15.588 1.219 1.00 49.50 758 GLU A N 1
ATOM 5841 C CA . GLU A 1 758 ? -13.244 14.710 0.288 1.00 49.50 758 GLU A CA 1
ATOM 5842 C C . GLU A 1 758 ? -12.359 13.554 -0.225 1.00 49.50 758 GLU A C 1
ATOM 5844 O O . GLU A 1 758 ? -12.862 12.574 -0.769 1.00 49.50 758 GLU A O 1
ATOM 5849 N N . ARG A 1 759 ? -11.026 13.659 -0.085 1.00 61.88 759 ARG A N 1
ATOM 5850 C CA . ARG A 1 759 ? -10.047 12.655 -0.532 1.00 61.88 759 ARG A CA 1
ATOM 5851 C C . ARG A 1 759 ? -8.903 12.552 0.475 1.00 61.88 759 ARG A C 1
ATOM 5853 O O . ARG A 1 759 ? -8.024 13.423 0.463 1.00 61.88 759 ARG A O 1
ATOM 5860 N N . PRO A 1 760 ? -8.882 11.536 1.352 1.00 70.44 760 PRO A N 1
ATOM 5861 C CA . PRO A 1 760 ? -7.838 11.434 2.359 1.00 70.44 760 PRO A CA 1
ATOM 5862 C C . PRO A 1 760 ? -6.460 11.375 1.699 1.00 70.44 760 PRO A C 1
ATOM 5864 O O . PRO A 1 760 ? -6.261 10.730 0.672 1.00 70.44 760 PRO A O 1
ATOM 5867 N N . THR A 1 761 ? -5.495 12.076 2.285 1.00 79.00 761 THR A N 1
ATOM 5868 C CA . THR A 1 761 ? -4.129 12.153 1.757 1.00 79.00 761 THR A CA 1
ATOM 5869 C C . THR A 1 761 ? -3.238 11.011 2.231 1.00 79.00 761 THR A C 1
ATOM 5871 O O . THR A 1 761 ? -2.066 10.998 1.871 1.00 79.00 761 THR A O 1
ATOM 5874 N N . ARG A 1 762 ? -3.754 10.090 3.058 1.00 87.81 762 ARG A N 1
ATOM 5875 C CA . ARG A 1 762 ? -3.013 8.999 3.709 1.00 87.81 762 ARG A CA 1
ATOM 5876 C C . ARG A 1 762 ? -3.811 7.701 3.659 1.00 87.81 762 ARG A C 1
ATOM 5878 O O . ARG A 1 762 ? -4.975 7.682 4.048 1.00 87.81 762 ARG A O 1
ATOM 5885 N N . ALA A 1 763 ? -3.158 6.619 3.245 1.00 90.62 763 ALA A N 1
ATOM 5886 C CA . ALA A 1 763 ? -3.796 5.318 3.038 1.00 90.62 763 ALA A CA 1
ATOM 5887 C C . ALA A 1 763 ? -3.843 4.427 4.298 1.00 90.62 763 ALA A C 1
ATOM 5889 O O . ALA A 1 763 ? -4.715 3.569 4.397 1.00 90.62 763 ALA A O 1
ATOM 5890 N N . GLY A 1 764 ? -2.966 4.659 5.285 1.00 92.56 764 GLY A N 1
ATOM 5891 C CA . GLY A 1 764 ? -2.796 3.769 6.444 1.00 92.56 764 GLY A CA 1
ATOM 5892 C C . GLY A 1 764 ? -4.051 3.606 7.309 1.00 92.56 764 GLY A C 1
ATOM 5893 O O . GLY A 1 764 ? -4.475 2.485 7.570 1.00 92.56 764 GLY A O 1
ATOM 5894 N N . ILE A 1 765 ? -4.694 4.706 7.725 1.00 93.38 765 ILE A N 1
ATOM 5895 C CA . ILE A 1 765 ? -5.936 4.611 8.519 1.00 93.38 765 ILE A CA 1
ATOM 5896 C C . ILE A 1 765 ? -7.104 4.038 7.708 1.00 93.38 765 ILE A C 1
ATOM 5898 O O . ILE A 1 765 ? -7.752 3.127 8.220 1.00 93.38 765 ILE A O 1
ATOM 5902 N N . PRO A 1 766 ? -7.396 4.505 6.477 1.00 93.69 766 PRO A N 1
ATOM 5903 C CA . PRO A 1 766 ? -8.425 3.871 5.662 1.00 93.69 766 PRO A CA 1
ATOM 5904 C C . PRO A 1 766 ? -8.232 2.357 5.521 1.00 93.69 766 PRO A C 1
ATOM 5906 O O . PRO A 1 766 ? -9.177 1.613 5.770 1.00 93.69 766 PRO A O 1
ATOM 5909 N N . ALA A 1 767 ? -7.008 1.891 5.246 1.00 96.00 767 ALA A N 1
ATOM 5910 C CA . ALA A 1 767 ? -6.694 0.464 5.203 1.00 96.00 767 ALA A CA 1
ATOM 5911 C C . ALA A 1 767 ? -6.979 -0.238 6.537 1.00 96.00 767 ALA A C 1
ATOM 5913 O O . ALA A 1 767 ? -7.671 -1.253 6.563 1.00 96.00 767 ALA A O 1
ATOM 5914 N N . ALA A 1 768 ? -6.515 0.330 7.654 1.00 96.31 768 ALA A N 1
ATOM 5915 C CA . ALA A 1 768 ? -6.756 -0.217 8.985 1.00 96.31 768 ALA A CA 1
ATOM 5916 C C . ALA A 1 768 ? -8.250 -0.372 9.306 1.00 96.31 768 ALA A C 1
ATOM 5918 O O . ALA A 1 768 ? -8.654 -1.367 9.906 1.00 96.31 768 ALA A O 1
ATOM 5919 N N . MET A 1 769 ? -9.074 0.593 8.893 1.00 94.44 769 MET A N 1
ATOM 5920 C CA . MET A 1 769 ? -10.521 0.553 9.107 1.00 94.44 769 MET A CA 1
ATOM 5921 C C . MET A 1 769 ? -11.214 -0.473 8.202 1.00 94.44 769 MET A C 1
ATOM 5923 O O . MET A 1 769 ? -12.143 -1.134 8.660 1.00 94.44 769 MET A O 1
ATOM 5927 N N . VAL A 1 770 ? -10.737 -0.671 6.965 1.00 96.25 770 VAL A N 1
ATOM 5928 C CA . VAL A 1 770 ? -11.204 -1.768 6.096 1.00 96.25 770 VAL A CA 1
ATOM 5929 C C . VAL A 1 770 ? -10.867 -3.124 6.713 1.00 96.25 770 VAL A C 1
ATOM 5931 O O . VAL A 1 770 ? -11.748 -3.969 6.848 1.00 96.25 770 VAL A O 1
ATOM 5934 N N . ILE A 1 771 ? -9.614 -3.321 7.132 1.00 96.00 771 ILE A N 1
ATOM 5935 C CA . ILE A 1 771 ? -9.151 -4.573 7.747 1.00 96.00 771 ILE A CA 1
ATOM 5936 C C . ILE 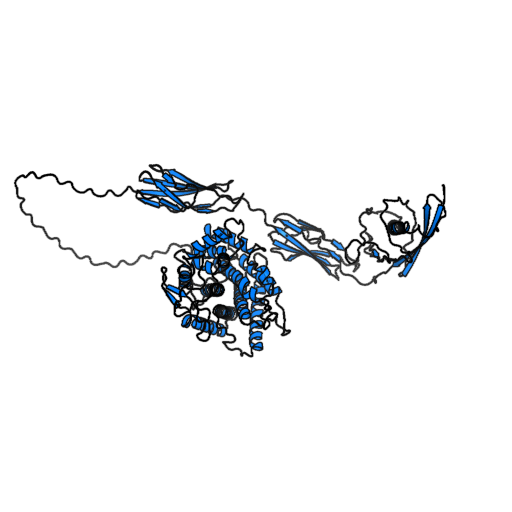A 1 771 ? -9.971 -4.875 9.007 1.00 96.00 771 ILE A C 1
ATOM 5938 O O . ILE A 1 771 ? -10.474 -5.987 9.161 1.00 96.00 771 ILE A O 1
ATOM 5942 N N . ALA A 1 772 ? -10.174 -3.880 9.877 1.00 93.75 772 ALA A N 1
ATOM 5943 C CA . ALA A 1 772 ? -11.000 -4.031 11.072 1.00 93.75 772 ALA A CA 1
ATOM 5944 C C . ALA A 1 772 ? -12.469 -4.337 10.749 1.00 93.75 772 ALA A C 1
ATOM 5946 O O . ALA A 1 772 ? -13.068 -5.158 11.433 1.00 93.75 772 ALA A O 1
ATOM 5947 N N . GLY A 1 773 ? -13.045 -3.727 9.710 1.00 91.44 773 GLY A N 1
ATOM 5948 C CA . GLY A 1 773 ? -14.424 -3.993 9.291 1.00 91.44 773 GLY A CA 1
ATOM 5949 C C . GLY A 1 773 ? -14.641 -5.364 8.642 1.00 91.44 773 GLY A C 1
ATOM 5950 O O . GLY A 1 773 ? -15.774 -5.829 8.589 1.00 91.44 773 GLY A O 1
ATOM 5951 N N . LEU A 1 774 ? -13.583 -6.010 8.140 1.00 91.81 774 LEU A N 1
ATOM 5952 C CA . LEU A 1 774 ? -13.655 -7.341 7.520 1.00 91.81 774 LEU A CA 1
ATOM 5953 C C . LEU A 1 774 ? -13.260 -8.479 8.469 1.00 91.81 774 LEU A C 1
ATOM 5955 O O . LEU A 1 774 ? -13.762 -9.590 8.323 1.00 91.81 774 LEU A O 1
ATOM 5959 N N . LEU A 1 775 ? -12.366 -8.222 9.428 1.00 86.31 775 LEU A N 1
ATOM 5960 C CA . LEU A 1 775 ? -11.875 -9.230 10.379 1.00 86.31 775 LEU A CA 1
ATOM 5961 C C . LEU A 1 775 ? -12.461 -9.109 11.791 1.00 86.31 775 LEU A C 1
ATOM 5963 O O . LEU A 1 775 ? -12.375 -10.072 12.560 1.00 86.31 775 LEU A O 1
ATOM 5967 N N . GLY A 1 776 ? -12.989 -7.938 12.148 1.00 65.38 776 GLY A N 1
ATOM 5968 C CA . GLY A 1 776 ? -13.538 -7.650 13.467 1.00 65.38 776 GLY A CA 1
ATOM 5969 C C . GLY A 1 776 ? -14.968 -8.157 13.594 1.00 65.38 776 GLY A C 1
ATOM 5970 O O . GLY A 1 776 ? -15.897 -7.448 13.224 1.00 65.38 776 GLY A O 1
ATOM 5971 N N . ASN A 1 777 ? -15.111 -9.362 14.142 1.00 43.31 777 ASN A N 1
ATOM 5972 C CA . ASN A 1 777 ? -16.327 -9.871 14.773 1.00 43.31 777 ASN A CA 1
ATOM 5973 C C . ASN A 1 777 ? -15.968 -10.408 16.153 1.00 43.31 777 ASN A C 1
ATOM 5975 O O . ASN A 1 777 ? -15.020 -11.231 16.211 1.00 43.31 777 ASN A O 1
#

Foldseek 3Di:
DDDDDDDDDPPPPDQPVVPVVVVVVVVLVVVQVVPADDDDDDDDDDDPPDFDFDDPPPDDDPDDDDWDWGWGFDQDPVARDTWTKTKTFPDDDDDDDDDDDDDDDDDHDDDHDDPPPDDQFKDKDKDWDWDDDPPDIDIDITIMIIGTDGDPPPDFDAKDKDFDEAEEEAAPDKDKTAIDIDGNCPPVPFDKWKFKWWPFWLDTWDWPDGGDRITIIHDNDFAKTKMKMKIGRPPHIDIDIYIYGYHYDDDDFDAKDKDFDEAEEEEPPDWDWTQIDIDTPCPDHNDKWKAKDWPDDDFDWDWPDRGDRTTIIGTPDFAKTKMKMKMGPPPHIDMDIYMYGYHYHDDDPDDDDDDDDDDDDDDDDDDDDDDDDDDDDDDDDDDDDDDDDDDDDDDPDPPDLALDLAADPPFDLVVADPLLSVLVVLLVLQLPDCPFVVNLLCLLLVLALVSLLAVVLQNLLLLSLLCSLGSHLVSLVSNVSSNVSNVVSFDPQPPPPATGGAHCPDVVPVVGHRHRQPQLSLLSNLLSLLVNLSSLVNCQPPARSTRDRSVVSNVVSLVNSVVVVVVLCVVQVHDPAPPSDDDFFQLSLLSNLSNLVSNCVSPVDCRSVVRSVVSLCLCVVAFWDWDQFPQGTATWGWRTSDPPDPTLAFAFVSSVLSNVSSLVVCQSHPNVSGHLVVGLLRNLRQCLGAQQDPPDAGGAGGRRHDDDDPSHHHDPGDTQHLVNLLAGLSLLSCLNNPVNSSVVSLVVSCCVQPVPPPHRSGNNSSSSSSSNSSRRD

pLDDT: mean 74.66, std 24.08, range [25.94, 98.81]